Protein AF-0000000084365811 (afdb_homodimer)

Secondary structure (DSSP, 8-state):
-----------SHHHHHHHHHHHHHHHHHHHHHHSTT-EEEEEEHHHHHTTTTT-EEEE-SSEEEETTTEEEETTB-HHHHHHHS-B-TTSTT-TT--B-HHHHHHHHHHSS---HHHHHHHHHHHHHT-PPPHHHHHHHHHS-TTS-HHHHHHHHHHHGGGG-HHHHHHHTT--GGGHHHHHHHHHHHHHHHHHHHHHHHHHHHHSTT-------TTS-HHHHHHHHTT-STTS--TT---HHHHHHHHHHHHHHHHHHS---S-SHHHHHHHHHHTTT--HHHHHHHHHHHHTSTTTTTHHHHHHHHHHHHHHHTTT-TT-HHHHHHHHHHHHHTT---TTB--SS-SS--HHHHHHHHHHHT-HHHHTT-HHHHHHHHHHHHHHHHHHHH---S--SB-THHHHHHHHHHHT---GGGHHHHHHHHHTHHHHHHHHHHHHHTPPPP--EEE-HHHHH-/-----------SHHHHHHHHHHHHHHHHHHHHHHSTT-EEEEEEHHHHHTTTTT-EEEE-SSEEEETTTEEEETTB-HHHHHHHS-B-TTSTT-TT--B-HHHHHHHHHHSS---HHHHHHHHHHHHHT-PPPHHHHHHHHHS-TTS-HHHHHHHHHHHGGGG-HHHHHHHTT--GGGHHHHHHHHHHHHHHHHHHHHHHHHHHHHSTT-------TTS-HHHHHHHHTT-STTS--TT---HHHHHHHHHHHHHHHHHHS---S-SHHHHHHHHHHTTT--HHHHHHHHHHHHTSTTTTTHHHHHHHHHHHHHHHTTT-TT-HHHHHHHHHHHHHTT---TTB--SS-SS--HHHHHHHHHHHT-HHHHTT-HHHHHHHHHHHHHHHHHHHH---S--SB-THHHHHHHHHHHT---GGGHHHHHHHHHTHHHHHHHHHHHHHTPPPP--EEE-HHHHH-

Solvent-accessible surface area (backbone atoms only — not comparable to full-atom values): 46438 Å² total; per-residue (Å²): 134,80,80,73,76,73,76,76,73,68,69,44,68,70,54,53,37,61,69,48,44,63,64,53,47,52,52,48,50,48,39,57,72,74,36,24,81,43,73,76,49,71,32,23,47,36,31,20,61,44,19,26,54,71,38,63,48,35,70,24,68,35,31,46,70,39,38,82,80,33,59,25,49,72,81,35,41,66,69,55,45,56,68,66,39,37,48,48,90,88,39,70,85,43,88,82,52,38,29,32,38,68,38,46,39,50,27,49,58,52,68,44,86,62,49,62,67,43,44,54,52,48,27,34,50,30,38,71,46,17,72,76,56,70,62,57,53,51,36,61,69,44,52,62,59,78,38,53,65,47,54,52,50,24,40,55,39,33,58,52,45,60,70,38,52,33,58,55,43,53,75,72,62,61,58,66,91,51,46,23,59,30,35,42,51,39,36,52,46,49,62,21,23,35,34,49,51,53,16,49,50,49,20,43,52,75,48,80,56,48,84,26,39,60,85,45,54,90,37,43,68,38,48,31,25,31,14,26,64,9,49,22,67,88,20,52,36,79,69,66,53,49,66,66,52,15,54,50,46,29,33,49,44,16,41,51,28,37,63,48,13,53,73,34,34,23,43,45,30,31,33,32,17,47,42,19,29,28,22,58,20,44,53,35,35,8,44,22,24,8,37,33,10,31,60,1,59,77,52,35,42,43,25,39,49,18,44,54,50,49,54,51,46,47,69,72,41,60,94,38,62,86,34,64,68,56,51,51,50,51,52,50,54,40,46,74,69,73,40,82,67,68,28,46,40,48,98,64,38,64,47,65,33,61,58,22,52,55,50,50,47,56,44,65,75,34,47,93,69,36,71,78,31,63,68,58,47,35,45,56,45,42,65,68,48,45,32,59,52,33,54,68,70,60,82,54,87,16,40,34,44,25,43,37,46,42,52,39,52,58,46,37,73,73,56,56,70,61,46,76,52,58,39,45,56,46,49,56,19,35,48,43,32,42,44,38,46,47,25,47,38,36,68,66,61,50,47,51,43,33,34,28,43,42,31,68,69,65,69,65,102,133,83,80,73,74,74,76,77,72,69,70,45,69,70,54,54,38,59,68,48,44,61,64,53,48,51,51,48,49,48,39,58,72,75,36,23,81,44,72,76,50,72,33,23,48,34,33,20,61,44,20,26,54,72,37,62,47,37,70,24,69,35,30,45,70,38,38,82,78,32,59,24,49,72,81,36,41,65,69,55,45,55,68,66,38,36,48,50,88,90,38,71,85,43,89,81,54,39,29,32,38,66,38,44,37,49,28,46,60,51,68,46,86,63,50,62,66,43,45,53,53,50,27,33,51,31,37,70,47,17,73,75,56,71,63,56,54,50,35,61,69,44,51,60,61,78,39,54,64,46,54,51,50,24,41,55,38,32,59,51,46,61,70,36,53,33,57,56,42,53,76,72,62,62,60,68,91,51,46,22,59,30,36,42,50,37,36,51,46,50,62,20,23,36,34,48,51,54,17,50,50,50,19,43,53,74,48,81,56,49,86,27,38,61,86,44,54,89,37,44,67,38,47,31,26,32,16,26,64,10,49,22,65,88,25,68,21,77,71,67,52,48,66,66,52,13,52,49,47,28,33,48,45,16,41,52,29,38,62,48,14,52,74,32,36,22,42,44,29,32,32,31,17,46,43,18,30,29,20,58,21,44,54,35,35,8,44,22,23,8,36,33,11,32,60,1,59,77,52,35,42,42,24,40,49,18,43,53,50,50,54,51,47,47,67,73,40,59,95,36,61,84,36,66,66,56,51,50,50,51,52,48,54,40,46,75,68,71,40,80,68,67,27,47,40,48,96,64,38,64,48,66,32,61,58,24,52,54,50,49,47,57,44,66,76,35,46,93,70,35,70,79,31,65,66,57,47,34,44,57,46,42,65,69,48,46,32,59,54,34,56,69,70,59,82,54,89,15,41,34,46,24,43,38,46,42,53,38,52,57,45,38,71,71,56,56,71,61,46,74,52,58,39,44,56,48,50,54,20,34,46,43,33,41,46,37,46,48,27,47,38,36,68,67,61,50,48,51,43,35,33,28,43,43,30,67,70,65,71,66,103

Radius of gyration: 28.1 Å; Cα contacts (8 Å, |Δi|>4): 1803; chains: 2; bounding box: 109×81×65 Å

Sequence (922 aa):
MLRRSIRHYSTDLKSTLKKVIPAKQELFKQVKSNLADKKIGDLTVGGTIGGMRGYKSLLWEASVVDPNEGIRFHGYTIEQCQQFLPKSKYETEDPNSEFLPESMFWFLLTGEKPTQKQIDEFSEELASKARLPSYLERILDSLPATLHPMTQLSIGISALNNDSSFAKAYEKGIPKSEYWEYTFDDSINLIAKLPSLVGKIYSNTYHKGATLGQLDLDKDWSHNMSSLLGMTSESRNINNLSKQESKDFVNLVRLYCALHGDHEGGNVSAHATHLVGSALSDPYLSYSAGVQGLAGPLHGLAAQEVVRFILEMKDKIFGEINNSAKIEEYLWSLLNSKRVIPGYGHGVLRRPDPRFNAMIQFGLNRPEQFERDVLFQLVKNLSKVAPGVLKEHGKTKNPFPNVDSSSGILFYHYGVKELLFFTVIFGASRSLGPLAQLVWDRILGLPIERPKSVDLKTLAQMLRRSIRHYSTDLKSTLKKVIPAKQELFKQVKSNLADKKIGDLTVGGTIGGMRGYKSLLWEASVVDPNEGIRFHGYTIEQCQQFLPKSKYETEDPNSEFLPESMFWFLLTGEKPTQKQIDEFSEELASKARLPSYLERILDSLPATLHPMTQLSIGISALNNDSSFAKAYEKGIPKSEYWEYTFDDSINLIAKLPSLVGKIYSNTYHKGATLGQLDLDKDWSHNMSSLLGMTSESRNINNLSKQESKDFVNLVRLYCALHGDHEGGNVSAHATHLVGSALSDPYLSYSAGVQGLAGPLHGLAAQEVVRFILEMKDKIFGEINNSAKIEEYLWSLLNSKRVIPGYGHGVLRRPDPRFNAMIQFGLNRPEQFERDVLFQLVKNLSKVAPGVLKEHGKTKNPFPNVDSSSGILFYHYGVKELLFFTVIFGASRSLGPLAQLVWDRILGLPIERPKSVDLKTLAQ

Foldseek 3Di:
DPPPPPPPQPLELVSLQVVQLVVVLVVLVCCVPPPVPPDDDDDDPCCQVVQVQPPPPDDAQAWDQAQEPGIDGLRHDPVRCQVQADFQPVCRPPPLFGHFLLQLLSCSQNVDRGDNVNSQVLQLVLLVLQDDDPVLLVVLLPDDLPPQLLLSLLVSLLVCLVVQPLVVVVVVPDDLLCSLVSLVVSLSSSLSNLLVSLLQSLCVNPPVRDQFADRDSSDGSLLSSCRSNNCAPRTVVVLPDDNVLSSLVSSLLRLLLSLLQDDTQSQQLLVQLQQVCLVVDGNSNSNSRSSVSCLDCVHQLLLLVLLVVLVVLCVVCPPCLVPLVSLLVVQVVCVVVVHDNGQFADSRHQDAHVLLVVLLVSLVVPCVQRVPPSSNSSLVSCQVRQLVSVVVVPPGNHRGGHNSSRSNVVVVSSPPVVSSSSSSSSSSSRSSRSSSRSSVCSSNVPHNDDDDDDDPVVSVD/DPPPPPPPQPLELVSLQVVQLVVVLVVLVCCVPPPVPPDDDDDDPCCQVVQVQPPPDDDAQAWDQAQEPGIDGLRHDPVRCQVQADFQPVCRPPPLFGHFLLQLLSCSQNVDRGDNVNSQVLQLVLLVLQDDDPVLLVVLLPDDLPPQLLLSLLVSLLVCLVVQPLVVVVVVPDDLLCSLVSLVVSLSSSLSNLLVSLLQSLCVNPVVRDQFADRDSSDGSLLSSCRSVNCAPRTVNPLPADNVLSSLVSSLLRLLLSLLQDDTQSQQLLVQLQQVCLVVDGNSNSNSRSSVSCLDCVHQLLLLVLLVVLVVLCVVCPPCLVPLVSLLVVQVVCVVVVHDNGQFADSRYQDAHVLLVVLLVSLVVPCVQRVPPSSNSSLVSCQVRQLVSVVVVPPGNHRGGHNSSRSNVVVVSSPPVVSSSSSSSSSSSRSSRSSSRSSVCSSNVPHNDDDDDDDPVVSVD

Nearest PDB structures (foldseek):
  5uqr-assembly1_A  TM=9.677E-01  e=7.210E-41  Aspergillus fumigatus
  6bom-assembly1_A  TM=9.586E-01  e=3.555E-39  Aspergillus fumigatus A1163
  8gr9-assembly1_A  TM=9.653E-01  e=2.425E-36  Saccharomyces cerevisiae
  7wbr-assembly4_H  TM=9.634E-01  e=1.476E-31  Desulfurella acetivorans
  5csc-assembly1_B  TM=9.643E-01  e=1.081E-30  Gallus gallus

pLDDT: mean 94.75, std 9.14, range [29.77, 98.94]

InterPro domains:
  IPR002020 Citrate synthase [PF00285] (51-452)
  IPR002020 Citrate synthase [PR00143] (190-203)
  IPR002020 Citrate synthase [PR00143] (252-267)
  IPR002020 Citrate synthase [PR00143] (275-303)
  IPR002020 Citrate synthase [PR00143] (336-356)
  IPR002020 Citrate synthase [PR00143] (400-416)
  IPR002020 Citrate synthase [PR00143] (421-435)
  IPR002020 Citrate synthase [PTHR11739] (9-457)
  IPR016142 Citrate synthase-like, large alpha subdomain [G3DSA:1.10.580.10] (17-452)
  IPR016143 Citrate synthase-like, small alpha subdomain [G3DSA:1.10.230.10] (302-420)
  IPR019810 Citrate synthase active site [PS00480] (343-355)
  IPR036969 Citrate synthase superfamily [SSF48256] (10-458)

Structure (mmCIF, N/CA/C/O backbone):
data_AF-0000000084365811-model_v1
#
loop_
_entity.id
_entity.type
_entity.pdbx_description
1 polymer 'Citrate synthase'
#
loop_
_atom_site.group_PDB
_atom_site.id
_atom_site.type_symbol
_atom_site.label_atom_id
_atom_site.label_alt_id
_atom_site.label_comp_id
_atom_site.label_asym_id
_atom_site.label_entity_id
_atom_site.label_seq_id
_atom_site.pdbx_PDB_ins_code
_atom_site.Cartn_x
_atom_site.Cartn_y
_atom_site.Cartn_z
_atom_site.occupancy
_atom_site.B_iso_or_equiv
_atom_site.auth_seq_id
_atom_site.auth_comp_id
_atom_site.auth_asym_id
_atom_site.auth_atom_id
_atom_site.pdbx_PDB_model_num
ATOM 1 N N . MET A 1 1 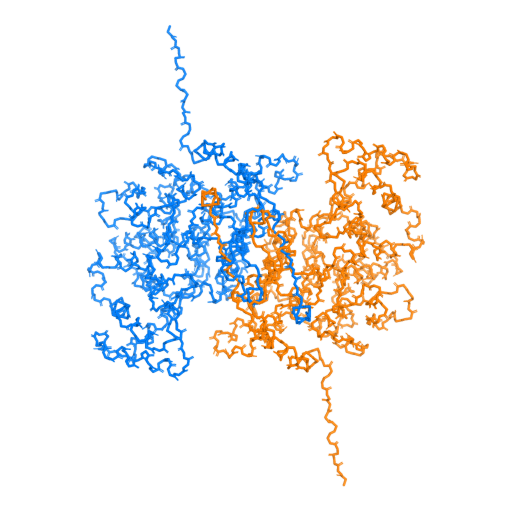? 56.812 -14.086 -19.453 1 30.14 1 MET A N 1
ATOM 2 C CA . MET A 1 1 ? 55.594 -14.852 -19.125 1 30.14 1 MET A CA 1
ATOM 3 C C . MET A 1 1 ? 54.469 -13.93 -18.703 1 30.14 1 MET A C 1
ATOM 5 O O . MET A 1 1 ? 54.531 -13.312 -17.641 1 30.14 1 MET A O 1
ATOM 9 N N . LEU A 1 2 ? 53.719 -13.336 -19.609 1 32.34 2 LEU A N 1
ATOM 10 C CA . LEU A 1 2 ? 52.625 -12.352 -19.484 1 32.34 2 LEU A CA 1
ATOM 11 C C . LEU A 1 2 ? 51.469 -12.914 -18.656 1 32.34 2 LEU A C 1
ATOM 13 O O . LEU A 1 2 ? 50.844 -13.898 -19.062 1 32.34 2 LEU A O 1
ATOM 17 N N . ARG A 1 3 ? 51.469 -12.672 -17.375 1 35.38 3 ARG A N 1
ATOM 18 C CA . ARG A 1 3 ? 50.312 -13.008 -16.578 1 35.38 3 ARG A CA 1
ATOM 19 C C . ARG A 1 3 ? 49.031 -12.406 -17.188 1 35.38 3 ARG A C 1
ATOM 21 O O . ARG A 1 3 ? 48.844 -11.188 -17.172 1 35.38 3 ARG A O 1
ATOM 28 N N . ARG A 1 4 ? 48.594 -13.102 -18.219 1 36.06 4 ARG A N 1
ATOM 29 C CA . ARG A 1 4 ? 47.25 -12.773 -18.688 1 36.06 4 ARG A CA 1
ATOM 30 C C . ARG A 1 4 ? 46.25 -12.773 -17.531 1 36.06 4 ARG A C 1
ATOM 32 O O . ARG A 1 4 ? 46.031 -13.805 -16.891 1 36.06 4 ARG A O 1
ATOM 39 N N . SER A 1 5 ? 46 -11.734 -16.828 1 35.28 5 SER A N 1
ATOM 40 C CA . SER A 1 5 ? 44.906 -11.562 -15.867 1 35.28 5 SER A CA 1
ATOM 41 C C . SER A 1 5 ? 43.562 -11.945 -16.469 1 35.28 5 SER A C 1
ATOM 43 O O . SER A 1 5 ? 43.125 -11.328 -17.438 1 35.28 5 SER A O 1
ATOM 45 N N . ILE A 1 6 ? 43.219 -13.133 -16.578 1 30.98 6 ILE A N 1
ATOM 46 C CA . ILE A 1 6 ? 41.844 -13.531 -16.891 1 30.98 6 ILE A CA 1
ATOM 47 C C . ILE A 1 6 ? 40.875 -12.742 -16.031 1 30.98 6 ILE A C 1
ATOM 49 O O . ILE A 1 6 ? 40.875 -12.867 -14.805 1 30.98 6 ILE A O 1
ATOM 53 N N . ARG A 1 7 ? 40.5 -11.656 -16.469 1 39.31 7 ARG A N 1
ATOM 54 C CA . ARG A 1 7 ? 39.375 -10.969 -15.891 1 39.31 7 ARG A CA 1
ATOM 55 C C . ARG A 1 7 ? 38.219 -11.938 -15.602 1 39.31 7 ARG A C 1
ATOM 57 O O . ARG A 1 7 ? 37.594 -12.461 -16.531 1 39.31 7 ARG A O 1
ATOM 64 N N . HIS A 1 8 ? 38.125 -12.68 -14.562 1 40.41 8 HIS A N 1
ATOM 65 C CA . HIS A 1 8 ? 36.969 -13.414 -14.062 1 40.41 8 HIS A CA 1
ATOM 66 C C . HIS A 1 8 ? 35.688 -12.555 -14.125 1 40.41 8 HIS A C 1
ATOM 68 O O . HIS A 1 8 ? 35.562 -11.578 -13.391 1 40.41 8 HIS A O 1
ATOM 74 N N . TYR A 1 9 ? 35 -12.562 -15.242 1 48.09 9 TYR A N 1
ATOM 75 C CA . TYR A 1 9 ? 33.75 -11.852 -15.375 1 48.09 9 TYR A CA 1
ATOM 76 C C . TYR A 1 9 ? 32.719 -12.375 -14.375 1 48.09 9 TYR A C 1
ATOM 78 O O . TYR A 1 9 ? 32.438 -13.578 -14.336 1 48.09 9 TYR A O 1
ATOM 86 N N . SER A 1 10 ? 32.562 -11.789 -13.242 1 62.94 10 SER A N 1
ATOM 87 C CA . SER A 1 10 ? 31.516 -12.141 -12.273 1 62.94 10 SER A CA 1
ATOM 88 C C . SER A 1 10 ? 30.188 -12.414 -12.961 1 62.94 10 SER A C 1
ATOM 90 O O . SER A 1 10 ? 29.734 -11.625 -13.805 1 62.94 10 SER A O 1
ATOM 92 N N . THR A 1 11 ? 29.688 -13.656 -13.016 1 82.56 11 THR A N 1
ATOM 93 C CA . THR A 1 11 ? 28.469 -14.133 -13.688 1 82.56 11 THR A CA 1
ATOM 94 C C . THR A 1 11 ? 27.266 -14.016 -12.766 1 82.56 11 THR A C 1
ATOM 96 O O . THR A 1 11 ? 26.219 -14.617 -13.031 1 82.56 11 THR A O 1
ATOM 99 N N . ASP A 1 12 ? 27.469 -13.141 -11.719 1 93.06 12 ASP A N 1
ATOM 100 C CA . ASP A 1 12 ? 26.344 -13.078 -10.789 1 93.06 12 ASP A CA 1
ATOM 101 C C . ASP A 1 12 ? 25.25 -12.141 -11.32 1 93.06 12 ASP A C 1
ATOM 103 O O . ASP A 1 12 ? 25.453 -11.438 -12.312 1 93.06 12 ASP A O 1
ATOM 107 N N . LEU A 1 13 ? 24.141 -12.219 -10.766 1 98.31 13 LEU A N 1
ATOM 108 C CA . LEU A 1 13 ? 22.938 -11.539 -11.242 1 98.31 13 LEU A CA 1
ATOM 109 C C . LEU A 1 13 ? 23.156 -10.031 -11.32 1 98.31 13 LEU A C 1
ATOM 111 O O . LEU A 1 13 ? 22.766 -9.391 -12.297 1 98.31 13 LEU A O 1
ATOM 115 N N . LYS A 1 14 ? 23.766 -9.391 -10.242 1 97.69 14 LYS A N 1
ATOM 116 C CA . LYS A 1 14 ? 23.953 -7.941 -10.203 1 97.69 14 LYS A CA 1
ATOM 117 C C . LYS A 1 14 ? 24.875 -7.484 -11.336 1 97.69 14 LYS A C 1
ATOM 119 O O . LYS A 1 14 ? 24.625 -6.445 -11.953 1 97.69 14 LYS A O 1
ATOM 124 N N . SER A 1 15 ? 25.953 -8.258 -11.594 1 97.06 15 SER A N 1
ATOM 125 C CA . SER A 1 15 ? 26.875 -7.949 -12.688 1 97.06 15 SER A CA 1
ATOM 126 C C . SER A 1 15 ? 26.172 -8.062 -14.039 1 97.06 15 SER A C 1
ATOM 128 O O . SER A 1 15 ? 26.422 -7.262 -14.945 1 97.06 15 SER A O 1
ATOM 130 N N . THR A 1 16 ? 25.344 -9.102 -14.219 1 97.62 16 THR A N 1
ATOM 131 C CA . THR A 1 16 ? 24.578 -9.258 -15.453 1 97.62 16 THR A CA 1
ATOM 132 C C . THR A 1 16 ? 23.656 -8.062 -15.664 1 97.62 16 THR A C 1
ATOM 134 O O . THR A 1 16 ? 23.547 -7.543 -16.781 1 97.62 16 THR A O 1
ATOM 137 N N . LEU A 1 17 ? 22.984 -7.605 -14.578 1 98.19 17 LEU A N 1
ATOM 138 C CA . LEU A 1 17 ? 22.094 -6.449 -14.648 1 98.19 17 LEU A CA 1
ATOM 139 C C . LEU A 1 17 ? 22.859 -5.195 -15.047 1 98.19 17 LEU A C 1
ATOM 141 O O . LEU A 1 17 ? 22.406 -4.43 -15.898 1 98.19 17 LEU A O 1
ATOM 145 N N . LYS A 1 18 ? 24.016 -5 -14.438 1 97.56 18 LYS A N 1
ATOM 146 C CA . LYS A 1 18 ? 24.844 -3.832 -14.719 1 97.56 18 LYS A CA 1
ATOM 147 C C . LYS A 1 18 ? 25.172 -3.738 -16.203 1 97.56 18 LYS A C 1
ATOM 149 O O . LYS A 1 18 ? 25.25 -2.643 -16.766 1 97.56 18 LYS A O 1
ATOM 154 N N . LYS A 1 19 ? 25.328 -4.863 -16.844 1 97.06 19 LYS A N 1
ATOM 155 C CA . LYS A 1 19 ? 25.703 -4.91 -18.25 1 97.06 19 LYS A CA 1
ATOM 156 C C . LYS A 1 19 ? 24.562 -4.461 -19.141 1 97.06 19 LYS A C 1
ATOM 158 O O . LYS A 1 19 ? 24.781 -3.916 -20.234 1 97.06 19 LYS A O 1
ATOM 163 N N . VAL A 1 20 ? 23.312 -4.641 -18.703 1 97 20 VAL A N 1
ATOM 164 C CA . VAL A 1 20 ? 22.188 -4.363 -19.594 1 97 20 VAL A CA 1
ATOM 165 C C . VAL A 1 20 ? 21.656 -2.963 -19.312 1 97 20 VAL A C 1
ATOM 167 O O . VAL A 1 20 ? 20.859 -2.428 -20.094 1 97 20 VAL A O 1
ATOM 170 N N . ILE A 1 21 ? 22.078 -2.273 -18.266 1 98.19 21 ILE A N 1
ATOM 171 C CA . ILE A 1 21 ? 21.547 -0.996 -17.797 1 98.19 21 ILE A CA 1
ATOM 172 C C . ILE A 1 21 ? 21.797 0.079 -18.859 1 98.19 21 ILE A C 1
ATOM 174 O O . ILE A 1 21 ? 20.875 0.797 -19.25 1 98.19 21 ILE A O 1
ATOM 178 N N . PRO A 1 22 ? 23.031 0.206 -19.453 1 98.12 22 PRO A N 1
ATOM 179 C CA . PRO A 1 22 ? 23.312 1.334 -20.344 1 98.12 22 PRO A CA 1
ATOM 180 C C . PRO A 1 22 ? 22.406 1.352 -21.562 1 98.12 22 PRO A C 1
ATOM 182 O O . PRO A 1 22 ? 21.891 2.408 -21.953 1 98.12 22 PRO A O 1
ATOM 185 N N . ALA A 1 23 ? 22.156 0.209 -22.188 1 97.56 23 ALA A N 1
ATOM 186 C CA . ALA A 1 23 ? 21.328 0.146 -23.391 1 97.56 23 ALA A CA 1
ATOM 187 C C . ALA A 1 23 ? 19.891 0.569 -23.078 1 97.56 23 ALA A C 1
ATOM 189 O O . ALA A 1 23 ? 19.266 1.274 -23.875 1 97.56 23 ALA A O 1
ATOM 190 N N . LYS A 1 24 ? 19.344 0.105 -22 1 97.44 24 LYS A N 1
ATOM 191 C CA . LYS A 1 24 ? 17.969 0.443 -21.625 1 97.44 24 LYS A CA 1
ATOM 192 C C . LYS A 1 24 ? 17.859 1.914 -21.234 1 97.44 24 LYS A C 1
ATOM 194 O O . LYS A 1 24 ? 16.844 2.562 -21.531 1 97.44 24 LYS A O 1
ATOM 199 N N . GLN A 1 25 ? 18.844 2.443 -20.516 1 98.12 25 GLN A N 1
ATOM 200 C CA . GLN A 1 25 ? 18.875 3.861 -20.188 1 98.12 25 GLN A CA 1
ATOM 201 C C . GLN A 1 25 ? 18.891 4.727 -21.438 1 98.12 25 GLN A C 1
ATOM 203 O O . GLN A 1 25 ? 18.234 5.77 -21.5 1 98.12 25 GLN A O 1
ATOM 208 N N . GLU A 1 26 ? 19.672 4.305 -22.422 1 97.94 26 GLU A N 1
ATOM 209 C CA . GLU A 1 26 ? 19.719 5.035 -23.688 1 97.94 26 GLU A CA 1
ATOM 210 C C . GLU A 1 26 ? 18.375 5.023 -24.375 1 97.94 26 GLU A C 1
ATOM 212 O O . GLU A 1 26 ? 17.922 6.051 -24.891 1 97.94 26 GLU A O 1
ATOM 217 N N . LEU A 1 27 ? 17.75 3.863 -24.422 1 97.94 27 LEU A N 1
ATOM 218 C CA . LEU A 1 27 ? 16.406 3.758 -25.016 1 97.94 27 LEU A CA 1
ATOM 219 C C . LEU A 1 27 ? 15.422 4.656 -24.281 1 97.94 27 LEU A C 1
ATOM 221 O O . LEU A 1 27 ? 14.594 5.316 -24.922 1 97.94 27 LEU A O 1
ATOM 225 N N . PHE A 1 28 ? 15.5 4.652 -23 1 98.12 28 PHE A N 1
ATOM 226 C CA . PHE A 1 28 ? 14.633 5.488 -22.188 1 98.12 28 PHE A CA 1
ATOM 227 C C . PHE A 1 28 ? 14.836 6.965 -22.516 1 98.12 28 PHE A C 1
ATOM 229 O O . PHE A 1 28 ? 13.859 7.711 -22.656 1 98.12 28 PHE A O 1
ATOM 236 N N . LYS A 1 29 ? 16.047 7.344 -22.594 1 97.62 29 LYS A N 1
ATOM 237 C CA . LYS A 1 29 ? 16.375 8.727 -22.938 1 97.62 29 LYS A CA 1
ATOM 238 C C . LYS A 1 29 ? 15.797 9.109 -24.281 1 97.62 29 LYS A C 1
ATOM 240 O O . LYS A 1 29 ? 15.281 10.219 -24.453 1 97.62 29 LYS A O 1
ATOM 245 N N . GLN A 1 30 ? 15.883 8.234 -25.219 1 97.31 30 GLN A N 1
ATOM 246 C CA . GLN A 1 30 ? 15.352 8.484 -26.547 1 97.31 30 GLN A CA 1
ATOM 247 C C . GLN A 1 30 ? 13.836 8.641 -26.516 1 97.31 30 GLN A C 1
ATOM 249 O O . GLN A 1 30 ? 13.289 9.539 -27.156 1 97.31 30 GLN A O 1
ATOM 254 N N . VAL A 1 31 ? 13.188 7.73 -25.797 1 97.69 31 VAL A N 1
ATOM 255 C CA . VAL A 1 31 ? 11.727 7.785 -25.688 1 97.69 31 VAL A CA 1
ATOM 256 C C . VAL A 1 31 ? 11.312 9.094 -25.016 1 97.69 31 VAL A C 1
ATOM 258 O O . VAL A 1 31 ? 10.406 9.781 -25.484 1 97.69 31 VAL A O 1
ATOM 261 N N . LYS A 1 32 ? 11.969 9.43 -23.953 1 97 32 LYS A N 1
ATOM 262 C CA . LYS A 1 32 ? 11.656 10.625 -23.172 1 97 32 LYS A CA 1
ATOM 263 C C . LYS A 1 32 ? 11.891 11.891 -23.984 1 97 32 LYS A C 1
ATOM 265 O O . LYS A 1 32 ? 11.094 12.828 -23.922 1 97 32 LYS A O 1
ATOM 270 N N . SER A 1 33 ? 12.93 11.953 -24.781 1 96.56 33 SER A N 1
ATOM 271 C CA . SER A 1 33 ? 13.312 13.156 -25.516 1 96.56 33 SER A CA 1
ATOM 272 C C . SER A 1 33 ? 12.523 13.297 -26.812 1 96.56 33 SER A C 1
ATOM 274 O O . SER A 1 33 ? 12.109 14.398 -27.172 1 96.56 33 SER A O 1
ATOM 276 N N . ASN A 1 34 ? 12.219 12.195 -27.484 1 96.62 34 ASN A N 1
ATOM 277 C CA . ASN A 1 34 ? 11.703 12.273 -28.844 1 96.62 34 ASN A CA 1
ATOM 278 C C . ASN A 1 34 ? 10.203 11.992 -28.891 1 96.62 34 ASN A C 1
ATOM 280 O O . ASN A 1 34 ? 9.539 12.367 -29.859 1 96.62 34 ASN A O 1
ATOM 284 N N . LEU A 1 35 ? 9.719 11.344 -27.859 1 97.12 35 LEU A N 1
ATOM 285 C CA . LEU A 1 35 ? 8.359 10.836 -28.031 1 97.12 35 LEU A CA 1
ATOM 286 C C . LEU A 1 35 ? 7.461 11.289 -26.891 1 97.12 35 LEU A C 1
ATOM 288 O O . LEU A 1 35 ? 6.312 10.859 -26.781 1 97.12 35 LEU A O 1
ATOM 292 N N . ALA A 1 36 ? 7.859 12.117 -26.016 1 96.19 36 ALA A N 1
ATOM 293 C CA . ALA A 1 36 ? 7.137 12.492 -24.797 1 96.19 36 ALA A CA 1
ATOM 294 C C . ALA A 1 36 ? 5.742 13.031 -25.141 1 96.19 36 ALA A C 1
ATOM 296 O O . ALA A 1 36 ? 4.781 12.758 -24.422 1 96.19 36 ALA A O 1
ATOM 297 N N . ASP A 1 37 ? 5.578 13.758 -26.219 1 96.44 37 ASP A N 1
ATOM 298 C CA . ASP A 1 37 ? 4.328 14.445 -26.531 1 96.44 37 ASP A CA 1
ATOM 299 C C . ASP A 1 37 ? 3.396 13.547 -27.344 1 96.44 37 ASP A C 1
ATOM 301 O O . ASP A 1 37 ? 2.242 13.898 -27.594 1 96.44 37 ASP A O 1
ATOM 305 N N . LYS A 1 38 ? 3.916 12.398 -27.719 1 97.31 38 LYS A N 1
ATOM 306 C CA . LYS A 1 38 ? 3.092 11.492 -28.516 1 97.31 38 LYS A CA 1
ATOM 307 C C . LYS A 1 38 ? 1.886 11.008 -27.719 1 97.31 38 LYS A C 1
ATOM 309 O O . LYS A 1 38 ? 2.033 10.523 -26.594 1 97.31 38 LYS A O 1
ATOM 314 N N . LYS A 1 39 ? 0.678 11.172 -28.281 1 96.81 39 LYS A N 1
ATOM 315 C CA . LYS A 1 39 ? -0.568 10.719 -27.672 1 96.81 39 LYS A CA 1
ATOM 316 C C . LYS A 1 39 ? -0.739 9.211 -27.844 1 96.81 39 LYS A C 1
ATOM 318 O O . LYS A 1 39 ? -0.564 8.68 -28.938 1 96.81 39 LYS A O 1
ATOM 323 N N . ILE A 1 40 ? -1.089 8.516 -26.75 1 96 40 ILE A N 1
ATOM 324 C CA . ILE A 1 40 ? -1.214 7.062 -26.859 1 96 40 ILE A CA 1
ATOM 325 C C . ILE A 1 40 ? -2.568 6.625 -26.312 1 96 40 ILE A C 1
ATOM 327 O O . ILE A 1 40 ? -2.801 5.43 -26.094 1 96 40 ILE A O 1
ATOM 331 N N . GLY A 1 41 ? -3.447 7.531 -25.953 1 95.62 41 GLY A N 1
ATOM 332 C CA . GLY A 1 41 ? -4.797 7.246 -25.5 1 95.62 41 GLY A CA 1
ATOM 333 C C . GLY A 1 41 ? -5.531 8.477 -25 1 95.62 41 GLY A C 1
ATOM 334 O O . GLY A 1 41 ? -5.008 9.586 -25.062 1 95.62 41 GLY A O 1
ATOM 335 N N . ASP A 1 42 ? -6.781 8.328 -24.578 1 97.06 42 ASP A N 1
ATOM 336 C CA . ASP A 1 42 ? -7.613 9.406 -24.062 1 97.06 42 ASP A CA 1
ATOM 337 C C . ASP A 1 42 ? -8.008 9.148 -22.609 1 97.06 42 ASP A C 1
ATOM 339 O O . ASP A 1 42 ? -8.273 8.008 -22.219 1 97.06 42 ASP A O 1
ATOM 343 N N . LEU A 1 43 ? -7.98 10.188 -21.844 1 97.44 43 LEU A N 1
ATOM 344 C CA . LEU A 1 43 ? -8.648 10.18 -20.531 1 97.44 43 LEU A CA 1
ATOM 345 C C . LEU A 1 43 ? -10.117 10.555 -20.672 1 97.44 43 LEU A C 1
ATOM 347 O O . LEU A 1 43 ? -10.453 11.555 -21.328 1 97.44 43 LEU A O 1
ATOM 351 N N . THR A 1 44 ? -10.992 9.812 -20.156 1 97.69 44 THR A N 1
ATOM 352 C CA . THR A 1 44 ? -12.43 10.078 -20.219 1 97.69 44 THR A CA 1
ATOM 353 C C . THR A 1 44 ? -13.039 10.062 -18.828 1 97.69 44 THR A C 1
ATOM 355 O O . THR A 1 44 ? -12.422 9.586 -17.875 1 97.69 44 THR A O 1
ATOM 358 N N . VAL A 1 45 ? -14.242 10.656 -18.734 1 97.75 45 VAL A N 1
ATOM 359 C CA . VAL A 1 45 ? -15 10.609 -17.484 1 97.75 45 VAL A CA 1
ATOM 360 C C . VAL A 1 45 ? -15.219 9.156 -17.062 1 97.75 45 VAL A C 1
ATOM 362 O O . VAL A 1 45 ? -14.992 8.789 -15.906 1 97.75 45 VAL A O 1
ATOM 365 N N . GLY A 1 46 ? -15.555 8.281 -18.047 1 97.31 46 GLY A N 1
ATOM 366 C CA . GLY A 1 46 ? -15.805 6.875 -17.781 1 97.31 46 GLY A CA 1
ATOM 367 C C . GLY A 1 46 ? -14.594 6.141 -17.25 1 97.31 46 GLY A C 1
ATOM 368 O O . GLY A 1 46 ? -14.711 5.312 -16.344 1 97.31 46 GLY A O 1
ATOM 369 N N . GLY A 1 47 ? -13.43 6.402 -17.828 1 96.56 47 GLY A N 1
ATOM 370 C CA . GLY A 1 47 ? -12.203 5.793 -17.344 1 96.56 47 GLY A CA 1
ATOM 371 C C . GLY A 1 47 ? -11.82 6.258 -15.945 1 96.56 47 GLY A C 1
ATOM 372 O O . GLY A 1 47 ? -11.328 5.469 -15.141 1 96.56 47 GLY A O 1
ATOM 373 N N . THR A 1 48 ? -12.094 7.512 -15.648 1 97.44 48 THR A N 1
ATOM 374 C CA . THR A 1 48 ? -11.75 8.109 -14.367 1 97.44 48 THR A CA 1
ATOM 375 C C . THR A 1 48 ? -12.594 7.52 -13.242 1 97.44 48 THR A C 1
ATOM 377 O O . THR A 1 48 ? -12.086 7.203 -12.172 1 97.44 48 THR A O 1
ATOM 380 N N . ILE A 1 49 ? -13.852 7.316 -13.484 1 97.62 49 ILE A N 1
ATOM 381 C CA . ILE A 1 49 ? -14.711 6.766 -12.445 1 97.62 49 ILE A CA 1
ATOM 382 C C . ILE A 1 49 ? -14.727 5.242 -12.547 1 97.62 49 ILE A C 1
ATOM 384 O O . ILE A 1 49 ? -15.297 4.562 -11.688 1 97.62 49 ILE A O 1
ATOM 388 N N . GLY A 1 50 ? -14.047 4.676 -13.617 1 96.62 50 GLY A N 1
ATOM 389 C CA . GLY A 1 50 ? -14.109 3.254 -13.906 1 96.62 50 GLY A CA 1
ATOM 390 C C . GLY A 1 50 ? -12.836 2.516 -13.555 1 96.62 50 GLY A C 1
ATOM 391 O O . GLY A 1 50 ? -12.594 1.41 -14.047 1 96.62 50 GLY A O 1
ATOM 392 N N . GLY A 1 51 ? -11.953 3.098 -12.734 1 97.38 51 GLY A N 1
ATOM 393 C CA . GLY A 1 51 ? -10.773 2.4 -12.242 1 97.38 51 GLY A CA 1
ATOM 394 C C . GLY A 1 51 ? -9.617 2.42 -13.219 1 97.38 51 GLY A C 1
ATOM 395 O O . GLY A 1 51 ? -8.789 1.503 -13.227 1 97.38 51 GLY A O 1
ATOM 396 N N . MET A 1 52 ? -9.594 3.363 -14.133 1 97.38 52 MET A N 1
ATOM 397 C CA . MET A 1 52 ? -8.5 3.588 -15.078 1 97.38 52 MET A CA 1
ATOM 398 C C . MET A 1 52 ? -8.344 2.402 -16.016 1 97.38 52 MET A C 1
ATOM 400 O O . MET A 1 52 ? -7.25 2.158 -16.547 1 97.38 52 MET A O 1
ATOM 404 N N . ARG A 1 53 ? -9.375 1.628 -16.203 1 92.12 53 ARG A N 1
ATOM 405 C CA . ARG A 1 53 ? -9.273 0.45 -17.047 1 92.12 53 ARG A CA 1
ATOM 406 C C . ARG A 1 53 ? -8.836 0.832 -18.469 1 92.12 53 ARG A C 1
ATOM 408 O O . ARG A 1 53 ? -9.43 1.716 -19.094 1 92.12 53 ARG A O 1
ATOM 415 N N . GLY A 1 54 ? -7.766 0.264 -18.906 1 89.44 54 GLY A N 1
ATOM 416 C CA . GLY A 1 54 ? -7.301 0.461 -20.266 1 89.44 54 GLY A CA 1
ATOM 417 C C . GLY A 1 54 ? -6.363 1.646 -20.422 1 89.44 54 GLY A C 1
ATOM 418 O O . GLY A 1 54 ? -5.777 1.849 -21.484 1 89.44 54 GLY A O 1
ATOM 419 N N . TYR A 1 55 ? -6.246 2.516 -19.375 1 96.06 55 TYR A N 1
ATOM 420 C CA . TYR A 1 55 ? -5.328 3.648 -19.438 1 96.06 55 TYR A CA 1
ATOM 421 C C . TYR A 1 55 ? -3.879 3.176 -19.469 1 96.06 55 TYR A C 1
ATOM 423 O O . TYR A 1 55 ? -3.357 2.668 -18.484 1 96.06 55 TYR A O 1
ATOM 431 N N . LYS A 1 56 ? -3.24 3.283 -20.609 1 95.69 56 LYS A N 1
ATOM 432 C CA . LYS A 1 56 ? -1.808 3.014 -20.688 1 95.69 56 LYS A CA 1
ATOM 433 C C . LYS A 1 56 ? -1.009 4.07 -19.938 1 95.69 56 LYS A C 1
ATOM 435 O O . LYS A 1 56 ? -0.438 4.977 -20.531 1 95.69 56 LYS A O 1
ATOM 440 N N . SER A 1 57 ? -0.913 3.859 -18.594 1 97.12 57 SER A N 1
ATOM 441 C CA . SER A 1 57 ? -0.398 4.949 -17.766 1 97.12 57 SER A CA 1
ATOM 442 C C . SER A 1 57 ? 0.797 4.496 -16.938 1 97.12 57 SER A C 1
ATOM 444 O O . SER A 1 57 ? 1.321 5.262 -16.125 1 97.12 57 SER A O 1
ATOM 446 N N . LEU A 1 58 ? 1.28 3.24 -17.125 1 97.88 58 LEU A N 1
ATOM 447 C CA . LEU A 1 58 ? 2.396 2.711 -16.359 1 97.88 58 LEU A CA 1
ATOM 448 C C . LEU A 1 58 ? 3.477 2.146 -17.266 1 97.88 58 LEU A C 1
ATOM 450 O O . LEU A 1 58 ? 3.168 1.502 -18.281 1 97.88 58 LEU A O 1
ATOM 454 N N . LEU A 1 59 ? 4.691 2.492 -16.953 1 98.06 59 LEU A N 1
ATOM 455 C CA . LEU A 1 59 ? 5.812 1.794 -17.562 1 98.06 59 LEU A CA 1
ATOM 456 C C . LEU A 1 59 ? 6.137 0.508 -16.812 1 98.06 59 LEU A C 1
ATOM 458 O O . LEU A 1 59 ? 6.301 0.526 -15.586 1 98.06 59 LEU A O 1
ATOM 462 N N . TRP A 1 60 ? 6.195 -0.591 -17.484 1 98.12 60 TRP A N 1
ATOM 463 C CA . TRP A 1 60 ? 6.5 -1.896 -16.906 1 98.12 60 TRP A CA 1
ATOM 464 C C . TRP A 1 60 ? 7.336 -2.734 -17.859 1 98.12 60 TRP A C 1
ATOM 466 O O . TRP A 1 60 ? 6.887 -3.057 -18.969 1 98.12 60 TRP A O 1
ATOM 476 N N . GLU A 1 61 ? 8.422 -3.115 -17.484 1 96 61 GLU A N 1
ATOM 477 C CA . GLU A 1 61 ? 9.414 -3.6 -18.453 1 96 61 GLU A CA 1
ATOM 478 C C . GLU A 1 61 ? 9.25 -5.098 -18.703 1 96 61 GLU A C 1
ATOM 480 O O . GLU A 1 61 ? 9.359 -5.559 -19.828 1 96 61 GLU A O 1
ATOM 485 N N . ALA A 1 62 ? 8.938 -5.852 -17.656 1 96.88 62 ALA A N 1
ATOM 486 C CA . ALA A 1 62 ? 9.242 -7.281 -17.703 1 96.88 62 ALA A CA 1
ATOM 487 C C . ALA A 1 62 ? 8.125 -8.062 -18.391 1 96.88 62 ALA A C 1
ATOM 489 O O . ALA A 1 62 ? 8.375 -9.086 -19.031 1 96.88 62 ALA A O 1
ATOM 490 N N . SER A 1 63 ? 6.883 -7.613 -18.188 1 96.81 63 SER A N 1
ATOM 491 C CA . SER A 1 63 ? 5.797 -8.391 -18.766 1 96.81 63 SER A CA 1
ATOM 492 C C . SER A 1 63 ? 4.695 -7.492 -19.312 1 96.81 63 SER A C 1
ATOM 494 O O . SER A 1 63 ? 4.488 -6.387 -18.797 1 96.81 63 SER A O 1
ATOM 496 N N . VAL A 1 64 ? 4.059 -7.969 -20.344 1 92.06 64 VAL A N 1
ATOM 497 C CA . VAL A 1 64 ? 2.908 -7.305 -20.938 1 92.06 64 VAL A CA 1
ATOM 498 C C . VAL A 1 64 ? 1.802 -8.32 -21.203 1 92.06 64 VAL A C 1
ATOM 500 O O . VAL A 1 64 ? 2.07 -9.438 -21.656 1 92.06 64 VAL A O 1
ATOM 503 N N . VAL A 1 65 ? 0.613 -8.023 -20.781 1 92.81 65 VAL A N 1
ATOM 504 C CA . VAL A 1 65 ? -0.545 -8.875 -21.031 1 92.81 65 VAL A CA 1
ATOM 505 C C . VAL A 1 65 ? -1.344 -8.344 -22.219 1 92.81 65 VAL A C 1
ATOM 507 O O . VAL A 1 65 ? -1.947 -7.27 -22.141 1 92.81 65 VAL A O 1
ATOM 510 N N . ASP A 1 66 ? -1.292 -9.039 -23.297 1 89.75 66 ASP A N 1
ATOM 511 C CA . ASP A 1 66 ? -2.127 -8.734 -24.453 1 89.75 66 ASP A CA 1
ATOM 512 C C . ASP A 1 66 ? -3.479 -9.43 -24.359 1 89.75 66 ASP A C 1
ATOM 514 O O . ASP A 1 66 ? -3.543 -10.641 -24.125 1 89.75 66 ASP A O 1
ATOM 518 N N . PRO A 1 67 ? -4.527 -8.711 -24.5 1 88 67 PRO A N 1
ATOM 519 C CA . PRO A 1 67 ? -5.855 -9.305 -24.328 1 88 67 PRO A CA 1
ATOM 520 C C . PRO A 1 67 ? -6.086 -10.508 -25.25 1 88 67 PRO A C 1
ATOM 522 O O . PRO A 1 67 ? -6.84 -11.414 -24.906 1 88 67 PRO A O 1
ATOM 525 N N . ASN A 1 68 ? -5.402 -10.555 -26.422 1 88.38 68 ASN A N 1
ATOM 526 C CA . ASN A 1 68 ? -5.68 -11.602 -27.406 1 88.38 68 ASN A CA 1
ATOM 527 C C . ASN A 1 68 ? -4.562 -12.641 -27.438 1 88.38 68 ASN A C 1
ATOM 529 O O . ASN A 1 68 ? -4.75 -13.734 -27.969 1 88.38 68 ASN A O 1
ATOM 533 N N . GLU A 1 69 ? -3.438 -12.32 -26.891 1 87.75 69 GLU A N 1
ATOM 534 C CA . GLU A 1 69 ? -2.326 -13.258 -27.031 1 87.75 69 GLU A CA 1
ATOM 535 C C . GLU A 1 69 ? -1.908 -13.82 -25.672 1 87.75 69 GLU A C 1
ATOM 537 O O . GLU A 1 69 ? -1.258 -14.867 -25.594 1 87.75 69 GLU A O 1
ATOM 542 N N . GLY A 1 70 ? -2.305 -13.117 -24.625 1 90.94 70 GLY A N 1
ATOM 543 C CA . GLY A 1 70 ? -1.901 -13.555 -23.297 1 90.94 70 GLY A CA 1
ATOM 544 C C . GLY A 1 70 ? -0.709 -12.797 -22.75 1 90.94 70 GLY A C 1
ATOM 545 O O . GLY A 1 70 ? -0.426 -11.68 -23.203 1 90.94 70 GLY A O 1
ATOM 546 N N . ILE A 1 71 ? -0.065 -13.367 -21.812 1 94.5 71 ILE A N 1
ATOM 547 C CA . ILE A 1 71 ? 1.047 -12.703 -21.141 1 94.5 71 ILE A CA 1
ATOM 548 C C . ILE A 1 71 ? 2.361 -13.086 -21.828 1 94.5 71 ILE A C 1
ATOM 550 O O . ILE A 1 71 ? 2.533 -14.234 -22.25 1 94.5 71 ILE A O 1
ATOM 554 N N . ARG A 1 72 ? 3.191 -12.195 -22.016 1 96.12 72 ARG A N 1
ATOM 555 C CA . ARG A 1 72 ? 4.555 -12.414 -22.469 1 96.12 72 ARG A CA 1
ATOM 556 C C . ARG A 1 72 ? 5.57 -11.781 -21.531 1 96.12 72 ARG A C 1
ATOM 558 O O . ARG A 1 72 ? 5.309 -10.727 -20.953 1 96.12 72 ARG A O 1
ATOM 565 N N . PHE A 1 73 ? 6.68 -12.414 -21.328 1 97.75 73 PHE A N 1
ATOM 566 C CA . PHE A 1 73 ? 7.816 -11.93 -20.562 1 97.75 73 PHE A CA 1
ATOM 567 C C . PHE A 1 73 ? 8.977 -11.57 -21.469 1 97.75 73 PHE A C 1
ATOM 569 O O . PHE A 1 73 ? 9.586 -12.445 -22.094 1 97.75 73 PHE A O 1
ATOM 576 N N . HIS A 1 74 ? 9.266 -10.297 -21.547 1 97.19 74 HIS A N 1
ATOM 577 C CA . HIS A 1 74 ? 10.234 -9.812 -22.516 1 97.19 74 HIS A CA 1
ATOM 578 C C . HIS A 1 74 ? 9.977 -10.406 -23.906 1 97.19 74 HIS A C 1
ATOM 580 O O . HIS A 1 74 ? 10.906 -10.852 -24.578 1 97.19 74 HIS A O 1
ATOM 586 N N . GLY A 1 75 ? 8.742 -10.547 -24.219 1 95.25 75 GLY A N 1
ATOM 587 C CA . GLY A 1 75 ? 8.344 -10.961 -25.547 1 95.25 75 GLY A CA 1
ATOM 588 C C . GLY A 1 75 ? 8.141 -12.461 -25.672 1 95.25 75 GLY A C 1
ATOM 589 O O . GLY A 1 75 ? 7.633 -12.938 -26.688 1 95.25 75 GLY A O 1
ATOM 590 N N . TYR A 1 76 ? 8.43 -13.25 -24.672 1 97.06 76 TYR A N 1
ATOM 591 C CA . TYR A 1 76 ? 8.336 -14.703 -24.75 1 97.06 76 TYR A CA 1
ATOM 592 C C . TYR A 1 76 ? 7.098 -15.211 -24.031 1 97.06 76 TYR A C 1
ATOM 594 O O . TYR A 1 76 ? 6.73 -14.695 -22.969 1 97.06 76 TYR A O 1
ATOM 602 N N . THR A 1 77 ? 6.48 -16.219 -24.578 1 96.12 77 THR A N 1
ATOM 603 C CA . THR A 1 77 ? 5.312 -16.859 -23.969 1 96.12 77 THR A CA 1
ATOM 604 C C . THR A 1 77 ? 5.723 -17.734 -22.797 1 96.12 77 THR A C 1
ATOM 606 O O . THR A 1 77 ? 6.906 -18 -22.594 1 96.12 77 THR A O 1
ATOM 609 N N . ILE A 1 78 ? 4.785 -18.203 -22.047 1 96.19 78 ILE A N 1
ATOM 610 C CA . ILE A 1 78 ? 5.023 -19.094 -20.922 1 96.19 78 ILE A CA 1
ATOM 611 C C . ILE A 1 78 ? 5.672 -20.391 -21.422 1 96.19 78 ILE A C 1
ATOM 613 O O . ILE A 1 78 ? 6.645 -20.875 -20.844 1 96.19 78 ILE A O 1
ATOM 617 N N . GLU A 1 79 ? 5.145 -20.938 -22.531 1 95.56 79 GLU A N 1
ATOM 618 C CA . GLU A 1 79 ? 5.668 -22.188 -23.078 1 95.56 79 GLU A CA 1
ATOM 619 C C . GLU A 1 79 ? 7.137 -22.031 -23.484 1 95.56 79 GLU A C 1
ATOM 621 O O . GLU A 1 79 ? 7.945 -22.922 -23.234 1 95.56 79 GLU A O 1
ATOM 626 N N . GLN A 1 80 ? 7.414 -20.922 -24.109 1 97.31 80 GLN A N 1
ATOM 627 C CA . GLN A 1 80 ? 8.797 -20.656 -24.484 1 97.31 80 GLN A CA 1
ATOM 628 C C . GLN A 1 80 ? 9.695 -20.531 -23.266 1 97.31 80 GLN A C 1
ATOM 630 O O . GLN A 1 80 ? 10.797 -21.078 -23.234 1 97.31 80 GLN A O 1
ATOM 635 N N . CYS A 1 81 ? 9.273 -19.859 -22.219 1 97.56 81 CYS A N 1
ATOM 636 C CA . CYS A 1 81 ? 10.031 -19.734 -20.984 1 97.56 81 CYS A CA 1
ATOM 637 C C . CYS A 1 81 ? 10.273 -21.094 -20.359 1 97.56 81 CYS A C 1
ATOM 639 O O . CYS A 1 81 ? 11.383 -21.391 -19.906 1 97.56 81 CYS A O 1
ATOM 641 N N . GLN A 1 82 ? 9.227 -21.953 -20.328 1 96.06 82 GLN A N 1
ATOM 642 C CA . GLN A 1 82 ? 9.352 -23.297 -19.766 1 96.06 82 GLN A CA 1
ATOM 643 C C . GLN A 1 82 ? 10.406 -24.109 -20.516 1 96.06 82 GLN A C 1
ATOM 645 O O . GLN A 1 82 ? 11.047 -24.984 -19.922 1 96.06 82 GLN A O 1
ATOM 650 N N . GLN A 1 83 ? 10.617 -23.781 -21.781 1 95.31 83 GLN A N 1
ATOM 651 C CA . GLN A 1 83 ? 11.555 -24.531 -22.609 1 95.31 83 GLN A CA 1
ATOM 652 C C . GLN A 1 83 ? 12.992 -24.094 -22.344 1 95.31 83 GLN A C 1
ATOM 654 O O . GLN A 1 83 ? 13.898 -24.922 -22.234 1 95.31 83 GLN A O 1
ATOM 659 N N . PHE A 1 84 ? 13.195 -22.75 -22.188 1 96.25 84 PHE A N 1
ATOM 660 C CA . PHE A 1 84 ? 14.594 -22.328 -22.25 1 96.25 84 PHE A CA 1
ATOM 661 C C . PHE A 1 84 ? 15.109 -21.953 -20.859 1 96.25 84 PHE A C 1
ATOM 663 O O . PHE A 1 84 ? 16.312 -21.844 -20.656 1 96.25 84 PHE A O 1
ATOM 670 N N . LEU A 1 85 ? 14.219 -21.688 -19.891 1 97.94 85 LEU A N 1
ATOM 671 C CA . LEU A 1 85 ? 14.711 -21.297 -18.578 1 97.94 85 LEU A CA 1
ATOM 672 C C . LEU A 1 85 ? 15.188 -22.5 -17.781 1 97.94 85 LEU A C 1
ATOM 674 O O . LEU A 1 85 ? 14.57 -23.562 -17.828 1 97.94 85 LEU A O 1
ATOM 678 N N . PRO A 1 86 ? 16.266 -22.359 -17.078 1 97.5 86 PRO A N 1
ATOM 679 C CA . PRO A 1 86 ? 16.875 -23.453 -16.328 1 97.5 86 PRO A CA 1
ATOM 680 C C . PRO A 1 86 ? 15.945 -24.047 -15.273 1 97.5 86 PRO A C 1
ATOM 682 O O . PRO A 1 86 ? 15.164 -23.312 -14.656 1 97.5 86 PRO A O 1
ATOM 685 N N . LYS A 1 87 ? 16.094 -25.328 -15.094 1 96.94 87 LYS A N 1
ATOM 686 C CA . LYS A 1 87 ? 15.453 -26.125 -14.055 1 96.94 87 LYS A CA 1
ATOM 687 C C . LYS A 1 87 ? 16.422 -26.438 -12.922 1 96.94 87 LYS A C 1
ATOM 689 O O . LYS A 1 87 ? 17.547 -25.922 -12.898 1 96.94 87 LYS A O 1
ATOM 694 N N . SER A 1 88 ? 15.906 -27.156 -11.922 1 95.62 88 SER A N 1
ATOM 695 C CA . SER A 1 88 ? 16.812 -27.578 -10.867 1 95.62 88 SER A CA 1
ATOM 696 C C . SER A 1 88 ? 17.938 -28.453 -11.414 1 95.62 88 SER A C 1
ATOM 698 O O . SER A 1 88 ? 17.688 -29.328 -12.242 1 95.62 88 SER A O 1
ATOM 700 N N . LYS A 1 89 ? 19.141 -28.234 -10.898 1 93.19 89 LYS A N 1
ATOM 701 C CA . LYS A 1 89 ? 20.281 -29.016 -11.344 1 93.19 89 LYS A CA 1
ATOM 702 C C . LYS A 1 89 ? 20.094 -30.5 -11.016 1 93.19 89 LYS A C 1
ATOM 704 O O . LYS A 1 89 ? 20.734 -31.359 -11.625 1 93.19 89 LYS A O 1
ATOM 709 N N . TYR A 1 90 ? 19.203 -30.812 -10.094 1 91.06 90 TYR A N 1
ATOM 710 C CA . TYR A 1 90 ? 18.969 -32.188 -9.664 1 91.06 90 TYR A CA 1
ATOM 711 C C . TYR A 1 90 ? 17.906 -32.844 -10.523 1 91.06 90 TYR A C 1
ATOM 713 O O . TYR A 1 90 ? 17.703 -34.062 -10.438 1 91.06 90 TYR A O 1
ATOM 721 N N . GLU A 1 91 ? 17.266 -32.062 -11.391 1 91.56 91 GLU A N 1
ATOM 722 C CA . GLU A 1 91 ? 16.125 -32.625 -12.109 1 91.56 91 GLU A CA 1
ATOM 723 C C . GLU A 1 91 ? 16.156 -32.219 -13.578 1 91.56 91 GLU A C 1
ATOM 725 O O . GLU A 1 91 ? 15.102 -32.094 -14.219 1 91.56 91 GLU A O 1
ATOM 730 N N . THR A 1 92 ? 17.312 -32.031 -14.109 1 87.25 92 THR A N 1
ATOM 731 C CA . THR A 1 92 ? 17.438 -31.516 -15.477 1 87.25 92 THR A CA 1
ATOM 732 C C . THR A 1 92 ? 17 -32.594 -16.484 1 87.25 92 THR A C 1
ATOM 734 O O . THR A 1 92 ? 16.594 -32.25 -17.594 1 87.25 92 THR A O 1
ATOM 737 N N . GLU A 1 93 ? 17.047 -33.875 -16.062 1 88.12 93 GLU A N 1
ATOM 738 C CA . GLU A 1 93 ? 16.734 -34.969 -17 1 88.12 93 GLU A CA 1
ATOM 739 C C . GLU A 1 93 ? 15.289 -35.406 -16.844 1 88.12 93 GLU A C 1
ATOM 741 O O . GLU A 1 93 ? 14.797 -36.219 -17.641 1 88.12 93 GLU A O 1
ATOM 746 N N . ASP A 1 94 ? 14.617 -34.875 -15.875 1 90.81 94 ASP A N 1
ATOM 747 C CA . ASP A 1 94 ? 13.219 -35.25 -15.648 1 90.81 94 ASP A CA 1
ATOM 748 C C . ASP A 1 94 ? 12.297 -34.438 -16.562 1 90.81 94 ASP A C 1
ATOM 750 O O . ASP A 1 94 ? 12.211 -33.188 -16.422 1 90.81 94 ASP A O 1
ATOM 754 N N . PRO A 1 95 ? 11.609 -35.094 -17.406 1 88.88 95 PRO A N 1
ATOM 755 C CA . PRO A 1 95 ? 10.75 -34.344 -18.328 1 88.88 95 PRO A CA 1
ATOM 756 C C . PRO A 1 95 ? 9.594 -33.625 -17.641 1 88.88 95 PRO A C 1
ATOM 758 O O . PRO A 1 95 ? 8.969 -32.75 -18.219 1 88.88 95 PRO A O 1
ATOM 761 N N . ASN A 1 96 ? 9.328 -34 -16.422 1 91.12 96 ASN A N 1
ATOM 762 C CA . ASN A 1 96 ? 8.211 -33.438 -15.695 1 91.12 96 ASN A CA 1
ATOM 763 C C . ASN A 1 96 ? 8.68 -32.312 -14.75 1 91.12 96 ASN A C 1
ATOM 765 O O . ASN A 1 96 ? 7.871 -31.75 -14.023 1 91.12 96 ASN A O 1
ATOM 769 N N . SER A 1 97 ? 9.984 -32.062 -14.828 1 94.94 97 SER A N 1
ATOM 770 C CA . SER A 1 97 ? 10.508 -30.984 -13.992 1 94.94 97 SER A CA 1
ATOM 771 C C . SER A 1 97 ? 10.109 -29.625 -14.539 1 94.94 97 SER A C 1
ATOM 773 O O . SER A 1 97 ? 9.828 -29.484 -15.734 1 94.94 97 SER A O 1
ATOM 775 N N . GLU A 1 98 ? 9.992 -28.609 -13.703 1 96.69 98 GLU A N 1
ATOM 776 C CA . GLU A 1 98 ? 9.578 -27.266 -14.086 1 96.69 98 GLU A CA 1
ATOM 777 C C . GLU A 1 98 ? 10.719 -26.266 -13.93 1 96.69 98 GLU A C 1
ATOM 779 O O . GLU A 1 98 ? 11.648 -26.484 -13.148 1 96.69 98 GLU A O 1
ATOM 784 N N . PHE A 1 99 ? 10.68 -25.172 -14.719 1 96.88 99 PHE A N 1
ATOM 785 C CA . PHE A 1 99 ? 11.664 -24.109 -14.578 1 96.88 99 PHE A CA 1
ATOM 786 C C . PHE A 1 99 ? 11.555 -23.453 -13.195 1 96.88 99 PHE A C 1
ATOM 788 O O . PHE A 1 99 ? 10.523 -23.547 -12.539 1 96.88 99 PHE A O 1
ATOM 795 N N . LEU A 1 100 ? 12.648 -22.828 -12.742 1 98.5 100 LEU A N 1
ATOM 796 C CA . LEU A 1 100 ? 12.734 -22.281 -11.398 1 98.5 100 LEU A CA 1
ATOM 797 C C . LEU A 1 100 ? 12.227 -20.844 -11.367 1 98.5 100 LEU A C 1
ATOM 799 O O . LEU A 1 100 ? 12.461 -20.062 -12.305 1 98.5 100 LEU A O 1
ATOM 803 N N . PRO A 1 101 ? 11.531 -20.453 -10.234 1 98.69 101 PRO A N 1
ATOM 804 C CA . PRO A 1 101 ? 11.219 -19.031 -10.039 1 98.69 101 PRO A CA 1
ATOM 805 C C . PRO A 1 101 ? 12.453 -18.141 -10.078 1 98.69 101 PRO A C 1
ATOM 807 O O . PRO A 1 101 ? 12.383 -17 -10.531 1 98.69 101 PRO A O 1
ATOM 810 N N . GLU A 1 102 ? 13.602 -18.656 -9.625 1 98.69 102 GLU A N 1
ATOM 811 C CA . GLU A 1 102 ? 14.867 -17.938 -9.703 1 98.69 102 GLU A CA 1
ATOM 812 C C . GLU A 1 102 ? 15.234 -17.625 -11.148 1 98.69 102 GLU A C 1
ATOM 814 O O . GLU A 1 102 ? 15.711 -16.516 -11.445 1 98.69 102 GLU A O 1
ATOM 819 N N . SER A 1 103 ? 15.039 -18.625 -12.031 1 98.56 103 SER A N 1
ATOM 820 C CA . SER A 1 103 ? 15.289 -18.422 -13.453 1 98.56 103 SER A CA 1
ATOM 821 C C . SER A 1 103 ? 14.359 -17.359 -14.031 1 98.56 103 SER A C 1
ATOM 823 O O . SER A 1 103 ? 14.789 -16.516 -14.836 1 98.56 103 SER A O 1
ATOM 825 N N . MET A 1 104 ? 13.117 -17.469 -13.633 1 98.75 104 MET A N 1
ATOM 826 C CA . MET A 1 104 ? 12.141 -16.484 -14.086 1 98.75 104 MET A CA 1
ATOM 827 C C . MET A 1 104 ? 12.516 -15.086 -13.586 1 98.75 104 MET A C 1
ATOM 829 O O . MET A 1 104 ? 12.453 -14.117 -14.352 1 98.75 104 MET A O 1
ATOM 833 N N . PHE A 1 105 ? 12.945 -14.961 -12.305 1 98.88 105 PHE A N 1
ATOM 834 C CA . PHE A 1 105 ? 13.312 -13.656 -11.766 1 98.88 105 PHE A CA 1
ATOM 835 C C . PHE A 1 105 ? 14.492 -13.062 -12.523 1 98.88 105 PHE A C 1
ATOM 837 O O . PHE A 1 105 ? 14.492 -11.883 -12.867 1 98.88 105 PHE A O 1
ATOM 844 N N . TRP A 1 106 ? 15.5 -13.883 -12.719 1 98.81 106 TRP A N 1
ATOM 845 C CA . TRP A 1 106 ? 16.672 -13.461 -13.484 1 98.81 106 TRP A CA 1
ATOM 846 C C . TRP A 1 106 ? 16.25 -12.898 -14.844 1 98.81 106 TRP A C 1
ATOM 848 O O . TRP A 1 106 ? 16.719 -11.828 -15.25 1 98.81 106 TRP A O 1
ATOM 858 N N . PHE A 1 107 ? 15.391 -13.633 -15.453 1 98.69 107 PHE A N 1
ATOM 859 C CA . PHE A 1 107 ? 14.922 -13.266 -16.781 1 98.69 107 PHE A CA 1
ATOM 860 C C . PHE A 1 107 ? 14.102 -11.977 -16.734 1 98.69 107 PHE A C 1
ATOM 862 O O . PHE A 1 107 ? 14.297 -11.078 -17.547 1 98.69 107 PHE A O 1
ATOM 869 N N . LEU A 1 108 ? 13.188 -11.844 -15.789 1 98.75 108 LEU A N 1
ATOM 870 C CA . LEU A 1 108 ? 12.383 -10.633 -15.633 1 98.75 108 LEU A CA 1
ATOM 871 C C . LEU A 1 108 ? 13.273 -9.414 -15.43 1 98.75 108 LEU A C 1
ATOM 873 O O . LEU A 1 108 ? 13.023 -8.359 -16.016 1 98.75 108 LEU A O 1
ATOM 877 N N . LEU A 1 109 ? 14.273 -9.547 -14.594 1 98.81 109 LEU A N 1
ATOM 878 C CA . LEU A 1 109 ? 15.102 -8.422 -14.172 1 98.81 109 LEU A CA 1
ATOM 879 C C . LEU A 1 109 ? 16.062 -8.008 -15.281 1 98.81 109 LEU A C 1
ATOM 881 O O . LEU A 1 109 ? 16.281 -6.816 -15.5 1 98.81 109 LEU A O 1
ATOM 885 N N . THR A 1 110 ? 16.625 -8.984 -16.078 1 98.38 110 THR A N 1
ATOM 886 C CA . THR A 1 110 ? 17.75 -8.648 -16.953 1 98.38 110 THR A CA 1
ATOM 887 C C . THR A 1 110 ? 17.312 -8.727 -18.422 1 98.38 110 THR A C 1
ATOM 889 O O . THR A 1 110 ? 17.969 -8.141 -19.297 1 98.38 110 THR A O 1
ATOM 892 N N . GLY A 1 111 ? 16.266 -9.547 -18.672 1 97.75 111 GLY A N 1
ATOM 893 C CA . GLY A 1 111 ? 15.898 -9.82 -20.062 1 97.75 111 GLY A CA 1
ATOM 894 C C . GLY A 1 111 ? 16.797 -10.844 -20.719 1 97.75 111 GLY A C 1
ATOM 895 O O . GLY A 1 111 ? 16.578 -11.203 -21.891 1 97.75 111 GLY A O 1
ATOM 896 N N . GLU A 1 112 ? 17.75 -11.375 -19.969 1 97.06 112 GLU A N 1
ATOM 897 C CA . GLU A 1 112 ? 18.688 -12.359 -20.5 1 97.06 112 GLU A CA 1
ATOM 898 C C . GLU A 1 112 ? 18.328 -13.766 -20.016 1 97.06 112 GLU A C 1
ATOM 900 O O . GLU A 1 112 ? 17.875 -13.945 -18.891 1 97.06 112 GLU A O 1
ATOM 905 N N . LYS A 1 113 ? 18.562 -14.719 -20.906 1 97.38 113 LYS A N 1
ATOM 906 C CA . LYS A 1 113 ? 18.406 -16.125 -20.531 1 97.38 113 LYS A CA 1
ATOM 907 C C . LYS A 1 113 ? 19.594 -16.594 -19.703 1 97.38 113 LYS A C 1
ATOM 909 O O . LYS A 1 113 ? 20.719 -16.672 -20.203 1 97.38 113 LYS A O 1
ATOM 914 N N . PRO A 1 114 ? 19.344 -16.906 -18.5 1 97.81 114 PRO A N 1
ATOM 915 C CA . PRO A 1 114 ? 20.469 -17.328 -17.656 1 97.81 114 PRO A CA 1
ATOM 916 C C . PRO A 1 114 ? 20.969 -18.719 -18.016 1 97.81 114 PRO A C 1
ATOM 918 O O . PRO A 1 114 ? 20.219 -19.547 -18.531 1 97.81 114 PRO A O 1
ATOM 921 N N . THR A 1 115 ? 22.219 -18.984 -17.672 1 97.19 115 THR A N 1
ATOM 922 C CA . THR A 1 115 ? 22.781 -20.328 -17.766 1 97.19 115 THR A CA 1
ATOM 923 C C . THR A 1 115 ? 22.453 -21.141 -16.516 1 97.19 115 THR A C 1
ATOM 925 O O . THR A 1 115 ? 22.031 -20.578 -15.5 1 97.19 115 THR A O 1
ATOM 928 N N . GLN A 1 116 ? 22.641 -22.469 -16.656 1 96.69 116 GLN A N 1
ATOM 929 C CA . GLN A 1 116 ? 22.438 -23.344 -15.516 1 96.69 116 GLN A CA 1
ATOM 930 C C . GLN A 1 116 ? 23.344 -22.953 -14.352 1 96.69 116 GLN A C 1
ATOM 932 O O . GLN A 1 116 ? 22.906 -22.922 -13.203 1 96.69 116 GLN A O 1
ATOM 937 N N . LYS A 1 117 ? 24.578 -22.641 -14.641 1 96.81 117 LYS A N 1
ATOM 938 C CA . LYS A 1 117 ? 25.547 -22.281 -13.609 1 96.81 117 LYS A CA 1
ATOM 939 C C . LYS A 1 117 ? 25.125 -21 -12.891 1 96.81 117 LYS A C 1
ATOM 941 O O . LYS A 1 117 ? 25.203 -20.922 -11.664 1 96.81 117 LYS A O 1
ATOM 946 N N . GLN A 1 118 ? 24.672 -19.984 -13.648 1 97.44 118 GLN A N 1
ATOM 947 C CA . GLN A 1 118 ? 24.188 -18.719 -13.086 1 97.44 118 GLN A CA 1
ATOM 948 C C . GLN A 1 118 ? 23.047 -18.953 -12.109 1 97.44 118 GLN A C 1
ATOM 950 O O . GLN A 1 118 ? 23.031 -18.391 -11.016 1 97.44 118 GLN A O 1
ATOM 955 N N . ILE A 1 119 ? 22.109 -19.828 -12.43 1 97.88 119 ILE A N 1
ATOM 956 C CA . ILE A 1 119 ? 20.922 -20.031 -11.625 1 97.88 119 ILE A CA 1
ATOM 957 C C . ILE A 1 119 ? 21.266 -20.891 -10.398 1 97.88 119 ILE A C 1
ATOM 959 O O . ILE A 1 119 ? 20.719 -20.672 -9.312 1 97.88 119 ILE A O 1
ATOM 963 N N . ASP A 1 120 ? 22.188 -21.859 -10.594 1 96.88 120 ASP A N 1
ATOM 964 C CA . ASP A 1 120 ? 22.641 -22.625 -9.438 1 96.88 120 ASP A CA 1
ATOM 965 C C . ASP A 1 120 ? 23.266 -21.719 -8.375 1 96.88 120 ASP A C 1
ATOM 967 O O . ASP A 1 120 ? 22.969 -21.844 -7.188 1 96.88 120 ASP A O 1
ATOM 971 N N . GLU A 1 121 ? 24.094 -20.812 -8.828 1 96.94 121 GLU A N 1
ATOM 972 C CA . GLU A 1 121 ? 24.75 -19.875 -7.922 1 96.94 121 GLU A CA 1
ATOM 973 C C . GLU A 1 121 ? 23.734 -18.922 -7.301 1 96.94 121 GLU A C 1
ATOM 975 O O . GLU A 1 121 ? 23.844 -18.578 -6.121 1 96.94 121 GLU A O 1
ATOM 980 N N . PHE A 1 122 ? 22.844 -18.453 -8.109 1 98.12 122 PHE A N 1
ATOM 981 C CA . PHE A 1 122 ? 21.828 -17.547 -7.609 1 98.12 122 PHE A CA 1
ATOM 982 C C . PHE A 1 122 ? 20.938 -18.234 -6.574 1 98.12 122 PHE A C 1
ATOM 984 O O . PHE A 1 122 ? 20.594 -17.641 -5.551 1 98.12 122 PHE A O 1
ATOM 991 N N . SER A 1 123 ? 20.547 -19.5 -6.781 1 97.88 123 SER A N 1
ATOM 992 C CA . SER A 1 123 ? 19.781 -20.266 -5.805 1 97.88 123 SER A CA 1
ATOM 993 C C . SER A 1 123 ? 20.531 -20.391 -4.488 1 97.88 123 SER A C 1
ATOM 995 O O . SER A 1 123 ? 19.938 -20.266 -3.412 1 97.88 123 SER A O 1
ATOM 997 N N . GLU A 1 124 ? 21.781 -20.656 -4.605 1 97.25 124 GLU A N 1
ATOM 998 C CA . GLU A 1 124 ? 22.609 -20.766 -3.41 1 97.25 124 GLU A CA 1
ATOM 999 C C . GLU A 1 124 ? 22.672 -19.438 -2.654 1 97.25 124 GLU A C 1
ATOM 1001 O O . GLU A 1 124 ? 22.672 -19.422 -1.422 1 97.25 124 GLU A O 1
ATOM 1006 N N . GLU A 1 125 ? 22.766 -18.375 -3.414 1 98 125 GLU A N 1
ATOM 1007 C CA . GLU A 1 125 ? 22.75 -17.047 -2.797 1 98 125 GLU A CA 1
ATOM 1008 C C . GLU A 1 125 ? 21.453 -16.812 -2.033 1 98 125 GLU A C 1
ATOM 1010 O O . GLU A 1 125 ? 21.484 -16.359 -0.886 1 98 125 GLU A O 1
ATOM 1015 N N . LEU A 1 126 ? 20.328 -17.094 -2.656 1 98.69 126 LEU A N 1
ATOM 1016 C CA . LEU A 1 126 ? 19.031 -16.891 -1.999 1 98.69 126 LEU A CA 1
ATOM 1017 C C . LEU A 1 126 ? 18.922 -17.75 -0.747 1 98.69 126 LEU A C 1
ATOM 1019 O O . LEU A 1 126 ? 18.453 -17.281 0.294 1 98.69 126 LEU A O 1
ATOM 1023 N N . ALA A 1 127 ? 19.344 -18.984 -0.866 1 98.56 127 ALA A N 1
ATOM 1024 C CA . ALA A 1 127 ? 19.281 -19.875 0.288 1 98.56 127 ALA A CA 1
ATOM 1025 C C . ALA A 1 127 ? 20.141 -19.359 1.437 1 98.56 127 ALA A C 1
ATOM 1027 O O . ALA A 1 127 ? 19.734 -19.438 2.602 1 98.56 127 ALA A O 1
ATOM 1028 N N . SER A 1 128 ? 21.297 -18.828 1.147 1 98.44 128 SER A N 1
ATOM 1029 C CA . SER A 1 128 ? 22.219 -18.344 2.162 1 98.44 128 SER A CA 1
ATOM 1030 C C . SER A 1 128 ? 21.656 -17.125 2.883 1 98.44 128 SER A C 1
ATOM 1032 O O . SER A 1 128 ? 22.047 -16.828 4.02 1 98.44 128 SER A O 1
ATOM 1034 N N . LYS A 1 129 ? 20.719 -16.391 2.279 1 98.56 129 LYS A N 1
ATOM 1035 C CA . LYS A 1 129 ? 20.141 -15.172 2.826 1 98.56 129 LYS A CA 1
ATOM 1036 C C . LYS A 1 129 ? 18.75 -15.438 3.4 1 98.56 129 LYS A C 1
ATOM 1038 O O . LYS A 1 129 ? 18.078 -14.516 3.857 1 98.56 129 LYS A O 1
ATOM 1043 N N . ALA A 1 130 ? 18.328 -16.688 3.492 1 98.75 130 ALA A N 1
ATOM 1044 C CA . ALA A 1 130 ? 16.922 -17.031 3.707 1 98.75 130 ALA A CA 1
ATOM 1045 C C . ALA A 1 130 ? 16.578 -16.984 5.191 1 98.75 130 ALA A C 1
ATOM 1047 O O . ALA A 1 130 ? 15.398 -16.922 5.559 1 98.75 130 ALA A O 1
ATOM 1048 N N . ARG A 1 131 ? 17.516 -17.031 6.094 1 98.38 131 ARG A N 1
ATOM 1049 C CA . ARG A 1 131 ? 17.25 -17.094 7.527 1 98.38 131 ARG A CA 1
ATOM 1050 C C . ARG A 1 131 ? 16.609 -15.797 8.008 1 98.38 131 ARG A C 1
ATOM 1052 O O . ARG A 1 131 ? 17 -14.703 7.594 1 98.38 131 ARG A O 1
ATOM 1059 N N . LEU A 1 132 ? 15.617 -15.875 8.812 1 98.56 132 LEU A N 1
ATOM 1060 C CA . LEU A 1 132 ? 14.961 -14.703 9.391 1 98.56 132 LEU A CA 1
ATOM 1061 C C . LEU A 1 132 ? 15.742 -14.172 10.578 1 98.56 132 LEU A C 1
ATOM 1063 O O . LEU A 1 132 ? 16.25 -14.945 11.391 1 98.56 132 LEU A O 1
ATOM 1067 N N . PRO A 1 133 ? 15.891 -12.867 10.664 1 98.44 133 PRO A N 1
ATOM 1068 C CA . PRO A 1 133 ? 16.484 -12.32 11.891 1 98.44 133 PRO A CA 1
ATOM 1069 C C . PRO A 1 133 ? 15.648 -12.602 13.133 1 98.44 133 PRO A C 1
ATOM 1071 O O . PRO A 1 133 ? 14.43 -12.734 13.039 1 98.44 133 PRO A O 1
ATOM 1074 N N . SER A 1 134 ? 16.266 -12.648 14.32 1 98.19 134 SER A N 1
ATOM 1075 C CA . SER A 1 134 ? 15.625 -13.031 15.57 1 98.19 134 SER A CA 1
ATOM 1076 C C . SER A 1 134 ? 14.477 -12.086 15.914 1 98.19 134 SER A C 1
ATOM 1078 O O . SER A 1 134 ? 13.445 -12.516 16.438 1 98.19 134 SER A O 1
ATOM 1080 N N . TYR A 1 135 ? 14.664 -10.789 15.641 1 98.31 135 TYR A N 1
ATOM 1081 C CA . TYR A 1 135 ? 13.609 -9.836 15.969 1 98.31 135 TYR A CA 1
ATOM 1082 C C . TYR A 1 135 ? 12.344 -10.125 15.156 1 98.31 135 TYR A C 1
ATOM 1084 O O . TYR A 1 135 ? 11.234 -9.961 15.656 1 98.31 135 TYR A O 1
ATOM 1092 N N . LEU A 1 136 ? 12.516 -10.5 13.914 1 98.69 136 LEU A N 1
ATOM 1093 C CA . LEU A 1 136 ? 11.367 -10.789 13.07 1 98.69 136 LEU A CA 1
ATOM 1094 C C . LEU A 1 136 ? 10.625 -12.031 13.57 1 98.69 136 LEU A C 1
ATOM 1096 O O . LEU A 1 136 ? 9.391 -12.07 13.555 1 98.69 136 LEU A O 1
ATOM 1100 N N . GLU A 1 137 ? 11.367 -13.062 13.969 1 98.19 137 GLU A N 1
ATOM 1101 C CA . GLU A 1 137 ? 10.734 -14.242 14.547 1 98.19 137 GLU A CA 1
ATOM 1102 C C . GLU A 1 137 ? 9.891 -13.875 15.766 1 98.19 137 GLU A C 1
ATOM 1104 O O . GLU A 1 137 ? 8.773 -14.375 15.93 1 98.19 137 GLU A O 1
ATOM 1109 N N . ARG A 1 138 ? 10.406 -13.016 16.594 1 97.88 138 ARG A N 1
ATOM 1110 C CA . ARG A 1 138 ? 9.688 -12.562 17.781 1 97.88 138 ARG A CA 1
ATOM 1111 C C . ARG A 1 138 ? 8.398 -11.844 17.406 1 97.88 138 ARG A C 1
ATOM 1113 O O . ARG A 1 138 ? 7.355 -12.039 18.031 1 97.88 138 ARG A O 1
ATOM 1120 N N . ILE A 1 139 ? 8.492 -10.992 16.438 1 98.69 139 ILE A N 1
ATOM 1121 C CA . ILE A 1 139 ? 7.316 -10.266 15.961 1 98.69 139 ILE A CA 1
ATOM 1122 C C . ILE A 1 139 ? 6.266 -11.258 15.461 1 98.69 139 ILE A C 1
ATOM 1124 O O . ILE A 1 139 ? 5.102 -11.188 15.859 1 98.69 139 ILE A O 1
ATOM 1128 N N . LEU A 1 140 ? 6.676 -12.18 14.609 1 98.69 140 LEU A N 1
ATOM 1129 C CA . LEU A 1 140 ? 5.75 -13.148 14.039 1 98.69 140 LEU A CA 1
ATOM 1130 C C . LEU A 1 140 ? 5.121 -14.008 15.133 1 98.69 140 LEU A C 1
ATOM 1132 O O . LEU A 1 140 ? 3.938 -14.352 15.055 1 98.69 140 LEU A O 1
ATOM 1136 N N . ASP A 1 141 ? 5.891 -14.367 16.125 1 98.25 141 ASP A N 1
ATOM 1137 C CA . ASP A 1 141 ? 5.398 -15.18 17.234 1 98.25 141 ASP A CA 1
ATOM 1138 C C . ASP A 1 141 ? 4.395 -14.398 18.078 1 98.25 141 ASP A C 1
ATOM 1140 O O . ASP A 1 141 ? 3.6 -15 18.812 1 98.25 141 ASP A O 1
ATOM 1144 N N . SER A 1 142 ? 4.414 -13.07 18.031 1 98 142 SER A N 1
ATOM 1145 C CA . SER A 1 142 ? 3.52 -12.242 18.844 1 98 142 SER A CA 1
ATOM 1146 C C . SER A 1 142 ? 2.172 -12.055 18.156 1 98 142 SER A C 1
ATOM 1148 O O . SER A 1 142 ? 1.207 -11.609 18.766 1 98 142 SER A O 1
ATOM 1150 N N . LEU A 1 143 ? 2.072 -12.359 16.891 1 98.62 143 LEU A N 1
ATOM 1151 C CA . LEU A 1 143 ? 0.832 -12.172 16.141 1 98.62 143 LEU A CA 1
ATOM 1152 C C . LEU A 1 143 ? -0.212 -13.211 16.547 1 98.62 143 LEU A C 1
ATOM 1154 O O . LEU A 1 143 ? 0.116 -14.383 16.75 1 98.62 143 LEU A O 1
ATOM 1158 N N . PRO A 1 144 ? -1.479 -12.789 16.703 1 97.44 144 PRO A N 1
ATOM 1159 C CA . PRO A 1 144 ? -2.508 -13.789 16.984 1 97.44 144 PRO A CA 1
ATOM 1160 C C . PRO A 1 144 ? -2.703 -14.766 15.82 1 97.44 144 PRO A C 1
ATOM 1162 O O . PRO A 1 144 ? -2.654 -14.359 14.656 1 97.44 144 PRO A O 1
ATOM 1165 N N . ALA A 1 145 ? -2.959 -16.031 16.125 1 95.25 145 ALA A N 1
ATOM 1166 C CA . ALA A 1 145 ? -3.184 -17.047 15.102 1 95.25 145 ALA A CA 1
ATOM 1167 C C . ALA A 1 145 ? -4.438 -16.734 14.289 1 95.25 145 ALA A C 1
ATOM 1169 O O . ALA A 1 145 ? -4.598 -17.234 13.172 1 95.25 145 ALA A O 1
ATOM 1170 N N . THR A 1 146 ? -5.32 -15.852 14.852 1 96.75 146 THR A N 1
ATOM 1171 C CA . THR A 1 146 ? -6.57 -15.5 14.188 1 96.75 146 THR A CA 1
ATOM 1172 C C . THR A 1 146 ? -6.344 -14.414 13.141 1 96.75 146 THR A C 1
ATOM 1174 O O . THR A 1 146 ? -7.215 -14.148 12.312 1 96.75 146 THR A O 1
ATOM 1177 N N . LEU A 1 147 ? -5.203 -13.719 13.227 1 98.31 147 LEU A N 1
ATOM 1178 C CA . LEU A 1 147 ? -4.887 -12.703 12.227 1 98.31 147 LEU A CA 1
ATOM 1179 C C . LEU A 1 147 ? -4.723 -13.336 10.852 1 98.31 147 LEU A C 1
ATOM 1181 O O . LEU A 1 147 ? -4.035 -14.352 10.703 1 98.31 147 LEU A O 1
ATOM 1185 N N . HIS A 1 148 ? -5.387 -12.773 9.828 1 97.62 148 HIS A N 1
ATOM 1186 C CA . HIS A 1 148 ? -5.32 -13.312 8.477 1 97.62 148 HIS A CA 1
ATOM 1187 C C . HIS A 1 148 ? -3.877 -13.523 8.031 1 97.62 148 HIS A C 1
ATOM 1189 O O . HIS A 1 148 ? -3.025 -12.656 8.258 1 97.62 148 HIS A O 1
ATOM 1195 N N . PRO A 1 149 ? -3.557 -14.641 7.406 1 97.81 149 PRO A N 1
ATOM 1196 C CA . PRO A 1 149 ? -2.168 -14.945 7.059 1 97.81 149 PRO A CA 1
ATOM 1197 C C . PRO A 1 149 ? -1.559 -13.922 6.105 1 97.81 149 PRO A C 1
ATOM 1199 O O . PRO A 1 149 ? -0.356 -13.648 6.172 1 97.81 149 PRO A O 1
ATOM 1202 N N . MET A 1 150 ? -2.35 -13.336 5.23 1 98.31 150 MET A N 1
ATOM 1203 C CA . MET A 1 150 ? -1.825 -12.305 4.336 1 98.31 150 MET A CA 1
ATOM 1204 C C . MET A 1 150 ? -1.413 -11.062 5.117 1 98.31 150 MET A C 1
ATOM 1206 O O . MET A 1 150 ? -0.452 -10.383 4.75 1 98.31 150 MET A O 1
ATOM 1210 N N . THR A 1 151 ? -2.189 -10.734 6.145 1 98.69 151 THR A N 1
ATOM 1211 C CA . THR A 1 151 ? -1.808 -9.625 7.016 1 98.69 151 THR A CA 1
ATOM 1212 C C . THR A 1 151 ? -0.499 -9.93 7.738 1 98.69 151 THR A C 1
ATOM 1214 O O . THR A 1 151 ? 0.369 -9.062 7.852 1 98.69 151 THR A O 1
ATOM 1217 N N . GLN A 1 152 ? -0.357 -11.156 8.188 1 98.88 152 GLN A N 1
ATOM 1218 C CA . GLN A 1 152 ? 0.886 -11.578 8.828 1 98.88 152 GLN A CA 1
ATOM 1219 C C . GLN A 1 152 ? 2.066 -11.453 7.871 1 98.88 152 GLN A C 1
ATOM 1221 O O . GLN A 1 152 ? 3.143 -10.992 8.258 1 98.88 152 GLN A O 1
ATOM 1226 N N . LEU A 1 153 ? 1.856 -11.852 6.621 1 98.88 153 LEU A N 1
ATOM 1227 C CA . LEU A 1 153 ? 2.9 -11.734 5.609 1 98.88 153 LEU A CA 1
ATOM 1228 C C . LEU A 1 153 ? 3.299 -10.273 5.406 1 98.88 153 LEU A C 1
ATOM 1230 O O . LEU A 1 153 ? 4.488 -9.953 5.367 1 98.88 153 LEU A O 1
ATOM 1234 N N . SER A 1 154 ? 2.309 -9.383 5.273 1 98.88 154 SER A N 1
ATOM 1235 C CA . SER A 1 154 ? 2.588 -7.965 5.066 1 98.88 154 SER A CA 1
ATOM 1236 C C . SER A 1 154 ? 3.354 -7.375 6.246 1 98.88 154 SER A C 1
ATOM 1238 O O . SER A 1 154 ? 4.262 -6.562 6.059 1 98.88 154 SER A O 1
ATOM 1240 N N . ILE A 1 155 ? 2.961 -7.746 7.48 1 98.88 155 ILE A N 1
ATOM 1241 C CA . ILE A 1 155 ? 3.627 -7.273 8.688 1 98.88 155 ILE A CA 1
ATOM 1242 C C . ILE A 1 155 ? 5.074 -7.762 8.703 1 98.88 155 ILE A C 1
ATOM 1244 O O . ILE A 1 155 ? 5.992 -6.988 8.977 1 98.88 155 ILE A O 1
ATOM 1248 N N . GLY A 1 156 ? 5.277 -9.055 8.414 1 98.94 156 GLY A N 1
ATOM 1249 C CA . GLY A 1 156 ? 6.625 -9.594 8.375 1 98.94 156 GLY A CA 1
ATOM 1250 C C . GLY A 1 156 ? 7.527 -8.891 7.379 1 98.94 156 GLY A C 1
ATOM 1251 O O . GLY A 1 156 ? 8.664 -8.547 7.695 1 98.94 156 GLY A O 1
ATOM 1252 N N . ILE A 1 157 ? 7.016 -8.656 6.18 1 98.94 157 ILE A N 1
ATOM 1253 C CA . ILE A 1 157 ? 7.77 -7.973 5.137 1 98.94 157 ILE A CA 1
ATOM 1254 C C . ILE A 1 157 ? 8.094 -6.547 5.578 1 98.94 157 ILE A C 1
ATOM 1256 O O . ILE A 1 157 ? 9.234 -6.094 5.453 1 98.94 157 ILE A O 1
ATOM 1260 N N . SER A 1 158 ? 7.121 -5.836 6.137 1 98.81 158 SER A N 1
ATOM 1261 C CA . SER A 1 158 ? 7.32 -4.465 6.594 1 98.81 158 SER A CA 1
ATOM 1262 C C . SER A 1 158 ? 8.398 -4.391 7.672 1 98.81 158 SER A C 1
ATOM 1264 O O . SER A 1 158 ? 9.195 -3.451 7.695 1 98.81 158 SER A O 1
ATOM 1266 N N . ALA A 1 159 ? 8.414 -5.359 8.562 1 98.88 159 ALA A N 1
ATOM 1267 C CA . ALA A 1 159 ? 9.344 -5.359 9.695 1 98.88 159 ALA A CA 1
ATOM 1268 C C . ALA A 1 159 ? 10.789 -5.465 9.211 1 98.88 159 ALA A C 1
ATOM 1270 O O . ALA A 1 159 ? 11.703 -4.957 9.859 1 98.88 159 ALA A O 1
ATOM 1271 N N . LEU A 1 160 ? 10.992 -6.047 8.047 1 98.88 160 LEU A N 1
ATOM 1272 C CA . LEU A 1 160 ? 12.336 -6.191 7.492 1 98.88 160 LEU A CA 1
ATOM 1273 C C . LEU A 1 160 ? 12.906 -4.84 7.09 1 98.88 160 LEU A C 1
ATOM 1275 O O . LEU A 1 160 ? 14.109 -4.715 6.84 1 98.88 160 LEU A O 1
ATOM 1279 N N . ASN A 1 161 ? 12.07 -3.814 7.074 1 98.69 161 ASN A N 1
ATOM 1280 C CA . ASN A 1 161 ? 12.516 -2.439 6.879 1 98.69 161 ASN A CA 1
ATOM 1281 C C . ASN A 1 161 ? 13.633 -2.068 7.855 1 98.69 161 ASN A C 1
ATOM 1283 O O . ASN A 1 161 ? 14.492 -1.245 7.539 1 98.69 161 ASN A O 1
ATOM 1287 N N . ASN A 1 162 ? 13.625 -2.666 9.023 1 98.44 162 ASN A N 1
ATOM 1288 C CA . ASN A 1 162 ? 14.641 -2.436 10.047 1 98.44 162 ASN A CA 1
ATOM 1289 C C . ASN A 1 162 ? 16.047 -2.637 9.5 1 98.44 162 ASN A C 1
ATOM 1291 O O . ASN A 1 162 ? 17 -2.018 9.977 1 98.44 162 ASN A O 1
ATOM 1295 N N . ASP A 1 163 ? 16.203 -3.465 8.438 1 98.25 163 ASP A N 1
ATOM 1296 C CA . ASP A 1 163 ? 17.516 -3.84 7.898 1 98.25 163 ASP A CA 1
ATOM 1297 C C . ASP A 1 163 ? 17.719 -3.271 6.496 1 98.25 163 ASP A C 1
ATOM 1299 O O . ASP A 1 163 ? 18.609 -3.699 5.766 1 98.25 163 ASP A O 1
ATOM 1303 N N . SER A 1 164 ? 16.922 -2.354 6.086 1 98.62 164 SER A N 1
ATOM 1304 C CA . SER A 1 164 ? 16.953 -1.854 4.715 1 98.62 164 SER A CA 1
ATOM 1305 C C . SER A 1 164 ? 18.266 -1.132 4.422 1 98.62 164 SER A C 1
ATOM 1307 O O . SER A 1 164 ? 18.562 -0.099 5.027 1 98.62 164 SER A O 1
ATOM 1309 N N . SER A 1 165 ? 19.031 -1.633 3.49 1 98.69 165 SER A N 1
ATOM 1310 C CA . SER A 1 165 ? 20.25 -0.972 3.051 1 98.69 165 SER A CA 1
ATOM 1311 C C . SER A 1 165 ? 19.953 0.304 2.275 1 98.69 165 SER A C 1
ATOM 1313 O O . SER A 1 165 ? 20.703 1.275 2.342 1 98.69 165 SER A O 1
ATOM 1315 N N . PHE A 1 166 ? 18.844 0.341 1.523 1 98.56 166 PHE A N 1
ATOM 1316 C CA . PHE A 1 166 ? 18.453 1.532 0.782 1 98.56 166 PHE A CA 1
ATOM 1317 C C . PHE A 1 166 ? 18.156 2.686 1.731 1 98.56 166 PHE A C 1
ATOM 1319 O O . PHE A 1 166 ? 18.641 3.799 1.537 1 98.56 166 PHE A O 1
ATOM 1326 N N . ALA A 1 167 ? 17.281 2.4 2.756 1 97.25 167 ALA A N 1
ATOM 1327 C CA . ALA A 1 167 ? 16.922 3.447 3.707 1 97.25 167 ALA A CA 1
ATOM 1328 C C . ALA A 1 167 ? 18.156 4.043 4.363 1 97.25 167 ALA A C 1
ATOM 1330 O O . ALA A 1 167 ? 18.281 5.266 4.484 1 97.25 167 ALA A O 1
ATOM 1331 N N . LYS A 1 168 ? 19.094 3.209 4.766 1 97.25 168 LYS A N 1
ATOM 1332 C CA . LYS A 1 168 ? 20.328 3.662 5.398 1 97.25 168 LYS A CA 1
ATOM 1333 C C . LYS A 1 168 ? 21.188 4.477 4.43 1 97.25 168 LYS A C 1
ATOM 1335 O O . LYS A 1 168 ? 21.75 5.508 4.801 1 97.25 168 LYS A O 1
ATOM 1340 N N . ALA A 1 169 ? 21.281 3.945 3.191 1 97.5 169 ALA A N 1
ATOM 1341 C CA . ALA A 1 169 ? 22.078 4.641 2.178 1 97.5 169 ALA A CA 1
ATOM 1342 C C . ALA A 1 169 ? 21.469 6 1.844 1 97.5 169 ALA A C 1
ATOM 1344 O O . ALA A 1 169 ? 22.188 6.984 1.68 1 97.5 169 ALA A O 1
ATOM 1345 N N . TYR A 1 170 ? 20.188 6.062 1.739 1 94.88 170 TYR A N 1
ATOM 1346 C CA . TYR A 1 170 ? 19.5 7.32 1.448 1 94.88 170 TYR A CA 1
ATOM 1347 C C . TYR A 1 170 ? 19.781 8.352 2.533 1 94.88 170 TYR A C 1
ATOM 1349 O O . TYR A 1 170 ? 20.031 9.523 2.232 1 94.88 170 TYR A O 1
ATOM 1357 N N . GLU A 1 171 ? 19.672 7.957 3.746 1 90.75 171 GLU A N 1
ATOM 1358 C CA . GLU A 1 171 ? 19.922 8.844 4.875 1 90.75 171 GLU A CA 1
ATOM 1359 C C . GLU A 1 171 ? 21.328 9.422 4.82 1 90.75 171 GLU A C 1
ATOM 1361 O O . GLU A 1 171 ? 21.562 10.555 5.258 1 90.75 171 GLU A O 1
ATOM 1366 N N . LYS A 1 172 ? 22.266 8.625 4.25 1 92.69 172 LYS A N 1
ATOM 1367 C CA . LYS A 1 172 ? 23.641 9.062 4.145 1 92.69 172 LYS A CA 1
ATOM 1368 C C . LYS A 1 172 ? 23.844 10.008 2.959 1 92.69 172 LYS A C 1
ATOM 1370 O O . LYS A 1 172 ? 24.906 10.594 2.789 1 92.69 172 LYS A O 1
ATOM 1375 N N . GLY A 1 173 ? 22.828 10.141 2.123 1 90.75 173 GLY A N 1
ATOM 1376 C CA . GLY A 1 173 ? 22.875 11.125 1.052 1 90.75 173 GLY A CA 1
ATOM 1377 C C . GLY A 1 173 ? 23.562 10.609 -0.198 1 90.75 173 GLY A C 1
ATOM 1378 O O . GLY A 1 173 ? 24.312 11.352 -0.849 1 90.75 173 GLY A O 1
ATOM 1379 N N . ILE A 1 174 ? 23.297 9.367 -0.611 1 93.5 174 ILE A N 1
ATOM 1380 C CA . ILE A 1 174 ? 23.922 8.805 -1.804 1 93.5 174 ILE A CA 1
ATOM 1381 C C . ILE A 1 174 ? 23.312 9.438 -3.053 1 93.5 174 ILE A C 1
ATOM 1383 O O . ILE A 1 174 ? 22.172 9.93 -3.018 1 93.5 174 ILE A O 1
ATOM 1387 N N . PRO A 1 175 ? 24.109 9.43 -4.152 1 93.81 175 PRO A N 1
ATOM 1388 C CA . PRO A 1 175 ? 23.562 9.977 -5.398 1 93.81 175 PRO A CA 1
ATOM 1389 C C . PRO A 1 175 ? 22.422 9.125 -5.973 1 93.81 175 PRO A C 1
ATOM 1391 O O . PRO A 1 175 ? 22.438 7.902 -5.812 1 93.81 175 PRO A O 1
ATOM 1394 N N . LYS A 1 176 ? 21.594 9.734 -6.664 1 94.38 176 LYS A N 1
ATOM 1395 C CA . LYS A 1 176 ? 20.438 9.078 -7.258 1 94.38 176 LYS A CA 1
ATOM 1396 C C . LYS A 1 176 ? 20.859 7.918 -8.148 1 94.38 176 LYS A C 1
ATOM 1398 O O . LYS A 1 176 ? 20.156 6.902 -8.227 1 94.38 176 LYS A O 1
ATOM 1403 N N . SER A 1 177 ? 21.969 8.047 -8.844 1 96.19 177 SER A N 1
ATOM 1404 C CA . SER A 1 177 ? 22.453 7.035 -9.781 1 96.19 177 SER A CA 1
ATOM 1405 C C . SER A 1 177 ? 22.781 5.73 -9.062 1 96.19 177 SER A C 1
ATOM 1407 O O . SER A 1 177 ? 22.922 4.684 -9.703 1 96.19 177 SER A O 1
ATOM 1409 N N . GLU A 1 178 ? 22.859 5.789 -7.715 1 97.56 178 GLU A N 1
ATOM 1410 C CA . GLU A 1 178 ? 23.234 4.609 -6.941 1 97.56 178 GLU A CA 1
ATOM 1411 C C . GLU A 1 178 ? 22.031 3.986 -6.25 1 97.56 178 GLU A C 1
ATOM 1413 O O . GLU A 1 178 ? 22.125 2.908 -5.664 1 97.56 178 GLU A O 1
ATOM 1418 N N . TYR A 1 179 ? 20.875 4.605 -6.328 1 98.5 179 TYR A N 1
ATOM 1419 C CA . TYR A 1 179 ? 19.672 4.113 -5.648 1 98.5 179 TYR A CA 1
ATOM 1420 C C . TYR A 1 179 ? 19.406 2.662 -6.02 1 98.5 179 TYR A C 1
ATOM 1422 O O . TYR A 1 179 ? 18.984 1.866 -5.168 1 98.5 179 TYR A O 1
ATOM 1430 N N . TRP A 1 180 ? 19.594 2.324 -7.297 1 98.75 180 TRP A N 1
ATOM 1431 C CA . TRP A 1 180 ? 19.188 1.018 -7.797 1 98.75 180 TRP A CA 1
ATOM 1432 C C . TRP A 1 180 ? 20 -0.098 -7.152 1 98.75 180 TRP A C 1
ATOM 1434 O O . TRP A 1 180 ? 19.5 -1.208 -6.957 1 98.75 180 TRP A O 1
ATOM 1444 N N . GLU A 1 181 ? 21.25 0.187 -6.746 1 98.69 181 GLU A N 1
ATOM 1445 C CA . GLU A 1 181 ? 22.109 -0.838 -6.164 1 98.69 181 GLU A CA 1
ATOM 1446 C C . GLU A 1 181 ? 21.562 -1.326 -4.828 1 98.69 181 GLU A C 1
ATOM 1448 O O . GLU A 1 181 ? 21.5 -2.533 -4.578 1 98.69 181 GLU A O 1
ATOM 1453 N N . TYR A 1 182 ? 21.172 -0.373 -4.02 1 98.81 182 TYR A N 1
ATOM 1454 C CA . TYR A 1 182 ? 20.656 -0.718 -2.705 1 98.81 182 TYR A CA 1
ATOM 1455 C C . TYR A 1 182 ? 19.234 -1.26 -2.811 1 98.81 182 TYR A C 1
ATOM 1457 O O . TYR A 1 182 ? 18.828 -2.115 -2.02 1 98.81 182 TYR A O 1
ATOM 1465 N N . THR A 1 183 ? 18.469 -0.735 -3.803 1 98.94 183 THR A N 1
ATOM 1466 C CA . THR A 1 183 ? 17.156 -1.309 -4.082 1 98.94 183 THR A CA 1
ATOM 1467 C C . THR A 1 183 ? 17.297 -2.768 -4.516 1 98.94 183 THR A C 1
ATOM 1469 O O . THR A 1 183 ? 16.516 -3.621 -4.078 1 98.94 183 THR A O 1
ATOM 1472 N N . PHE A 1 184 ? 18.281 -3.037 -5.367 1 98.88 184 PHE A N 1
ATOM 1473 C CA . PHE A 1 184 ? 18.562 -4.402 -5.793 1 98.88 184 PHE A CA 1
ATOM 1474 C C . PHE A 1 184 ? 18.891 -5.285 -4.594 1 98.88 184 PHE A C 1
ATOM 1476 O O . PHE A 1 184 ? 18.328 -6.363 -4.438 1 98.88 184 PHE A O 1
ATOM 1483 N N . ASP A 1 185 ? 19.766 -4.828 -3.719 1 98.88 185 ASP A N 1
ATOM 1484 C CA . ASP A 1 185 ? 20.203 -5.613 -2.57 1 98.88 185 ASP A CA 1
ATOM 1485 C C . ASP A 1 185 ? 19.031 -5.941 -1.648 1 98.88 185 ASP A C 1
ATOM 1487 O O . ASP A 1 185 ? 18.875 -7.086 -1.219 1 98.88 185 ASP A O 1
ATOM 1491 N N . ASP A 1 186 ? 18.234 -4.945 -1.36 1 98.94 186 ASP A N 1
ATOM 1492 C CA . ASP A 1 186 ? 17.078 -5.152 -0.496 1 98.94 186 ASP A CA 1
ATOM 1493 C C . ASP A 1 186 ? 16.062 -6.09 -1.152 1 98.94 186 ASP A C 1
ATOM 1495 O O . ASP A 1 186 ? 15.406 -6.883 -0.472 1 98.94 186 ASP A O 1
ATOM 1499 N N . SER A 1 187 ? 15.867 -5.988 -2.469 1 98.94 187 SER A N 1
ATOM 1500 C CA . SER A 1 187 ? 14.945 -6.863 -3.189 1 98.94 187 SER A CA 1
ATOM 1501 C C . SER A 1 187 ? 15.406 -8.32 -3.115 1 98.94 187 SER A C 1
ATOM 1503 O O . SER A 1 187 ? 14.594 -9.219 -2.865 1 98.94 187 SER A O 1
ATOM 1505 N N . ILE A 1 188 ? 16.688 -8.539 -3.287 1 98.94 188 ILE A N 1
ATOM 1506 C CA . ILE A 1 188 ? 17.25 -9.883 -3.225 1 98.94 188 ILE A CA 1
ATOM 1507 C C . ILE A 1 188 ? 17.094 -10.438 -1.811 1 98.94 188 ILE A C 1
ATOM 1509 O O . ILE A 1 188 ? 16.703 -11.594 -1.629 1 98.94 188 ILE A O 1
ATOM 1513 N N . ASN A 1 189 ? 17.391 -9.602 -0.844 1 98.94 189 ASN A N 1
ATOM 1514 C CA . ASN A 1 189 ? 17.25 -10.031 0.544 1 98.94 189 ASN A CA 1
ATOM 1515 C C . ASN A 1 189 ? 15.812 -10.398 0.874 1 98.94 189 ASN A C 1
ATOM 1517 O O . ASN A 1 189 ? 15.562 -11.383 1.568 1 98.94 189 ASN A O 1
ATOM 1521 N N . LEU A 1 190 ? 14.875 -9.617 0.395 1 98.94 190 LEU A N 1
ATOM 1522 C CA . LEU A 1 190 ? 13.469 -9.891 0.642 1 98.94 190 LEU A CA 1
ATOM 1523 C C . LEU A 1 190 ? 13.047 -11.203 -0.015 1 98.94 190 LEU A C 1
ATOM 1525 O O . LEU A 1 190 ? 12.461 -12.07 0.638 1 98.94 190 LEU A O 1
ATOM 1529 N N . ILE A 1 191 ? 13.344 -11.344 -1.299 1 98.94 191 ILE A N 1
ATOM 1530 C CA . ILE A 1 191 ? 12.969 -12.547 -2.033 1 98.94 191 ILE A CA 1
ATOM 1531 C C . ILE A 1 191 ? 13.555 -13.773 -1.345 1 98.94 191 ILE A C 1
ATOM 1533 O O . ILE A 1 191 ? 12.875 -14.797 -1.195 1 98.94 191 ILE A O 1
ATOM 1537 N N . ALA A 1 192 ? 14.758 -13.664 -0.879 1 98.94 192 ALA A N 1
ATOM 1538 C CA . ALA A 1 192 ? 15.461 -14.773 -0.238 1 98.94 192 ALA A CA 1
ATOM 1539 C C . ALA A 1 192 ? 14.742 -15.203 1.039 1 98.94 192 ALA A C 1
ATOM 1541 O O . ALA A 1 192 ? 14.75 -16.391 1.386 1 98.94 192 ALA A O 1
ATOM 1542 N N . LYS A 1 193 ? 14.164 -14.336 1.739 1 98.94 193 LYS A N 1
ATOM 1543 C CA . LYS A 1 193 ? 13.617 -14.609 3.066 1 98.94 193 LYS A CA 1
ATOM 1544 C C . LYS A 1 193 ? 12.164 -15.055 2.982 1 98.94 193 LYS A C 1
ATOM 1546 O O . LYS A 1 193 ? 11.602 -15.562 3.959 1 98.94 193 LYS A O 1
ATOM 1551 N N . LEU A 1 194 ? 11.523 -14.93 1.829 1 98.94 194 LEU A N 1
ATOM 1552 C CA . LEU A 1 194 ? 10.094 -15.188 1.68 1 98.94 194 LEU A CA 1
ATOM 1553 C C . LEU A 1 194 ? 9.773 -16.641 1.987 1 98.94 194 LEU A C 1
ATOM 1555 O O . LEU A 1 194 ? 8.781 -16.938 2.656 1 98.94 194 LEU A O 1
ATOM 1559 N N . PRO A 1 195 ? 10.609 -17.656 1.533 1 98.81 195 PRO A N 1
ATOM 1560 C CA . PRO A 1 195 ? 10.289 -19.031 1.916 1 98.81 195 PRO A CA 1
ATOM 1561 C C . PRO A 1 195 ? 10.219 -19.219 3.43 1 98.81 195 PRO A C 1
ATOM 1563 O O . PRO A 1 195 ? 9.281 -19.844 3.932 1 98.81 195 PRO A O 1
ATOM 1566 N N . SER A 1 196 ? 11.164 -18.656 4.117 1 98.81 196 SER A N 1
ATOM 1567 C CA . SER A 1 196 ? 11.188 -18.766 5.57 1 98.81 196 SER A CA 1
ATOM 1568 C C . SER A 1 196 ? 10.008 -18.047 6.207 1 98.81 196 SER A C 1
ATOM 1570 O O . SER A 1 196 ? 9.422 -18.531 7.18 1 98.81 196 SER A O 1
ATOM 1572 N N . LEU A 1 197 ? 9.703 -16.891 5.688 1 98.81 197 LEU A N 1
ATOM 1573 C CA . LEU A 1 197 ? 8.555 -16.125 6.18 1 98.81 197 LEU A CA 1
ATOM 1574 C C . LEU A 1 197 ? 7.262 -16.922 5.984 1 98.81 197 LEU A C 1
ATOM 1576 O O . LEU A 1 197 ? 6.453 -17.031 6.91 1 98.81 197 LEU A O 1
ATOM 1580 N N . VAL A 1 198 ? 7.051 -17.438 4.801 1 98.75 198 VAL A N 1
ATOM 1581 C CA . VAL A 1 198 ? 5.863 -18.219 4.461 1 98.75 198 VAL A CA 1
ATOM 1582 C C . VAL A 1 198 ? 5.773 -19.438 5.367 1 98.75 198 VAL A C 1
ATOM 1584 O O . VAL A 1 198 ? 4.715 -19.734 5.934 1 98.75 198 VAL A O 1
ATOM 1587 N N . GLY A 1 199 ? 6.883 -20.156 5.504 1 98.62 199 GLY A N 1
ATOM 1588 C CA . GLY A 1 199 ? 6.91 -21.312 6.367 1 98.62 199 GLY A CA 1
ATOM 1589 C C . GLY A 1 199 ? 6.59 -21 7.816 1 98.62 199 GLY A C 1
ATOM 1590 O O . GLY A 1 199 ? 5.836 -21.719 8.469 1 98.62 199 GLY A O 1
ATOM 1591 N N . LYS A 1 200 ? 7.145 -19.906 8.344 1 98.69 200 LYS A N 1
ATOM 1592 C CA . LYS A 1 200 ? 6.922 -19.516 9.734 1 98.69 200 LYS A CA 1
ATOM 1593 C C . LYS A 1 200 ? 5.457 -19.156 9.977 1 98.69 200 LYS A C 1
ATOM 1595 O O . LYS A 1 200 ? 4.879 -19.531 10.992 1 98.69 200 LYS A O 1
ATOM 1600 N N . ILE A 1 201 ? 4.879 -18.438 9.094 1 98.75 201 ILE A N 1
ATOM 1601 C CA . ILE A 1 201 ? 3.475 -18.047 9.219 1 98.75 201 ILE A CA 1
ATOM 1602 C C . ILE A 1 201 ? 2.598 -19.297 9.18 1 98.75 201 ILE A C 1
ATOM 1604 O O . ILE A 1 201 ? 1.656 -19.438 9.969 1 98.75 201 ILE A O 1
ATOM 1608 N N . TYR A 1 202 ? 2.885 -20.203 8.25 1 98.44 202 TYR A N 1
ATOM 1609 C CA . TYR A 1 202 ? 2.127 -21.453 8.141 1 98.44 202 TYR A CA 1
ATOM 1610 C C . TYR A 1 202 ? 2.195 -22.234 9.445 1 98.44 202 TYR A C 1
ATOM 1612 O O . TYR A 1 202 ? 1.175 -22.719 9.938 1 98.44 202 TYR A O 1
ATOM 1620 N N . SER A 1 203 ? 3.395 -22.391 9.969 1 98.19 203 SER A N 1
ATOM 1621 C CA . SER A 1 203 ? 3.631 -23.109 11.211 1 98.19 203 SER A CA 1
ATOM 1622 C C . SER A 1 203 ? 2.875 -22.469 12.375 1 98.19 203 SER A C 1
ATOM 1624 O O . SER A 1 203 ? 2.141 -23.141 13.094 1 98.19 203 SER A O 1
ATOM 1626 N N . ASN A 1 204 ? 3.029 -21.141 12.539 1 98.38 204 ASN A N 1
ATOM 1627 C CA . ASN A 1 204 ? 2.404 -20.438 13.648 1 98.38 204 ASN A CA 1
ATOM 1628 C C . ASN A 1 204 ? 0.882 -20.469 13.547 1 98.38 204 ASN A C 1
ATOM 1630 O O . ASN A 1 204 ? 0.195 -20.594 14.562 1 98.38 204 ASN A O 1
ATOM 1634 N N . THR A 1 205 ? 0.368 -20.344 12.383 1 98.12 205 THR A N 1
ATOM 1635 C CA . THR A 1 205 ? -1.07 -20.203 12.188 1 98.12 205 THR A CA 1
ATOM 1636 C C . THR A 1 205 ? -1.765 -21.562 12.305 1 98.12 205 THR A C 1
ATOM 1638 O O . THR A 1 205 ? -2.85 -21.656 12.875 1 98.12 205 THR A O 1
ATOM 1641 N N . TYR A 1 206 ? -1.119 -22.609 11.789 1 97.5 206 TYR A N 1
ATOM 1642 C CA . TYR A 1 206 ? -1.895 -23.828 11.609 1 97.5 206 TYR A CA 1
ATOM 1643 C C . TYR A 1 206 ? -1.265 -24.984 12.375 1 97.5 206 TYR A C 1
ATOM 1645 O O . TYR A 1 206 ? -1.892 -26.031 12.555 1 97.5 206 TYR A O 1
ATOM 1653 N N . HIS A 1 207 ? -0.004 -24.828 12.859 1 97.25 207 HIS A N 1
ATOM 1654 C CA . HIS A 1 207 ? 0.682 -25.953 13.469 1 97.25 207 HIS A CA 1
ATOM 1655 C C . HIS A 1 207 ? 1.328 -25.562 14.789 1 97.25 207 HIS A C 1
ATOM 1657 O O . HIS A 1 207 ? 2.348 -26.141 15.18 1 97.25 207 HIS A O 1
ATOM 1663 N N . LYS A 1 208 ? 0.842 -24.531 15.484 1 96.88 208 LYS A N 1
ATOM 1664 C CA . LYS A 1 208 ? 1.201 -24.109 16.844 1 96.88 208 LYS A CA 1
ATOM 1665 C C . LYS A 1 208 ? 2.701 -23.844 16.953 1 96.88 208 LYS A C 1
ATOM 1667 O O . LYS A 1 208 ? 3.314 -24.172 17.969 1 96.88 208 LYS A O 1
ATOM 1672 N N . GLY A 1 209 ? 3.307 -23.438 15.828 1 96.94 209 GLY A N 1
ATOM 1673 C CA . GLY A 1 209 ? 4.703 -23.031 15.859 1 96.94 209 GLY A CA 1
ATOM 1674 C C . GLY A 1 209 ? 5.664 -24.203 15.734 1 96.94 209 GLY A C 1
ATOM 1675 O O . GLY A 1 209 ? 6.867 -24.047 15.945 1 96.94 209 GLY A O 1
ATOM 1676 N N . ALA A 1 210 ? 5.191 -25.375 15.328 1 97.25 210 ALA A N 1
ATOM 1677 C CA . ALA A 1 210 ? 6.039 -26.547 15.203 1 97.25 210 ALA A CA 1
ATOM 1678 C C . ALA A 1 210 ? 7.047 -26.391 14.07 1 97.25 210 ALA A C 1
ATOM 1680 O O . ALA A 1 210 ? 6.754 -25.734 13.062 1 97.25 210 ALA A O 1
ATOM 1681 N N . THR A 1 211 ? 8.211 -26.953 14.258 1 96.62 211 THR A N 1
ATOM 1682 C CA . THR A 1 211 ? 9.172 -27.016 13.164 1 96.62 211 THR A CA 1
ATOM 1683 C C . THR A 1 211 ? 8.742 -28.031 12.117 1 96.62 211 THR A C 1
ATOM 1685 O O . THR A 1 211 ? 8.688 -29.234 12.398 1 96.62 211 THR A O 1
ATOM 1688 N N . LEU A 1 212 ? 8.5 -27.609 10.906 1 97.56 212 LEU A N 1
ATOM 1689 C CA . LEU A 1 212 ? 7.945 -28.484 9.875 1 97.56 212 LEU A CA 1
ATOM 1690 C C . LEU A 1 212 ? 9.023 -28.938 8.891 1 97.56 212 LEU A C 1
ATOM 1692 O O . LEU A 1 212 ? 8.883 -29.953 8.219 1 97.56 212 LEU A O 1
ATOM 1696 N N . GLY A 1 213 ? 10.047 -28.188 8.781 1 97.69 213 GLY A N 1
ATOM 1697 C CA . GLY A 1 213 ? 11.164 -28.438 7.887 1 97.69 213 GLY A CA 1
ATOM 1698 C C . GLY A 1 213 ? 12.359 -27.547 8.141 1 97.69 213 GLY A C 1
ATOM 1699 O O . GLY A 1 213 ? 12.383 -26.797 9.125 1 97.69 213 GLY A O 1
ATOM 1700 N N . GLN A 1 214 ? 13.391 -27.672 7.301 1 96.44 214 GLN A N 1
ATOM 1701 C CA . GLN A 1 214 ? 14.617 -26.891 7.461 1 96.44 214 GLN A CA 1
ATOM 1702 C C . GLN A 1 214 ? 15.078 -26.312 6.125 1 96.44 214 GLN A C 1
ATOM 1704 O O . GLN A 1 214 ? 14.75 -26.844 5.066 1 96.44 214 GLN A O 1
ATOM 1709 N N . LEU A 1 215 ? 15.75 -25.203 6.258 1 96.81 215 LEU A N 1
ATOM 1710 C CA . LEU A 1 215 ? 16.406 -24.641 5.09 1 96.81 215 LEU A CA 1
ATOM 1711 C C . LEU A 1 215 ? 17.562 -25.531 4.633 1 96.81 215 LEU A C 1
ATOM 1713 O O . LEU A 1 215 ? 18.297 -26.078 5.457 1 96.81 215 LEU A O 1
ATOM 1717 N N . ASP A 1 216 ? 17.609 -25.734 3.379 1 96.88 216 ASP A N 1
ATOM 1718 C CA . ASP A 1 216 ? 18.719 -26.422 2.734 1 96.88 216 ASP A CA 1
ATOM 1719 C C . ASP A 1 216 ? 19.453 -25.484 1.768 1 96.88 216 ASP A C 1
ATOM 1721 O O . ASP A 1 216 ? 18.891 -25.078 0.751 1 96.88 216 ASP A O 1
ATOM 1725 N N . LEU A 1 217 ? 20.703 -25.234 2.002 1 96.19 217 LEU A N 1
ATOM 1726 C CA . LEU A 1 217 ? 21.469 -24.25 1.255 1 96.19 217 LEU A CA 1
ATOM 1727 C C . LEU A 1 217 ? 21.734 -24.734 -0.171 1 96.19 217 LEU A C 1
ATOM 1729 O O . LEU A 1 217 ? 22.062 -23.938 -1.048 1 96.19 217 LEU A O 1
ATOM 1733 N N . ASP A 1 218 ? 21.578 -26.016 -0.401 1 95.31 218 ASP A N 1
ATOM 1734 C CA . ASP A 1 218 ? 21.859 -26.594 -1.713 1 95.31 218 ASP A CA 1
ATOM 1735 C C . ASP A 1 218 ? 20.594 -26.703 -2.555 1 95.31 218 ASP A C 1
ATOM 1737 O O . ASP A 1 218 ? 20.641 -27.172 -3.693 1 95.31 218 ASP A O 1
ATOM 1741 N N . LYS A 1 219 ? 19.484 -26.328 -2 1 97.31 219 LYS A N 1
ATOM 1742 C CA . LYS A 1 219 ? 18.219 -26.469 -2.709 1 97.31 219 LYS A CA 1
ATOM 1743 C C . LYS A 1 219 ? 17.688 -25.109 -3.16 1 97.31 219 LYS A C 1
ATOM 1745 O O . LYS A 1 219 ? 18.156 -24.062 -2.686 1 97.31 219 LYS A O 1
ATOM 1750 N N . ASP A 1 220 ? 16.828 -25.156 -4.164 1 98.25 220 ASP A N 1
ATOM 1751 C CA . ASP A 1 220 ? 16.297 -23.938 -4.75 1 98.25 220 ASP A CA 1
ATOM 1752 C C . ASP A 1 220 ? 15.188 -23.359 -3.879 1 98.25 220 ASP A C 1
ATOM 1754 O O . ASP A 1 220 ? 14.781 -23.969 -2.887 1 98.25 220 ASP A O 1
ATOM 1758 N N . TRP A 1 221 ? 14.766 -22.172 -4.254 1 98.69 221 TRP A N 1
ATOM 1759 C CA . TRP A 1 221 ? 13.82 -21.297 -3.562 1 98.69 221 TRP A CA 1
ATOM 1760 C C . TRP A 1 221 ? 12.523 -22.047 -3.256 1 98.69 221 TRP A C 1
ATOM 1762 O O . TRP A 1 221 ? 12.039 -22.016 -2.123 1 98.69 221 TRP A O 1
ATOM 1772 N N . SER A 1 222 ? 11.945 -22.781 -4.207 1 98.75 222 SER A N 1
ATOM 1773 C CA . SER A 1 222 ? 10.672 -23.484 -4.082 1 98.75 222 SER A CA 1
ATOM 1774 C C . SER A 1 222 ? 10.812 -24.734 -3.221 1 98.75 222 SER A C 1
ATOM 1776 O O . SER A 1 222 ? 9.898 -25.094 -2.473 1 98.75 222 SER A O 1
ATOM 1778 N N . HIS A 1 223 ? 11.938 -25.453 -3.387 1 98.38 223 HIS A N 1
ATOM 1779 C CA . HIS A 1 223 ? 12.188 -26.609 -2.525 1 98.38 223 HIS A CA 1
ATOM 1780 C C . HIS A 1 223 ? 12.211 -26.203 -1.055 1 98.38 223 HIS A C 1
ATOM 1782 O O . HIS A 1 223 ? 11.602 -26.859 -0.213 1 98.38 223 HIS A O 1
ATOM 1788 N N . ASN A 1 224 ? 12.93 -25.156 -0.771 1 98.75 224 ASN A N 1
ATOM 1789 C CA . ASN A 1 224 ? 13.016 -24.688 0.608 1 98.75 224 ASN A CA 1
ATOM 1790 C C . ASN A 1 224 ? 11.648 -24.266 1.141 1 98.75 224 ASN A C 1
ATOM 1792 O O . ASN A 1 224 ? 11.297 -24.578 2.281 1 98.75 224 ASN A O 1
ATOM 1796 N N . MET A 1 225 ? 10.867 -23.578 0.329 1 98.75 225 MET A N 1
ATOM 1797 C CA . MET A 1 225 ? 9.523 -23.203 0.75 1 98.75 225 MET A CA 1
ATOM 1798 C C . MET A 1 225 ? 8.688 -24.453 1.044 1 98.75 225 MET A C 1
ATOM 1800 O O . MET A 1 225 ? 8.031 -24.531 2.084 1 98.75 225 MET A O 1
ATOM 1804 N N . SER A 1 226 ? 8.758 -25.391 0.154 1 98.62 226 SER A N 1
ATOM 1805 C CA . SER A 1 226 ? 8.008 -26.641 0.317 1 98.62 226 SER A CA 1
ATOM 1806 C C . SER A 1 226 ? 8.43 -27.375 1.582 1 98.62 226 SER A C 1
ATOM 1808 O O . SER A 1 226 ? 7.586 -27.891 2.314 1 98.62 226 SER A O 1
ATOM 1810 N N . SER A 1 227 ? 9.711 -27.422 1.8 1 98.44 227 SER A N 1
ATOM 1811 C CA . SER A 1 227 ? 10.25 -28.062 2.994 1 98.44 227 SER A CA 1
ATOM 1812 C C . SER A 1 227 ? 9.719 -27.406 4.262 1 98.44 227 SER A C 1
ATOM 1814 O O . SER A 1 227 ? 9.273 -28.094 5.188 1 98.44 227 SER A O 1
ATOM 1816 N N . LEU A 1 228 ? 9.719 -26.125 4.281 1 98.44 228 LEU A N 1
ATOM 1817 C CA . LEU A 1 228 ? 9.32 -25.359 5.461 1 98.44 228 LEU A CA 1
ATOM 1818 C C . LEU A 1 228 ? 7.809 -25.438 5.668 1 98.44 228 LEU A C 1
ATOM 1820 O O . LEU A 1 228 ? 7.316 -25.172 6.766 1 98.44 228 LEU A O 1
ATOM 1824 N N . LEU A 1 229 ? 7.098 -25.828 4.652 1 98.25 229 LEU A N 1
ATOM 1825 C CA . LEU A 1 229 ? 5.664 -26.094 4.758 1 98.25 229 LEU A CA 1
ATOM 1826 C C . LEU A 1 229 ? 5.402 -27.531 5.207 1 98.25 229 LEU A C 1
ATOM 1828 O O . LEU A 1 229 ? 4.25 -27.922 5.402 1 98.25 229 LEU A O 1
ATOM 1832 N N . GLY A 1 230 ? 6.43 -28.344 5.359 1 98 230 GLY A N 1
ATOM 1833 C CA . GLY A 1 230 ? 6.285 -29.734 5.754 1 98 230 GLY A CA 1
ATOM 1834 C C . GLY A 1 230 ? 5.797 -30.625 4.629 1 98 230 GLY A C 1
ATOM 1835 O O . GLY A 1 230 ? 5.059 -31.578 4.863 1 98 230 GLY A O 1
ATOM 1836 N N . MET A 1 231 ? 6.25 -30.328 3.359 1 97.88 231 MET A N 1
ATOM 1837 C CA . MET A 1 231 ? 5.645 -31 2.209 1 97.88 231 MET A CA 1
ATOM 1838 C C . MET A 1 231 ? 6.684 -31.797 1.43 1 97.88 231 MET A C 1
ATOM 1840 O O . MET A 1 231 ? 6.434 -32.219 0.298 1 97.88 231 MET A O 1
ATOM 1844 N N . THR A 1 232 ? 7.906 -31.969 1.948 1 97.25 232 THR A N 1
ATOM 1845 C CA . THR A 1 232 ? 8.93 -32.781 1.319 1 97.25 232 THR A CA 1
ATOM 1846 C C . THR A 1 232 ? 9.172 -34.062 2.135 1 97.25 232 THR A C 1
ATOM 1848 O O . THR A 1 232 ? 8.898 -34.094 3.336 1 97.25 232 THR A O 1
ATOM 1851 N N . SER A 1 233 ? 9.742 -35.031 1.471 1 93.62 233 SER A N 1
ATOM 1852 C CA . SER A 1 233 ? 10.016 -36.312 2.145 1 93.62 233 SER A CA 1
ATOM 1853 C C . SER A 1 233 ? 11.078 -36.125 3.229 1 93.62 233 SER A C 1
ATOM 1855 O O . SER A 1 233 ? 11.156 -36.938 4.156 1 93.62 233 SER A O 1
ATOM 1857 N N . GLU A 1 234 ? 11.828 -35.031 3.18 1 90 234 GLU A N 1
ATOM 1858 C CA . GLU A 1 234 ? 12.898 -34.75 4.145 1 90 234 GLU A CA 1
ATOM 1859 C C . GLU A 1 234 ? 12.383 -33.906 5.305 1 90 234 GLU A C 1
ATOM 1861 O O . GLU A 1 234 ? 13.062 -33.781 6.324 1 90 234 GLU A O 1
ATOM 1866 N N . SER A 1 235 ? 11.211 -33.344 5.152 1 93.75 235 SER A N 1
ATOM 1867 C CA . SER A 1 235 ? 10.586 -32.531 6.199 1 93.75 235 SER A CA 1
ATOM 1868 C C . SER A 1 235 ? 9.516 -33.312 6.941 1 93.75 235 SER A C 1
ATOM 1870 O O . SER A 1 235 ? 9.32 -34.5 6.684 1 93.75 235 SER A O 1
ATOM 1872 N N . ARG A 1 236 ? 8.914 -32.688 8.086 1 91.62 236 ARG A N 1
ATOM 1873 C CA . ARG A 1 236 ? 7.754 -33.281 8.727 1 91.62 236 ARG A CA 1
ATOM 1874 C C . ARG A 1 236 ? 6.582 -33.375 7.75 1 91.62 236 ARG A C 1
ATOM 1876 O O . ARG A 1 236 ? 5.699 -32.531 7.754 1 91.62 236 ARG A O 1
ATOM 1883 N N . ASN A 1 237 ? 6.66 -34.438 6.938 1 91.06 237 ASN A N 1
ATOM 1884 C CA . ASN A 1 237 ? 5.641 -34.594 5.906 1 91.06 237 ASN A CA 1
ATOM 1885 C C . ASN A 1 237 ? 4.262 -34.844 6.516 1 91.06 237 ASN A C 1
ATOM 1887 O O . ASN A 1 237 ? 3.809 -35.969 6.617 1 91.06 237 ASN A O 1
ATOM 1891 N N . ILE A 1 238 ? 3.688 -33.812 6.738 1 91.75 238 ILE A N 1
ATOM 1892 C CA . ILE A 1 238 ? 2.467 -33.781 7.539 1 91.75 238 ILE A CA 1
ATOM 1893 C C . ILE A 1 238 ? 1.353 -34.5 6.801 1 91.75 238 ILE A C 1
ATOM 1895 O O . ILE A 1 238 ? 0.398 -35 7.422 1 91.75 238 ILE A O 1
ATOM 1899 N N . ASN A 1 239 ? 1.483 -34.688 5.477 1 93.44 239 ASN A N 1
ATOM 1900 C CA . ASN A 1 239 ? 0.444 -35.312 4.68 1 93.44 239 ASN A CA 1
ATOM 1901 C C . ASN A 1 239 ? 0.894 -36.688 4.168 1 93.44 239 ASN A C 1
ATOM 1903 O O . ASN A 1 239 ? 0.212 -37.312 3.346 1 93.44 239 ASN A O 1
ATOM 1907 N N . ASN A 1 240 ? 2.043 -37.125 4.602 1 95.19 240 ASN A N 1
ATOM 1908 C CA . ASN A 1 240 ? 2.611 -38.438 4.281 1 95.19 240 ASN A CA 1
ATOM 1909 C C . ASN A 1 240 ? 2.766 -38.625 2.775 1 95.19 240 ASN A C 1
ATOM 1911 O O . ASN A 1 240 ? 2.344 -39.625 2.229 1 95.19 240 ASN A O 1
ATOM 1915 N N . LEU A 1 241 ? 3.283 -37.625 2.172 1 96.75 241 LEU A N 1
ATOM 1916 C CA . LEU A 1 241 ? 3.566 -37.719 0.744 1 96.75 241 LEU A CA 1
ATOM 1917 C C . LEU A 1 241 ? 4.684 -38.719 0.47 1 96.75 241 LEU A C 1
ATOM 1919 O O . LEU A 1 241 ? 5.656 -38.781 1.226 1 96.75 241 LEU A O 1
ATOM 1923 N N . SER A 1 242 ? 4.516 -39.531 -0.602 1 95.81 242 SER A N 1
ATOM 1924 C CA . SER A 1 242 ? 5.617 -40.375 -1.074 1 95.81 242 SER A CA 1
ATOM 1925 C C . SER A 1 242 ? 6.766 -39.531 -1.607 1 95.81 242 SER A C 1
ATOM 1927 O O . SER A 1 242 ? 6.613 -38.312 -1.784 1 95.81 242 SER A O 1
ATOM 1929 N N . LYS A 1 243 ? 7.895 -40.156 -1.832 1 95.44 243 LYS A N 1
ATOM 1930 C CA . LYS A 1 243 ? 9.039 -39.438 -2.408 1 95.44 243 LYS A CA 1
ATOM 1931 C C . LYS A 1 243 ? 8.672 -38.781 -3.736 1 95.44 243 LYS A C 1
ATOM 1933 O O . LYS A 1 243 ? 9.039 -37.625 -3.992 1 95.44 243 LYS A O 1
ATOM 1938 N N . GLN A 1 244 ? 7.941 -39.5 -4.527 1 95.19 244 GLN A N 1
ATOM 1939 C CA . GLN A 1 244 ? 7.535 -39 -5.828 1 95.19 244 GLN A CA 1
ATOM 1940 C C . GLN A 1 244 ? 6.543 -37.844 -5.676 1 95.19 244 GLN A C 1
ATOM 1942 O O . GLN A 1 244 ? 6.652 -36.812 -6.371 1 95.19 244 GLN A O 1
ATOM 1947 N N . GLU A 1 245 ? 5.605 -37.969 -4.777 1 96.69 245 GLU A N 1
ATOM 1948 C CA . GLU A 1 245 ? 4.629 -36.938 -4.531 1 96.69 245 GLU A CA 1
ATOM 1949 C C . GLU A 1 245 ? 5.309 -35.656 -4.004 1 96.69 245 GLU A C 1
ATOM 1951 O O . GLU A 1 245 ? 4.91 -34.562 -4.352 1 96.69 245 GLU A O 1
ATOM 1956 N N . SER A 1 246 ? 6.281 -35.906 -3.127 1 96.88 246 SER A N 1
ATOM 1957 C CA . SER A 1 246 ? 7.062 -34.781 -2.621 1 96.88 246 SER A CA 1
ATOM 1958 C C . SER A 1 246 ? 7.766 -34.031 -3.756 1 96.88 246 SER A C 1
ATOM 1960 O O . SER A 1 246 ? 7.742 -32.812 -3.809 1 96.88 246 SER A O 1
ATOM 1962 N N . LYS A 1 247 ? 8.375 -34.781 -4.621 1 96.69 247 LYS A N 1
ATOM 1963 C CA . LYS A 1 247 ? 9.039 -34.188 -5.781 1 96.69 247 LYS A CA 1
ATOM 1964 C C . LYS A 1 247 ? 8.047 -33.438 -6.652 1 96.69 247 LYS A C 1
ATOM 1966 O O . LYS A 1 247 ? 8.344 -32.344 -7.129 1 96.69 247 LYS A O 1
ATOM 1971 N N . ASP A 1 248 ? 6.883 -33.969 -6.855 1 97.44 248 ASP A N 1
ATOM 1972 C CA . ASP A 1 248 ? 5.848 -33.344 -7.676 1 97.44 248 ASP A CA 1
ATOM 1973 C C . ASP A 1 248 ? 5.328 -32.062 -7.02 1 97.44 248 ASP A C 1
ATOM 1975 O O . ASP A 1 248 ? 5.051 -31.094 -7.707 1 97.44 248 ASP A O 1
ATOM 1979 N N . PHE A 1 249 ? 5.168 -32.125 -5.688 1 97.88 249 PHE A N 1
ATOM 1980 C CA . PHE A 1 249 ? 4.715 -30.922 -4.98 1 97.88 249 PHE A CA 1
ATOM 1981 C C . PHE A 1 249 ? 5.715 -29.781 -5.141 1 97.88 249 PHE A C 1
ATOM 1983 O O . PHE A 1 249 ? 5.328 -28.641 -5.395 1 97.88 249 PHE A O 1
ATOM 1990 N N . VAL A 1 250 ? 6.992 -30.062 -4.977 1 98.25 250 VAL A N 1
ATOM 1991 C CA . VAL A 1 250 ? 8.031 -29.062 -5.16 1 98.25 250 VAL A CA 1
ATOM 1992 C C . VAL A 1 250 ? 7.941 -28.469 -6.57 1 98.25 250 VAL A C 1
ATOM 1994 O O . VAL A 1 250 ? 8.047 -27.266 -6.754 1 98.25 250 VAL A O 1
ATOM 1997 N N . ASN A 1 251 ? 7.754 -29.344 -7.551 1 98.38 251 ASN A N 1
ATOM 1998 C CA . ASN A 1 251 ? 7.629 -28.875 -8.93 1 98.38 251 ASN A CA 1
ATOM 1999 C C . ASN A 1 251 ? 6.363 -28.047 -9.133 1 98.38 251 ASN A C 1
ATOM 2001 O O . ASN A 1 251 ? 6.352 -27.109 -9.93 1 98.38 251 ASN A O 1
ATOM 2005 N N . LEU A 1 252 ? 5.273 -28.422 -8.438 1 98.44 252 LEU A N 1
ATOM 2006 C CA . LEU A 1 252 ? 4.074 -27.594 -8.461 1 98.44 252 LEU A CA 1
ATOM 2007 C C . LEU A 1 252 ? 4.375 -26.172 -7.969 1 98.44 252 LEU A C 1
ATOM 2009 O O . LEU A 1 252 ? 3.973 -25.203 -8.594 1 98.44 252 LEU A O 1
ATOM 2013 N N . VAL A 1 253 ? 5.094 -26.094 -6.848 1 98.69 253 VAL A N 1
ATOM 2014 C CA . VAL A 1 253 ? 5.449 -24.797 -6.277 1 98.69 253 VAL A CA 1
ATOM 2015 C C . VAL A 1 253 ? 6.352 -24.031 -7.246 1 98.69 253 VAL A C 1
ATOM 2017 O O . VAL A 1 253 ? 6.203 -22.828 -7.422 1 98.69 253 VAL A O 1
ATOM 2020 N N . ARG A 1 254 ? 7.316 -24.75 -7.895 1 98.69 254 ARG A N 1
ATOM 2021 C CA . ARG A 1 254 ? 8.188 -24.125 -8.883 1 98.69 254 ARG A CA 1
ATOM 2022 C C . ARG A 1 254 ? 7.379 -23.516 -10.023 1 98.69 254 ARG A C 1
ATOM 2024 O O . ARG A 1 254 ? 7.527 -22.328 -10.328 1 98.69 254 ARG A O 1
ATOM 2031 N N . LEU A 1 255 ? 6.5 -24.297 -10.57 1 98.44 255 LEU A N 1
ATOM 2032 C CA . LEU A 1 255 ? 5.68 -23.828 -11.688 1 98.44 255 LEU A CA 1
ATOM 2033 C C . LEU A 1 255 ? 4.781 -22.672 -11.266 1 98.44 255 LEU A C 1
ATOM 2035 O O . LEU A 1 255 ? 4.723 -21.641 -11.938 1 98.44 255 LEU A O 1
ATOM 2039 N N . TYR A 1 256 ? 4.09 -22.906 -10.133 1 98.31 256 TYR A N 1
ATOM 2040 C CA . TYR A 1 256 ? 3.152 -21.922 -9.625 1 98.31 256 TYR A CA 1
ATOM 2041 C C . TYR A 1 256 ? 3.846 -20.578 -9.414 1 98.31 256 TYR A C 1
ATOM 2043 O O . TYR A 1 256 ? 3.35 -19.531 -9.852 1 98.31 256 TYR A O 1
ATOM 2051 N N . CYS A 1 257 ? 4.988 -20.578 -8.758 1 98.69 257 CYS A N 1
ATOM 2052 C CA . CYS A 1 257 ? 5.676 -19.344 -8.398 1 98.69 257 CYS A CA 1
ATOM 2053 C C . CYS A 1 257 ? 6.285 -18.672 -9.625 1 98.69 257 CYS A C 1
ATOM 2055 O O . CYS A 1 257 ? 6.332 -17.453 -9.719 1 98.69 257 CYS A O 1
ATOM 2057 N N . ALA A 1 258 ? 6.77 -19.453 -10.547 1 98.31 258 ALA A N 1
ATOM 2058 C CA . ALA A 1 258 ? 7.301 -18.875 -11.781 1 98.31 258 ALA A CA 1
ATOM 2059 C C . ALA A 1 258 ? 6.191 -18.203 -12.594 1 98.31 258 ALA A C 1
ATOM 2061 O O . ALA A 1 258 ? 6.387 -17.125 -13.156 1 98.31 258 ALA A O 1
ATOM 2062 N N . LEU A 1 259 ? 5.02 -18.828 -12.641 1 97.25 259 LEU A N 1
ATOM 2063 C CA . LEU A 1 259 ? 3.904 -18.359 -13.453 1 97.25 259 LEU A CA 1
ATOM 2064 C C . LEU A 1 259 ? 3.289 -17.109 -12.852 1 97.25 259 LEU A C 1
ATOM 2066 O O . LEU A 1 259 ? 2.83 -16.219 -13.578 1 97.25 259 LEU A O 1
ATOM 2070 N N . HIS A 1 260 ? 3.268 -17.016 -11.523 1 97 260 HIS A N 1
ATOM 2071 C CA . HIS A 1 260 ? 2.561 -15.93 -10.844 1 97 260 HIS A CA 1
ATOM 2072 C C . HIS A 1 260 ? 3.514 -14.797 -10.469 1 97 260 HIS A C 1
ATOM 2074 O O . HIS A 1 260 ? 3.1 -13.812 -9.859 1 97 260 HIS A O 1
ATOM 2080 N N . GLY A 1 261 ? 4.766 -14.922 -10.875 1 97.88 261 GLY A N 1
ATOM 2081 C CA . GLY A 1 261 ? 5.793 -13.977 -10.461 1 97.88 261 GLY A CA 1
ATOM 2082 C C . GLY A 1 261 ? 5.551 -12.57 -10.969 1 97.88 261 GLY A C 1
ATOM 2083 O O . GLY A 1 261 ? 5.961 -11.594 -10.336 1 97.88 261 GLY A O 1
ATOM 2084 N N . ASP A 1 262 ? 4.898 -12.477 -12.117 1 98 262 ASP A N 1
ATOM 2085 C CA . ASP A 1 262 ? 4.633 -11.172 -12.719 1 98 262 ASP A CA 1
ATOM 2086 C C . ASP A 1 262 ? 3.389 -11.211 -13.602 1 98 262 ASP A C 1
ATOM 2088 O O . ASP A 1 262 ? 3.047 -12.266 -14.148 1 98 262 ASP A O 1
ATOM 2092 N N . HIS A 1 263 ? 2.666 -10.18 -13.633 1 96.44 263 HIS A N 1
ATOM 2093 C CA . HIS A 1 263 ? 1.469 -10.086 -14.461 1 96.44 263 HIS A CA 1
ATOM 2094 C C . HIS A 1 263 ? 1.179 -8.641 -14.844 1 96.44 263 HIS A C 1
ATOM 2096 O O . HIS A 1 263 ? 0.069 -8.148 -14.625 1 96.44 263 HIS A O 1
ATOM 2102 N N . GLU A 1 264 ? 2.197 -7.977 -15.359 1 96.62 264 GLU A N 1
ATOM 2103 C CA . GLU A 1 264 ? 2.195 -6.582 -15.789 1 96.62 264 GLU A CA 1
ATOM 2104 C C . GLU A 1 264 ? 1.982 -5.637 -14.609 1 96.62 264 GLU A C 1
ATOM 2106 O O . GLU A 1 264 ? 1.929 -6.078 -13.461 1 96.62 264 GLU A O 1
ATOM 2111 N N . GLY A 1 265 ? 1.879 -4.34 -14.914 1 97.69 265 GLY A N 1
ATOM 2112 C CA . GLY A 1 265 ? 2.016 -3.359 -13.852 1 97.69 265 GLY A CA 1
ATOM 2113 C C . GLY A 1 265 ? 0.683 -2.873 -13.312 1 97.69 265 GLY A C 1
ATOM 2114 O O . GLY A 1 265 ? 0.622 -2.277 -12.234 1 97.69 265 GLY A O 1
ATOM 2115 N N . GLY A 1 266 ? -0.384 -3.211 -13.984 1 97.06 266 GLY A N 1
ATOM 2116 C CA . GLY A 1 266 ? -1.647 -2.561 -13.68 1 97.06 266 GLY A CA 1
ATOM 2117 C C . GLY A 1 266 ? -2.445 -3.283 -12.609 1 97.06 266 GLY A C 1
ATOM 2118 O O . GLY A 1 266 ? -3.408 -2.736 -12.07 1 97.06 266 GLY A O 1
ATOM 2119 N N . ASN A 1 267 ? -2.109 -4.598 -12.32 1 96.69 267 ASN A N 1
ATOM 2120 C CA . ASN A 1 267 ? -2.793 -5.262 -11.211 1 96.69 267 ASN A CA 1
ATOM 2121 C C . ASN A 1 267 ? -2.471 -4.594 -9.875 1 96.69 267 ASN A C 1
ATOM 2123 O O . ASN A 1 267 ? -1.411 -3.986 -9.719 1 96.69 267 ASN A O 1
ATOM 2127 N N . VAL A 1 268 ? -3.297 -4.742 -8.922 1 98.19 268 VAL A N 1
ATOM 2128 C CA . VAL A 1 268 ? -3.291 -3.939 -7.703 1 98.19 268 VAL A CA 1
ATOM 2129 C C . VAL A 1 268 ? -1.978 -4.145 -6.953 1 98.19 268 VAL A C 1
ATOM 2131 O O . VAL A 1 268 ? -1.368 -3.184 -6.48 1 98.19 268 VAL A O 1
ATOM 2134 N N . SER A 1 269 ? -1.498 -5.375 -6.785 1 98.5 269 SER A N 1
ATOM 2135 C CA . SER A 1 269 ? -0.287 -5.621 -6.008 1 98.5 269 SER A CA 1
ATOM 2136 C C . SER A 1 269 ? 0.934 -4.996 -6.676 1 98.5 269 SER A C 1
ATOM 2138 O O . SER A 1 269 ? 1.756 -4.363 -6.012 1 98.5 269 SER A O 1
ATOM 2140 N N . ALA A 1 270 ? 1.039 -5.156 -8.016 1 98.56 270 ALA A N 1
ATOM 2141 C CA . ALA A 1 270 ? 2.156 -4.578 -8.758 1 98.56 270 ALA A CA 1
ATOM 2142 C C . ALA A 1 270 ? 2.105 -3.053 -8.719 1 98.56 270 ALA A C 1
ATOM 2144 O O . ALA A 1 270 ? 3.107 -2.398 -8.422 1 98.56 270 ALA A O 1
ATOM 2145 N N . HIS A 1 271 ? 0.959 -2.516 -9.016 1 98.75 271 HIS A N 1
ATOM 2146 C CA . HIS A 1 271 ? 0.799 -1.065 -9.062 1 98.75 271 HIS A CA 1
ATOM 2147 C C . HIS A 1 271 ? 1.037 -0.44 -7.695 1 98.75 271 HIS A C 1
ATOM 2149 O O . HIS A 1 271 ? 1.672 0.612 -7.59 1 98.75 271 HIS A O 1
ATOM 2155 N N . ALA A 1 272 ? 0.488 -1.021 -6.641 1 98.88 272 ALA A N 1
ATOM 2156 C CA . ALA A 1 272 ? 0.704 -0.496 -5.297 1 98.88 272 ALA A CA 1
ATOM 2157 C C . ALA A 1 272 ? 2.188 -0.498 -4.938 1 98.88 272 ALA A C 1
ATOM 2159 O O . ALA A 1 272 ? 2.684 0.444 -4.316 1 98.88 272 ALA A O 1
ATOM 2160 N N . THR A 1 273 ? 2.91 -1.579 -5.293 1 98.94 273 THR A N 1
ATOM 2161 C CA . THR A 1 273 ? 4.348 -1.637 -5.047 1 98.94 273 THR A CA 1
ATOM 2162 C C . THR A 1 273 ? 5.066 -0.5 -5.77 1 98.94 273 THR A C 1
ATOM 2164 O O . THR A 1 273 ? 5.895 0.192 -5.176 1 98.94 273 THR A O 1
ATOM 2167 N N . HIS A 1 274 ? 4.715 -0.309 -7.031 1 98.88 274 HIS A N 1
ATOM 2168 C CA . HIS A 1 274 ? 5.309 0.759 -7.824 1 98.88 274 HIS A CA 1
ATOM 2169 C C . HIS A 1 274 ? 4.973 2.129 -7.246 1 98.88 274 HIS A C 1
ATOM 2171 O O . HIS A 1 274 ? 5.855 2.979 -7.102 1 98.88 274 HIS A O 1
ATOM 2177 N N . LEU A 1 275 ? 3.711 2.33 -6.949 1 98.88 275 LEU A N 1
ATOM 2178 C CA . LEU A 1 275 ? 3.205 3.605 -6.449 1 98.88 275 LEU A CA 1
ATOM 2179 C C . LEU A 1 275 ? 3.889 3.984 -5.141 1 98.88 275 LEU A C 1
ATOM 2181 O O . LEU A 1 275 ? 4.422 5.09 -5.008 1 98.88 275 LEU A O 1
ATOM 2185 N N . VAL A 1 276 ? 3.906 3.109 -4.172 1 98.88 276 VAL A N 1
ATOM 2186 C CA . VAL A 1 276 ? 4.551 3.355 -2.887 1 98.88 276 VAL A CA 1
ATOM 2187 C C . VAL A 1 276 ? 6.055 3.525 -3.088 1 98.88 276 VAL A C 1
ATOM 2189 O O . VAL A 1 276 ? 6.664 4.438 -2.523 1 98.88 276 VAL A O 1
ATOM 2192 N N . GLY A 1 277 ? 6.621 2.713 -3.941 1 98.81 277 GLY A N 1
ATOM 2193 C CA . GLY A 1 277 ? 8.031 2.828 -4.266 1 98.81 277 GLY A CA 1
ATOM 2194 C C . GLY A 1 277 ? 8.383 4.141 -4.941 1 98.81 277 GLY A C 1
ATOM 2195 O O . GLY A 1 277 ? 9.516 4.617 -4.832 1 98.81 277 GLY A O 1
ATOM 2196 N N . SER A 1 278 ? 7.453 4.738 -5.652 1 98.56 278 SER A N 1
ATOM 2197 C CA . SER A 1 278 ? 7.727 5.969 -6.391 1 98.56 278 SER A CA 1
ATOM 2198 C C . SER A 1 278 ? 8.055 7.117 -5.449 1 98.56 278 SER A C 1
ATOM 2200 O O . SER A 1 278 ? 8.672 8.109 -5.859 1 98.56 278 SER A O 1
ATOM 2202 N N . ALA A 1 279 ? 7.656 6.988 -4.184 1 97.5 279 ALA A N 1
ATOM 2203 C CA . ALA A 1 279 ? 8 7.98 -3.168 1 97.5 279 ALA A CA 1
ATOM 2204 C C . ALA A 1 279 ? 9.328 7.641 -2.5 1 97.5 279 ALA A C 1
ATOM 2206 O O . ALA A 1 279 ? 9.695 8.242 -1.483 1 97.5 279 ALA A O 1
ATOM 2207 N N . LEU A 1 280 ? 9.992 6.641 -2.996 1 97.94 280 LEU A N 1
ATOM 2208 C CA . LEU A 1 280 ? 11.289 6.164 -2.545 1 97.94 280 LEU A CA 1
ATOM 2209 C C . LEU A 1 280 ? 11.164 5.418 -1.221 1 97.94 280 LEU A C 1
ATOM 2211 O O . LEU A 1 280 ? 12.109 5.395 -0.425 1 97.94 280 LEU A O 1
ATOM 2215 N N . SER A 1 281 ? 9.992 4.926 -0.933 1 98.56 281 SER A N 1
ATOM 2216 C CA . SER A 1 281 ? 9.953 3.865 0.07 1 98.56 281 SER A CA 1
ATOM 2217 C C . SER A 1 281 ? 10.836 2.688 -0.333 1 98.56 281 SER A C 1
ATOM 2219 O O . SER A 1 281 ? 10.938 2.357 -1.516 1 98.56 281 SER A O 1
ATOM 2221 N N . ASP A 1 282 ? 11.5 2.066 0.628 1 98.75 282 ASP A N 1
ATOM 2222 C CA . ASP A 1 282 ? 12.391 0.953 0.317 1 98.75 282 ASP A CA 1
ATOM 2223 C C . ASP A 1 282 ? 11.602 -0.253 -0.192 1 98.75 282 ASP A C 1
ATOM 2225 O O . ASP A 1 282 ? 10.367 -0.244 -0.19 1 98.75 282 ASP A O 1
ATOM 2229 N N . PRO A 1 283 ? 12.289 -1.301 -0.659 1 98.94 283 PRO A N 1
ATOM 2230 C CA . PRO A 1 283 ? 11.609 -2.455 -1.253 1 98.94 283 PRO A CA 1
ATOM 2231 C C . PRO A 1 283 ? 10.688 -3.166 -0.267 1 98.94 283 PRO A C 1
ATOM 2233 O O . PRO A 1 283 ? 9.641 -3.689 -0.664 1 98.94 283 PRO A O 1
ATOM 2236 N N . TYR A 1 284 ? 10.992 -3.203 1.023 1 98.94 284 TYR A N 1
ATOM 2237 C CA . TYR A 1 284 ? 10.172 -3.885 2.02 1 98.94 284 TYR A CA 1
ATOM 2238 C C . TYR A 1 284 ? 8.828 -3.191 2.18 1 98.94 284 TYR A C 1
ATOM 2240 O O . TYR A 1 284 ? 7.777 -3.828 2.062 1 98.94 284 TYR A O 1
ATOM 2248 N N . LEU A 1 285 ? 8.844 -1.876 2.348 1 98.94 285 LEU A N 1
ATOM 2249 C CA . LEU A 1 285 ? 7.605 -1.121 2.498 1 98.94 285 LEU A CA 1
ATOM 2250 C C . LEU A 1 285 ? 6.816 -1.103 1.193 1 98.94 285 LEU A C 1
ATOM 2252 O O . LEU A 1 285 ? 5.59 -1.221 1.203 1 98.94 285 LEU A O 1
ATOM 2256 N N . SER A 1 286 ? 7.531 -0.954 0.096 1 98.94 286 SER A N 1
ATOM 2257 C CA . SER A 1 286 ? 6.875 -0.931 -1.208 1 98.94 286 SER A CA 1
ATOM 2258 C C . SER A 1 286 ? 6.113 -2.225 -1.466 1 98.94 286 SER A C 1
ATOM 2260 O O . SER A 1 286 ? 4.926 -2.195 -1.796 1 98.94 286 SER A O 1
ATOM 2262 N N . TYR A 1 287 ? 6.777 -3.328 -1.27 1 98.94 287 TYR A N 1
ATOM 2263 C CA . TYR A 1 287 ? 6.121 -4.59 -1.591 1 98.94 287 TYR A CA 1
ATOM 2264 C C . TYR A 1 287 ? 5.102 -4.965 -0.521 1 98.94 287 TYR A C 1
ATOM 2266 O O . TYR A 1 287 ? 4.078 -5.582 -0.82 1 98.94 287 TYR A O 1
ATOM 2274 N N . SER A 1 288 ? 5.336 -4.621 0.771 1 98.94 288 SER A N 1
ATOM 2275 C CA . SER A 1 288 ? 4.316 -4.824 1.794 1 98.94 288 SER A CA 1
ATOM 2276 C C . SER A 1 288 ? 2.99 -4.191 1.387 1 98.94 288 SER A C 1
ATOM 2278 O O . SER A 1 288 ? 1.928 -4.789 1.576 1 98.94 288 SER A O 1
ATOM 2280 N N . ALA A 1 289 ? 3.059 -3 0.791 1 98.94 289 ALA A N 1
ATOM 2281 C CA . ALA A 1 289 ? 1.847 -2.355 0.288 1 98.94 289 ALA A CA 1
ATOM 2282 C C . ALA A 1 289 ? 1.191 -3.197 -0.804 1 98.94 289 ALA A C 1
ATOM 2284 O O . ALA A 1 289 ? -0.034 -3.324 -0.846 1 98.94 289 ALA A O 1
ATOM 2285 N N . GLY A 1 290 ? 2.012 -3.717 -1.707 1 98.88 290 GLY A N 1
ATOM 2286 C CA . GLY A 1 290 ? 1.491 -4.613 -2.725 1 98.88 290 GLY A CA 1
ATOM 2287 C C . GLY A 1 290 ? 0.768 -5.816 -2.146 1 98.88 290 GLY A C 1
ATOM 2288 O O . GLY A 1 290 ? -0.29 -6.207 -2.643 1 98.88 290 GLY A O 1
ATOM 2289 N N . VAL A 1 291 ? 1.316 -6.391 -1.101 1 98.81 291 VAL A N 1
ATOM 2290 C CA . VAL A 1 291 ? 0.752 -7.566 -0.441 1 98.81 291 VAL A CA 1
ATOM 2291 C C . VAL A 1 291 ? -0.588 -7.207 0.196 1 98.81 291 VAL A C 1
ATOM 2293 O O . VAL A 1 291 ? -1.522 -8.008 0.188 1 98.81 291 VAL A O 1
ATOM 2296 N N . GLN A 1 292 ? -0.716 -6.012 0.711 1 98.75 292 GLN A N 1
ATOM 2297 C CA . GLN A 1 292 ? -1.98 -5.562 1.287 1 98.75 292 GLN A CA 1
ATOM 2298 C C . GLN A 1 292 ? -3.068 -5.473 0.221 1 98.75 292 GLN A C 1
ATOM 2300 O O . GLN A 1 292 ? -4.238 -5.742 0.497 1 98.75 292 GLN A O 1
ATOM 2305 N N . GLY A 1 293 ? -2.688 -5.066 -0.938 1 98.38 293 GLY A N 1
ATOM 2306 C CA . GLY A 1 293 ? -3.611 -5.078 -2.062 1 98.38 293 GLY A CA 1
ATOM 2307 C C . GLY A 1 293 ? -4 -6.48 -2.498 1 98.38 293 GLY A C 1
ATOM 2308 O O . GLY A 1 293 ? -5.164 -6.742 -2.801 1 98.38 293 GLY A O 1
ATOM 2309 N N . LEU A 1 294 ? -2.99 -7.359 -2.488 1 97.62 294 LEU A N 1
ATOM 2310 C CA . LEU A 1 294 ? -3.201 -8.75 -2.873 1 97.62 294 LEU A CA 1
ATOM 2311 C C . LEU A 1 294 ? -4.16 -9.438 -1.908 1 97.62 294 LEU A C 1
ATOM 2313 O O . LEU A 1 294 ? -4.883 -10.359 -2.297 1 97.62 294 LEU A O 1
ATOM 2317 N N . ALA A 1 295 ? -4.258 -8.984 -0.712 1 97.06 295 ALA A N 1
ATOM 2318 C CA . ALA A 1 295 ? -5.102 -9.555 0.333 1 97.06 295 ALA A CA 1
ATOM 2319 C C . ALA A 1 295 ? -6.574 -9.25 0.079 1 97.06 295 ALA A C 1
ATOM 2321 O O . ALA A 1 295 ? -7.457 -9.867 0.682 1 97.06 295 ALA A O 1
ATOM 2322 N N . GLY A 1 296 ? -6.879 -8.297 -0.811 1 96.06 296 GLY A N 1
ATOM 2323 C CA . GLY A 1 296 ? -8.258 -7.969 -1.122 1 96.06 296 GLY A CA 1
ATOM 2324 C C . GLY A 1 296 ? -8.977 -9.055 -1.897 1 96.06 296 GLY A C 1
ATOM 2325 O O . GLY A 1 296 ? -8.383 -9.688 -2.775 1 96.06 296 GLY A O 1
ATOM 2326 N N . PRO A 1 297 ? -10.203 -9.227 -1.628 1 93.19 297 PRO A N 1
ATOM 2327 C CA . PRO A 1 297 ? -10.945 -10.336 -2.223 1 93.19 297 PRO A CA 1
ATOM 2328 C C . PRO A 1 297 ? -11.039 -10.242 -3.742 1 93.19 297 PRO A C 1
ATOM 2330 O O . PRO A 1 297 ? -11.148 -11.266 -4.426 1 93.19 297 PRO A O 1
ATOM 2333 N N . LEU A 1 298 ? -10.938 -9.094 -4.344 1 92.38 298 LEU A N 1
ATOM 2334 C CA . LEU A 1 298 ? -11.039 -8.953 -5.793 1 92.38 298 LEU A CA 1
ATOM 2335 C C . LEU A 1 298 ? -9.688 -9.227 -6.461 1 92.38 298 LEU A C 1
ATOM 2337 O O . LEU A 1 298 ? -9.586 -9.195 -7.688 1 92.38 298 LEU A O 1
ATOM 2341 N N . HIS A 1 299 ? -8.719 -9.531 -5.645 1 91.5 299 HIS A N 1
ATOM 2342 C CA . HIS A 1 299 ? -7.371 -9.758 -6.164 1 91.5 299 HIS A CA 1
ATOM 2343 C C . HIS A 1 299 ? -6.859 -11.141 -5.77 1 91.5 299 HIS A C 1
ATOM 2345 O O . HIS A 1 299 ? -7.09 -12.117 -6.484 1 91.5 299 HIS A O 1
ATOM 2351 N N . GLY A 1 300 ? -6.656 -11.391 -4.527 1 83.38 300 GLY A N 1
ATOM 2352 C CA . GLY A 1 300 ? -5.875 -12.562 -4.164 1 83.38 300 GLY A CA 1
ATOM 2353 C C . GLY A 1 300 ? -6.727 -13.719 -3.678 1 83.38 300 GLY A C 1
ATOM 2354 O O . GLY A 1 300 ? -6.238 -14.844 -3.545 1 83.38 300 GLY A O 1
ATOM 2355 N N . LEU A 1 301 ? -7.988 -13.539 -3.434 1 81.38 301 LEU A N 1
ATOM 2356 C CA . LEU A 1 301 ? -8.742 -14.609 -2.783 1 81.38 301 LEU A CA 1
ATOM 2357 C C . LEU A 1 301 ? -9.445 -15.484 -3.816 1 81.38 301 LEU A C 1
ATOM 2359 O O . LEU A 1 301 ? -10.195 -16.391 -3.455 1 81.38 301 LEU A O 1
ATOM 2363 N N . ALA A 1 302 ? -9.109 -15.312 -5.02 1 84 302 ALA A N 1
ATOM 2364 C CA . ALA A 1 302 ? -9.828 -15.992 -6.098 1 84 302 ALA A CA 1
ATOM 2365 C C . ALA A 1 302 ? -9.609 -17.5 -6.031 1 84 302 ALA A C 1
ATOM 2367 O O . ALA A 1 302 ? -10.555 -18.281 -6.203 1 84 302 ALA A O 1
ATOM 2368 N N . ALA A 1 303 ? -8.391 -17.922 -5.73 1 87.88 303 ALA A N 1
ATOM 2369 C CA . ALA A 1 303 ? -8.078 -19.344 -5.734 1 87.88 303 ALA A CA 1
ATOM 2370 C C . ALA A 1 303 ? -8.859 -20.078 -4.652 1 87.88 303 ALA A C 1
ATOM 2372 O O . ALA A 1 303 ? -9.375 -21.188 -4.887 1 87.88 303 ALA A O 1
ATOM 2373 N N . GLN A 1 304 ? -8.961 -19.516 -3.496 1 90.75 304 GLN A N 1
ATOM 2374 C CA . GLN A 1 304 ? -9.695 -20.172 -2.408 1 90.75 304 GLN A CA 1
ATOM 2375 C C . GLN A 1 304 ? -11.18 -20.266 -2.727 1 90.75 304 GLN A C 1
ATOM 2377 O O . GLN A 1 304 ? -11.828 -21.266 -2.418 1 90.75 304 GLN A O 1
ATOM 2382 N N . GLU A 1 305 ? -11.688 -19.266 -3.361 1 89.69 305 GLU A N 1
ATOM 2383 C CA . GLU A 1 305 ? -13.094 -19.266 -3.74 1 89.69 305 GLU A CA 1
ATOM 2384 C C . GLU A 1 305 ? -13.383 -20.359 -4.773 1 89.69 305 GLU A C 1
ATOM 2386 O O . GLU A 1 305 ? -14.445 -20.984 -4.746 1 89.69 305 GLU A O 1
ATOM 2391 N N . VAL A 1 306 ? -12.461 -20.562 -5.629 1 94 306 VAL A N 1
ATOM 2392 C CA . VAL A 1 306 ? -12.617 -21.594 -6.645 1 94 306 VAL A CA 1
ATOM 2393 C C . VAL A 1 306 ? -12.664 -22.969 -5.984 1 94 306 VAL A C 1
ATOM 2395 O O . VAL A 1 306 ? -13.523 -23.797 -6.316 1 94 306 VAL A O 1
ATOM 2398 N N . VAL A 1 307 ? -11.75 -23.219 -5.051 1 95.94 307 VAL A N 1
ATOM 2399 C CA . VAL A 1 307 ? -11.711 -24.516 -4.391 1 95.94 307 VAL A CA 1
ATOM 2400 C C . VAL A 1 307 ? -13.016 -24.75 -3.619 1 95.94 307 VAL A C 1
ATOM 2402 O O . VAL A 1 307 ? -13.594 -25.828 -3.676 1 95.94 307 VAL A O 1
ATOM 2405 N N . ARG A 1 308 ? -13.508 -23.734 -2.943 1 93.94 308 ARG A N 1
ATOM 2406 C CA . ARG A 1 308 ? -14.781 -23.844 -2.232 1 93.94 308 ARG A CA 1
ATOM 2407 C C . ARG A 1 308 ? -15.914 -24.172 -3.191 1 93.94 308 ARG A C 1
ATOM 2409 O O . ARG A 1 308 ? -16.75 -25.031 -2.896 1 93.94 308 ARG A O 1
ATOM 2416 N N . PHE A 1 309 ? -15.938 -23.5 -4.281 1 95 309 PHE A N 1
ATOM 2417 C CA . PHE A 1 309 ? -16.938 -23.688 -5.32 1 95 309 PHE A CA 1
ATOM 2418 C C . PHE A 1 309 ? -16.906 -25.125 -5.848 1 95 309 PHE A C 1
ATOM 2420 O O . PHE A 1 309 ? -17.938 -25.781 -5.969 1 95 309 PHE A O 1
ATOM 2427 N N . ILE A 1 310 ? -15.695 -25.609 -6.094 1 96.56 310 ILE A N 1
ATOM 2428 C CA . ILE A 1 310 ? -15.516 -26.938 -6.66 1 96.56 310 ILE A CA 1
ATOM 2429 C C . ILE A 1 310 ? -15.93 -28 -5.645 1 96.56 310 ILE A C 1
ATOM 2431 O O . ILE A 1 310 ? -16.562 -29 -6.004 1 96.56 310 ILE A O 1
ATOM 2435 N N . LEU A 1 311 ? -15.57 -27.828 -4.402 1 96.31 311 LEU A N 1
ATOM 2436 C CA . LEU A 1 311 ? -15.961 -28.766 -3.35 1 96.31 311 LEU A CA 1
ATOM 2437 C C . LEU A 1 311 ? -17.484 -28.812 -3.201 1 96.31 311 LEU A C 1
ATOM 2439 O O . LEU A 1 311 ? -18.062 -29.891 -3.068 1 96.31 311 LEU A O 1
ATOM 2443 N N . GLU A 1 312 ? -18.047 -27.641 -3.26 1 95.5 312 GLU A N 1
ATOM 2444 C CA . GLU A 1 312 ? -19.5 -27.562 -3.184 1 95.5 312 GLU A CA 1
ATOM 2445 C C . GLU A 1 312 ? -20.156 -28.266 -4.375 1 95.5 312 GLU A C 1
ATOM 2447 O O . GLU A 1 312 ? -21.141 -28.984 -4.215 1 95.5 312 GLU A O 1
ATOM 2452 N N . MET A 1 313 ? -19.656 -27.969 -5.484 1 95.69 313 MET A N 1
ATOM 2453 C CA . MET A 1 313 ? -20.188 -28.578 -6.703 1 95.69 313 MET A CA 1
ATOM 2454 C C . MET A 1 313 ? -20.062 -30.094 -6.664 1 95.69 313 MET A C 1
ATOM 2456 O O . MET A 1 313 ? -21 -30.797 -7.004 1 95.69 313 MET A O 1
ATOM 2460 N N . LYS A 1 314 ? -18.875 -30.547 -6.297 1 95.44 314 LYS A N 1
ATOM 2461 C CA . LYS A 1 314 ? -18.641 -31.969 -6.172 1 95.44 314 LYS A CA 1
ATOM 2462 C C . LYS A 1 314 ? -19.703 -32.625 -5.289 1 95.44 314 LYS A C 1
ATOM 2464 O O . LYS A 1 314 ? -20.219 -33.688 -5.621 1 95.44 314 LYS A O 1
ATOM 2469 N N . ASP A 1 315 ? -20.016 -32 -4.207 1 95.19 315 ASP A N 1
ATOM 2470 C CA . ASP A 1 315 ? -20.984 -32.562 -3.264 1 95.19 315 ASP A CA 1
ATOM 2471 C C . ASP A 1 315 ? -22.391 -32.562 -3.869 1 95.19 315 ASP A C 1
ATOM 2473 O O . ASP A 1 315 ? -23.172 -33.5 -3.602 1 95.19 315 ASP A O 1
ATOM 2477 N N . LYS A 1 316 ? -22.672 -31.641 -4.699 1 93.38 316 LYS A N 1
ATOM 2478 C CA . LYS A 1 316 ? -24.016 -31.484 -5.25 1 93.38 316 LYS A CA 1
ATOM 2479 C C . LYS A 1 316 ? -24.234 -32.406 -6.449 1 93.38 316 LYS A C 1
ATOM 2481 O O . LYS A 1 316 ? -25.328 -32.906 -6.664 1 93.38 316 LYS A O 1
ATOM 2486 N N . ILE A 1 317 ? -23.219 -32.594 -7.172 1 91.5 317 ILE A N 1
ATOM 2487 C CA . ILE A 1 317 ? -23.391 -33.406 -8.359 1 91.5 317 ILE A CA 1
ATOM 2488 C C . ILE A 1 317 ? -22.531 -34.656 -8.25 1 91.5 317 ILE A C 1
ATOM 2490 O O . ILE A 1 317 ? -21.922 -35.094 -9.234 1 91.5 317 ILE A O 1
ATOM 2494 N N . PHE A 1 318 ? -22.484 -35.156 -7.09 1 83.88 318 PHE A N 1
ATOM 2495 C CA . PHE A 1 318 ? -21.672 -36.312 -6.785 1 83.88 318 PHE A CA 1
ATOM 2496 C C . PHE A 1 318 ? -21.984 -37.469 -7.742 1 83.88 318 PHE A C 1
ATOM 2498 O O . PHE A 1 318 ? -23.156 -37.781 -8 1 83.88 318 PHE A O 1
ATOM 2505 N N . GLY A 1 319 ? -21.031 -38.031 -8.305 1 84.56 319 GLY A N 1
ATOM 2506 C CA . GLY A 1 319 ? -21.172 -39.188 -9.18 1 84.56 319 GLY A CA 1
ATOM 2507 C C . GLY A 1 319 ? -21.469 -38.812 -10.617 1 84.56 319 GLY A C 1
ATOM 2508 O O . GLY A 1 319 ? -21.5 -39.656 -11.5 1 84.56 319 GLY A O 1
ATOM 2509 N N . GLU A 1 320 ? -21.656 -37.5 -10.781 1 89.31 320 GLU A N 1
ATOM 2510 C CA . GLU A 1 320 ? -22 -37.062 -12.125 1 89.31 320 GLU A CA 1
ATOM 2511 C C . GLU A 1 320 ? -21.031 -35.969 -12.609 1 89.31 320 GLU A C 1
ATOM 2513 O O . GLU A 1 320 ? -21.422 -35.062 -13.344 1 89.31 320 GLU A O 1
ATOM 2518 N N . ILE A 1 321 ? -19.859 -36.094 -12.195 1 87.25 321 ILE A N 1
ATOM 2519 C CA . ILE A 1 321 ? -18.906 -35.031 -12.461 1 87.25 321 ILE A CA 1
ATOM 2520 C C . ILE A 1 321 ? -18.484 -35.062 -13.93 1 87.25 321 ILE A C 1
ATOM 2522 O O . ILE A 1 321 ? -17.938 -34.094 -14.453 1 87.25 321 ILE A O 1
ATOM 2526 N N . ASN A 1 322 ? -18.797 -36.219 -14.633 1 90.88 322 ASN A N 1
ATOM 2527 C CA . ASN A 1 322 ? -18.453 -36.344 -16.031 1 90.88 322 ASN A CA 1
ATOM 2528 C C . ASN A 1 322 ? -19.656 -36.125 -16.938 1 90.88 322 ASN A C 1
ATOM 2530 O O . ASN A 1 322 ? -19.547 -36.25 -18.172 1 90.88 322 ASN A O 1
ATOM 2534 N N . ASN A 1 323 ? -20.719 -35.781 -16.297 1 93.5 323 ASN A N 1
ATOM 2535 C CA . ASN A 1 323 ? -21.938 -35.469 -17.031 1 93.5 323 ASN A CA 1
ATOM 2536 C C . ASN A 1 323 ? -22.047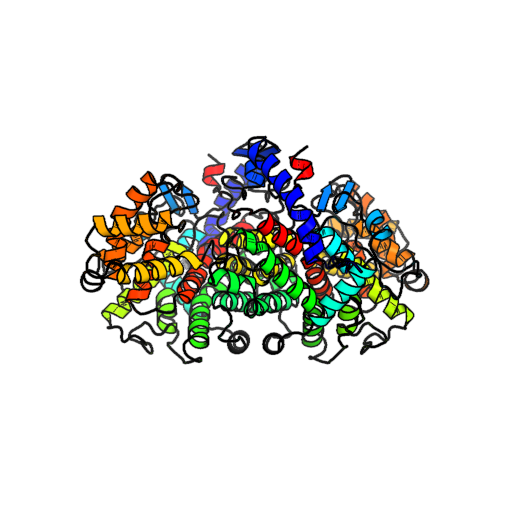 -34 -17.359 1 93.5 323 ASN A C 1
ATOM 2538 O O . ASN A 1 323 ? -22.484 -33.188 -16.516 1 93.5 323 ASN A O 1
ATOM 2542 N N . SER A 1 324 ? -21.781 -33.656 -18.594 1 95.19 324 SER A N 1
ATOM 2543 C CA . SER A 1 324 ? -21.75 -32.25 -19.031 1 95.19 324 SER A CA 1
ATOM 2544 C C . SER A 1 324 ? -23.094 -31.578 -18.797 1 95.19 324 SER A C 1
ATOM 2546 O O . SER A 1 324 ? -23.156 -30.391 -18.469 1 95.19 324 SER A O 1
ATOM 2548 N N . ALA A 1 325 ? -24.141 -32.312 -18.984 1 96 325 ALA A N 1
ATOM 2549 C CA . ALA A 1 325 ? -25.469 -31.734 -18.828 1 96 325 ALA A CA 1
ATOM 2550 C C . ALA A 1 325 ? -25.719 -31.344 -17.375 1 96 325 ALA A C 1
ATOM 2552 O O . ALA A 1 325 ? -26.359 -30.328 -17.094 1 96 325 ALA A O 1
ATOM 2553 N N . LYS A 1 326 ? -25.281 -32.188 -16.516 1 96.06 326 LYS A N 1
ATOM 2554 C CA . LYS A 1 326 ? -25.453 -31.922 -15.094 1 96.06 326 LYS A CA 1
ATOM 2555 C C . LYS A 1 326 ? -24.594 -30.734 -14.656 1 96.06 326 LYS A C 1
ATOM 2557 O O . LYS A 1 326 ? -25.016 -29.922 -13.82 1 96.06 326 LYS A O 1
ATOM 2562 N N . ILE A 1 327 ? -23.375 -30.688 -15.148 1 97 327 ILE A N 1
ATOM 2563 C CA . ILE A 1 327 ? -22.5 -29.547 -14.883 1 97 327 ILE A CA 1
ATOM 2564 C C . ILE A 1 327 ? -23.156 -28.266 -15.375 1 97 327 ILE A C 1
ATOM 2566 O O . ILE A 1 327 ? -23.203 -27.266 -14.656 1 97 327 ILE A O 1
ATOM 2570 N N . GLU A 1 328 ? -23.688 -28.297 -16.562 1 97.12 328 GLU A N 1
ATOM 2571 C CA . GLU A 1 328 ? -24.344 -27.125 -17.141 1 97.12 328 GLU A CA 1
ATOM 2572 C C . GLU A 1 328 ? -25.531 -26.688 -16.281 1 97.12 328 GLU A C 1
ATOM 2574 O O . GLU A 1 328 ? -25.719 -25.5 -16.016 1 97.12 328 GLU A O 1
ATOM 2579 N N . GLU A 1 329 ? -26.281 -27.672 -15.891 1 96.81 329 GLU A N 1
ATOM 2580 C CA . GLU A 1 329 ? -27.438 -27.391 -15.047 1 96.81 329 GLU A CA 1
ATOM 2581 C C . GLU A 1 329 ? -27.016 -26.703 -13.75 1 96.81 329 GLU A C 1
ATOM 2583 O O . GLU A 1 329 ? -27.656 -25.734 -13.32 1 96.81 329 GLU A O 1
ATOM 2588 N N . TYR A 1 330 ? -26.047 -27.25 -13.18 1 96.62 330 TYR A N 1
ATOM 2589 C CA . TYR A 1 330 ? -25.531 -26.656 -11.938 1 96.62 330 TYR A CA 1
ATOM 2590 C C . TYR A 1 330 ? -25.078 -25.219 -12.156 1 96.62 330 TYR A C 1
ATOM 2592 O O . TYR A 1 330 ? -25.406 -24.344 -11.359 1 96.62 330 TYR A O 1
ATOM 2600 N N . LEU A 1 331 ? -24.328 -24.953 -13.211 1 97.19 331 LEU A N 1
ATOM 2601 C CA . LEU A 1 331 ? -23.828 -23.609 -13.516 1 97.19 331 LEU A CA 1
ATOM 2602 C C . LEU A 1 331 ? -24.969 -22.625 -13.727 1 97.19 331 LEU A C 1
ATOM 2604 O O . LEU A 1 331 ? -24.922 -21.5 -13.242 1 97.19 331 LEU A O 1
ATOM 2608 N N . TRP A 1 332 ? -25.984 -23.047 -14.422 1 96.75 332 TRP A N 1
ATOM 2609 C CA . TRP A 1 332 ? -27.125 -22.172 -14.664 1 96.75 332 TRP A CA 1
ATOM 2610 C C . TRP A 1 332 ? -27.875 -21.891 -13.359 1 96.75 332 TRP A C 1
ATOM 2612 O O . TRP A 1 332 ? -28.391 -20.781 -13.164 1 96.75 332 TRP A O 1
ATOM 2622 N N . SER A 1 333 ? -27.969 -22.953 -12.539 1 96.06 333 SER A N 1
ATOM 2623 C CA . SER A 1 333 ? -28.609 -22.734 -11.25 1 96.06 333 SER A CA 1
ATOM 2624 C C . SER A 1 333 ? -27.891 -21.656 -10.445 1 96.06 333 SER A C 1
ATOM 2626 O O . SER A 1 333 ? -28.531 -20.828 -9.781 1 96.06 333 SER A O 1
ATOM 2628 N N . LEU A 1 334 ? -26.562 -21.75 -10.477 1 94.06 334 LEU A N 1
ATOM 2629 C CA . LEU A 1 334 ? -25.75 -20.734 -9.797 1 94.06 334 LEU A CA 1
ATOM 2630 C C . LEU A 1 334 ? -25.984 -19.359 -10.383 1 94.06 334 LEU A C 1
ATOM 2632 O O . LEU A 1 334 ? -26.234 -18.391 -9.648 1 94.06 334 LEU A O 1
ATOM 2636 N N . LEU A 1 335 ? -25.922 -19.188 -11.695 1 94.69 335 LEU A N 1
ATOM 2637 C CA . LEU A 1 335 ? -26.078 -17.906 -12.383 1 94.69 335 LEU A CA 1
ATOM 2638 C C . LEU A 1 335 ? -27.484 -17.344 -12.164 1 94.69 335 LEU A C 1
ATOM 2640 O O . LEU A 1 335 ? -27.641 -16.125 -11.992 1 94.69 335 LEU A O 1
ATOM 2644 N N . ASN A 1 336 ? -28.469 -18.141 -12.148 1 94.38 336 ASN A N 1
ATOM 2645 C CA . ASN A 1 336 ? -29.859 -17.719 -11.945 1 94.38 336 ASN A CA 1
ATOM 2646 C C . ASN A 1 336 ? -30.078 -17.219 -10.516 1 94.38 336 ASN A C 1
ATOM 2648 O O . ASN A 1 336 ? -31.016 -16.469 -10.258 1 94.38 336 ASN A O 1
ATOM 2652 N N . SER A 1 337 ? -29.312 -17.766 -9.641 1 92 337 SER A N 1
ATOM 2653 C CA . SER A 1 337 ? -29.391 -17.297 -8.266 1 92 337 SER A CA 1
ATOM 2654 C C . SER A 1 337 ? -28.531 -16.047 -8.07 1 92 337 SER A C 1
ATOM 2656 O O . SER A 1 337 ? -28.219 -15.672 -6.938 1 92 337 SER A O 1
ATOM 2658 N N . LYS A 1 338 ? -27.953 -15.523 -9.148 1 87.19 338 LYS A N 1
ATOM 2659 C CA . LYS A 1 338 ? -27.203 -14.273 -9.195 1 87.19 338 LYS A CA 1
ATOM 2660 C C . LYS A 1 338 ? -25.812 -14.438 -8.586 1 87.19 338 LYS A C 1
ATOM 2662 O O . LYS A 1 338 ? -25.25 -13.484 -8.047 1 87.19 338 LYS A O 1
ATOM 2667 N N . ARG A 1 339 ? -25.406 -15.664 -8.578 1 87.75 339 ARG A N 1
ATOM 2668 C CA . ARG A 1 339 ? -24.031 -15.938 -8.188 1 87.75 339 ARG A CA 1
ATOM 2669 C C . ARG A 1 339 ? -23.109 -16.031 -9.406 1 87.75 339 ARG A C 1
ATOM 2671 O O . ARG A 1 339 ? -23.594 -16.25 -10.523 1 87.75 339 ARG A O 1
ATOM 2678 N N . VAL A 1 340 ? -21.875 -15.844 -9.133 1 87.12 340 VAL A N 1
ATOM 2679 C CA . VAL A 1 340 ? -20.906 -15.906 -10.219 1 87.12 340 VAL A CA 1
ATOM 2680 C C . VAL A 1 340 ? -20.203 -17.266 -10.219 1 87.12 340 VAL A C 1
ATOM 2682 O O . VAL A 1 340 ? -20.25 -18 -9.227 1 87.12 340 VAL A O 1
ATOM 2685 N N . ILE A 1 341 ? -19.656 -17.641 -11.352 1 92.88 341 ILE A N 1
ATOM 2686 C CA . ILE A 1 341 ? -18.828 -18.828 -11.453 1 92.88 341 ILE A CA 1
ATOM 2687 C C . ILE A 1 341 ? -17.375 -18.469 -11.156 1 92.88 341 ILE A C 1
ATOM 2689 O O . ILE A 1 341 ? -16.719 -17.797 -11.969 1 92.88 341 ILE A O 1
ATOM 2693 N N . PRO A 1 342 ? -16.844 -18.891 -9.984 1 91.94 342 PRO A N 1
ATOM 2694 C CA . PRO A 1 342 ? -15.477 -18.531 -9.625 1 91.94 342 PRO A CA 1
ATOM 2695 C C . PRO A 1 342 ? -14.445 -19.094 -10.594 1 91.94 342 PRO A C 1
ATOM 2697 O O . PRO A 1 342 ? -14.594 -20.234 -11.07 1 91.94 342 PRO A O 1
ATOM 2700 N N . GLY A 1 343 ? -13.406 -18.375 -10.805 1 92.38 343 GLY A N 1
ATOM 2701 C CA . GLY A 1 343 ? -12.297 -18.859 -11.609 1 92.38 343 GLY A CA 1
ATOM 2702 C C . GLY A 1 343 ? -12.461 -18.578 -13.086 1 92.38 343 GLY A C 1
ATOM 2703 O O . GLY A 1 343 ? -11.633 -18.984 -13.906 1 92.38 343 GLY A O 1
ATOM 2704 N N . TYR A 1 344 ? -13.531 -17.906 -13.406 1 92.31 344 TYR A N 1
ATOM 2705 C CA . TYR A 1 344 ? -13.789 -17.562 -14.797 1 92.31 344 TYR A CA 1
ATOM 2706 C C . TYR A 1 344 ? -13.969 -16.047 -14.961 1 92.31 344 TYR A C 1
ATOM 2708 O O . TYR A 1 344 ? -14.578 -15.398 -14.117 1 92.31 344 TYR A O 1
ATOM 2716 N N . GLY A 1 345 ? -13.391 -15.562 -16 1 83.75 345 GLY A N 1
ATOM 2717 C CA . GLY A 1 345 ? -13.312 -14.125 -16.219 1 83.75 345 GLY A CA 1
ATOM 2718 C C . GLY A 1 345 ? -11.922 -13.562 -16.016 1 83.75 345 GLY A C 1
ATOM 2719 O O . GLY A 1 345 ? -11.117 -14.141 -15.281 1 83.75 345 GLY A O 1
ATOM 2720 N N . HIS A 1 346 ? -11.555 -12.586 -16.719 1 79 346 HIS A N 1
ATOM 2721 C CA . HIS A 1 346 ? -10.281 -11.891 -16.578 1 79 346 HIS A CA 1
ATOM 2722 C C . HIS A 1 346 ? -10.422 -10.406 -16.906 1 79 346 HIS A C 1
ATOM 2724 O O . HIS A 1 346 ? -11.102 -10.039 -17.875 1 79 346 HIS A O 1
ATOM 2730 N N . GLY A 1 347 ? -9.773 -9.602 -16.156 1 75.69 347 GLY A N 1
ATOM 2731 C CA . GLY A 1 347 ? -9.883 -8.164 -16.359 1 75.69 347 GLY A CA 1
ATOM 2732 C C . GLY A 1 347 ? -9.289 -7.699 -17.688 1 75.69 347 GLY A C 1
ATOM 2733 O O . GLY A 1 347 ? -9.672 -6.652 -18.203 1 75.69 347 GLY A O 1
ATOM 2734 N N . VAL A 1 348 ? -8.336 -8.492 -18.188 1 80.06 348 VAL A N 1
ATOM 2735 C CA . VAL A 1 348 ? -7.617 -8.039 -19.391 1 80.06 348 VAL A CA 1
ATOM 2736 C C . VAL A 1 348 ? -7.805 -9.055 -20.516 1 80.06 348 VAL A C 1
ATOM 2738 O O . VAL A 1 348 ? -8.133 -8.68 -21.641 1 80.06 348 VAL A O 1
ATOM 2741 N N . LEU A 1 349 ? -7.719 -10.344 -20.25 1 84.31 349 LEU A N 1
ATOM 2742 C CA . LEU A 1 349 ? -7.652 -11.391 -21.25 1 84.31 349 LEU A CA 1
ATOM 2743 C C . LEU A 1 349 ? -9.023 -11.617 -21.891 1 84.31 349 LEU A C 1
ATOM 2745 O O . LEU A 1 349 ? -10.047 -11.477 -21.234 1 84.31 349 LEU A O 1
ATOM 2749 N N . ARG A 1 350 ? -8.922 -11.992 -23.156 1 85.19 350 ARG A N 1
ATOM 2750 C CA . ARG A 1 350 ? -10.109 -12.344 -23.938 1 85.19 350 ARG A CA 1
ATOM 2751 C C . ARG A 1 350 ? -9.977 -13.742 -24.531 1 85.19 350 ARG A C 1
ATOM 2753 O O . ARG A 1 350 ? -10.734 -14.117 -25.438 1 85.19 350 ARG A O 1
ATOM 2760 N N . ARG A 1 351 ? -8.969 -14.445 -24.141 1 86 351 ARG A N 1
ATOM 2761 C CA . ARG A 1 351 ? -8.68 -15.836 -24.484 1 86 351 ARG A CA 1
ATOM 2762 C C . ARG A 1 351 ? -8.312 -16.641 -23.25 1 86 351 ARG A C 1
ATOM 2764 O O . ARG A 1 351 ? -8.133 -16.078 -22.156 1 86 351 ARG A O 1
ATOM 2771 N N . PRO A 1 352 ? -8.266 -17.906 -23.453 1 86.88 352 PRO A N 1
ATOM 2772 C CA . PRO A 1 352 ? -7.867 -18.719 -22.297 1 86.88 352 PRO A CA 1
ATOM 2773 C C . PRO A 1 352 ? -6.543 -18.266 -21.688 1 86.88 352 PRO A C 1
ATOM 2775 O O . PRO A 1 352 ? -5.605 -17.922 -22.422 1 86.88 352 PRO A O 1
ATOM 2778 N N . ASP A 1 353 ? -6.52 -18.203 -20.406 1 92.25 353 ASP A N 1
ATOM 2779 C CA . ASP A 1 353 ? -5.324 -17.828 -19.656 1 92.25 353 ASP A CA 1
ATOM 2780 C C . ASP A 1 353 ? -4.227 -18.875 -19.828 1 92.25 353 ASP A C 1
ATOM 2782 O O . ASP A 1 353 ? -4.387 -20.031 -19.422 1 92.25 353 ASP A O 1
ATOM 2786 N N . PRO A 1 354 ? -3.127 -18.484 -20.484 1 94.06 354 PRO A N 1
ATOM 2787 C CA . PRO A 1 354 ? -2.061 -19.469 -20.672 1 94.06 354 PRO A CA 1
ATOM 2788 C C . PRO A 1 354 ? -1.548 -20.062 -19.359 1 94.06 354 PRO A C 1
ATOM 2790 O O . PRO A 1 354 ? -1.001 -21.172 -19.344 1 94.06 354 PRO A O 1
ATOM 2793 N N . ARG A 1 355 ? -1.665 -19.422 -18.391 1 96.06 355 ARG A N 1
ATOM 2794 C CA . ARG A 1 355 ? -1.248 -19.953 -17.094 1 96.06 355 ARG A CA 1
ATOM 2795 C C . ARG A 1 355 ? -2.145 -21.094 -16.641 1 96.06 355 ARG A C 1
ATOM 2797 O O . ARG A 1 355 ? -1.674 -22.047 -16.016 1 96.06 355 ARG A O 1
ATOM 2804 N N . PHE A 1 356 ? -3.449 -20.922 -16.875 1 95.62 356 PHE A N 1
ATOM 2805 C CA . PHE A 1 356 ? -4.355 -22.031 -16.625 1 95.62 356 PHE A CA 1
ATOM 2806 C C . PHE A 1 356 ? -3.914 -23.281 -17.375 1 95.62 356 PHE A C 1
ATOM 2808 O O . PHE A 1 356 ? -3.881 -24.375 -16.812 1 95.62 356 PHE A O 1
ATOM 2815 N N . ASN A 1 357 ? -3.574 -23.047 -18.578 1 95.12 357 ASN A N 1
ATOM 2816 C CA . ASN A 1 357 ? -3.145 -24.172 -19.406 1 95.12 357 ASN A CA 1
ATOM 2817 C C . ASN A 1 357 ? -1.908 -24.859 -18.828 1 95.12 357 ASN A C 1
ATOM 2819 O O . ASN A 1 357 ? -1.824 -26.094 -18.828 1 95.12 357 ASN A O 1
ATOM 2823 N N . ALA A 1 358 ? -1.002 -24.047 -18.391 1 96.25 358 ALA A N 1
ATOM 2824 C CA . ALA A 1 358 ? 0.214 -24.609 -17.812 1 96.25 358 ALA A CA 1
ATOM 2825 C C . ALA A 1 358 ? -0.105 -25.422 -16.562 1 96.25 358 ALA A C 1
ATOM 2827 O O . ALA A 1 358 ? 0.458 -26.5 -16.344 1 96.25 358 ALA A O 1
ATOM 2828 N N . MET A 1 359 ? -1.011 -24.969 -15.766 1 96.94 359 MET A N 1
ATOM 2829 C CA . MET A 1 359 ? -1.356 -25.641 -14.508 1 96.94 359 MET A CA 1
ATOM 2830 C C . MET A 1 359 ? -2.125 -26.922 -14.773 1 96.94 359 MET A C 1
ATOM 2832 O O . MET A 1 359 ? -1.888 -27.938 -14.109 1 96.94 359 MET A O 1
ATOM 2836 N N . ILE A 1 360 ? -3.055 -26.875 -15.695 1 96.38 360 ILE A N 1
ATOM 2837 C CA . ILE A 1 360 ? -3.824 -28.062 -16.031 1 96.38 360 ILE A CA 1
ATOM 2838 C C . ILE A 1 360 ? -2.904 -29.125 -16.625 1 96.38 360 ILE A C 1
ATOM 2840 O O . ILE A 1 360 ? -3.049 -30.312 -16.344 1 96.38 360 ILE A O 1
ATOM 2844 N N . GLN A 1 361 ? -1.999 -28.688 -17.484 1 96.75 361 GLN A N 1
ATOM 2845 C CA . GLN A 1 361 ? -1.047 -29.609 -18.078 1 96.75 361 GLN A CA 1
ATOM 2846 C C . GLN A 1 361 ? -0.182 -30.281 -17.016 1 96.75 361 GLN A C 1
ATOM 2848 O O . GLN A 1 361 ? 0.187 -31.453 -17.156 1 96.75 361 GLN A O 1
ATOM 2853 N N . PHE A 1 362 ? 0.137 -29.594 -15.977 1 97.56 362 PHE A N 1
ATOM 2854 C CA . PHE A 1 362 ? 0.866 -30.172 -14.852 1 97.56 362 PHE A CA 1
ATOM 2855 C C . PHE A 1 362 ? 0.175 -31.422 -14.344 1 97.56 362 PHE A C 1
ATOM 2857 O O . PHE A 1 362 ? 0.819 -32.469 -14.156 1 97.56 362 PHE A O 1
ATOM 2864 N N . GLY A 1 363 ? -1.128 -31.359 -14.102 1 97.44 363 GLY A N 1
ATOM 2865 C CA . GLY A 1 363 ? -1.896 -32.5 -13.641 1 97.44 363 GLY A CA 1
ATOM 2866 C C . GLY A 1 363 ? -2.025 -33.594 -14.688 1 97.44 363 GLY A C 1
ATOM 2867 O O . GLY A 1 363 ? -1.892 -34.781 -14.367 1 97.44 363 GLY A O 1
ATOM 2868 N N . LEU A 1 364 ? -2.242 -33.188 -15.945 1 96.88 364 LEU A N 1
ATOM 2869 C CA . LEU A 1 364 ? -2.432 -34.156 -17.031 1 96.88 364 LEU A CA 1
ATOM 2870 C C . LEU A 1 364 ? -1.163 -34.969 -17.266 1 96.88 364 LEU A C 1
ATOM 2872 O O . LEU A 1 364 ? -1.232 -36.125 -17.641 1 96.88 364 LEU A O 1
ATOM 2876 N N . ASN A 1 365 ? -0.049 -34.375 -17.016 1 96.81 365 ASN A N 1
ATOM 2877 C CA . ASN A 1 365 ? 1.232 -35.062 -17.203 1 96.81 365 ASN A CA 1
ATOM 2878 C C . ASN A 1 365 ? 1.547 -36 -16.062 1 96.81 365 ASN A C 1
ATOM 2880 O O . ASN A 1 365 ? 2.578 -36.688 -16.062 1 96.81 365 ASN A O 1
ATOM 2884 N N . ARG A 1 366 ? 0.667 -36.062 -15.148 1 96.81 366 ARG A N 1
ATOM 2885 C CA . ARG A 1 366 ? 0.833 -36.938 -13.984 1 96.81 366 ARG A CA 1
ATOM 2886 C C . ARG A 1 366 ? -0.423 -37.75 -13.734 1 96.81 366 ARG A C 1
ATOM 2888 O O . ARG A 1 366 ? -1.028 -37.656 -12.664 1 96.81 366 ARG A O 1
ATOM 2895 N N . PRO A 1 367 ? -0.746 -38.625 -14.609 1 95.94 367 PRO A N 1
ATOM 2896 C CA . PRO A 1 367 ? -2.01 -39.344 -14.555 1 95.94 367 PRO A CA 1
ATOM 2897 C C . PRO A 1 367 ? -2.125 -40.25 -13.312 1 95.94 367 PRO A C 1
ATOM 2899 O O . PRO A 1 367 ? -3.225 -40.438 -12.789 1 95.94 367 PRO A O 1
ATOM 2902 N N . GLU A 1 368 ? -1.061 -40.781 -12.859 1 94.81 368 GLU A N 1
ATOM 2903 C CA . GLU A 1 368 ? -1.091 -41.656 -11.68 1 94.81 368 GLU A CA 1
ATOM 2904 C C . GLU A 1 368 ? -1.671 -40.906 -10.477 1 94.81 368 GLU A C 1
ATOM 2906 O O . GLU A 1 368 ? -2.295 -41.5 -9.609 1 94.81 368 GLU A O 1
ATOM 2911 N N . GLN A 1 369 ? -1.514 -39.625 -10.469 1 94.75 369 GLN A N 1
ATOM 2912 C CA . GLN A 1 369 ? -1.955 -38.812 -9.328 1 94.75 369 GLN A CA 1
ATOM 2913 C C . GLN A 1 369 ? -3.318 -38.188 -9.594 1 94.75 369 GLN A C 1
ATOM 2915 O O . GLN A 1 369 ? -4.133 -38.062 -8.68 1 94.75 369 GLN A O 1
ATOM 2920 N N . PHE A 1 370 ? -3.555 -37.812 -10.898 1 96.81 370 PHE A N 1
ATOM 2921 C CA . PHE A 1 370 ? -4.656 -36.875 -11.094 1 96.81 370 PHE A CA 1
ATOM 2922 C C . PHE A 1 370 ? -5.773 -37.531 -11.906 1 96.81 370 PHE A C 1
ATOM 2924 O O . PHE A 1 370 ? -6.891 -37 -11.953 1 96.81 370 PHE A O 1
ATOM 2931 N N . GLU A 1 371 ? -5.559 -38.719 -12.484 1 95.06 371 GLU A N 1
ATOM 2932 C CA . GLU A 1 371 ? -6.582 -39.344 -13.305 1 95.06 371 GLU A CA 1
ATOM 2933 C C . GLU A 1 371 ? -7.816 -39.719 -12.477 1 95.06 371 GLU A C 1
ATOM 2935 O O . GLU A 1 371 ? -8.938 -39.656 -12.984 1 95.06 371 GLU A O 1
ATOM 2940 N N . ARG A 1 372 ? -7.609 -40 -11.203 1 94.12 372 ARG A N 1
ATOM 2941 C CA . ARG A 1 372 ? -8.727 -40.438 -10.367 1 94.12 372 ARG A CA 1
ATOM 2942 C C . ARG A 1 372 ? -9.102 -39.344 -9.367 1 94.12 372 ARG A C 1
ATOM 2944 O O . ARG A 1 372 ? -9.977 -39.531 -8.523 1 94.12 372 ARG A O 1
ATOM 2951 N N . ASP A 1 373 ? -8.406 -38.25 -9.438 1 95.62 373 ASP A N 1
ATOM 2952 C CA . ASP A 1 373 ? -8.734 -37.125 -8.562 1 95.62 373 ASP A CA 1
ATOM 2953 C C . ASP A 1 373 ? -10.023 -36.438 -9.008 1 95.62 373 ASP A C 1
ATOM 2955 O O . ASP A 1 373 ? -10.039 -35.719 -10.016 1 95.62 373 ASP A O 1
ATOM 2959 N N . VAL A 1 374 ? -11.047 -36.594 -8.258 1 95.69 374 VAL A N 1
ATOM 2960 C CA . VAL A 1 374 ? -12.391 -36.156 -8.625 1 95.69 374 VAL A CA 1
ATOM 2961 C C . VAL A 1 374 ? -12.422 -34.656 -8.789 1 95.69 374 VAL A C 1
ATOM 2963 O O . VAL A 1 374 ? -13.078 -34.125 -9.688 1 95.69 374 VAL A O 1
ATOM 2966 N N . LEU A 1 375 ? -11.742 -34 -7.926 1 96.38 375 LEU A N 1
ATOM 2967 C CA . LEU A 1 375 ? -11.742 -32.531 -7.992 1 96.38 375 LEU A CA 1
ATOM 2968 C C . LEU A 1 375 ? -11.031 -32.062 -9.25 1 96.38 375 LEU A C 1
ATOM 2970 O O . LEU A 1 375 ? -11.5 -31.125 -9.922 1 96.38 375 LEU A O 1
ATOM 2974 N N . PHE A 1 376 ? -9.875 -32.656 -9.547 1 96.88 376 PHE A N 1
ATOM 2975 C CA . PHE A 1 376 ? -9.141 -32.281 -10.75 1 96.88 376 PHE A CA 1
ATOM 2976 C C . PHE A 1 376 ? -9.969 -32.562 -12 1 96.88 376 PHE A C 1
ATOM 2978 O O . PHE A 1 376 ? -10.008 -31.75 -12.922 1 96.88 376 PHE A O 1
ATOM 2985 N N . GLN A 1 377 ? -10.641 -33.688 -12 1 96.12 377 GLN A N 1
ATOM 2986 C CA . GLN A 1 377 ? -11.484 -34.031 -13.141 1 96.12 377 GLN A CA 1
ATOM 2987 C C . GLN A 1 377 ? -12.633 -33.031 -13.297 1 96.12 377 GLN A C 1
ATOM 2989 O O . GLN A 1 377 ? -13.016 -32.688 -14.422 1 96.12 377 GLN A O 1
ATOM 2994 N N . LEU A 1 378 ? -13.156 -32.656 -12.211 1 96.25 378 LEU A N 1
ATOM 2995 C CA . LEU A 1 378 ? -14.234 -31.672 -12.242 1 96.25 378 LEU A CA 1
ATOM 2996 C C . LEU A 1 378 ? -13.742 -30.359 -12.844 1 96.25 378 LEU A C 1
ATOM 2998 O O . LEU A 1 378 ? -14.453 -29.734 -13.625 1 96.25 378 LEU A O 1
ATOM 3002 N N . VAL A 1 379 ? -12.547 -29.922 -12.445 1 96.25 379 VAL A N 1
ATOM 3003 C CA . VAL A 1 379 ? -11.945 -28.703 -12.992 1 96.25 379 VAL A CA 1
ATOM 3004 C C . VAL A 1 379 ? -11.781 -28.844 -14.5 1 96.25 379 VAL A C 1
ATOM 3006 O O . VAL A 1 379 ? -12.102 -27.922 -15.258 1 96.25 379 VAL A O 1
ATOM 3009 N N . LYS A 1 380 ? -11.305 -29.969 -14.922 1 95.81 380 LYS A N 1
ATOM 3010 C CA . LYS A 1 380 ? -11.125 -30.25 -16.344 1 95.81 380 LYS A CA 1
ATOM 3011 C C . LYS A 1 380 ? -12.453 -30.188 -17.094 1 95.81 380 LYS A C 1
ATOM 3013 O O . LYS A 1 380 ? -12.562 -29.531 -18.125 1 95.81 380 LYS A O 1
ATOM 3018 N N . ASN A 1 381 ? -13.438 -30.797 -16.562 1 96.19 381 ASN A N 1
ATOM 3019 C CA . ASN A 1 381 ? -14.75 -30.828 -17.203 1 96.19 381 ASN A CA 1
ATOM 3020 C C . ASN A 1 381 ? -15.398 -29.438 -17.203 1 96.19 381 ASN A C 1
ATOM 3022 O O . ASN A 1 381 ? -16.047 -29.047 -18.172 1 96.19 381 ASN A O 1
ATOM 3026 N N . LEU A 1 382 ? -15.242 -28.75 -16.109 1 96.19 382 LEU A N 1
ATOM 3027 C CA . LEU A 1 382 ? -15.75 -27.391 -16 1 96.19 382 LEU A CA 1
ATOM 3028 C C . LEU A 1 382 ? -15.148 -26.5 -17.094 1 96.19 382 LEU A C 1
ATOM 3030 O O . LEU A 1 382 ? -15.844 -25.656 -17.656 1 96.19 382 LEU A O 1
ATOM 3034 N N . SER A 1 383 ? -13.836 -26.656 -17.328 1 95.69 383 SER A N 1
ATOM 3035 C CA . SER A 1 383 ? -13.148 -25.812 -18.297 1 95.69 383 SER A CA 1
ATOM 3036 C C . SER A 1 383 ? -13.688 -26.031 -19.703 1 95.69 383 SER A C 1
ATOM 3038 O O . SER A 1 383 ? -13.57 -25.172 -20.578 1 95.69 383 SER A O 1
ATOM 3040 N N . LYS A 1 384 ? -14.359 -27.125 -19.922 1 95.69 384 LYS A N 1
ATOM 3041 C CA . LYS A 1 384 ? -14.953 -27.453 -21.219 1 95.69 384 LYS A CA 1
ATOM 3042 C C . LYS A 1 384 ? -16.375 -26.922 -21.328 1 95.69 384 LYS A C 1
ATOM 3044 O O . LYS A 1 384 ? -16.828 -26.547 -22.406 1 95.69 384 LYS A O 1
ATOM 3049 N N . VAL A 1 385 ? -17.062 -26.859 -20.234 1 96.88 385 VAL A N 1
ATOM 3050 C CA . VAL A 1 385 ? -18.5 -26.609 -20.234 1 96.88 385 VAL A CA 1
ATOM 3051 C C . VAL A 1 385 ? -18.781 -25.141 -19.922 1 96.88 385 VAL A C 1
ATOM 3053 O O . VAL A 1 385 ? -19.625 -24.516 -20.547 1 96.88 385 VAL A O 1
ATOM 3056 N N . ALA A 1 386 ? -18.078 -24.594 -18.984 1 96.56 386 ALA A N 1
ATOM 3057 C CA . ALA A 1 386 ? -18.375 -23.297 -18.391 1 96.56 386 ALA A CA 1
ATOM 3058 C C . ALA A 1 386 ? -18.312 -22.188 -19.453 1 96.56 386 ALA A C 1
ATOM 3060 O O . ALA A 1 386 ? -19.156 -21.281 -19.453 1 96.56 386 ALA A O 1
ATOM 3061 N N . PRO A 1 387 ? -17.328 -22.219 -20.391 1 95.81 387 PRO A N 1
ATOM 3062 C CA . PRO A 1 387 ? -17.25 -21.141 -21.375 1 95.81 387 PRO A CA 1
ATOM 3063 C C . PRO A 1 387 ? -18.531 -21.031 -22.203 1 95.81 387 PRO A C 1
ATOM 3065 O O . PRO A 1 387 ? -19 -19.922 -22.484 1 95.81 387 PRO A O 1
ATOM 3068 N N . GLY A 1 388 ? -19.094 -22.094 -22.594 1 95.69 388 GLY A N 1
ATOM 3069 C CA . GLY A 1 388 ? -20.344 -22.078 -23.328 1 95.69 388 GLY A CA 1
ATOM 3070 C C . GLY A 1 388 ? -21.484 -21.469 -22.547 1 95.69 388 GLY A C 1
ATOM 3071 O O . GLY A 1 388 ? -22.266 -20.688 -23.078 1 95.69 388 GLY A O 1
ATOM 3072 N N . VAL A 1 389 ? -21.578 -21.891 -21.328 1 96.94 389 VAL A N 1
ATOM 3073 C CA . VAL A 1 389 ? -22.641 -21.406 -20.453 1 96.94 389 VAL A CA 1
ATOM 3074 C C . VAL A 1 389 ? -22.5 -19.906 -20.25 1 96.94 389 VAL A C 1
ATOM 3076 O O . VAL A 1 389 ? -23.484 -19.172 -20.328 1 96.94 389 VAL A O 1
ATOM 3079 N N . LEU A 1 390 ? -21.297 -19.469 -20.047 1 95.94 390 LEU A N 1
ATOM 3080 C CA . LEU A 1 390 ? -21.016 -18.062 -19.781 1 95.94 390 LEU A CA 1
ATOM 3081 C C . LEU A 1 390 ? -21.266 -17.219 -21.016 1 95.94 390 LEU A C 1
ATOM 3083 O O . LEU A 1 390 ? -21.75 -16.078 -20.922 1 95.94 390 LEU A O 1
ATOM 3087 N N . LYS A 1 391 ? -20.922 -17.719 -22.172 1 94.56 391 LYS A N 1
ATOM 3088 C CA . LYS A 1 391 ? -21.219 -17.031 -23.422 1 94.56 391 LYS A CA 1
ATOM 3089 C C . LYS A 1 391 ? -22.719 -16.844 -23.609 1 94.56 391 LYS A C 1
ATOM 3091 O O . LYS A 1 391 ? -23.156 -15.773 -24.031 1 94.56 391 LYS A O 1
ATOM 3096 N N . GLU A 1 392 ? -23.375 -17.828 -23.312 1 95.62 392 GLU A N 1
ATOM 3097 C CA . GLU A 1 392 ? -24.844 -17.766 -23.422 1 95.62 392 GLU A CA 1
ATOM 3098 C C . GLU A 1 392 ? -25.422 -16.781 -22.422 1 95.62 392 GLU A C 1
ATOM 3100 O O . GLU A 1 392 ?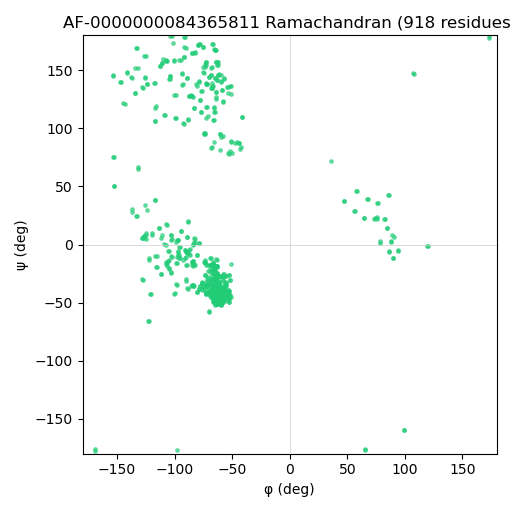 -26.375 -16.062 -22.719 1 95.62 392 GLU A O 1
ATOM 3105 N N . HIS A 1 393 ? -24.938 -16.922 -21.234 1 94.19 393 HIS A N 1
ATOM 3106 C CA . HIS A 1 393 ? -25.391 -16 -20.188 1 94.19 393 HIS A CA 1
ATOM 3107 C C . HIS A 1 393 ? -25.172 -14.555 -20.609 1 94.19 393 HIS A C 1
ATOM 3109 O O . HIS A 1 393 ? -25.984 -13.688 -20.297 1 94.19 393 HIS A O 1
ATOM 3115 N N . GLY A 1 394 ? -24 -14.234 -21.188 1 90.81 394 GLY A N 1
ATOM 3116 C CA . GLY A 1 394 ? -23.797 -12.992 -21.922 1 90.81 394 GLY A CA 1
ATOM 3117 C C . GLY A 1 394 ? -23.297 -11.859 -21.031 1 90.81 394 GLY A C 1
ATOM 3118 O O . GLY A 1 394 ? -23.031 -10.758 -21.531 1 90.81 394 GLY A O 1
ATOM 3119 N N . LYS A 1 395 ? -22.984 -12.039 -19.828 1 84.31 395 LYS A N 1
ATOM 3120 C CA . LYS A 1 395 ? -22.594 -10.953 -18.938 1 84.31 395 LYS A CA 1
ATOM 3121 C C . LYS A 1 395 ? -21.078 -10.953 -18.703 1 84.31 395 LYS A C 1
ATOM 3123 O O . LYS A 1 395 ? -20.531 -9.992 -18.172 1 84.31 395 LYS A O 1
ATOM 3128 N N . THR A 1 396 ? -20.391 -11.992 -19.062 1 83.88 396 THR A N 1
ATOM 3129 C CA . THR A 1 396 ? -18.953 -12.117 -18.828 1 83.88 396 THR A CA 1
ATOM 3130 C C . THR A 1 396 ? -18.172 -11.789 -20.109 1 83.88 396 THR A C 1
ATOM 3132 O O . THR A 1 396 ? -18.453 -12.336 -21.172 1 83.88 396 THR A O 1
ATOM 3135 N N . LYS A 1 397 ? -17.25 -10.938 -19.969 1 79.81 397 LYS A N 1
ATOM 3136 C CA . LYS A 1 397 ? -16.484 -10.508 -21.125 1 79.81 397 LYS A CA 1
ATOM 3137 C C . LYS A 1 397 ? -15.523 -11.609 -21.578 1 79.81 397 LYS A C 1
ATOM 3139 O O . LYS A 1 397 ? -15.312 -11.797 -22.781 1 79.81 397 LYS A O 1
ATOM 3144 N N . ASN A 1 398 ? -14.867 -12.289 -20.672 1 86.88 398 ASN A N 1
ATOM 3145 C CA . ASN A 1 398 ? -14.008 -13.445 -20.938 1 86.88 398 ASN A CA 1
ATOM 3146 C C . ASN A 1 398 ? -14.547 -14.703 -20.266 1 86.88 398 ASN A C 1
ATOM 3148 O O . ASN A 1 398 ? -14.391 -14.883 -19.062 1 86.88 398 ASN A O 1
ATOM 3152 N N . PRO A 1 399 ? -15.102 -15.594 -21.062 1 92.06 399 PRO A N 1
ATOM 3153 C CA . PRO A 1 399 ? -15.773 -16.75 -20.469 1 92.06 399 PRO A CA 1
ATOM 3154 C C . PRO A 1 399 ? -14.805 -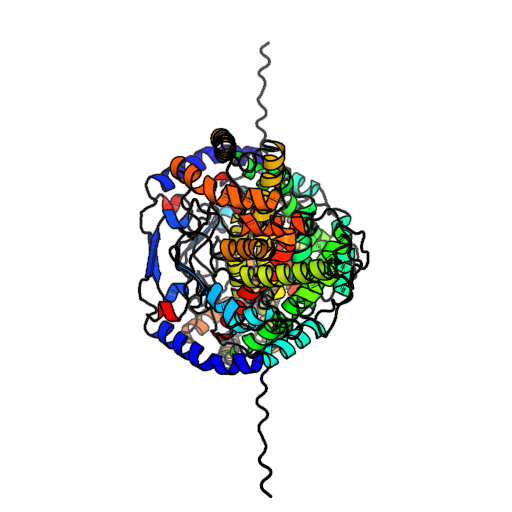17.875 -20.109 1 92.06 399 PRO A C 1
ATOM 3156 O O . PRO A 1 399 ? -15.219 -18.922 -19.594 1 92.06 399 PRO A O 1
ATOM 3159 N N . PHE A 1 400 ? -13.539 -17.688 -20.312 1 93.12 400 PHE A N 1
ATOM 3160 C CA . PHE A 1 400 ? -12.57 -18.766 -20.172 1 93.12 400 PHE A CA 1
ATOM 3161 C C . PHE A 1 400 ? -12 -18.797 -18.75 1 93.12 400 PHE A C 1
ATOM 3163 O O . PHE A 1 400 ? -12.117 -17.812 -18.016 1 93.12 400 PHE A O 1
ATOM 3170 N N . PRO A 1 401 ? -11.414 -19.953 -18.391 1 94.25 401 PRO A N 1
ATOM 3171 C CA . PRO A 1 401 ? -10.836 -20.047 -17.047 1 94.25 401 PRO A CA 1
ATOM 3172 C C . PRO A 1 401 ? -9.555 -19.234 -16.891 1 94.25 401 PRO A C 1
ATOM 3174 O O . PRO A 1 401 ? -8.75 -19.156 -17.828 1 94.25 401 PRO A O 1
ATOM 3177 N N . ASN A 1 402 ? -9.438 -18.594 -15.805 1 92.56 402 ASN A N 1
ATOM 3178 C CA . ASN A 1 402 ? -8.172 -17.969 -15.43 1 92.56 402 ASN A CA 1
ATOM 3179 C C . ASN A 1 402 ? -7.309 -18.922 -14.594 1 92.56 402 ASN A C 1
ATOM 3181 O O . ASN A 1 402 ? -7.688 -20.078 -14.367 1 92.56 402 ASN A O 1
ATOM 3185 N N . VAL A 1 403 ? -6.152 -18.5 -14.219 1 92.69 403 VAL A N 1
ATOM 3186 C CA . VAL A 1 403 ? -5.168 -19.344 -13.57 1 92.69 403 VAL A CA 1
ATOM 3187 C C . VAL A 1 403 ? -5.719 -19.859 -12.234 1 92.69 403 VAL A C 1
ATOM 3189 O O . VAL A 1 403 ? -5.43 -20.984 -11.82 1 92.69 403 VAL A O 1
ATOM 3192 N N . ASP A 1 404 ? -6.543 -19.109 -11.555 1 92.31 404 ASP A N 1
ATOM 3193 C CA . ASP A 1 404 ? -7.062 -19.469 -10.234 1 92.31 404 ASP A CA 1
ATOM 3194 C C . ASP A 1 404 ? -8.016 -20.656 -10.32 1 92.31 404 ASP A C 1
ATOM 3196 O O . ASP A 1 404 ? -8.281 -21.312 -9.32 1 92.31 404 ASP A O 1
ATOM 3200 N N . SER A 1 405 ? -8.531 -20.969 -11.508 1 94.06 405 SER A N 1
ATOM 3201 C CA . SER A 1 405 ? -9.461 -22.078 -11.719 1 94.06 405 SER A CA 1
ATOM 3202 C C . SER A 1 405 ? -8.789 -23.422 -11.484 1 94.06 405 SER A C 1
ATOM 3204 O O . SER A 1 405 ? -9.461 -24.438 -11.258 1 94.06 405 SER A O 1
ATOM 3206 N N . SER A 1 406 ? -7.48 -23.422 -11.484 1 93.69 406 SER A N 1
ATOM 3207 C CA . SER A 1 406 ? -6.82 -24.719 -11.406 1 93.69 406 SER A CA 1
ATOM 3208 C C . SER A 1 406 ? -5.793 -24.75 -10.281 1 93.69 406 SER A C 1
ATOM 3210 O O . SER A 1 406 ? -5.523 -25.797 -9.711 1 93.69 406 SER A O 1
ATOM 3212 N N . SER A 1 407 ? -5.191 -23.641 -9.961 1 94.5 407 SER A N 1
ATOM 3213 C CA . SER A 1 407 ? -4.02 -23.625 -9.094 1 94.5 407 SER A CA 1
ATOM 3214 C C . SER A 1 407 ? -4.355 -24.156 -7.703 1 94.5 407 SER A C 1
ATOM 3216 O O . SER A 1 407 ? -3.643 -25.016 -7.172 1 94.5 407 SER A O 1
ATOM 3218 N N . GLY A 1 408 ? -5.473 -23.734 -7.16 1 95.81 408 GLY A N 1
ATOM 3219 C CA . GLY A 1 408 ? -5.844 -24.141 -5.812 1 95.81 408 GLY A CA 1
ATOM 3220 C C . GLY A 1 408 ? -6.098 -25.625 -5.68 1 95.81 408 GLY A C 1
ATOM 3221 O O . GLY A 1 408 ? -5.758 -26.234 -4.66 1 95.81 408 GLY A O 1
ATOM 3222 N N . ILE A 1 409 ? -6.648 -26.234 -6.723 1 96.62 409 ILE A N 1
ATOM 3223 C CA . ILE A 1 409 ? -7.035 -27.641 -6.68 1 96.62 409 ILE A CA 1
ATOM 3224 C C . ILE A 1 409 ? -5.785 -28.531 -6.684 1 96.62 409 ILE A C 1
ATOM 3226 O O . ILE A 1 409 ? -5.758 -29.578 -6.043 1 96.62 409 ILE A O 1
ATOM 3230 N N . LEU A 1 410 ? -4.77 -28.031 -7.34 1 97.75 410 LEU A N 1
ATOM 3231 C CA . LEU A 1 410 ? -3.521 -28.797 -7.359 1 97.75 410 LEU A CA 1
ATOM 3232 C C . LEU A 1 410 ? -2.871 -28.797 -5.98 1 97.75 410 LEU A C 1
ATOM 3234 O O . LEU A 1 410 ? -2.418 -29.844 -5.508 1 97.75 410 LEU A O 1
ATOM 3238 N N . PHE A 1 411 ? -2.828 -27.656 -5.293 1 97.44 411 PHE A N 1
ATOM 3239 C CA . PHE A 1 411 ? -2.32 -27.594 -3.926 1 97.44 411 PHE A CA 1
ATOM 3240 C C . PHE A 1 411 ? -3.176 -28.438 -2.992 1 97.44 411 PHE A C 1
ATOM 3242 O O . PHE A 1 411 ? -2.646 -29.172 -2.143 1 97.44 411 PHE A O 1
ATOM 3249 N N . TYR A 1 412 ? -4.465 -28.344 -3.197 1 97.31 412 TYR A N 1
ATOM 3250 C CA . TYR A 1 412 ? -5.422 -29.094 -2.389 1 97.31 412 TYR A CA 1
ATOM 3251 C C . TYR A 1 412 ? -5.207 -30.594 -2.541 1 97.31 412 TYR A C 1
ATOM 3253 O O . TYR A 1 412 ? -5.305 -31.344 -1.567 1 97.31 412 TYR A O 1
ATOM 3261 N N . HIS A 1 413 ? -4.926 -31.062 -3.729 1 97.38 413 HIS A N 1
ATOM 3262 C CA . HIS A 1 413 ? -4.66 -32.469 -4.02 1 97.38 413 HIS A CA 1
ATOM 3263 C C . HIS A 1 413 ? -3.52 -33 -3.16 1 97.38 413 HIS A C 1
ATOM 3265 O O . HIS A 1 413 ? -3.598 -34.125 -2.643 1 97.38 413 HIS A O 1
ATOM 3271 N N . TYR A 1 414 ? -2.496 -32.188 -2.967 1 97.25 414 TYR A N 1
ATOM 3272 C CA . TYR A 1 414 ? -1.304 -32.656 -2.268 1 97.25 414 TYR A CA 1
ATOM 3273 C C . TYR A 1 414 ? -1.433 -32.438 -0.765 1 97.25 414 TYR A C 1
ATOM 3275 O O . TYR A 1 414 ? -0.545 -32.812 0.002 1 97.25 414 TYR A O 1
ATOM 3283 N N . GLY A 1 415 ? -2.516 -31.75 -0.346 1 96.06 415 GLY A N 1
ATOM 3284 C CA . GLY A 1 415 ? -2.799 -31.781 1.08 1 96.06 415 GLY A CA 1
ATOM 3285 C C . GLY A 1 415 ? -2.783 -30.391 1.712 1 96.06 415 GLY A C 1
ATOM 3286 O O . GLY A 1 415 ? -3.012 -30.25 2.916 1 96.06 415 GLY A O 1
ATOM 3287 N N . VAL A 1 416 ? -2.5 -29.312 0.984 1 95.81 416 VAL A N 1
ATOM 3288 C CA . VAL A 1 416 ? -2.684 -27.969 1.516 1 95.81 416 VAL A CA 1
ATOM 3289 C C . VAL A 1 416 ? -4.172 -27.641 1.568 1 95.81 416 VAL A C 1
ATOM 3291 O O . VAL A 1 416 ? -4.727 -27.094 0.608 1 95.81 416 VAL A O 1
ATOM 3294 N N . LYS A 1 417 ? -4.715 -27.859 2.709 1 95.75 417 LYS A N 1
ATOM 3295 C CA . LYS A 1 417 ? -6.168 -27.766 2.838 1 95.75 417 LYS A CA 1
ATOM 3296 C C . LYS A 1 417 ? -6.59 -26.422 3.393 1 95.75 417 LYS A C 1
ATOM 3298 O O . LYS A 1 417 ? -7.77 -26.047 3.324 1 95.75 417 LYS A O 1
ATOM 3303 N N . GLU A 1 418 ? -5.602 -25.703 3.973 1 95.75 418 GLU A N 1
ATOM 3304 C CA . GLU A 1 418 ? -5.879 -24.359 4.453 1 95.75 418 GLU A CA 1
ATOM 3305 C C . GLU A 1 418 ? -5.996 -23.375 3.291 1 95.75 418 GLU A C 1
ATOM 3307 O O . GLU A 1 418 ? -5.008 -22.75 2.891 1 95.75 418 GLU A O 1
ATOM 3312 N N . LEU A 1 419 ? -7.164 -23.109 2.832 1 94.69 419 LEU A N 1
ATOM 3313 C CA . LEU A 1 419 ? -7.43 -22.438 1.567 1 94.69 419 LEU A CA 1
ATOM 3314 C C . LEU A 1 419 ? -6.906 -21 1.598 1 94.69 419 LEU A C 1
ATOM 3316 O O . LEU A 1 419 ? -6.449 -20.484 0.576 1 94.69 419 LEU A O 1
ATOM 3320 N N . LEU A 1 420 ? -6.91 -20.391 2.77 1 92.69 420 LEU A N 1
ATOM 3321 C CA . LEU A 1 420 ? -6.434 -19.016 2.891 1 92.69 420 LEU A CA 1
ATOM 3322 C C . LEU A 1 420 ? -4.938 -18.938 2.607 1 92.69 420 LEU A C 1
ATOM 3324 O O . LEU A 1 420 ? -4.426 -17.859 2.268 1 92.69 420 LEU A O 1
ATOM 3328 N N . PHE A 1 421 ? -4.301 -20.047 2.74 1 95.81 421 PHE A N 1
ATOM 3329 C CA . PHE A 1 421 ? -2.844 -20 2.672 1 95.81 421 PHE A CA 1
ATOM 3330 C C . PHE A 1 421 ? -2.367 -20.031 1.226 1 95.81 421 PHE A C 1
ATOM 3332 O O . PHE A 1 421 ? -1.207 -19.719 0.942 1 95.81 421 PHE A O 1
ATOM 3339 N N . PHE A 1 422 ? -3.25 -20.391 0.185 1 95.75 422 PHE A N 1
ATOM 3340 C CA . PHE A 1 422 ? -2.918 -20.281 -1.231 1 95.75 422 PHE A CA 1
ATOM 3341 C C . PHE A 1 422 ? -2.43 -18.875 -1.574 1 95.75 422 PHE A C 1
ATOM 3343 O O . PHE A 1 422 ? -1.443 -18.719 -2.295 1 95.75 422 PHE A O 1
ATOM 3350 N N . THR A 1 423 ? -3.078 -17.906 -0.977 1 95.88 423 THR A N 1
ATOM 3351 C CA . THR A 1 423 ? -2.766 -16.531 -1.315 1 95.88 423 THR A CA 1
ATOM 3352 C C . THR A 1 423 ? -1.419 -16.109 -0.725 1 95.88 423 THR A C 1
ATOM 3354 O O . THR A 1 423 ? -0.739 -15.242 -1.265 1 95.88 423 THR A O 1
ATOM 3357 N N . VAL A 1 424 ? -0.993 -16.75 0.396 1 98.19 424 VAL A N 1
ATOM 3358 C CA . VAL A 1 424 ? 0.312 -16.438 0.975 1 98.19 424 VAL A CA 1
ATOM 3359 C C . VAL A 1 424 ? 1.417 -16.922 0.033 1 98.19 424 VAL A C 1
ATOM 3361 O O . VAL A 1 424 ? 2.391 -16.188 -0.202 1 98.19 424 VAL A O 1
ATOM 3364 N N . ILE A 1 425 ? 1.229 -18.078 -0.548 1 98.06 425 ILE A N 1
ATOM 3365 C CA . ILE A 1 425 ? 2.182 -18.578 -1.537 1 98.06 425 ILE A CA 1
ATOM 3366 C C . ILE A 1 425 ? 2.176 -17.672 -2.762 1 98.06 425 ILE A C 1
ATOM 3368 O O . ILE A 1 425 ? 3.234 -17.344 -3.303 1 98.06 425 ILE A O 1
ATOM 3372 N N . PHE A 1 426 ? 0.975 -17.234 -3.168 1 97.56 426 PHE A N 1
ATOM 3373 C CA . PHE A 1 426 ? 0.828 -16.266 -4.242 1 97.56 426 PHE A CA 1
ATOM 3374 C C . PHE A 1 426 ? 1.603 -14.992 -3.928 1 97.56 426 PHE A C 1
ATOM 3376 O O . PHE A 1 426 ? 2.291 -14.445 -4.793 1 97.56 426 PHE A O 1
ATOM 3383 N N . GLY A 1 427 ? 1.491 -14.516 -2.684 1 98.38 427 GLY A N 1
ATOM 3384 C CA . GLY A 1 427 ? 2.191 -13.312 -2.264 1 98.38 427 GLY A CA 1
ATOM 3385 C C . GLY A 1 427 ? 3.701 -13.438 -2.355 1 98.38 427 GLY A C 1
ATOM 3386 O O . GLY A 1 427 ? 4.387 -12.492 -2.742 1 98.38 427 GLY A O 1
ATOM 3387 N N . ALA A 1 428 ? 4.215 -14.578 -1.972 1 98.69 428 ALA A N 1
ATOM 3388 C CA . ALA A 1 428 ? 5.648 -14.805 -2.129 1 98.69 428 ALA A CA 1
ATOM 3389 C C . ALA A 1 428 ? 6.051 -14.773 -3.6 1 98.69 428 ALA A C 1
ATOM 3391 O O . ALA A 1 428 ? 7.039 -14.133 -3.967 1 98.69 428 ALA A O 1
ATOM 3392 N N . SER A 1 429 ? 5.27 -15.438 -4.402 1 98.25 429 SER A N 1
ATOM 3393 C CA . SER A 1 429 ? 5.527 -15.523 -5.836 1 98.25 429 SER A CA 1
ATOM 3394 C C . SER A 1 429 ? 5.488 -14.148 -6.496 1 98.25 429 SER A C 1
ATOM 3396 O O . SER A 1 429 ? 6.383 -13.805 -7.266 1 98.25 429 SER A O 1
ATOM 3398 N N . ARG A 1 430 ? 4.508 -13.359 -6.188 1 98.44 430 ARG A N 1
ATOM 3399 C CA . ARG A 1 430 ? 4.234 -12.094 -6.848 1 98.44 430 ARG A CA 1
ATOM 3400 C C . ARG A 1 430 ? 5.344 -11.078 -6.57 1 98.44 430 ARG A C 1
ATOM 3402 O O . ARG A 1 430 ? 5.473 -10.086 -7.281 1 98.44 430 ARG A O 1
ATOM 3409 N N . SER A 1 431 ? 6.18 -11.32 -5.574 1 98.88 431 SER A N 1
ATOM 3410 C CA . SER A 1 431 ? 7.266 -10.406 -5.238 1 98.88 431 SER A CA 1
ATOM 3411 C C . SER A 1 431 ? 8.242 -10.258 -6.402 1 98.88 431 SER A C 1
ATOM 3413 O O . SER A 1 431 ? 8.883 -9.219 -6.555 1 98.88 431 SER A O 1
ATOM 3415 N N . LEU A 1 432 ? 8.359 -11.266 -7.262 1 98.88 432 LEU A N 1
ATOM 3416 C CA . LEU A 1 432 ? 9.406 -11.344 -8.281 1 98.88 432 LEU A CA 1
ATOM 3417 C C . LEU A 1 432 ? 9.273 -10.203 -9.281 1 98.88 432 LEU A C 1
ATOM 3419 O O . LEU A 1 432 ? 10.227 -9.453 -9.508 1 98.88 432 LEU A O 1
ATOM 3423 N N . GLY A 1 433 ? 8.125 -10.023 -9.805 1 98.75 433 GLY A N 1
ATOM 3424 C CA . GLY A 1 433 ? 7.895 -9.016 -10.828 1 98.75 433 GLY A CA 1
ATOM 3425 C C . GLY A 1 433 ? 7.973 -7.598 -10.305 1 98.75 433 GLY A C 1
ATOM 3426 O O . GLY A 1 433 ? 8.781 -6.801 -10.781 1 98.75 433 GLY A O 1
ATOM 3427 N N . PRO A 1 434 ? 7.156 -7.266 -9.32 1 98.88 434 PRO A N 1
ATOM 3428 C CA . PRO A 1 434 ? 7.129 -5.898 -8.789 1 98.88 434 PRO A CA 1
ATOM 3429 C C . PRO A 1 434 ? 8.492 -5.441 -8.266 1 98.88 434 PRO A C 1
ATOM 3431 O O . PRO A 1 434 ? 8.867 -4.277 -8.438 1 98.88 434 PRO A O 1
ATOM 3434 N N . LEU A 1 435 ? 9.258 -6.352 -7.613 1 98.94 435 LEU A N 1
ATOM 3435 C CA . LEU A 1 435 ? 10.57 -5.949 -7.117 1 98.94 435 LEU A CA 1
ATOM 3436 C C . LEU A 1 435 ? 11.555 -5.777 -8.266 1 98.94 435 LEU A C 1
ATOM 3438 O O . LEU A 1 435 ? 12.43 -4.906 -8.219 1 98.94 435 LEU A O 1
ATOM 3442 N N . ALA A 1 436 ? 11.445 -6.637 -9.328 1 98.94 436 ALA A N 1
ATOM 3443 C CA . ALA A 1 436 ? 12.242 -6.406 -10.523 1 98.94 436 ALA A CA 1
ATOM 3444 C C . ALA A 1 436 ? 11.961 -5.027 -11.117 1 98.94 436 ALA A C 1
ATOM 3446 O O . ALA A 1 436 ? 12.891 -4.293 -11.453 1 98.94 436 ALA A O 1
ATOM 3447 N N . GLN A 1 437 ? 10.711 -4.664 -11.211 1 98.81 437 GLN A N 1
ATOM 3448 C CA . GLN A 1 437 ? 10.336 -3.367 -11.758 1 98.81 437 GLN A CA 1
ATOM 3449 C C . GLN A 1 437 ? 10.82 -2.227 -10.875 1 98.81 437 GLN A C 1
ATOM 3451 O O . GLN A 1 437 ? 11.219 -1.172 -11.367 1 98.81 437 GLN A O 1
ATOM 3456 N N . LEU A 1 438 ? 10.742 -2.428 -9.578 1 98.88 438 LEU A N 1
ATOM 3457 C CA . LEU A 1 438 ? 11.18 -1.386 -8.656 1 98.88 438 LEU A CA 1
ATOM 3458 C C . LEU A 1 438 ? 12.656 -1.061 -8.852 1 98.88 438 LEU A C 1
ATOM 3460 O O . LEU A 1 438 ? 13.055 0.104 -8.781 1 98.88 438 LEU A O 1
ATOM 3464 N N . VAL A 1 439 ? 13.477 -2.09 -9.031 1 98.94 439 VAL A N 1
ATOM 3465 C CA . VAL A 1 439 ? 14.891 -1.879 -9.336 1 98.94 439 VAL A CA 1
ATOM 3466 C C . VAL A 1 439 ? 15.023 -1.042 -10.609 1 98.94 439 VAL A C 1
ATOM 3468 O O . VAL A 1 439 ? 15.781 -0.073 -10.641 1 98.94 439 VAL A O 1
ATOM 3471 N N . TRP A 1 440 ? 14.281 -1.347 -11.609 1 98.88 440 TRP A N 1
ATOM 3472 C CA . TRP A 1 440 ? 14.344 -0.616 -12.875 1 98.88 440 TRP A CA 1
ATOM 3473 C C . TRP A 1 440 ? 13.805 0.801 -12.711 1 98.88 440 TRP A C 1
ATOM 3475 O O . TRP A 1 440 ? 14.281 1.733 -13.359 1 98.88 440 TRP A O 1
ATOM 3485 N N . ASP A 1 441 ? 12.773 0.967 -11.852 1 98.75 441 ASP A N 1
ATOM 3486 C CA . ASP A 1 441 ? 12.305 2.318 -11.555 1 98.75 441 ASP A CA 1
ATOM 3487 C C . ASP A 1 441 ? 13.453 3.213 -11.102 1 98.75 441 ASP A C 1
ATOM 3489 O O . ASP A 1 441 ? 13.539 4.375 -11.508 1 98.75 441 ASP A O 1
ATOM 3493 N N . ARG A 1 442 ? 14.32 2.629 -10.219 1 98.75 442 ARG A N 1
ATOM 3494 C CA . ARG A 1 442 ? 15.461 3.389 -9.711 1 98.75 442 ARG A CA 1
ATOM 3495 C C . ARG A 1 442 ? 16.516 3.59 -10.797 1 98.75 442 ARG A C 1
ATOM 3497 O O . ARG A 1 442 ? 17.094 4.668 -10.906 1 98.75 442 ARG A O 1
ATOM 3504 N N . ILE A 1 443 ? 16.734 2.561 -11.57 1 98.75 443 ILE A N 1
ATOM 3505 C CA . ILE A 1 443 ? 17.75 2.623 -12.633 1 98.75 443 ILE A CA 1
ATOM 3506 C C . ILE A 1 443 ? 17.375 3.723 -13.625 1 98.75 443 ILE A C 1
ATOM 3508 O O . ILE A 1 443 ? 18.25 4.492 -14.055 1 98.75 443 ILE A O 1
ATOM 3512 N N . LEU A 1 444 ? 16.094 3.803 -13.977 1 98.56 444 LEU A N 1
ATOM 3513 C CA . LEU A 1 444 ? 15.641 4.742 -14.992 1 98.56 444 LEU A CA 1
ATOM 3514 C C . LEU A 1 444 ? 15.312 6.098 -14.375 1 98.56 444 LEU A C 1
ATOM 3516 O O . LEU A 1 444 ? 15.031 7.059 -15.094 1 98.56 444 LEU A O 1
ATOM 3520 N N . GLY A 1 445 ? 15.32 6.195 -13.07 1 97.62 445 GLY A N 1
ATOM 3521 C CA . GLY A 1 445 ? 15.031 7.449 -12.391 1 97.62 445 GLY A CA 1
ATOM 3522 C C . GLY A 1 445 ? 13.586 7.898 -12.562 1 97.62 445 GLY A C 1
ATOM 3523 O O . GLY A 1 445 ? 13.32 9.078 -12.773 1 97.62 445 GLY A O 1
ATOM 3524 N N . LEU A 1 446 ? 12.664 6.922 -12.516 1 98 446 LEU A N 1
ATOM 3525 C CA . LEU A 1 446 ? 11.258 7.281 -12.672 1 98 446 LEU A CA 1
ATOM 3526 C C . LEU A 1 446 ? 10.805 8.188 -11.539 1 98 446 LEU A C 1
ATOM 3528 O O . LEU A 1 446 ? 11.195 8 -10.383 1 98 446 LEU A O 1
ATOM 3532 N N . PRO A 1 447 ? 9.984 9.156 -11.852 1 96.88 447 PRO A N 1
ATOM 3533 C CA . PRO A 1 447 ? 9.547 10.117 -10.828 1 96.88 447 PRO A CA 1
ATOM 3534 C C . PRO A 1 447 ? 8.438 9.57 -9.938 1 96.88 447 PRO A C 1
ATOM 3536 O O . PRO A 1 447 ? 7.922 8.477 -10.195 1 96.88 447 PRO A O 1
ATOM 3539 N N . ILE A 1 448 ? 8.133 10.305 -8.906 1 97 448 ILE A N 1
ATOM 3540 C CA . ILE A 1 448 ? 7.004 10.008 -8.031 1 97 448 ILE A CA 1
ATOM 3541 C C . ILE A 1 448 ? 5.707 10 -8.836 1 97 448 ILE A C 1
ATOM 3543 O O . ILE A 1 448 ? 5.52 10.836 -9.727 1 97 448 ILE A O 1
ATOM 3547 N N . GLU A 1 449 ? 4.875 8.953 -8.625 1 97.94 449 GLU A N 1
ATOM 3548 C CA . GLU A 1 449 ? 3.562 8.875 -9.266 1 97.94 449 GLU A CA 1
ATOM 3549 C C . GLU A 1 449 ? 2.555 9.781 -8.555 1 97.94 449 GLU A C 1
ATOM 3551 O O . GLU A 1 449 ? 2.357 9.672 -7.348 1 97.94 449 GLU A O 1
ATOM 3556 N N . ARG A 1 450 ? 1.951 10.664 -9.273 1 96.25 450 ARG A N 1
ATOM 3557 C CA . ARG A 1 450 ? 1.014 11.602 -8.68 1 96.25 450 ARG A CA 1
ATOM 3558 C C . ARG A 1 450 ? -0.025 12.062 -9.695 1 96.25 450 ARG A C 1
ATOM 3560 O O . ARG A 1 450 ? -0.009 13.219 -10.125 1 96.25 450 ARG A O 1
ATOM 3567 N N . PRO A 1 451 ? -0.982 11.25 -10.023 1 97.06 451 PRO A N 1
ATOM 3568 C CA . PRO A 1 451 ? -2.072 11.695 -10.891 1 97.06 451 PRO A CA 1
ATOM 3569 C C . PRO A 1 451 ? -2.938 12.781 -10.25 1 97.06 451 PRO A C 1
ATOM 3571 O O . PRO A 1 451 ? -2.717 13.148 -9.094 1 97.06 451 PRO A O 1
ATOM 3574 N N . LYS A 1 452 ? -3.742 13.375 -11.07 1 96.12 452 LYS A N 1
ATOM 3575 C CA . LYS A 1 452 ? -4.703 14.367 -10.586 1 96.12 452 LYS A CA 1
ATOM 3576 C C . LYS A 1 452 ? -6.051 13.719 -10.281 1 96.12 452 LYS A C 1
ATOM 3578 O O . LYS A 1 452 ? -6.395 12.688 -10.859 1 96.12 452 LYS A O 1
ATOM 3583 N N . SER A 1 453 ? -6.754 14.234 -9.258 1 96.62 453 SER A N 1
ATOM 3584 C CA . SER A 1 453 ? -8.109 13.797 -8.953 1 96.62 453 SER A CA 1
ATOM 3585 C C . SER A 1 453 ? -9.133 14.891 -9.258 1 96.62 453 SER A C 1
ATOM 3587 O O . SER A 1 453 ? -8.773 16.062 -9.367 1 96.62 453 SER A O 1
ATOM 3589 N N . VAL A 1 454 ? -10.352 14.461 -9.477 1 95.94 454 VAL A N 1
ATOM 3590 C CA . VAL A 1 454 ? -11.477 15.352 -9.766 1 95.94 454 VAL A CA 1
ATOM 3591 C C . VAL A 1 454 ? -12.711 14.891 -8.992 1 95.94 454 VAL A C 1
ATOM 3593 O O . VAL A 1 454 ? -12.883 13.695 -8.742 1 95.94 454 VAL A O 1
ATOM 3596 N N . ASP A 1 455 ? -13.539 15.805 -8.516 1 96.06 455 ASP A N 1
ATOM 3597 C CA . ASP A 1 455 ? -14.766 15.414 -7.812 1 96.06 455 ASP A CA 1
ATOM 3598 C C . ASP A 1 455 ? -15.938 15.305 -8.781 1 96.06 455 ASP A C 1
ATOM 3600 O O . ASP A 1 455 ? -15.828 15.695 -9.945 1 96.06 455 ASP A O 1
ATOM 3604 N N . LEU A 1 456 ? -17.016 14.789 -8.359 1 95.81 456 LEU A N 1
ATOM 3605 C CA . LEU A 1 456 ? -18.188 14.5 -9.195 1 95.81 456 LEU A CA 1
ATOM 3606 C C . LEU A 1 456 ? -18.797 15.781 -9.734 1 95.81 456 LEU A C 1
ATOM 3608 O O . LEU A 1 456 ? -19.266 15.82 -10.875 1 95.81 456 LEU A O 1
ATOM 3612 N N . LYS A 1 457 ? -18.859 16.781 -8.852 1 94.25 457 LYS A N 1
ATOM 3613 C CA . LYS A 1 457 ? -19.453 18.047 -9.273 1 94.25 457 LYS A CA 1
ATOM 3614 C C . LYS A 1 457 ? -18.703 18.641 -10.469 1 94.25 457 LYS A C 1
ATOM 3616 O O . LYS A 1 457 ? -19.328 19.125 -11.414 1 94.25 457 LYS A O 1
ATOM 3621 N N . THR A 1 458 ? -17.406 18.641 -10.391 1 93.25 458 THR A N 1
ATOM 3622 C CA . THR A 1 458 ? -16.594 19.141 -11.484 1 93.25 458 THR A CA 1
ATOM 3623 C C . THR A 1 458 ? -16.797 18.312 -12.742 1 93.25 458 THR A C 1
ATOM 3625 O O . THR A 1 458 ? -16.891 18.844 -13.852 1 93.25 458 THR A O 1
ATOM 3628 N N . LEU A 1 459 ? -16.828 16.938 -12.617 1 94.94 459 LEU A N 1
ATOM 3629 C CA . LEU A 1 459 ? -17.062 16.062 -13.766 1 94.94 459 LEU A CA 1
ATOM 3630 C C . LEU A 1 459 ? -18.406 16.375 -14.414 1 94.94 459 LEU A C 1
ATOM 3632 O O . LEU A 1 459 ? -18.516 16.375 -15.641 1 94.94 459 LEU A O 1
ATOM 3636 N N . ALA A 1 460 ? -19.406 16.656 -13.586 1 94.06 460 ALA A N 1
ATOM 3637 C CA . ALA A 1 460 ? -20.734 16.969 -14.086 1 94.06 460 ALA A CA 1
ATOM 3638 C C . ALA A 1 460 ? -20.75 18.281 -14.852 1 94.06 460 ALA A C 1
ATOM 3640 O O . ALA A 1 460 ? -21.469 18.422 -15.844 1 94.06 460 ALA A O 1
ATOM 3641 N N . GLN A 1 461 ? -19.969 19.25 -14.438 1 89.38 461 GLN A N 1
ATOM 3642 C CA . GLN A 1 461 ? -19.859 20.547 -15.094 1 89.38 461 GLN A CA 1
ATOM 3643 C C . GLN A 1 461 ? -19.094 20.438 -16.406 1 89.38 461 GLN A C 1
ATOM 3645 O O . GLN A 1 461 ? -19.406 21.156 -17.375 1 89.38 461 GLN A O 1
ATOM 3650 N N . MET B 1 1 ? -54.938 12.133 24.062 1 29.77 1 MET B N 1
ATOM 3651 C CA . MET B 1 1 ? -53.562 12.648 24.141 1 29.77 1 MET B CA 1
ATOM 3652 C C . MET B 1 1 ? -52.656 11.953 23.125 1 29.77 1 MET B C 1
ATOM 3654 O O . MET B 1 1 ? -52.469 10.742 23.188 1 29.77 1 MET B O 1
ATOM 3658 N N . LEU B 1 2 ? -52.562 12.461 21.906 1 33.19 2 LEU B N 1
ATOM 3659 C CA . LEU B 1 2 ? -51.781 12 20.766 1 33.19 2 LEU B CA 1
ATOM 3660 C C . LEU B 1 2 ? -50.281 11.938 21.125 1 33.19 2 LEU B C 1
ATOM 3662 O O . LEU B 1 2 ? -49.688 12.961 21.422 1 33.19 2 LEU B O 1
ATOM 3666 N N . ARG B 1 3 ? -49.812 10.789 21.562 1 35.88 3 ARG B N 1
ATOM 3667 C CA . ARG B 1 3 ? -48.375 10.609 21.734 1 35.88 3 ARG B CA 1
ATOM 3668 C C . ARG B 1 3 ? -47.625 10.945 20.453 1 35.88 3 ARG B C 1
ATOM 3670 O O . ARG B 1 3 ? -47.688 10.203 19.469 1 35.88 3 ARG B O 1
ATOM 3677 N N . ARG B 1 4 ? -47.469 12.266 20.25 1 36.31 4 ARG B N 1
ATOM 3678 C CA . ARG B 1 4 ? -46.531 12.672 19.219 1 36.31 4 ARG B CA 1
ATOM 3679 C C . ARG B 1 4 ? -45.188 11.984 19.406 1 36.31 4 ARG B C 1
ATOM 3681 O O . ARG B 1 4 ? -44.531 12.18 20.422 1 36.31 4 ARG B O 1
ATOM 3688 N N . SER B 1 5 ? -44.938 10.859 18.891 1 35.06 5 SER B N 1
ATOM 3689 C CA . SER B 1 5 ? -43.625 10.219 18.812 1 35.06 5 SER B CA 1
ATOM 3690 C C . SER B 1 5 ? -42.594 11.164 18.203 1 35.06 5 SER B C 1
ATOM 3692 O O . SER B 1 5 ? -42.719 11.578 17.062 1 35.06 5 SER B O 1
ATOM 3694 N N . ILE B 1 6 ? -42.031 12.07 18.891 1 30.98 6 ILE B N 1
ATOM 3695 C CA . ILE B 1 6 ? -40.844 12.805 18.438 1 30.98 6 ILE B CA 1
ATOM 3696 C C . ILE B 1 6 ? -39.812 11.836 17.906 1 30.98 6 ILE B C 1
ATOM 3698 O O . ILE B 1 6 ? -39.281 11 18.641 1 30.98 6 ILE B O 1
ATOM 3702 N N . ARG B 1 7 ? -39.906 11.523 16.719 1 39.38 7 ARG B N 1
ATOM 3703 C CA . ARG B 1 7 ? -38.812 10.852 16.047 1 39.38 7 ARG B CA 1
ATOM 3704 C C . ARG B 1 7 ? -37.469 11.477 16.422 1 39.38 7 ARG B C 1
ATOM 3706 O O . ARG B 1 7 ? -37.188 12.617 16.047 1 39.38 7 ARG B O 1
ATOM 3713 N N . HIS B 1 8 ? -36.781 11.203 17.469 1 40.22 8 HIS B N 1
ATOM 3714 C CA . HIS B 1 8 ? -35.406 11.523 17.766 1 40.22 8 HIS B CA 1
ATOM 3715 C C . HIS B 1 8 ? -34.5 11.25 16.562 1 40.22 8 HIS B C 1
ATOM 3717 O O . HIS B 1 8 ? -34.281 10.094 16.188 1 40.22 8 HIS B O 1
ATOM 3723 N N . TYR B 1 9 ? -34.344 12.219 15.672 1 47.94 9 TYR B N 1
ATOM 3724 C CA . TYR B 1 9 ? -33.438 12.094 14.539 1 47.94 9 TYR B CA 1
ATOM 3725 C C . TYR B 1 9 ? -32 11.883 15.016 1 47.94 9 TYR B C 1
ATOM 3727 O O . TYR B 1 9 ? -31.484 12.688 15.797 1 47.94 9 TYR B O 1
ATOM 3735 N N . SER B 1 10 ? -31.531 10.719 15.117 1 62.44 10 SER B N 1
ATOM 3736 C CA . SER B 1 10 ? -30.141 10.43 15.438 1 62.44 10 SER B CA 1
ATOM 3737 C C . SER B 1 10 ? -29.188 11.375 14.703 1 62.44 10 SER B C 1
ATOM 3739 O O . SER B 1 10 ? -29.312 11.562 13.492 1 62.44 10 SER B O 1
ATOM 3741 N N . THR B 1 11 ? -28.5 12.328 15.352 1 82.75 11 THR B N 1
ATOM 3742 C CA . THR B 1 11 ? -27.609 13.359 14.828 1 82.75 11 THR B CA 1
ATOM 3743 C C . THR B 1 11 ? -26.172 12.844 14.734 1 82.75 11 THR B C 1
ATOM 3745 O O . THR B 1 11 ? -25.234 13.633 14.602 1 82.75 11 THR B O 1
ATOM 3748 N N . ASP B 1 12 ? -26.094 11.469 14.727 1 93.06 12 ASP B N 1
ATOM 3749 C CA . ASP B 1 12 ? -24.734 10.969 14.703 1 93.06 12 ASP B CA 1
ATOM 3750 C C . ASP B 1 12 ? -24.172 10.961 13.273 1 93.06 12 ASP B C 1
ATOM 3752 O O . ASP B 1 12 ? -24.922 11.188 12.312 1 93.06 12 ASP B O 1
ATOM 3756 N N . LEU B 1 13 ? -22.938 10.828 13.156 1 98.25 13 LEU B N 1
ATOM 3757 C CA . LEU B 1 13 ? -22.203 10.977 11.906 1 98.25 13 LEU B CA 1
ATOM 3758 C C . LEU B 1 13 ? -22.734 10.008 10.852 1 98.25 13 LEU B C 1
ATOM 3760 O O . LEU B 1 13 ? -22.922 10.391 9.695 1 98.25 13 LEU B O 1
ATOM 3764 N N . LYS B 1 14 ? -22.953 8.688 11.211 1 97.69 14 LYS B N 1
ATOM 3765 C CA . LYS B 1 14 ? -23.406 7.68 10.258 1 97.69 14 LYS B CA 1
ATOM 3766 C C . LYS B 1 14 ? -24.781 8.031 9.695 1 97.69 14 LYS B C 1
ATOM 3768 O O . LYS B 1 14 ? -25.047 7.859 8.508 1 97.69 14 LYS B O 1
ATOM 3773 N N . SER B 1 15 ? -25.688 8.516 10.57 1 97.06 15 SER B N 1
ATOM 3774 C CA . SER B 1 15 ? -27.016 8.93 10.148 1 97.06 15 SER B CA 1
ATOM 3775 C C . SER B 1 15 ? -26.953 10.141 9.219 1 97.06 15 SER B C 1
ATOM 3777 O O . SER B 1 15 ? -27.719 10.234 8.258 1 97.06 15 SER B O 1
ATOM 3779 N N . THR B 1 16 ? -26.078 11.102 9.547 1 97.62 16 THR B N 1
ATOM 3780 C CA . THR B 1 16 ? -25.875 12.258 8.672 1 97.62 16 THR B CA 1
ATOM 3781 C C . THR B 1 16 ? -25.391 11.828 7.297 1 97.62 16 THR B C 1
ATOM 3783 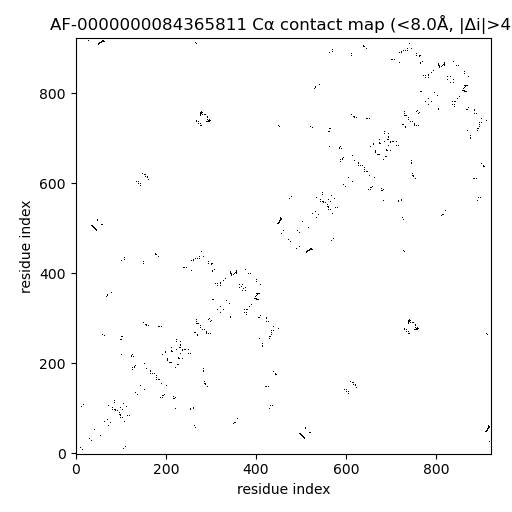O O . THR B 1 16 ? -25.875 12.328 6.277 1 97.62 16 THR B O 1
ATOM 3786 N N . LEU B 1 17 ? -24.438 10.867 7.258 1 98.19 17 LEU B N 1
ATOM 3787 C CA . LEU B 1 17 ? -23.922 10.344 6 1 98.19 17 LEU B CA 1
ATOM 3788 C C . LEU B 1 17 ? -25.016 9.672 5.191 1 98.19 17 LEU B C 1
ATOM 3790 O O . LEU B 1 17 ? -25.125 9.891 3.984 1 98.19 17 LEU B O 1
ATOM 3794 N N . LYS B 1 18 ? -25.828 8.867 5.855 1 97.56 18 LYS B N 1
ATOM 3795 C CA . LYS B 1 18 ? -26.922 8.156 5.199 1 97.56 18 LYS B CA 1
ATOM 3796 C C . LYS B 1 18 ? -27.844 9.125 4.473 1 97.56 18 LYS B C 1
ATOM 3798 O O . LYS B 1 18 ? -28.375 8.805 3.406 1 97.56 18 LYS B O 1
ATOM 3803 N N . LYS B 1 19 ? -28.016 10.281 5.027 1 97.06 19 LYS B N 1
ATOM 3804 C CA . LYS B 1 19 ? -28.938 11.273 4.473 1 97.06 19 LYS B CA 1
ATOM 3805 C C . LYS B 1 19 ? -28.391 11.867 3.182 1 97.06 19 LYS B C 1
ATOM 3807 O O . LYS B 1 19 ? -29.141 12.266 2.299 1 97.06 19 LYS B O 1
ATOM 3812 N N . VAL B 1 20 ? -27.062 11.914 3.035 1 97.06 20 VAL B N 1
ATOM 3813 C CA . VAL B 1 20 ? -26.5 12.609 1.886 1 97.06 20 VAL B CA 1
ATOM 3814 C C . VAL B 1 20 ? -26.188 11.609 0.778 1 97.06 20 VAL B C 1
ATOM 3816 O O . VAL B 1 20 ? -25.922 11.992 -0.363 1 97.06 20 VAL B O 1
ATOM 3819 N N . ILE B 1 21 ? -26.266 10.305 1.01 1 98.19 21 ILE B N 1
ATOM 3820 C CA . ILE B 1 21 ? -25.859 9.242 0.096 1 98.19 21 ILE B CA 1
ATOM 3821 C C . ILE B 1 21 ? -26.734 9.273 -1.152 1 98.19 21 ILE B C 1
ATOM 3823 O O . ILE B 1 21 ? -26.234 9.281 -2.275 1 98.19 21 ILE B O 1
ATOM 3827 N N . PRO B 1 22 ? -28.109 9.383 -1.044 1 98.12 22 PRO B N 1
ATOM 3828 C CA . PRO B 1 22 ? -28.953 9.258 -2.23 1 98.12 22 PRO B CA 1
ATOM 3829 C C . PRO B 1 22 ? -28.672 10.328 -3.279 1 98.12 22 PRO B C 1
ATOM 3831 O O . PRO B 1 22 ? -28.594 10.023 -4.473 1 98.12 22 PRO B O 1
ATOM 3834 N N . ALA B 1 23 ? -28.484 11.578 -2.869 1 97.56 23 ALA B N 1
ATOM 3835 C CA . ALA B 1 23 ? -28.234 12.664 -3.811 1 97.56 23 ALA B CA 1
ATOM 3836 C C . ALA B 1 23 ? -26.922 12.445 -4.562 1 97.56 23 ALA B C 1
ATOM 3838 O O . ALA B 1 23 ? -26.844 12.695 -5.77 1 97.56 23 ALA B O 1
ATOM 3839 N N . LYS B 1 24 ? -25.891 12.07 -3.885 1 97.44 24 LYS B N 1
ATOM 3840 C CA . LYS B 1 24 ? -24.594 11.844 -4.516 1 97.44 24 LYS B CA 1
ATOM 3841 C C . LYS B 1 24 ? -24.625 10.625 -5.43 1 97.44 24 LYS B C 1
ATOM 3843 O O . LYS B 1 24 ? -23.984 10.617 -6.488 1 97.44 24 LYS B O 1
ATOM 3848 N N . GLN B 1 25 ? -25.312 9.562 -5.02 1 98.12 25 GLN B N 1
ATOM 3849 C CA . GLN B 1 25 ? -25.469 8.391 -5.871 1 98.12 25 GLN B CA 1
ATOM 3850 C C . GLN B 1 25 ? -26.188 8.75 -7.168 1 98.12 25 GLN B C 1
ATOM 3852 O O . GLN B 1 25 ? -25.844 8.242 -8.234 1 98.12 25 GLN B O 1
ATOM 3857 N N . GLU B 1 26 ? -27.219 9.586 -7.047 1 97.94 26 GLU B N 1
ATOM 3858 C CA . GLU B 1 26 ? -27.938 10.031 -8.234 1 97.94 26 GLU B CA 1
ATOM 3859 C C . GLU B 1 26 ? -27.031 10.82 -9.172 1 97.94 26 GLU B C 1
ATOM 3861 O O . GLU B 1 26 ? -27.062 10.625 -10.391 1 97.94 26 GLU B O 1
ATOM 3866 N N . LEU B 1 27 ? -26.25 11.734 -8.609 1 97.94 27 LEU B N 1
ATOM 3867 C CA . LEU B 1 27 ? -25.297 12.5 -9.406 1 97.94 27 LEU B CA 1
ATOM 3868 C C . LEU B 1 27 ? -24.297 11.578 -10.094 1 97.94 27 LEU B C 1
ATOM 3870 O O . LEU B 1 27 ? -23.969 11.781 -11.266 1 97.94 27 LEU B O 1
ATOM 3874 N N . PHE B 1 28 ? -23.828 10.617 -9.375 1 98.12 28 PHE B N 1
ATOM 3875 C CA . PHE B 1 28 ? -22.891 9.648 -9.922 1 98.12 28 PHE B CA 1
ATOM 3876 C C . PHE B 1 28 ? -23.5 8.898 -11.094 1 98.12 28 PHE B C 1
ATOM 3878 O O . PHE B 1 28 ? -22.859 8.711 -12.125 1 98.12 28 PHE B O 1
ATOM 3885 N N . LYS B 1 29 ? -24.688 8.469 -10.898 1 97.62 29 LYS B N 1
ATOM 3886 C CA . LYS B 1 29 ? -25.406 7.754 -11.953 1 97.62 29 LYS B CA 1
ATOM 3887 C C . LYS B 1 29 ? -25.531 8.617 -13.203 1 97.62 29 LYS B C 1
ATOM 3889 O O . LYS B 1 29 ? -25.375 8.125 -14.32 1 97.62 29 LYS B O 1
ATOM 3894 N N . GLN B 1 30 ? -25.812 9.836 -13.031 1 97.25 30 GLN B N 1
ATOM 3895 C CA . GLN B 1 30 ? -25.953 10.766 -14.148 1 97.25 30 GLN B CA 1
ATOM 3896 C C . GLN B 1 30 ? -24.625 10.945 -14.883 1 97.25 30 GLN B C 1
ATOM 3898 O O . GLN B 1 30 ? -24.594 10.938 -16.125 1 97.25 30 GLN B O 1
ATOM 3903 N N . VAL B 1 31 ? -23.578 11.133 -14.102 1 97.62 31 VAL B N 1
ATOM 3904 C CA . VAL B 1 31 ? -22.25 11.305 -14.695 1 97.62 31 VAL B CA 1
ATOM 3905 C C . VAL B 1 31 ? -21.859 10.047 -15.469 1 97.62 31 VAL B C 1
ATOM 3907 O O . VAL B 1 31 ? -21.391 10.133 -16.609 1 97.62 31 VAL B O 1
ATOM 3910 N N . LYS B 1 32 ? -22.062 8.922 -14.875 1 96.94 32 LYS B N 1
ATOM 3911 C CA . LYS B 1 32 ? -21.703 7.637 -15.461 1 96.94 32 LYS B CA 1
ATOM 3912 C C . LYS B 1 32 ? -22.516 7.359 -16.719 1 96.94 32 LYS B C 1
ATOM 3914 O O . LYS B 1 32 ? -21.969 6.871 -17.719 1 96.94 32 LYS B O 1
ATOM 3919 N N . SER B 1 33 ? -23.766 7.695 -16.766 1 96.56 33 SER B N 1
ATOM 3920 C CA . SER B 1 33 ? -24.656 7.367 -17.875 1 96.56 33 SER B CA 1
ATOM 3921 C C . SER B 1 33 ? -24.531 8.391 -19 1 96.56 33 SER B C 1
ATOM 3923 O O . SER B 1 33 ? -24.547 8.023 -20.172 1 96.56 33 SER B O 1
ATOM 3925 N N . ASN B 1 34 ? -24.328 9.648 -18.688 1 96.56 34 ASN B N 1
ATOM 3926 C CA . ASN B 1 34 ? -24.453 10.703 -19.688 1 96.56 34 ASN B CA 1
ATOM 3927 C C . ASN B 1 34 ? -23.094 11.219 -20.141 1 96.56 34 ASN B C 1
ATOM 3929 O O . ASN B 1 34 ? -22.984 11.812 -21.219 1 96.56 34 ASN B O 1
ATOM 3933 N N . LEU B 1 35 ? -22.109 10.984 -19.312 1 97.06 35 LEU B N 1
ATOM 3934 C CA . LEU B 1 35 ? -20.875 11.711 -19.609 1 97.06 35 LEU B CA 1
ATOM 3935 C C . LEU B 1 35 ? -19.688 10.75 -19.703 1 97.06 35 LEU B C 1
ATOM 3937 O O . LEU B 1 35 ? -18.547 11.188 -19.812 1 97.06 35 LEU B O 1
ATOM 3941 N N . ALA B 1 36 ? -19.844 9.492 -19.672 1 96.12 36 ALA B N 1
ATOM 3942 C CA . ALA B 1 36 ? -18.766 8.5 -19.609 1 96.12 36 ALA B CA 1
ATOM 3943 C C . ALA B 1 36 ? -17.781 8.68 -20.766 1 96.12 36 ALA B C 1
ATOM 3945 O O . ALA B 1 36 ? -16.578 8.523 -20.594 1 96.12 36 ALA B O 1
ATOM 3946 N N . ASP B 1 37 ? -18.234 9.047 -21.938 1 96.38 37 ASP B N 1
ATOM 3947 C CA . ASP B 1 37 ? -17.391 9.086 -23.141 1 96.38 37 ASP B CA 1
ATOM 3948 C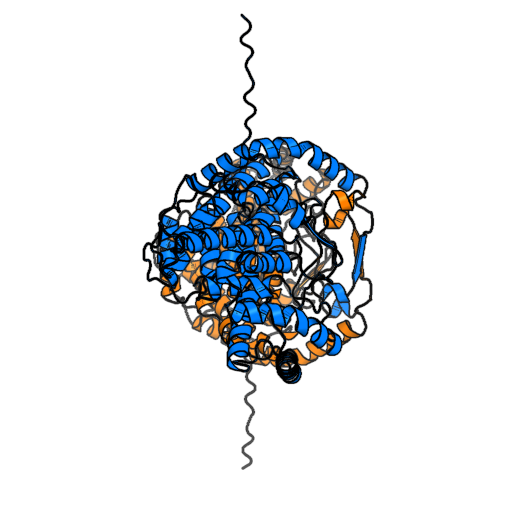 C . ASP B 1 37 ? -16.734 10.453 -23.297 1 96.38 37 ASP B C 1
ATOM 3950 O O . ASP B 1 37 ? -15.875 10.633 -24.172 1 96.38 37 ASP B O 1
ATOM 3954 N N . LYS B 1 38 ? -17.109 11.359 -22.453 1 97.25 38 LYS B N 1
ATOM 3955 C CA . LYS B 1 38 ? -16.531 12.695 -22.547 1 97.25 38 LYS B CA 1
ATOM 3956 C C . LYS B 1 38 ? -15.039 12.664 -22.281 1 97.25 38 LYS B C 1
ATOM 3958 O O . LYS B 1 38 ? -14.602 12.117 -21.266 1 97.25 38 LYS B O 1
ATOM 3963 N N . LYS B 1 39 ? -14.234 13.203 -23.219 1 96.81 39 LYS B N 1
ATOM 3964 C CA . LYS B 1 39 ? -12.789 13.305 -23.078 1 96.81 39 LYS B CA 1
ATOM 3965 C C . LYS B 1 39 ? -12.398 14.438 -22.125 1 96.81 39 LYS B C 1
ATOM 3967 O O . LYS B 1 39 ? -12.898 15.555 -22.25 1 96.81 39 LYS B O 1
ATOM 3972 N N . ILE B 1 40 ? -11.508 14.164 -21.188 1 96 40 ILE B N 1
ATOM 3973 C CA . ILE B 1 40 ? -11.141 15.203 -20.219 1 96 40 ILE B CA 1
ATOM 3974 C C . ILE B 1 40 ? -9.625 15.352 -20.172 1 96 40 ILE B C 1
ATOM 3976 O O . ILE B 1 40 ? -9.086 16 -19.266 1 96 40 ILE B O 1
ATOM 3980 N N . GLY B 1 41 ? -8.875 14.688 -21.016 1 95.62 41 GLY B N 1
ATOM 3981 C CA . GLY B 1 41 ? -7.434 14.805 -21.125 1 95.62 41 GLY B CA 1
ATOM 3982 C C . GLY B 1 41 ? -6.82 13.789 -22.078 1 95.62 41 GLY B C 1
ATOM 3983 O O . GLY B 1 41 ? -7.539 13.016 -22.719 1 95.62 41 GLY B O 1
ATOM 3984 N N . ASP B 1 42 ? -5.512 13.836 -22.281 1 97.12 42 ASP B N 1
ATOM 3985 C CA . ASP B 1 42 ? -4.773 12.93 -23.156 1 97.12 42 ASP B CA 1
ATOM 3986 C C . ASP B 1 42 ? -3.764 12.102 -22.359 1 97.12 42 ASP B C 1
ATOM 3988 O O . ASP B 1 42 ? -3.137 12.609 -21.422 1 97.12 42 ASP B O 1
ATOM 3992 N N . LEU B 1 43 ? -3.68 10.859 -22.703 1 97.44 43 LEU B N 1
ATOM 3993 C CA . LEU B 1 43 ? -2.547 10.039 -22.281 1 97.44 43 LEU B CA 1
ATOM 3994 C C . LEU B 1 43 ? -1.38 10.188 -23.25 1 97.44 43 LEU B C 1
ATOM 3996 O O . LEU B 1 43 ? -1.558 10.078 -24.469 1 97.44 43 LEU B O 1
ATOM 4000 N N . THR B 1 44 ? -0.237 10.484 -22.797 1 97.75 44 THR B N 1
ATOM 4001 C CA . THR B 1 44 ? 0.952 10.648 -23.625 1 97.75 44 THR B CA 1
ATOM 4002 C C . THR B 1 44 ? 2.084 9.75 -23.141 1 97.75 44 THR B C 1
ATOM 4004 O O . THR B 1 44 ? 2.031 9.234 -22.016 1 97.75 44 THR B O 1
ATOM 4007 N N . VAL B 1 45 ? 3.074 9.539 -24.016 1 97.75 45 VAL B N 1
ATOM 4008 C CA . VAL B 1 45 ? 4.277 8.805 -23.641 1 97.75 45 VAL B CA 1
ATOM 4009 C C . VAL B 1 45 ? 4.938 9.484 -22.438 1 97.75 45 VAL B C 1
ATOM 4011 O O . VAL B 1 45 ? 5.301 8.828 -21.469 1 97.75 45 VAL B O 1
ATOM 4014 N N . GLY B 1 46 ? 5 10.836 -22.469 1 97.38 46 GLY B N 1
ATOM 4015 C CA . GLY B 1 46 ? 5.613 11.609 -21.391 1 97.38 46 GLY B CA 1
ATOM 4016 C C . GLY B 1 46 ? 4.91 11.445 -20.062 1 97.38 46 GLY B C 1
ATOM 4017 O O . GLY B 1 46 ? 5.562 11.344 -19.016 1 97.38 46 GLY B O 1
ATOM 4018 N N . GLY B 1 47 ? 3.592 11.461 -20.078 1 96.62 47 GLY B N 1
ATOM 4019 C CA . GLY B 1 47 ? 2.834 11.25 -18.859 1 96.62 47 GLY B CA 1
ATOM 4020 C C . GLY B 1 47 ? 2.984 9.844 -18.297 1 96.62 47 GLY B C 1
ATOM 4021 O O . GLY B 1 47 ? 3.043 9.664 -17.078 1 96.62 47 GLY B O 1
ATOM 4022 N N . THR B 1 48 ? 3.105 8.875 -19.172 1 97.44 48 THR B N 1
ATOM 4023 C CA . THR B 1 48 ? 3.221 7.477 -18.781 1 97.44 48 THR B CA 1
ATOM 4024 C C . THR B 1 48 ? 4.562 7.211 -18.094 1 97.44 48 THR B C 1
ATOM 4026 O O . THR B 1 48 ? 4.621 6.52 -17.078 1 97.44 48 THR B O 1
ATOM 4029 N N . ILE B 1 49 ? 5.613 7.773 -18.594 1 97.69 49 ILE B N 1
ATOM 4030 C CA . ILE B 1 49 ? 6.922 7.547 -18 1 97.69 49 ILE B CA 1
ATOM 4031 C C . ILE B 1 49 ? 7.195 8.617 -16.938 1 97.69 49 ILE B C 1
ATOM 4033 O O . ILE B 1 49 ? 8.195 8.547 -16.219 1 97.69 49 ILE B O 1
ATOM 4037 N N . GLY B 1 50 ? 6.242 9.625 -16.812 1 96.69 50 GLY B N 1
ATOM 4038 C CA . GLY B 1 50 ? 6.457 10.773 -15.953 1 96.69 50 GLY B CA 1
ATOM 4039 C C . GLY B 1 50 ? 5.621 10.742 -14.688 1 96.69 50 GLY B C 1
ATOM 4040 O O . GLY B 1 50 ? 5.418 11.773 -14.039 1 96.69 50 GLY B O 1
ATOM 4041 N N . GLY B 1 51 ? 5.086 9.578 -14.297 1 97.38 51 GLY B N 1
ATOM 4042 C CA . GLY B 1 51 ? 4.391 9.438 -13.031 1 97.38 51 GLY B CA 1
ATOM 4043 C C . GLY B 1 51 ? 2.951 9.914 -13.078 1 97.38 51 GLY B C 1
ATOM 4044 O O . GLY B 1 51 ? 2.404 10.352 -12.062 1 97.38 51 GLY B O 1
ATOM 4045 N N . MET B 1 52 ? 2.355 9.969 -14.242 1 97.38 52 MET B N 1
ATOM 4046 C CA . MET B 1 52 ? 0.947 10.297 -14.453 1 97.38 52 MET B CA 1
ATOM 4047 C C . MET B 1 52 ? 0.652 11.727 -14.023 1 97.38 52 MET B C 1
ATOM 4049 O O . MET B 1 52 ? -0.48 12.055 -13.656 1 97.38 52 MET B O 1
ATOM 4053 N N . ARG B 1 53 ? 1.648 12.578 -13.984 1 92.31 53 ARG B N 1
ATOM 4054 C CA . ARG B 1 53 ? 1.438 13.945 -13.531 1 92.31 53 ARG B CA 1
ATOM 4055 C C . ARG B 1 53 ? 0.379 14.648 -14.383 1 92.31 53 ARG B C 1
ATOM 4057 O O . ARG B 1 53 ? 0.464 14.648 -15.609 1 92.31 53 ARG B O 1
ATOM 4064 N N . GLY B 1 54 ? -0.633 15.125 -13.742 1 89.69 54 GLY B N 1
ATOM 4065 C CA . GLY B 1 54 ? -1.656 15.906 -14.422 1 89.69 54 GLY B CA 1
ATOM 4066 C C . GLY B 1 54 ? -2.783 15.055 -14.977 1 89.69 54 GLY B C 1
ATOM 4067 O O . GLY B 1 54 ? -3.793 15.586 -15.453 1 89.69 54 GLY B O 1
ATOM 4068 N N . TYR B 1 55 ? -2.635 13.695 -15.008 1 96.12 55 TYR B N 1
ATOM 4069 C CA . TYR B 1 55 ? -3.695 12.82 -15.484 1 96.12 55 TYR B CA 1
ATOM 4070 C C . TYR B 1 55 ? -4.902 12.867 -14.562 1 96.12 55 TYR B C 1
ATOM 4072 O O . TYR B 1 55 ? -4.848 12.359 -13.438 1 96.12 55 TYR B O 1
ATOM 4080 N N . LYS B 1 56 ? -5.961 13.5 -14.992 1 95.75 56 LYS B N 1
ATOM 4081 C CA . LYS B 1 56 ? -7.207 13.438 -14.242 1 95.75 56 LYS B CA 1
ATOM 4082 C C . LYS B 1 56 ? -7.801 12.031 -14.281 1 95.75 56 LYS B C 1
ATOM 4084 O O . LYS B 1 56 ? -8.727 11.766 -15.047 1 95.75 56 LYS B O 1
ATOM 4089 N N . SER B 1 57 ? -7.301 11.172 -13.352 1 97.12 57 SER B N 1
ATOM 4090 C CA . SER B 1 57 ? -7.625 9.758 -13.492 1 97.12 57 SER B CA 1
ATOM 4091 C C . SER B 1 57 ? -8.234 9.203 -12.219 1 97.12 57 SER B C 1
ATOM 4093 O O . SER B 1 57 ? -8.508 8 -12.125 1 97.12 57 SER B O 1
ATOM 4095 N N . LEU B 1 58 ? -8.5 10.055 -11.203 1 97.94 58 LEU B N 1
ATOM 4096 C CA . LEU B 1 58 ? -9.055 9.609 -9.93 1 97.94 58 LEU B CA 1
ATOM 4097 C C . LEU B 1 58 ? -10.281 10.43 -9.547 1 97.94 58 LEU B C 1
ATOM 4099 O O . LEU B 1 58 ? -10.297 11.648 -9.75 1 97.94 58 LEU B O 1
ATOM 4103 N N . LEU B 1 59 ? -11.281 9.734 -9.109 1 98.12 59 LEU B N 1
ATOM 4104 C CA . LEU B 1 59 ? -12.391 10.414 -8.453 1 98.12 59 LEU B CA 1
ATOM 4105 C C . LEU B 1 59 ? -12.094 10.633 -6.969 1 98.12 59 LEU B C 1
ATOM 4107 O O . LEU B 1 59 ? -11.727 9.688 -6.262 1 98.12 59 LEU B O 1
ATOM 4111 N N . TRP B 1 60 ? -12.219 11.82 -6.492 1 98.19 60 TRP B N 1
ATOM 4112 C CA . TRP B 1 60 ? -11.984 12.18 -5.098 1 98.19 60 TRP B CA 1
ATOM 4113 C C . TRP B 1 60 ? -12.961 13.266 -4.648 1 98.19 60 TRP B C 1
ATOM 4115 O O . TRP B 1 60 ? -12.961 14.367 -5.191 1 98.19 60 TRP B O 1
ATOM 4125 N N . GLU B 1 61 ? -13.672 13.023 -3.703 1 96.06 61 GLU B N 1
ATOM 4126 C CA . GLU B 1 61 ? -14.852 13.844 -3.441 1 96.06 61 GLU B CA 1
ATOM 4127 C C . GLU B 1 61 ? -14.516 15.023 -2.539 1 96.06 61 GLU B C 1
ATOM 4129 O O . GLU B 1 61 ? -15.008 16.141 -2.756 1 96.06 61 GLU B O 1
ATOM 4134 N N . ALA B 1 62 ? -13.648 14.812 -1.577 1 97 62 ALA B N 1
ATOM 4135 C CA . ALA B 1 62 ? -13.641 15.703 -0.418 1 97 62 ALA B CA 1
ATOM 4136 C C . ALA B 1 62 ? -12.789 16.938 -0.681 1 97 62 ALA B C 1
ATOM 4138 O O . ALA B 1 62 ? -13.07 18.016 -0.155 1 97 62 ALA B O 1
ATOM 4139 N N . SER B 1 63 ? -11.695 16.75 -1.43 1 97 63 SER B N 1
ATOM 4140 C CA . SER B 1 63 ? -10.812 17.891 -1.62 1 97 63 SER B CA 1
ATOM 4141 C C . SER B 1 63 ? -10.25 17.938 -3.035 1 97 63 SER B C 1
ATOM 4143 O O . SER B 1 63 ? -10.062 16.891 -3.662 1 97 63 SER B O 1
ATOM 4145 N N . VAL B 1 64 ? -10.031 19.109 -3.5 1 92.5 64 VAL B N 1
ATOM 4146 C CA . VAL B 1 64 ? -9.398 19.359 -4.793 1 92.5 64 VAL B CA 1
ATOM 4147 C C . VAL B 1 64 ? -8.328 20.438 -4.652 1 92.5 64 VAL B C 1
ATOM 4149 O O . VAL B 1 64 ? -8.539 21.453 -3.971 1 92.5 64 VAL B O 1
ATOM 4152 N N . VAL B 1 65 ? -7.168 20.188 -5.156 1 93.19 65 VAL B N 1
ATOM 4153 C CA . VAL B 1 65 ? -6.078 21.156 -5.145 1 93.19 65 VAL B CA 1
ATOM 4154 C C . VAL B 1 65 ? -5.98 21.844 -6.508 1 93.19 65 VAL B C 1
ATOM 4156 O O . VAL B 1 65 ? -5.621 21.203 -7.504 1 93.19 65 VAL B O 1
ATOM 4159 N N . ASP B 1 66 ? -6.34 23.078 -6.555 1 90.06 66 ASP B N 1
ATOM 4160 C CA . ASP B 1 66 ? -6.148 23.891 -7.754 1 90.06 66 ASP B CA 1
ATOM 4161 C C . ASP B 1 66 ? -4.77 24.547 -7.758 1 90.06 66 ASP B C 1
ATOM 4163 O O . ASP B 1 66 ? -4.367 25.156 -6.773 1 90.06 66 ASP B O 1
ATOM 4167 N N . PRO B 1 67 ? -4.055 24.375 -8.805 1 88.38 67 PRO B N 1
ATOM 4168 C CA . PRO B 1 67 ? -2.689 24.906 -8.844 1 88.38 67 PRO B CA 1
ATOM 4169 C C . PRO B 1 67 ? -2.627 26.406 -8.547 1 88.38 67 PRO B C 1
ATOM 4171 O O . PRO B 1 67 ? -1.63 26.891 -8.008 1 88.38 67 PRO B O 1
ATOM 4174 N N . ASN B 1 68 ? -3.699 27.156 -8.836 1 88.88 68 ASN B N 1
ATOM 4175 C CA . ASN B 1 68 ? -3.656 28.609 -8.719 1 88.88 68 ASN B CA 1
ATOM 4176 C C . ASN B 1 68 ? -4.457 29.094 -7.512 1 88.88 68 ASN B C 1
ATOM 4178 O O . ASN B 1 68 ? -4.297 30.234 -7.074 1 88.88 68 ASN B O 1
ATOM 4182 N N . GLU B 1 69 ? -5.289 28.25 -6.965 1 88.25 69 GLU B N 1
ATOM 4183 C CA . GLU B 1 69 ? -6.145 28.734 -5.887 1 88.25 69 GLU B CA 1
ATOM 4184 C C . GLU B 1 69 ? -5.836 28.031 -4.574 1 88.25 69 GLU B C 1
ATOM 4186 O O . GLU B 1 69 ? -6.172 28.531 -3.498 1 88.25 69 GLU B O 1
ATOM 4191 N N . GLY B 1 70 ? -5.188 26.891 -4.699 1 91.38 70 GLY B N 1
ATOM 4192 C CA . GLY B 1 70 ? -4.895 26.125 -3.496 1 91.38 70 GLY B CA 1
ATOM 4193 C C . GLY B 1 70 ? -5.871 24.984 -3.258 1 91.38 70 GLY B C 1
ATOM 4194 O O . GLY B 1 70 ? -6.531 24.531 -4.191 1 91.38 70 GLY B O 1
ATOM 4195 N N . ILE B 1 71 ? -5.93 24.547 -2.059 1 94.69 71 ILE B N 1
ATOM 4196 C CA . ILE B 1 71 ? -6.766 23.391 -1.724 1 94.69 71 ILE B CA 1
ATOM 4197 C C . ILE B 1 71 ? -8.133 23.875 -1.246 1 94.69 71 ILE B C 1
ATOM 4199 O O . ILE B 1 71 ? -8.234 24.891 -0.558 1 94.69 71 ILE B O 1
ATOM 4203 N N . ARG B 1 72 ? -9.117 23.266 -1.656 1 96.25 72 ARG B N 1
ATOM 4204 C CA . ARG B 1 72 ? -10.477 23.469 -1.166 1 96.25 72 ARG B CA 1
ATOM 4205 C C . ARG B 1 72 ? -11.102 22.156 -0.697 1 96.25 72 ARG B C 1
ATOM 4207 O O . ARG B 1 72 ? -10.836 21.094 -1.27 1 96.25 72 ARG B O 1
ATOM 4214 N N . PHE B 1 73 ? -11.883 22.203 0.335 1 97.81 73 PHE B N 1
ATOM 4215 C CA . PHE B 1 73 ? -12.656 21.094 0.865 1 97.81 73 PHE B CA 1
ATOM 4216 C C . PHE B 1 73 ? -14.141 21.297 0.603 1 97.81 73 PHE B C 1
ATOM 4218 O O . PHE B 1 73 ? -14.766 22.203 1.171 1 97.81 73 PHE B O 1
ATOM 4225 N N . HIS B 1 74 ? -14.68 20.469 -0.254 1 97.19 74 HIS B N 1
ATOM 4226 C CA . HIS B 1 74 ? -16.047 20.672 -0.72 1 97.19 74 HIS B CA 1
ATOM 4227 C C . HIS B 1 74 ? -16.281 22.125 -1.129 1 97.19 74 HIS B C 1
ATOM 4229 O O . HIS B 1 74 ? -17.297 22.719 -0.774 1 97.19 74 HIS B O 1
ATOM 4235 N N . GLY B 1 75 ? -15.297 22.703 -1.709 1 95.38 75 GLY B N 1
ATOM 4236 C CA . GLY B 1 75 ? -15.422 24.031 -2.285 1 95.38 75 GLY B CA 1
ATOM 4237 C C . GLY B 1 75 ? -14.992 25.125 -1.337 1 95.38 75 GLY B C 1
ATOM 4238 O O . GLY B 1 75 ? -14.867 26.281 -1.74 1 95.38 75 GLY B O 1
ATOM 4239 N N . TYR B 1 76 ? -14.656 24.844 -0.104 1 97.12 76 TYR B N 1
ATOM 4240 C CA . TYR B 1 76 ? -14.32 25.859 0.878 1 97.12 76 TYR B CA 1
ATOM 4241 C C . TYR B 1 76 ? -12.812 25.906 1.117 1 97.12 76 TYR B C 1
ATOM 4243 O O . TYR B 1 76 ? -12.148 24.875 1.151 1 97.12 76 TYR B O 1
ATOM 4251 N N . THR B 1 77 ? -12.297 27.094 1.309 1 96.31 77 THR B N 1
ATOM 4252 C CA . THR B 1 77 ? -10.883 27.297 1.604 1 96.31 77 THR B CA 1
ATOM 4253 C C . THR B 1 77 ? -10.57 26.922 3.051 1 96.31 77 THR B C 1
ATOM 4255 O O . THR B 1 77 ? -11.484 26.703 3.852 1 96.31 77 THR B O 1
ATOM 4258 N N . ILE B 1 78 ? -9.336 26.859 3.4 1 96.31 78 ILE B N 1
ATOM 4259 C CA . ILE B 1 78 ? -8.898 26.562 4.762 1 96.31 78 ILE B CA 1
ATOM 4260 C C . ILE B 1 78 ? -9.422 27.641 5.711 1 96.31 78 ILE B C 1
ATOM 4262 O O . ILE B 1 78 ? -9.938 27.328 6.785 1 96.31 78 ILE B O 1
ATOM 4266 N N . GLU B 1 79 ? -9.305 28.906 5.301 1 95.69 79 GLU B N 1
ATOM 4267 C CA . GLU B 1 79 ? -9.75 30.031 6.137 1 95.69 79 GLU B CA 1
ATOM 4268 C C . GLU B 1 79 ? -11.25 29.922 6.43 1 95.69 79 GLU B C 1
ATOM 4270 O O . GLU B 1 79 ? -11.68 30.172 7.559 1 95.69 79 GLU B O 1
ATOM 4275 N N . GLN B 1 80 ? -11.977 29.609 5.402 1 97.38 80 GLN B N 1
ATOM 4276 C CA . GLN B 1 80 ? -13.414 29.438 5.582 1 97.38 80 GLN B CA 1
ATOM 4277 C C . GLN B 1 80 ? -13.719 28.281 6.523 1 97.38 80 GLN B C 1
ATOM 4279 O O . GLN B 1 80 ? -14.57 28.391 7.41 1 97.38 80 GLN B O 1
ATOM 4284 N N . CYS B 1 81 ? -13.039 27.172 6.406 1 97.62 81 CYS B N 1
ATOM 4285 C CA . CYS B 1 81 ? -13.219 26.016 7.293 1 97.62 81 CYS B CA 1
ATOM 4286 C C . CYS B 1 81 ? -12.891 26.391 8.734 1 97.62 81 CYS B C 1
ATOM 4288 O O . CYS B 1 81 ? -13.617 26.031 9.656 1 97.62 81 CYS B O 1
ATOM 4290 N N . GLN B 1 82 ? -11.781 27.156 8.93 1 96.12 82 GLN B N 1
ATOM 4291 C CA . GLN B 1 82 ? -11.383 27.594 10.266 1 96.12 82 GLN B CA 1
ATOM 4292 C C . GLN B 1 82 ? -12.469 28.453 10.914 1 96.12 82 GLN B C 1
ATOM 4294 O O . GLN B 1 82 ? -12.609 28.469 12.133 1 96.12 82 GLN B O 1
ATOM 4299 N N . GLN B 1 83 ? -13.25 29.125 10.094 1 95.31 83 GLN B N 1
ATOM 4300 C CA . GLN B 1 83 ? -14.281 30.031 10.594 1 95.31 83 GLN B CA 1
ATOM 4301 C C . GLN B 1 83 ? -15.531 29.266 11.008 1 95.31 83 GLN B C 1
ATOM 4303 O O . GLN B 1 83 ? -16.109 29.547 12.062 1 95.31 83 GLN B O 1
ATOM 4308 N N . PHE B 1 84 ? -15.914 28.234 10.195 1 96.25 84 PHE B N 1
ATOM 4309 C CA . PHE B 1 84 ? -17.266 27.734 10.453 1 96.25 84 PHE B CA 1
ATOM 4310 C C . PHE B 1 84 ? -17.203 26.375 11.117 1 96.25 84 PHE B C 1
ATOM 4312 O O . PHE B 1 84 ? -18.219 25.906 11.656 1 96.25 84 PHE B O 1
ATOM 4319 N N . LEU B 1 85 ? -16.078 25.672 11.086 1 97.88 85 LEU B N 1
ATOM 4320 C CA . LEU B 1 85 ? -16.031 24.344 11.695 1 97.88 85 LEU B CA 1
ATOM 4321 C C . LEU B 1 85 ? -15.883 24.438 13.203 1 97.88 85 LEU B C 1
ATOM 4323 O O . LEU B 1 85 ? -15.141 25.297 13.703 1 97.88 85 LEU B O 1
ATOM 4327 N N . PRO B 1 86 ? -16.547 23.609 13.93 1 97.5 86 PRO B N 1
ATOM 4328 C CA . PRO B 1 86 ? -16.562 23.656 15.391 1 97.5 86 PRO B CA 1
ATOM 4329 C C . PRO B 1 86 ? -15.172 23.453 16 1 97.5 86 PRO B C 1
ATOM 4331 O O . PRO B 1 86 ? -14.375 22.688 15.469 1 97.5 86 PRO B O 1
ATOM 4334 N N . LYS B 1 87 ? -14.977 24.109 17.094 1 96.94 87 LYS B N 1
ATOM 4335 C CA . LYS B 1 87 ? -13.812 23.984 17.969 1 96.94 87 LYS B CA 1
ATOM 4336 C C . LYS B 1 87 ? -14.141 23.172 19.219 1 96.94 87 LYS B C 1
ATOM 4338 O O . LYS B 1 87 ? -15.219 22.594 19.312 1 96.94 87 LYS B O 1
ATOM 4343 N N . SER B 1 88 ? -13.125 23.016 20.047 1 95.56 88 SER B N 1
ATOM 4344 C CA . SER B 1 88 ? -13.391 22.328 21.312 1 95.56 88 SER B CA 1
ATOM 4345 C C . SER B 1 88 ? -14.438 23.078 22.125 1 95.56 88 SER B C 1
ATOM 4347 O O . SER B 1 88 ? -14.383 24.312 22.234 1 95.56 88 SER B O 1
ATOM 4349 N N . LYS B 1 89 ? -15.328 22.328 22.766 1 93.12 89 LYS B N 1
ATOM 4350 C CA . LYS B 1 89 ? -16.359 22.938 23.578 1 93.12 89 LYS B CA 1
ATOM 4351 C C . LYS B 1 89 ? -15.758 23.688 24.766 1 93.12 89 LYS B C 1
ATOM 4353 O O . LYS B 1 89 ? -16.391 24.562 25.344 1 93.12 89 LYS B O 1
ATOM 4358 N N . TYR B 1 90 ? -14.523 23.375 25.109 1 91.19 90 TYR B N 1
ATOM 4359 C CA . TYR B 1 90 ? -13.867 24 26.25 1 91.19 90 TYR B CA 1
ATOM 4360 C C . TYR B 1 90 ? -13.141 25.266 25.828 1 91.19 90 TYR B C 1
ATOM 4362 O O . TYR B 1 90 ? -12.672 26.031 26.688 1 91.19 90 TYR B O 1
ATOM 4370 N N . GLU B 1 91 ? -13.094 25.531 24.531 1 91.44 91 GLU B N 1
ATOM 4371 C CA . GLU B 1 91 ? -12.273 26.641 24.062 1 91.44 91 GLU B CA 1
ATOM 4372 C C . GLU B 1 91 ? -12.992 27.469 23 1 91.44 91 GLU B C 1
ATOM 4374 O O . GLU B 1 91 ? -12.359 28.062 22.125 1 91.44 91 GLU B O 1
ATOM 4379 N N . THR B 1 92 ? -14.289 27.5 23.047 1 87.06 92 THR B N 1
ATOM 4380 C CA . THR B 1 92 ? -15.078 28.156 22.016 1 87.06 92 THR B CA 1
ATOM 4381 C C . THR B 1 92 ? -14.898 29.672 22.078 1 87.06 92 THR B C 1
ATOM 4383 O O . THR B 1 92 ? -15.062 30.359 21.078 1 87.06 92 THR B O 1
ATOM 4386 N N . GLU B 1 93 ? -14.5 30.188 23.266 1 88.06 93 GLU B N 1
ATOM 4387 C CA . GLU B 1 93 ? -14.391 31.625 23.438 1 88.06 93 GLU B CA 1
ATOM 4388 C C . GLU B 1 93 ? -12.953 32.094 23.25 1 88.06 93 GLU B C 1
ATOM 4390 O O . GLU B 1 93 ? -12.688 33.312 23.203 1 88.06 93 GLU B O 1
ATOM 4395 N N . ASP B 1 94 ? -12.055 31.172 23.094 1 90.81 94 ASP B N 1
ATOM 4396 C CA . ASP B 1 94 ? -10.648 31.516 22.891 1 90.81 94 ASP B CA 1
ATOM 4397 C C . ASP B 1 94 ? -10.383 31.844 21.422 1 90.81 94 ASP B C 1
ATOM 4399 O O . ASP B 1 94 ? -10.492 30.969 20.547 1 90.81 94 ASP B O 1
ATOM 4403 N N . PRO B 1 95 ? -9.992 33.031 21.172 1 88.88 95 PRO B N 1
ATOM 4404 C CA . PRO B 1 95 ? -9.773 33.438 19.766 1 88.88 95 PRO B CA 1
ATOM 4405 C C . PRO B 1 95 ? -8.602 32.688 19.125 1 88.88 95 PRO B C 1
ATOM 4407 O O . PRO B 1 95 ? -8.477 32.656 17.906 1 88.88 95 PRO B O 1
ATOM 4410 N N . ASN B 1 96 ? -7.785 32.094 19.938 1 91.12 96 ASN B N 1
ATOM 4411 C CA . ASN B 1 96 ? -6.613 31.375 19.422 1 91.12 96 ASN B CA 1
ATOM 4412 C C . ASN B 1 96 ? -6.855 29.875 19.312 1 91.12 96 ASN B C 1
ATOM 4414 O O . ASN B 1 96 ? -5.953 29.125 18.953 1 91.12 96 ASN B O 1
ATOM 4418 N N . SER B 1 97 ? -8.102 29.516 19.625 1 94.94 97 SER B N 1
ATOM 4419 C CA . SER B 1 97 ? -8.43 28.094 19.5 1 94.94 97 SER B CA 1
ATOM 4420 C C . SER B 1 97 ? -8.594 27.703 18.031 1 94.94 97 SER B C 1
ATOM 4422 O O . SER B 1 97 ? -8.875 28.547 17.188 1 94.94 97 SER B O 1
ATOM 4424 N N . GLU B 1 98 ? -8.336 26.438 17.688 1 96.69 98 GLU B N 1
ATOM 4425 C CA . GLU B 1 98 ? -8.398 25.938 16.328 1 96.69 98 GLU B CA 1
ATOM 4426 C C . GLU B 1 98 ? -9.547 24.938 16.156 1 96.69 98 GLU B C 1
ATOM 4428 O O . GLU B 1 98 ? -9.992 24.328 17.125 1 96.69 98 GLU B O 1
ATOM 4433 N N . PHE B 1 99 ? -10.062 24.828 14.906 1 96.88 99 PHE B N 1
ATOM 4434 C CA . PHE B 1 99 ? -11.086 23.828 14.617 1 96.88 99 PHE B CA 1
ATOM 4435 C C . PHE B 1 99 ? -10.547 22.422 14.836 1 96.88 99 PHE B C 1
ATOM 4437 O O . PHE B 1 99 ? -9.336 22.203 14.82 1 96.88 99 PHE B O 1
ATOM 4444 N N . LEU B 1 100 ? -11.453 21.453 15.07 1 98.5 100 LEU B N 1
ATOM 4445 C CA . LEU B 1 100 ? -11.078 20.094 15.422 1 98.5 100 LEU B CA 1
ATOM 4446 C C . LEU B 1 100 ? -10.906 19.234 14.164 1 98.5 100 LEU B C 1
ATOM 4448 O O . LEU B 1 100 ? -11.664 19.375 13.203 1 98.5 100 LEU B O 1
ATOM 4452 N N . PRO B 1 101 ? -9.891 18.297 14.188 1 98.69 101 PRO B N 1
ATOM 4453 C CA . PRO B 1 101 ? -9.812 17.297 13.117 1 98.69 101 PRO B CA 1
ATOM 4454 C C . PRO B 1 101 ? -11.109 16.5 12.969 1 98.69 101 PRO B C 1
ATOM 4456 O O . PRO B 1 101 ? -11.469 16.094 11.859 1 98.69 101 PRO B O 1
ATOM 4459 N N . GLU B 1 102 ? -11.82 16.266 14.07 1 98.69 102 GLU B N 1
ATOM 4460 C CA . GLU B 1 102 ? -13.117 15.602 14.031 1 98.69 102 GLU B CA 1
ATOM 4461 C C . GLU B 1 102 ? -14.109 16.391 13.18 1 98.69 102 GLU B C 1
ATOM 4463 O O . GLU B 1 102 ? -14.883 15.797 12.414 1 98.69 102 GLU B O 1
ATOM 4468 N N . SER B 1 103 ? -14.109 17.734 13.367 1 98.56 103 SER B N 1
ATOM 4469 C CA . SER B 1 103 ? -14.977 18.594 12.562 1 98.56 103 SER B CA 1
ATOM 4470 C C . SER B 1 103 ? -14.609 18.516 11.086 1 98.56 103 SER B C 1
ATOM 4472 O O . SER B 1 103 ? -15.492 18.484 10.219 1 98.56 103 SER B O 1
ATOM 4474 N N . MET B 1 104 ? -13.32 18.547 10.859 1 98.75 104 MET B N 1
ATOM 4475 C CA . MET B 1 104 ? -12.844 18.422 9.484 1 98.75 104 MET B CA 1
ATOM 4476 C C . MET B 1 104 ? -13.25 17.094 8.875 1 98.75 104 MET B C 1
ATOM 4478 O O . MET B 1 104 ? -13.711 17.031 7.738 1 98.75 104 MET B O 1
ATOM 4482 N N . PHE B 1 105 ? -13.125 15.977 9.656 1 98.88 105 PHE B N 1
ATOM 4483 C CA . PHE B 1 105 ? -13.484 14.656 9.148 1 98.88 105 PHE B CA 1
ATOM 4484 C C . PHE B 1 105 ? -14.969 14.594 8.797 1 98.88 105 PHE B C 1
ATOM 4486 O O . PHE B 1 105 ? -15.352 14.086 7.742 1 98.88 105 PHE B O 1
ATOM 4493 N N . TRP B 1 106 ? -15.773 15.07 9.719 1 98.81 106 TRP B N 1
ATOM 4494 C CA . TRP B 1 106 ? -17.219 15.125 9.484 1 98.81 106 TRP B CA 1
ATOM 4495 C C . TRP B 1 106 ? -17.531 15.844 8.172 1 98.81 106 TRP B C 1
ATOM 4497 O O . TRP B 1 106 ? -18.328 15.352 7.367 1 98.81 106 TRP B O 1
ATOM 4507 N N . PHE B 1 107 ? -16.875 16.938 8.023 1 98.69 107 PHE B N 1
ATOM 4508 C CA . PHE B 1 107 ? -17.094 17.781 6.844 1 98.69 107 PHE B CA 1
ATOM 4509 C C . PHE B 1 107 ? -16.594 17.062 5.586 1 98.69 107 PHE B C 1
ATOM 4511 O O . PHE B 1 107 ? -17.297 17.047 4.57 1 98.69 107 PHE B O 1
ATOM 4518 N N . LEU B 1 108 ? -15.422 16.469 5.605 1 98.75 108 LEU B N 1
ATOM 4519 C CA . LEU B 1 108 ? -14.891 15.727 4.465 1 98.75 108 LEU B CA 1
ATOM 4520 C C . LEU B 1 108 ? -15.828 14.602 4.047 1 98.75 108 LEU B C 1
ATOM 4522 O O . LEU B 1 108 ? -16.078 14.398 2.857 1 98.75 108 LEU B O 1
ATOM 4526 N N . LEU B 1 109 ? -16.344 13.875 5.016 1 98.81 109 LEU B N 1
ATOM 4527 C CA . LEU B 1 109 ? -17.125 12.672 4.766 1 98.81 109 LEU B CA 1
ATOM 4528 C C . LEU B 1 109 ? -18.531 13.031 4.27 1 98.81 109 LEU B C 1
ATOM 4530 O O . LEU B 1 109 ? -19.062 12.367 3.369 1 98.81 109 LEU B O 1
ATOM 4534 N N . THR B 1 110 ? -19.172 14.133 4.793 1 98.38 110 THR B N 1
ATOM 4535 C CA . THR B 1 110 ? -20.594 14.336 4.547 1 98.38 110 THR B CA 1
ATOM 4536 C C . THR B 1 110 ? -20.812 15.555 3.645 1 98.38 110 THR B C 1
ATOM 4538 O O . THR B 1 110 ? -21.859 15.68 3.021 1 98.38 110 THR B O 1
ATOM 4541 N N . GLY B 1 111 ? -19.828 16.484 3.678 1 97.81 111 GLY B N 1
ATOM 4542 C CA . GLY B 1 111 ? -20.016 17.75 2.988 1 97.81 111 GLY B CA 1
ATOM 4543 C C . GLY B 1 111 ? -20.891 18.719 3.762 1 97.81 111 GLY B C 1
ATOM 4544 O O . GLY B 1 111 ? -21.125 19.844 3.314 1 97.81 111 GLY B O 1
ATOM 4545 N N . GLU B 1 112 ? -21.297 18.312 4.957 1 97.06 112 GLU B N 1
ATOM 4546 C CA . GLU B 1 112 ? -22.156 19.156 5.797 1 97.06 112 GLU B CA 1
ATOM 4547 C C . GLU B 1 112 ? -21.344 19.797 6.93 1 97.06 112 GLU B C 1
ATOM 4549 O O . GLU B 1 112 ? -20.438 19.172 7.473 1 97.06 112 GLU B O 1
ATOM 4554 N N . LYS B 1 113 ? -21.734 21.016 7.254 1 97.31 113 LYS B N 1
ATOM 4555 C CA . LYS B 1 113 ? -21.172 21.672 8.422 1 97.31 113 LYS B CA 1
ATOM 4556 C C . LYS B 1 113 ? -21.781 21.141 9.719 1 97.31 113 LYS B C 1
ATOM 4558 O O . LYS B 1 113 ? -22.969 21.328 9.977 1 97.31 113 LYS B O 1
ATOM 4563 N N . PRO B 1 114 ? -20.984 20.5 10.484 1 97.81 114 PRO B N 1
ATOM 4564 C CA . PRO B 1 114 ? -21.547 19.938 11.711 1 97.81 114 PRO B CA 1
ATOM 4565 C C . PRO B 1 114 ? -21.859 21 12.758 1 97.81 114 PRO B C 1
ATOM 4567 O O . PRO B 1 114 ? -21.234 22.062 12.766 1 97.81 114 PRO B O 1
ATOM 4570 N N . THR B 1 115 ? -22.766 20.672 13.664 1 97.19 115 THR B N 1
ATOM 4571 C CA . THR B 1 115 ? -23.031 21.5 14.836 1 97.19 115 THR B CA 1
ATOM 4572 C C . THR B 1 115 ? -22.047 21.172 15.953 1 97.19 115 THR B C 1
ATOM 4574 O O . THR B 1 115 ? -21.359 20.156 15.906 1 97.19 115 THR B O 1
ATOM 4577 N N . GLN B 1 116 ? -22.016 22.109 16.922 1 96.62 116 GLN B N 1
ATOM 4578 C CA . GLN B 1 116 ? -21.156 21.875 18.094 1 96.62 116 GLN B CA 1
ATOM 4579 C C . GLN B 1 116 ? -21.547 20.578 18.812 1 96.62 116 GLN B C 1
ATOM 4581 O O . GLN B 1 116 ? -20.688 19.797 19.203 1 96.62 116 GLN B O 1
ATOM 4586 N N . LYS B 1 117 ? -22.844 20.344 18.938 1 96.81 117 LYS B N 1
ATOM 4587 C CA . LYS B 1 117 ? -23.328 19.156 19.641 1 96.81 117 LYS B CA 1
ATOM 4588 C C . LYS B 1 117 ? -22.922 17.891 18.906 1 96.81 117 LYS B C 1
ATOM 4590 O O . LYS B 1 117 ? -22.484 16.922 19.547 1 96.81 117 LYS B O 1
ATOM 4595 N N . GLN B 1 118 ? -23.047 17.875 17.562 1 97.44 118 GLN B N 1
ATOM 4596 C CA . GLN B 1 118 ? -22.641 16.734 16.734 1 97.44 118 GLN B CA 1
ATOM 4597 C C . GLN B 1 118 ? -21.172 16.406 16.938 1 97.44 118 GLN B C 1
ATOM 4599 O O . GLN B 1 118 ? -20.812 15.234 17.109 1 97.44 118 GLN B O 1
ATOM 4604 N N . ILE B 1 119 ? -20.297 17.391 17.016 1 97.81 119 ILE B N 1
ATOM 4605 C CA . ILE B 1 119 ? -18.859 17.172 17.094 1 97.81 119 ILE B CA 1
ATOM 4606 C C . ILE B 1 119 ? -18.469 16.75 18.516 1 97.81 119 ILE B C 1
ATOM 4608 O O . ILE B 1 119 ? -17.578 15.93 18.703 1 97.81 119 ILE B O 1
ATOM 4612 N N . ASP B 1 120 ? -19.188 17.344 19.516 1 96.81 120 ASP B N 1
ATOM 4613 C CA . ASP B 1 120 ? -18.938 16.906 20.891 1 96.81 120 ASP B CA 1
ATOM 4614 C C . ASP B 1 120 ? -19.234 15.406 21.047 1 96.81 120 ASP B C 1
ATOM 4616 O O . ASP B 1 120 ? -18.438 14.68 21.656 1 96.81 120 ASP B O 1
ATOM 4620 N N . GLU B 1 121 ? -20.344 14.984 20.5 1 96.94 121 GLU B N 1
ATOM 4621 C CA . GLU B 1 121 ? -20.719 13.586 20.578 1 96.94 121 GLU B CA 1
ATOM 4622 C C . GLU B 1 121 ? -19.766 12.703 19.766 1 96.94 121 GLU B C 1
ATOM 4624 O O . GLU B 1 121 ? -19.422 11.602 20.203 1 96.94 121 GLU B O 1
ATOM 4629 N N . PHE B 1 122 ? -19.406 13.172 18.625 1 98.12 122 PHE B N 1
ATOM 4630 C CA . PHE B 1 122 ? -18.484 12.414 17.781 1 98.12 122 PHE B CA 1
ATOM 4631 C C . PHE B 1 122 ? -17.125 12.273 18.469 1 98.12 122 PHE B C 1
ATOM 4633 O O . PHE B 1 122 ? -16.516 11.203 18.438 1 98.12 122 PHE B O 1
ATOM 4640 N N . SER B 1 123 ? -16.609 13.328 19.109 1 97.88 123 SER B N 1
ATOM 4641 C CA . SER B 1 123 ? -15.359 13.266 19.875 1 97.88 123 SER B CA 1
ATOM 4642 C C . SER B 1 123 ? -15.453 12.227 21 1 97.88 123 SER B C 1
ATOM 4644 O O . SER B 1 123 ? -14.508 11.477 21.234 1 97.88 123 SER B O 1
ATOM 4646 N N . GLU B 1 124 ? -16.547 12.242 21.656 1 97.25 124 GLU B N 1
ATOM 4647 C CA . GLU B 1 124 ? -16.766 11.266 22.719 1 97.25 124 GLU B CA 1
ATOM 4648 C C . GLU B 1 124 ? -16.766 9.844 22.172 1 97.25 124 GLU B C 1
ATOM 4650 O O . GLU B 1 124 ? -16.25 8.922 22.828 1 97.25 124 GLU B O 1
ATOM 4655 N N . GLU B 1 125 ? -17.375 9.695 21.031 1 98 125 GLU B N 1
ATOM 4656 C CA . GLU B 1 125 ? -17.391 8.383 20.391 1 98 125 GLU B CA 1
ATOM 4657 C C . GLU B 1 125 ? -15.969 7.922 20.062 1 98 125 GLU B C 1
ATOM 4659 O O . GLU B 1 125 ? -15.594 6.781 20.359 1 98 125 GLU B O 1
ATOM 4664 N N . LEU B 1 126 ? -15.172 8.789 19.469 1 98.69 126 LEU B N 1
ATOM 4665 C CA . LEU B 1 126 ? -13.797 8.43 19.125 1 98.69 126 LEU B CA 1
ATOM 4666 C C . LEU B 1 126 ? -13 8.094 20.375 1 98.69 126 LEU B C 1
ATOM 4668 O O . LEU B 1 126 ? -12.242 7.117 20.391 1 98.69 126 LEU B O 1
ATOM 4672 N N . ALA B 1 127 ? -13.172 8.898 21.406 1 98.56 127 ALA B N 1
ATOM 4673 C CA . ALA B 1 127 ? -12.453 8.641 22.641 1 98.56 127 ALA B CA 1
ATOM 4674 C C . ALA B 1 127 ? -12.836 7.285 23.234 1 98.56 127 ALA B C 1
ATOM 4676 O O . ALA B 1 127 ? -11.977 6.562 23.75 1 98.56 127 ALA B O 1
ATOM 4677 N N . SER B 1 128 ? -14.078 6.93 23.188 1 98.44 128 SER B N 1
ATOM 4678 C CA . SER B 1 128 ? -14.57 5.676 23.75 1 98.44 128 SER B CA 1
ATOM 4679 C C . SER B 1 128 ? -14.016 4.473 23 1 98.44 128 SER B C 1
ATOM 4681 O O . SER B 1 128 ? -13.938 3.373 23.547 1 98.44 128 SER B O 1
ATOM 4683 N N . LYS B 1 129 ? -13.586 4.629 21.75 1 98.56 129 LYS B N 1
ATOM 4684 C CA . LYS B 1 129 ? -13.086 3.555 20.906 1 98.56 129 LYS B CA 1
ATOM 4685 C C . LYS B 1 129 ? -11.562 3.588 20.828 1 98.56 129 LYS B C 1
ATOM 4687 O O . LYS B 1 129 ? -10.961 2.787 20.109 1 98.56 129 LYS B O 1
ATOM 4692 N N . ALA B 1 130 ? -10.898 4.41 21.609 1 98.75 130 ALA B N 1
ATOM 4693 C CA . ALA B 1 130 ? -9.5 4.758 21.375 1 98.75 130 ALA B CA 1
ATOM 4694 C C . ALA B 1 130 ? -8.57 3.717 22 1 98.75 130 ALA B C 1
ATOM 4696 O O . ALA B 1 130 ? -7.391 3.643 21.641 1 98.75 130 ALA B O 1
ATOM 4697 N N . ARG B 1 131 ? -9.016 2.891 22.906 1 98.38 131 ARG B N 1
ATOM 4698 C CA . ARG B 1 131 ? -8.164 1.927 23.594 1 98.38 131 ARG B CA 1
ATOM 4699 C C . ARG B 1 131 ? -7.66 0.858 22.625 1 98.38 131 ARG B C 1
ATOM 4701 O O . ARG B 1 131 ? -8.414 0.377 21.781 1 98.38 131 ARG B O 1
ATOM 4708 N N . LEU B 1 132 ? -6.43 0.516 22.703 1 98.62 132 LEU B N 1
ATOM 4709 C CA . LEU B 1 132 ? -5.848 -0.531 21.859 1 98.62 132 LEU B CA 1
ATOM 4710 C C . LEU B 1 132 ? -6.152 -1.912 22.438 1 98.62 132 LEU B C 1
ATOM 4712 O O . LEU B 1 132 ? -6.109 -2.105 23.656 1 98.62 132 LEU B O 1
ATOM 4716 N N . PRO B 1 133 ? -6.5 -2.846 21.594 1 98.44 133 PRO B N 1
ATOM 4717 C CA . PRO B 1 133 ? -6.625 -4.215 22.094 1 98.44 133 PRO B CA 1
ATOM 4718 C C . PRO B 1 133 ? -5.305 -4.777 22.609 1 98.44 133 PRO B C 1
ATOM 4720 O O . PRO B 1 133 ? -4.234 -4.383 22.141 1 98.44 133 PRO B O 1
ATOM 4723 N N . SER B 1 134 ? -5.348 -5.75 23.531 1 98.19 134 SER B N 1
ATOM 4724 C CA . SER B 1 134 ? -4.176 -6.289 24.203 1 98.19 134 SER B CA 1
ATOM 4725 C C . SER B 1 134 ? -3.209 -6.93 23.219 1 98.19 134 SER B C 1
ATOM 4727 O O . SER B 1 134 ? -1.991 -6.832 23.375 1 98.19 134 SER B O 1
ATOM 4729 N N . TYR B 1 135 ? -3.748 -7.598 22.203 1 98.31 135 TYR B N 1
ATOM 4730 C CA . TYR B 1 135 ? -2.867 -8.242 21.234 1 98.31 135 TYR B CA 1
ATOM 4731 C C . TYR B 1 135 ? -2.031 -7.215 20.484 1 98.31 135 TYR B C 1
ATOM 4733 O O . TYR B 1 135 ? -0.867 -7.465 20.156 1 98.31 135 TYR B O 1
ATOM 4741 N N . LEU B 1 136 ? -2.633 -6.09 20.156 1 98.69 136 LEU B N 1
ATOM 4742 C CA . LEU B 1 136 ? -1.908 -5.047 19.438 1 98.69 136 LEU B CA 1
ATOM 4743 C C . LEU B 1 136 ? -0.797 -4.465 20.312 1 98.69 136 LEU B C 1
ATOM 4745 O O . LEU B 1 136 ? 0.298 -4.184 19.812 1 98.69 136 LEU B O 1
ATOM 4749 N N . GLU B 1 137 ? -1.079 -4.238 21.594 1 98.19 137 GLU B N 1
ATOM 4750 C CA . GLU B 1 137 ? -0.039 -3.771 22.516 1 98.19 137 GLU B CA 1
ATOM 4751 C C . GLU B 1 137 ? 1.144 -4.734 22.531 1 98.19 137 GLU B C 1
ATOM 4753 O O . GLU B 1 137 ? 2.301 -4.309 22.516 1 98.19 137 GLU B O 1
ATOM 4758 N N . ARG B 1 138 ? 0.861 -6.004 22.562 1 97.88 138 ARG B N 1
ATOM 4759 C CA . ARG B 1 138 ? 1.907 -7.023 22.562 1 97.88 138 ARG B CA 1
ATOM 4760 C C . ARG B 1 138 ? 2.742 -6.953 21.281 1 97.88 138 ARG B C 1
ATOM 4762 O O . ARG B 1 138 ? 3.969 -7.082 21.328 1 97.88 138 ARG B O 1
ATOM 4769 N N . ILE B 1 139 ? 2.078 -6.812 20.188 1 98.69 139 ILE B N 1
ATOM 4770 C CA . ILE B 1 139 ? 2.777 -6.699 18.906 1 98.69 139 ILE B CA 1
ATOM 4771 C C . ILE B 1 139 ? 3.697 -5.48 18.938 1 98.69 139 ILE B C 1
ATOM 4773 O O . ILE B 1 139 ? 4.883 -5.586 18.609 1 98.69 139 ILE B O 1
ATOM 4777 N N . LEU B 1 140 ? 3.162 -4.34 19.328 1 98.69 140 LEU B N 1
ATOM 4778 C CA . LEU B 1 140 ? 3.938 -3.104 19.344 1 98.69 140 LEU B CA 1
ATOM 4779 C C . LEU B 1 140 ? 5.125 -3.221 20.297 1 98.69 140 LEU B C 1
ATOM 4781 O O . LEU B 1 140 ? 6.207 -2.707 20.016 1 98.69 140 LEU B O 1
ATOM 4785 N N . ASP B 1 141 ? 4.934 -3.887 21.406 1 98.31 141 ASP B N 1
ATOM 4786 C CA . ASP B 1 141 ? 5.996 -4.07 22.391 1 98.31 141 ASP B CA 1
ATOM 4787 C C . ASP B 1 141 ? 7.086 -4.996 21.859 1 98.31 141 ASP B C 1
ATOM 4789 O O . ASP B 1 141 ? 8.219 -4.988 22.344 1 98.31 141 ASP B O 1
ATOM 4793 N N . SER B 1 142 ? 6.785 -5.82 20.859 1 98.06 142 SER B N 1
ATOM 4794 C CA . SER B 1 142 ? 7.746 -6.77 20.297 1 98.06 142 SER B CA 1
ATOM 4795 C C . SER B 1 142 ? 8.609 -6.117 19.234 1 98.06 142 SER B C 1
ATOM 4797 O O . SER B 1 142 ? 9.633 -6.672 18.828 1 98.06 142 SER B O 1
ATOM 4799 N N . LEU B 1 143 ? 8.234 -4.973 18.734 1 98.62 143 LEU B N 1
ATOM 4800 C CA . LEU B 1 143 ? 8.977 -4.301 17.688 1 98.62 143 LEU B CA 1
ATOM 4801 C C . LEU B 1 143 ? 10.281 -3.721 18.219 1 98.62 143 LEU B C 1
ATOM 4803 O O . LEU B 1 143 ? 10.312 -3.176 19.328 1 98.62 143 LEU B O 1
ATOM 4807 N N . PRO B 1 144 ? 11.383 -3.857 17.453 1 97.5 144 PRO B N 1
ATOM 4808 C CA . PRO B 1 144 ? 12.609 -3.201 17.906 1 97.5 144 PRO B CA 1
ATOM 4809 C C . PRO B 1 144 ? 12.5 -1.679 17.922 1 97.5 144 PRO B C 1
ATOM 4811 O O . PRO B 1 144 ? 11.891 -1.094 17.016 1 97.5 144 PRO B O 1
ATOM 4814 N N . ALA B 1 145 ? 13.102 -1.036 18.906 1 95.25 145 ALA B N 1
ATOM 4815 C CA . ALA B 1 145 ? 13.086 0.42 19.016 1 95.25 145 ALA B CA 1
ATOM 4816 C C . ALA B 1 145 ? 13.797 1.069 17.828 1 95.25 145 ALA B C 1
ATOM 4818 O O . ALA B 1 145 ? 13.57 2.244 17.531 1 95.25 145 ALA B O 1
ATOM 4819 N N . THR B 1 146 ? 14.633 0.262 17.109 1 96.75 146 THR B N 1
ATOM 4820 C CA . THR B 1 146 ? 15.391 0.774 15.969 1 96.75 146 THR B CA 1
ATOM 4821 C C . THR B 1 146 ? 14.531 0.789 14.703 1 96.75 146 THR B C 1
ATOM 4823 O O . THR B 1 146 ? 14.898 1.403 13.703 1 96.75 146 THR B O 1
ATOM 4826 N N . LEU B 1 147 ? 13.414 0.051 14.727 1 98.31 147 LEU B N 1
ATOM 4827 C CA . LEU B 1 147 ? 12.508 0.068 13.578 1 98.31 147 LEU B CA 1
ATOM 4828 C C . LEU B 1 147 ? 11.914 1.458 13.383 1 98.31 147 LEU B C 1
ATOM 4830 O O . LEU B 1 147 ? 11.445 2.084 14.336 1 98.31 147 LEU B O 1
ATOM 4834 N N . HIS B 1 148 ? 11.953 1.979 12.141 1 97.69 148 HIS B N 1
ATOM 4835 C CA . HIS B 1 148 ? 11.438 3.309 11.844 1 97.69 148 HIS B CA 1
ATOM 4836 C C . HIS B 1 148 ? 10.016 3.479 12.367 1 97.69 148 HIS B C 1
ATOM 4838 O O . HIS B 1 148 ? 9.18 2.586 12.203 1 97.69 148 HIS B O 1
ATOM 4844 N N . PRO B 1 149 ? 9.695 4.598 12.992 1 97.81 149 PRO B N 1
ATOM 4845 C CA . PRO B 1 149 ? 8.383 4.773 13.609 1 97.81 149 PRO B CA 1
ATOM 4846 C C . PRO B 1 149 ? 7.238 4.688 12.602 1 97.81 149 PRO B C 1
ATOM 4848 O O . PRO B 1 149 ? 6.148 4.219 12.945 1 97.81 149 PRO B O 1
ATOM 4851 N N . MET B 1 150 ? 7.449 5.113 11.383 1 98.31 150 MET B N 1
ATOM 4852 C CA . MET B 1 150 ? 6.402 4.996 10.367 1 98.31 150 MET B CA 1
ATOM 4853 C C . MET B 1 150 ? 6.117 3.535 10.039 1 98.31 150 MET B C 1
ATOM 4855 O O . MET B 1 150 ? 4.98 3.172 9.75 1 98.31 150 MET B O 1
ATOM 4859 N N . THR B 1 151 ? 7.172 2.719 10.023 1 98.69 151 THR B N 1
ATOM 4860 C CA . THR B 1 151 ? 6.973 1.285 9.836 1 98.69 151 THR B CA 1
ATOM 4861 C C . THR B 1 151 ? 6.18 0.691 10.992 1 98.69 151 THR B C 1
ATOM 4863 O O . THR B 1 151 ? 5.285 -0.13 10.781 1 98.69 151 THR B O 1
ATOM 4866 N N . GLN B 1 152 ? 6.492 1.128 12.195 1 98.88 152 GLN B N 1
ATOM 4867 C CA . GLN B 1 152 ? 5.742 0.685 13.367 1 98.88 152 GLN B CA 1
ATOM 4868 C C . GLN B 1 152 ? 4.27 1.066 13.258 1 98.88 152 GLN B C 1
ATOM 4870 O O . GLN B 1 152 ? 3.387 0.267 13.578 1 98.88 152 GLN B O 1
ATOM 4875 N N . LEU B 1 153 ? 4.008 2.287 12.797 1 98.88 153 LEU B N 1
ATOM 4876 C CA . LEU B 1 153 ? 2.635 2.744 12.602 1 98.88 153 LEU B CA 1
ATOM 4877 C C . LEU B 1 153 ? 1.905 1.869 11.594 1 98.88 153 LEU B C 1
ATOM 4879 O O . LEU B 1 153 ? 0.77 1.452 11.828 1 98.88 153 LEU B O 1
ATOM 4883 N N . SER B 1 154 ? 2.545 1.587 10.453 1 98.88 154 SER B N 1
ATOM 4884 C CA . SER B 1 154 ? 1.925 0.764 9.422 1 98.88 154 SER B CA 1
ATOM 4885 C C . SER B 1 154 ? 1.623 -0.639 9.938 1 98.88 154 SER B C 1
ATOM 4887 O O . SER B 1 154 ? 0.575 -1.208 9.625 1 98.88 154 SER B O 1
ATOM 4889 N N . ILE B 1 155 ? 2.564 -1.228 10.703 1 98.88 155 ILE B N 1
ATOM 4890 C CA . ILE B 1 155 ? 2.387 -2.555 11.281 1 98.88 155 ILE B CA 1
ATOM 4891 C C . ILE B 1 155 ? 1.213 -2.541 12.258 1 98.88 155 ILE B C 1
ATOM 4893 O O . ILE B 1 155 ? 0.355 -3.426 12.219 1 98.88 155 ILE B O 1
ATOM 4897 N N . GLY B 1 156 ? 1.168 -1.529 13.133 1 98.94 156 GLY B N 1
ATOM 4898 C CA . GLY B 1 156 ? 0.067 -1.416 14.078 1 98.94 156 GLY B CA 1
ATOM 4899 C C . GLY B 1 156 ? -1.289 -1.326 13.406 1 98.94 156 GLY B C 1
ATOM 4900 O O . GLY B 1 156 ? -2.232 -2.012 13.805 1 98.94 156 GLY B O 1
ATOM 4901 N N . ILE B 1 157 ? -1.389 -0.496 12.383 1 98.94 157 ILE B N 1
ATOM 4902 C CA . ILE B 1 157 ? -2.633 -0.323 11.641 1 98.94 157 ILE B CA 1
ATOM 4903 C C . ILE B 1 157 ? -3.018 -1.637 10.961 1 98.94 157 ILE B C 1
ATOM 4905 O O . ILE B 1 157 ? -4.168 -2.07 11.039 1 98.94 157 ILE B O 1
ATOM 4909 N N . SER B 1 158 ? -2.07 -2.311 10.328 1 98.81 158 SER B N 1
ATOM 4910 C CA . SER B 1 158 ? -2.33 -3.574 9.641 1 98.81 158 SER B CA 1
ATOM 4911 C C . SER B 1 158 ? -2.842 -4.633 10.617 1 98.81 158 SER B C 1
ATOM 4913 O O . SER B 1 158 ? -3.729 -5.418 10.273 1 98.81 158 SER B O 1
ATOM 4915 N N . ALA B 1 159 ? -2.285 -4.672 11.812 1 98.88 159 ALA B N 1
ATOM 4916 C CA . ALA B 1 159 ? -2.633 -5.688 12.805 1 98.88 159 ALA B CA 1
ATOM 4917 C C . ALA B 1 159 ? -4.094 -5.555 13.234 1 98.88 159 ALA B C 1
ATOM 4919 O O . ALA B 1 159 ? -4.73 -6.547 13.594 1 98.88 159 ALA B O 1
ATOM 4920 N N . LEU B 1 160 ? -4.648 -4.367 13.133 1 98.88 160 LEU B N 1
ATOM 4921 C CA . LEU B 1 160 ? -6.039 -4.133 13.508 1 98.88 160 LEU B CA 1
ATOM 4922 C C . LEU B 1 160 ? -6.984 -4.832 12.531 1 98.88 160 LEU B C 1
ATOM 4924 O O . LEU B 1 160 ? -8.18 -4.969 12.82 1 98.88 160 LEU B O 1
ATOM 4928 N N . ASN B 1 161 ? -6.461 -5.309 11.43 1 98.69 161 ASN B N 1
ATOM 4929 C CA . ASN B 1 161 ? -7.215 -6.145 10.5 1 98.69 161 ASN B CA 1
ATOM 4930 C C . ASN B 1 161 ? -7.867 -7.324 11.219 1 98.69 161 ASN B C 1
ATOM 4932 O O . ASN B 1 161 ? -8.93 -7.793 10.805 1 98.69 161 ASN B O 1
ATOM 4936 N N . ASN B 1 162 ? -7.254 -7.809 12.281 1 98.44 162 ASN B N 1
ATOM 4937 C CA . ASN B 1 162 ? -7.77 -8.914 13.086 1 98.44 162 ASN B CA 1
ATOM 4938 C C . ASN B 1 162 ? -9.203 -8.656 13.531 1 98.44 162 ASN B C 1
ATOM 4940 O O . ASN B 1 162 ? -9.969 -9.602 13.734 1 98.44 162 ASN B O 1
ATOM 4944 N N . ASP B 1 163 ? -9.625 -7.371 13.641 1 98.25 163 ASP B N 1
ATOM 4945 C CA . ASP B 1 163 ? -10.93 -6.992 14.172 1 98.25 163 ASP B CA 1
ATOM 4946 C C . ASP B 1 163 ? -11.812 -6.367 13.094 1 98.25 163 ASP B C 1
ATOM 4948 O O . ASP B 1 163 ? -12.82 -5.734 13.398 1 98.25 163 ASP B O 1
ATOM 4952 N N . SER B 1 164 ? -11.469 -6.5 11.875 1 98.62 164 SER B N 1
ATOM 4953 C CA . SER B 1 164 ? -12.172 -5.824 10.789 1 98.62 164 SER B CA 1
ATOM 4954 C C . SER B 1 164 ? -13.602 -6.34 10.656 1 98.62 164 SER B C 1
ATOM 4956 O O . SER B 1 164 ? -13.812 -7.512 10.344 1 98.62 164 SER B O 1
ATOM 4958 N N . SER B 1 165 ? -14.57 -5.477 10.844 1 98.69 165 SER B N 1
ATOM 4959 C CA . SER B 1 165 ? -15.977 -5.828 10.641 1 98.69 165 SER B CA 1
ATOM 4960 C C . SER B 1 165 ? -16.281 -6.027 9.156 1 98.69 165 SER B C 1
ATOM 4962 O O . SER B 1 165 ? -17.125 -6.859 8.797 1 98.69 165 SER B O 1
ATOM 4964 N N . PHE B 1 166 ? -15.633 -5.277 8.266 1 98.56 166 PHE B N 1
ATOM 4965 C CA . PHE B 1 166 ? -15.828 -5.426 6.832 1 98.56 166 PHE B CA 1
ATOM 4966 C C . PHE B 1 166 ? -15.398 -6.809 6.363 1 98.56 166 PHE B C 1
ATOM 4968 O O . PHE B 1 166 ? -16.141 -7.488 5.648 1 98.56 166 PHE B O 1
ATOM 4975 N N . ALA B 1 167 ? -14.141 -7.199 6.75 1 97.25 167 ALA B N 1
ATOM 4976 C CA . ALA B 1 167 ? -13.633 -8.5 6.332 1 97.25 167 ALA B CA 1
ATOM 4977 C C . ALA B 1 167 ? -14.57 -9.625 6.766 1 97.25 167 ALA B C 1
ATOM 4979 O O . ALA B 1 167 ? -14.875 -10.531 5.984 1 97.25 167 ALA B O 1
ATOM 4980 N N . LYS B 1 168 ? -15.07 -9.57 7.992 1 97.19 168 LYS B N 1
ATOM 4981 C CA . LYS B 1 168 ? -15.984 -10.578 8.516 1 97.19 168 LYS B CA 1
ATOM 4982 C C . LYS B 1 168 ? -17.312 -10.57 7.754 1 97.19 168 LYS B C 1
ATOM 4984 O O . LYS B 1 168 ? -17.859 -11.625 7.43 1 97.19 168 LYS B O 1
ATOM 4989 N N . ALA B 1 169 ? -17.812 -9.336 7.527 1 97.5 169 ALA B N 1
ATOM 4990 C CA . ALA B 1 169 ? -19.078 -9.195 6.809 1 97.5 169 ALA B CA 1
ATOM 4991 C C . ALA B 1 169 ? -18.953 -9.711 5.375 1 97.5 169 ALA B C 1
ATOM 4993 O O . ALA B 1 169 ? -19.859 -10.375 4.867 1 97.5 169 ALA B O 1
ATOM 4994 N N . TYR B 1 170 ? -17.875 -9.414 4.734 1 94.94 170 TYR B N 1
ATOM 4995 C CA . TYR B 1 170 ? -17.656 -9.875 3.369 1 94.94 170 TYR B CA 1
ATOM 4996 C C . TYR B 1 170 ? -17.641 -11.398 3.301 1 94.94 170 TYR B C 1
ATOM 4998 O O . TYR B 1 170 ? -18.234 -11.984 2.393 1 94.94 170 TYR B O 1
ATOM 5006 N N . GLU B 1 171 ? -16.953 -12.016 4.195 1 90.75 171 GLU B N 1
ATOM 5007 C CA . GLU B 1 171 ? -16.891 -13.469 4.246 1 90.75 171 GLU B CA 1
ATOM 5008 C C . GLU B 1 171 ? -18.281 -14.086 4.387 1 90.75 171 GLU B C 1
ATOM 5010 O O . GLU B 1 171 ? -18.531 -15.188 3.887 1 90.75 171 GLU B O 1
ATOM 5015 N N . LYS B 1 172 ? -19.172 -13.336 5.055 1 92.69 172 LYS B N 1
ATOM 5016 C CA . LYS B 1 172 ? -20.531 -13.828 5.262 1 92.69 172 LYS B CA 1
ATOM 5017 C C . LYS B 1 172 ? -21.391 -13.602 4.02 1 92.69 172 LYS B C 1
ATOM 5019 O O . LYS B 1 172 ? -22.531 -14.07 3.953 1 92.69 172 LYS B O 1
ATOM 5024 N N . GLY B 1 173 ? -20.891 -12.867 3.059 1 90.81 173 GLY B N 1
ATOM 5025 C CA . GLY B 1 173 ? -21.578 -12.727 1.785 1 90.81 173 GLY B CA 1
ATOM 5026 C C . GLY B 1 173 ? -22.609 -11.617 1.792 1 90.81 173 GLY B C 1
ATOM 5027 O O . GLY B 1 173 ? -23.703 -11.773 1.222 1 90.81 173 GLY B O 1
ATOM 5028 N N . ILE B 1 174 ? -22.297 -10.453 2.373 1 93.5 174 ILE B N 1
ATOM 5029 C CA . ILE B 1 174 ? -23.234 -9.336 2.412 1 93.5 174 ILE B CA 1
ATOM 5030 C C . ILE B 1 174 ? -23.344 -8.711 1.024 1 93.5 174 ILE B C 1
ATOM 5032 O O . ILE B 1 174 ? -22.422 -8.82 0.208 1 93.5 174 ILE B O 1
ATOM 5036 N N . PRO B 1 175 ? -24.516 -8.055 0.778 1 93.81 175 PRO B N 1
ATOM 5037 C CA . PRO B 1 175 ? -24.656 -7.383 -0.515 1 93.81 175 PRO B CA 1
ATOM 5038 C C . PRO B 1 175 ? -23.734 -6.184 -0.671 1 93.81 175 PRO B C 1
ATOM 5040 O O . PRO B 1 175 ? -23.422 -5.504 0.312 1 93.81 175 PRO B O 1
ATOM 5043 N N . LYS B 1 176 ? -23.391 -5.914 -1.84 1 94.44 176 LYS B N 1
ATOM 5044 C CA . LYS B 1 176 ? -22.484 -4.82 -2.166 1 94.44 176 LYS B CA 1
ATOM 5045 C C . LYS B 1 176 ? -23 -3.494 -1.608 1 94.44 176 LYS B C 1
ATOM 5047 O O . LYS B 1 176 ? -22.203 -2.643 -1.198 1 94.44 176 LYS B O 1
ATOM 5052 N N . SER B 1 177 ? -24.297 -3.281 -1.598 1 96.12 177 SER B N 1
ATOM 5053 C CA . SER B 1 177 ? -24.906 -2.033 -1.156 1 96.12 177 SER B CA 1
ATOM 5054 C C . SER B 1 177 ? -24.641 -1.778 0.324 1 96.12 177 SER B C 1
ATOM 5056 O O . SER B 1 177 ? -24.812 -0.658 0.807 1 96.12 177 SER B O 1
ATOM 5058 N N . GLU B 1 178 ? -24.141 -2.818 1.028 1 97.56 178 GLU B N 1
ATOM 5059 C CA . GLU B 1 178 ? -23.922 -2.693 2.465 1 97.56 178 GLU B CA 1
ATOM 5060 C C . GLU B 1 178 ? -22.438 -2.562 2.783 1 97.56 178 GLU B C 1
ATOM 5062 O O . GLU B 1 178 ? -22.062 -2.314 3.932 1 97.56 178 GLU B O 1
ATOM 5067 N N . TYR B 1 179 ? -21.578 -2.68 1.798 1 98.44 179 TYR B N 1
ATOM 5068 C CA . TYR B 1 179 ? -20.141 -2.625 2.02 1 98.44 179 TYR B CA 1
ATOM 5069 C C . TYR B 1 179 ? -19.75 -1.359 2.773 1 98.44 179 TYR B C 1
ATOM 5071 O O . TYR B 1 179 ? -18.875 -1.39 3.637 1 98.44 179 TYR B O 1
ATOM 5079 N N . TRP B 1 180 ? -20.406 -0.232 2.434 1 98.75 180 TRP B N 1
ATOM 5080 C CA . TRP B 1 180 ? -19.969 1.063 2.953 1 98.75 180 TRP B CA 1
ATOM 5081 C C . TRP B 1 180 ? -20.203 1.146 4.461 1 98.75 180 TRP B C 1
ATOM 5083 O O . TRP B 1 180 ? -19.453 1.82 5.172 1 98.75 180 TRP B O 1
ATOM 5093 N N . GLU B 1 181 ? -21.188 0.403 4.992 1 98.69 181 GLU B N 1
ATOM 5094 C CA . GLU B 1 181 ? -21.5 0.47 6.414 1 98.69 181 GLU B CA 1
ATOM 5095 C C . GLU B 1 181 ? -20.359 -0.089 7.262 1 98.69 181 GLU B C 1
ATOM 5097 O O . GLU B 1 181 ? -19.953 0.522 8.25 1 98.69 181 GLU B O 1
ATOM 5102 N N . TYR B 1 182 ? -19.875 -1.22 6.824 1 98.81 182 TYR B N 1
ATOM 5103 C CA . TYR B 1 182 ? -18.781 -1.859 7.559 1 98.81 182 TYR B CA 1
ATOM 5104 C C . TYR B 1 182 ? -17.469 -1.146 7.305 1 98.81 182 TYR B C 1
ATOM 5106 O O . TYR B 1 182 ? -16.609 -1.092 8.188 1 98.81 182 TYR B O 1
ATOM 5114 N N . THR B 1 183 ? -17.312 -0.606 6.066 1 98.94 183 THR B N 1
ATOM 5115 C CA . THR B 1 183 ? -16.156 0.234 5.789 1 98.94 183 THR B CA 1
ATOM 5116 C C . THR B 1 183 ? -16.156 1.47 6.684 1 98.94 183 THR B C 1
ATOM 5118 O O . THR B 1 183 ? -15.117 1.856 7.219 1 98.94 183 THR B O 1
ATOM 5121 N N . PHE B 1 184 ? -17.328 2.076 6.852 1 98.88 184 PHE B N 1
ATOM 5122 C CA . PHE B 1 184 ? -17.484 3.213 7.746 1 98.88 184 PHE B CA 1
ATOM 5123 C C . PHE B 1 184 ? -17.109 2.838 9.172 1 98.88 184 PHE B C 1
ATOM 5125 O O . PHE B 1 184 ? -16.312 3.539 9.812 1 98.88 184 PHE B O 1
ATOM 5132 N N . ASP B 1 185 ? -17.578 1.726 9.656 1 98.88 185 ASP B N 1
ATOM 5133 C CA . ASP B 1 185 ? -17.328 1.303 11.031 1 98.88 185 ASP B CA 1
ATOM 5134 C C . ASP B 1 185 ? -15.844 1.072 11.273 1 98.88 185 ASP B C 1
ATOM 5136 O O . ASP B 1 185 ? -15.297 1.529 12.273 1 98.88 185 ASP B O 1
ATOM 5140 N N . ASP B 1 186 ? -15.219 0.375 10.359 1 98.94 186 ASP B N 1
ATOM 5141 C CA . ASP B 1 186 ? -13.789 0.109 10.492 1 98.94 186 ASP B CA 1
ATOM 5142 C C . ASP B 1 186 ? -12.977 1.4 10.398 1 98.94 186 ASP B C 1
ATOM 5144 O O . ASP B 1 186 ? -11.953 1.545 11.07 1 98.94 186 ASP B O 1
ATOM 5148 N N . SER B 1 187 ? -13.383 2.342 9.539 1 98.94 187 SER B N 1
ATOM 5149 C CA . SER B 1 187 ? -12.703 3.623 9.414 1 98.94 187 SER B CA 1
ATOM 5150 C C . SER B 1 187 ? -12.781 4.422 10.711 1 98.94 187 SER B C 1
ATOM 5152 O O . SER B 1 187 ? -11.781 4.98 11.164 1 98.94 187 SER B O 1
ATOM 5154 N N . ILE B 1 188 ? -13.945 4.43 11.32 1 98.94 188 ILE B N 1
ATOM 5155 C CA . ILE B 1 188 ? -14.141 5.148 12.578 1 98.94 188 ILE B CA 1
ATOM 5156 C C . ILE B 1 188 ? -13.305 4.5 13.672 1 98.94 188 ILE B C 1
ATOM 5158 O O . ILE B 1 188 ? -12.641 5.191 14.453 1 98.94 188 ILE B O 1
ATOM 5162 N N . ASN B 1 189 ? -13.336 3.189 13.703 1 98.94 189 ASN B N 1
ATOM 5163 C CA . ASN B 1 189 ? -12.539 2.473 14.695 1 98.94 189 ASN B CA 1
ATOM 5164 C C . ASN B 1 189 ? -11.047 2.758 14.539 1 98.94 189 ASN B C 1
ATOM 5166 O O . ASN B 1 189 ? -10.336 2.936 15.531 1 98.94 189 ASN B O 1
ATOM 5170 N N . LEU B 1 190 ? -10.578 2.797 13.32 1 98.94 190 LEU B N 1
ATOM 5171 C CA . LEU B 1 190 ? -9.172 3.074 13.062 1 98.94 190 LEU B CA 1
ATOM 5172 C C . LEU B 1 190 ? -8.812 4.492 13.492 1 98.94 190 LEU B C 1
ATOM 5174 O O . LEU B 1 190 ? -7.844 4.688 14.234 1 98.94 190 LEU B O 1
ATOM 5178 N N . ILE B 1 191 ? -9.578 5.465 13.031 1 98.94 191 ILE B N 1
ATOM 5179 C CA . ILE B 1 191 ? -9.312 6.859 13.367 1 98.94 191 ILE B CA 1
ATOM 5180 C C . ILE B 1 191 ? -9.305 7.035 14.883 1 98.94 191 ILE B C 1
ATOM 5182 O O . ILE B 1 191 ? -8.438 7.723 15.43 1 98.94 191 ILE B O 1
ATOM 5186 N N . ALA B 1 192 ? -10.188 6.375 15.562 1 98.94 192 ALA B N 1
ATOM 5187 C CA . ALA B 1 192 ? -10.312 6.48 17.016 1 98.94 192 ALA B CA 1
ATOM 5188 C C . ALA B 1 192 ? -9.062 5.969 17.719 1 98.94 192 ALA B C 1
ATOM 5190 O O . ALA B 1 192 ? -8.68 6.48 18.766 1 98.94 192 ALA B O 1
ATOM 5191 N N . LYS B 1 193 ? -8.43 5.008 17.203 1 98.94 193 LYS B N 1
ATOM 5192 C CA . LYS B 1 193 ? -7.332 4.32 17.875 1 98.94 193 LYS B CA 1
ATOM 5193 C C . LYS B 1 193 ? -5.988 4.961 17.547 1 98.94 193 LYS B C 1
ATOM 5195 O O . LYS B 1 193 ? -4.984 4.676 18.203 1 98.94 193 LYS B O 1
ATOM 5200 N N . LEU B 1 194 ? -5.941 5.855 16.562 1 98.94 194 LEU B N 1
ATOM 5201 C CA . LEU B 1 194 ? -4.688 6.418 16.078 1 98.94 194 LEU B CA 1
ATOM 5202 C C . LEU B 1 194 ? -3.979 7.203 17.172 1 98.94 194 LEU B C 1
ATOM 5204 O O . LEU B 1 194 ? -2.76 7.105 17.328 1 98.94 194 LEU B O 1
ATOM 5208 N N . PRO B 1 195 ? -4.699 8.023 18.031 1 98.81 195 PRO B N 1
ATOM 5209 C CA . PRO B 1 195 ? -3.98 8.703 19.109 1 98.81 195 PRO B CA 1
ATOM 5210 C C . PRO B 1 195 ? -3.24 7.73 20.016 1 98.81 195 PRO B C 1
ATOM 5212 O O . PRO B 1 195 ? -2.074 7.957 20.359 1 98.81 195 PRO B O 1
ATOM 5215 N N . SER B 1 196 ? -3.9 6.656 20.359 1 98.88 196 SER B N 1
ATOM 5216 C CA . SER B 1 196 ? -3.287 5.66 21.234 1 98.88 196 SER B CA 1
ATOM 5217 C C . SER B 1 196 ? -2.123 4.961 20.547 1 98.88 196 SER B C 1
ATOM 5219 O O . SER B 1 196 ? -1.101 4.676 21.172 1 98.88 196 SER B O 1
ATOM 5221 N N . LEU B 1 197 ? -2.303 4.66 19.297 1 98.88 197 LEU B N 1
ATOM 5222 C CA . LEU B 1 197 ? -1.234 4.039 18.516 1 98.88 197 LEU B CA 1
ATOM 5223 C C . LEU B 1 197 ? -0.014 4.949 18.453 1 98.88 197 LEU B C 1
ATOM 5225 O O . LEU B 1 197 ? 1.112 4.504 18.688 1 98.88 197 LEU B O 1
ATOM 5229 N N . VAL B 1 198 ? -0.219 6.203 18.109 1 98.75 198 VAL B N 1
ATOM 5230 C CA . VAL B 1 198 ? 0.843 7.199 18.016 1 98.75 198 VAL B CA 1
ATOM 5231 C C . VAL B 1 198 ? 1.552 7.344 19.359 1 98.75 198 VAL B C 1
ATOM 5233 O O . VAL B 1 198 ? 2.783 7.324 19.422 1 98.75 198 VAL B O 1
ATOM 5236 N N . GLY B 1 199 ? 0.766 7.473 20.406 1 98.62 199 GLY B N 1
ATOM 5237 C CA . GLY B 1 199 ? 1.342 7.59 21.75 1 98.62 199 GLY B CA 1
ATOM 5238 C C . GLY B 1 199 ? 2.17 6.383 22.141 1 98.62 199 GLY B C 1
ATOM 5239 O O . GLY B 1 199 ? 3.256 6.527 22.703 1 98.62 199 GLY B O 1
ATOM 5240 N N . LYS B 1 200 ? 1.686 5.176 21.844 1 98.69 200 LYS B N 1
ATOM 5241 C CA . LYS B 1 200 ? 2.383 3.941 22.203 1 98.69 200 LYS B CA 1
ATOM 5242 C C . LYS B 1 200 ? 3.707 3.828 21.453 1 98.69 200 LYS B C 1
ATOM 5244 O O . LYS B 1 200 ? 4.727 3.447 22.031 1 98.69 200 LYS B O 1
ATOM 5249 N N . ILE B 1 201 ? 3.705 4.129 20.219 1 98.75 201 ILE B N 1
ATOM 5250 C CA . ILE B 1 201 ? 4.922 4.07 19.406 1 98.75 201 ILE B CA 1
ATOM 5251 C C . ILE B 1 201 ? 5.938 5.086 19.938 1 98.75 201 ILE B C 1
ATOM 5253 O O . ILE B 1 201 ? 7.125 4.781 20.047 1 98.75 201 ILE B O 1
ATOM 5257 N N . TYR B 1 202 ? 5.469 6.305 20.234 1 98.5 202 TYR B N 1
ATOM 5258 C CA . TYR B 1 202 ? 6.348 7.336 20.766 1 98.5 202 TYR B CA 1
ATOM 5259 C C . TYR B 1 202 ? 6.988 6.879 22.078 1 98.5 202 TYR B C 1
ATOM 5261 O O . TYR B 1 202 ? 8.195 7.035 22.266 1 98.5 202 TYR B O 1
ATOM 5269 N N . SER B 1 203 ? 6.18 6.344 22.953 1 98.31 203 SER B N 1
ATOM 5270 C CA . SER B 1 203 ? 6.637 5.848 24.25 1 98.31 203 SER B CA 1
ATOM 5271 C C . SER B 1 203 ? 7.664 4.73 24.078 1 98.31 203 SER B C 1
ATOM 5273 O O . SER B 1 203 ? 8.75 4.793 24.656 1 98.31 203 SER B O 1
ATOM 5275 N N . ASN B 1 204 ? 7.328 3.723 23.266 1 98.38 204 ASN B N 1
ATOM 5276 C CA . ASN B 1 204 ? 8.203 2.572 23.062 1 98.38 204 ASN B CA 1
ATOM 5277 C C . ASN B 1 204 ? 9.523 2.973 22.406 1 98.38 204 ASN B C 1
ATOM 5279 O O . ASN B 1 204 ? 10.578 2.449 22.766 1 98.38 204 ASN B O 1
ATOM 5283 N N . THR B 1 205 ? 9.469 3.848 21.484 1 98.12 205 THR B N 1
ATOM 5284 C CA . THR B 1 205 ? 10.625 4.195 20.672 1 98.12 205 THR B CA 1
ATOM 5285 C C . THR B 1 205 ? 11.562 5.129 21.438 1 98.12 205 THR B C 1
ATOM 5287 O O . THR B 1 205 ? 12.781 4.984 21.359 1 98.12 205 THR B O 1
ATOM 5290 N N . TYR B 1 206 ? 10.977 6.059 22.203 1 97.56 206 TYR B N 1
ATOM 5291 C CA . TYR B 1 206 ? 11.836 7.137 22.688 1 97.56 206 TYR B CA 1
ATOM 5292 C C . TYR B 1 206 ? 11.82 7.207 24.203 1 97.56 206 TYR B C 1
ATOM 5294 O O . TYR B 1 206 ? 12.656 7.883 24.812 1 97.56 206 TYR B O 1
ATOM 5302 N N . HIS B 1 207 ? 10.875 6.484 24.875 1 97.44 207 HIS B N 1
ATOM 5303 C CA . HIS B 1 207 ? 10.742 6.637 26.312 1 97.44 207 HIS B CA 1
ATOM 5304 C C . HIS B 1 207 ? 10.648 5.281 27 1 97.44 207 HIS B C 1
ATOM 5306 O O . HIS B 1 207 ? 10.031 5.156 28.062 1 97.44 207 HIS B O 1
ATOM 5312 N N . LYS B 1 208 ? 11.172 4.203 26.406 1 97 208 LYS B N 1
ATOM 5313 C CA . LYS B 1 208 ? 11.336 2.867 26.969 1 97 208 LYS B CA 1
ATOM 5314 C C . LYS B 1 208 ? 10.008 2.309 27.469 1 97 208 LYS B C 1
ATOM 5316 O O . LYS B 1 208 ? 9.961 1.641 28.5 1 97 208 LYS B O 1
ATOM 5321 N N . GLY B 1 209 ? 8.914 2.744 26.828 1 97.12 209 GLY B N 1
ATOM 5322 C CA . GLY B 1 209 ? 7.609 2.174 27.141 1 97.12 209 GLY B CA 1
ATOM 5323 C C . GLY B 1 209 ? 6.934 2.826 28.328 1 97.12 209 GLY B C 1
ATOM 5324 O O . GLY B 1 209 ? 5.93 2.322 28.828 1 97.12 209 GLY B O 1
ATOM 5325 N N . ALA B 1 210 ? 7.41 3.971 28.766 1 97.44 210 ALA B N 1
ATOM 5326 C CA . ALA B 1 210 ? 6.844 4.656 29.922 1 97.44 210 ALA B CA 1
ATOM 5327 C C . ALA B 1 210 ? 5.445 5.184 29.625 1 97.44 210 ALA B C 1
ATOM 5329 O O . ALA B 1 210 ? 5.156 5.574 28.484 1 97.44 210 ALA B O 1
ATOM 5330 N N . THR B 1 211 ? 4.602 5.176 30.625 1 97 211 THR B N 1
ATOM 5331 C CA . THR B 1 211 ? 3.303 5.828 30.484 1 97 211 THR B CA 1
ATOM 5332 C C . THR B 1 211 ? 3.459 7.348 30.484 1 97 211 THR B C 1
ATOM 5334 O O . THR B 1 211 ? 3.871 7.934 31.484 1 97 211 THR B O 1
ATOM 5337 N N . LEU B 1 212 ? 3.092 8.008 29.422 1 97.81 212 LEU B N 1
ATOM 5338 C CA . LEU B 1 212 ? 3.332 9.438 29.281 1 97.81 212 LEU B CA 1
ATOM 5339 C C . LEU B 1 212 ? 2.057 10.234 29.531 1 97.81 212 LEU B C 1
ATOM 5341 O O . LEU B 1 212 ? 2.115 11.422 29.875 1 97.81 212 LEU B O 1
ATOM 5345 N N . GLY B 1 213 ? 0.946 9.641 29.359 1 97.94 213 GLY B N 1
ATOM 5346 C CA . GLY B 1 213 ? -0.363 10.25 29.547 1 97.94 213 GLY B CA 1
ATOM 5347 C C . GLY B 1 213 ? -1.496 9.242 29.516 1 97.94 213 GLY B C 1
ATOM 5348 O O . GLY B 1 213 ? -1.258 8.031 29.484 1 97.94 213 GLY B O 1
ATOM 5349 N N . GLN B 1 214 ? -2.734 9.727 29.641 1 96.69 214 GLN B N 1
ATOM 5350 C CA . GLN B 1 214 ? -3.914 8.867 29.672 1 96.69 214 GLN B CA 1
ATOM 5351 C C . GLN B 1 214 ? -4.996 9.375 28.719 1 96.69 214 GLN B C 1
ATOM 5353 O O . GLN B 1 214 ? -5.039 10.57 28.406 1 96.69 214 GLN B O 1
ATOM 5358 N N . LEU B 1 215 ? -5.754 8.43 28.266 1 97 215 LEU B N 1
ATOM 5359 C CA . LEU B 1 215 ? -6.941 8.781 27.5 1 97 215 LEU B CA 1
ATOM 5360 C C . LEU B 1 215 ? -7.973 9.469 28.391 1 97 215 LEU B C 1
ATOM 5362 O O . LEU B 1 215 ? -8.172 9.07 29.531 1 97 215 LEU B O 1
ATOM 5366 N N . ASP B 1 216 ? -8.508 10.508 27.891 1 97 216 ASP B N 1
ATOM 5367 C CA . ASP B 1 216 ? -9.625 11.211 28.516 1 97 216 ASP B CA 1
ATOM 5368 C C . ASP B 1 216 ? -10.867 11.172 27.625 1 97 216 ASP B C 1
ATOM 5370 O O . ASP B 1 216 ? -10.875 11.766 26.547 1 97 216 ASP B O 1
ATOM 5374 N N . LEU B 1 217 ? -11.914 10.578 28.078 1 96.25 217 LEU B N 1
ATOM 5375 C CA . LEU B 1 217 ? -13.109 10.336 27.281 1 96.25 217 LEU B CA 1
ATOM 5376 C C . LEU B 1 217 ? -13.836 11.648 26.984 1 96.25 217 LEU B C 1
ATOM 5378 O O . LEU B 1 217 ? -14.656 11.703 26.062 1 96.25 217 LEU B O 1
ATOM 5382 N N . ASP B 1 218 ? -13.539 12.68 27.734 1 95.44 218 ASP B N 1
ATOM 5383 C CA . ASP B 1 218 ? -14.234 13.953 27.578 1 95.44 218 ASP B CA 1
ATOM 5384 C C . ASP B 1 218 ? -13.438 14.898 26.672 1 95.44 218 ASP B C 1
ATOM 5386 O O . ASP B 1 218 ? -13.852 16.031 26.422 1 95.44 218 ASP B O 1
ATOM 5390 N N . LYS B 1 219 ? -12.297 14.477 26.234 1 97.38 219 LYS B N 1
ATOM 5391 C CA . LYS B 1 219 ? -11.438 15.336 25.422 1 97.38 219 LYS B CA 1
ATOM 5392 C C . LYS B 1 219 ? -11.438 14.891 23.969 1 97.38 219 LYS B C 1
ATOM 5394 O O . LYS B 1 219 ? -11.859 13.781 23.656 1 97.38 219 LYS B O 1
ATOM 5399 N N . ASP B 1 220 ? -11.086 15.836 23.109 1 98.25 220 ASP B N 1
ATOM 5400 C CA . ASP B 1 220 ? -11.094 15.578 21.672 1 98.25 220 ASP B CA 1
ATOM 5401 C C . ASP B 1 220 ? -9.867 14.781 21.25 1 98.25 220 ASP B C 1
ATOM 5403 O O . ASP B 1 220 ? -8.969 14.531 22.062 1 98.25 220 ASP B O 1
ATOM 5407 N N . TRP B 1 221 ? -9.891 14.375 20 1 98.69 221 TRP B N 1
ATOM 5408 C CA . TRP B 1 221 ? -8.938 13.492 19.344 1 98.69 221 TRP B CA 1
ATOM 5409 C C . TRP B 1 221 ? -7.516 14.008 19.5 1 98.69 221 TRP B C 1
ATOM 5411 O O . TRP B 1 221 ? -6.617 13.25 19.891 1 98.69 221 TRP B O 1
ATOM 5421 N N . SER B 1 222 ? -7.254 15.305 19.312 1 98.75 222 SER B N 1
ATOM 5422 C CA . SER B 1 222 ? -5.934 15.922 19.344 1 98.75 222 SER B CA 1
ATOM 5423 C C . SER B 1 222 ? -5.441 16.078 20.781 1 98.75 222 SER B C 1
ATOM 5425 O O . SER B 1 222 ? -4.25 15.938 21.062 1 98.75 222 SER B O 1
ATOM 5427 N N . HIS B 1 223 ? -6.363 16.438 21.703 1 98.38 223 HIS B N 1
ATOM 5428 C CA . HIS B 1 223 ? -5.992 16.5 23.109 1 98.38 223 HIS B CA 1
ATOM 5429 C C . HIS B 1 223 ? -5.48 15.148 23.594 1 98.38 223 HIS B C 1
ATOM 5431 O O . HIS B 1 223 ? -4.457 15.078 24.281 1 98.38 223 HIS B O 1
ATOM 5437 N N . ASN B 1 224 ? -6.203 14.125 23.281 1 98.75 224 ASN B N 1
ATOM 5438 C CA . ASN B 1 224 ? -5.793 12.789 23.719 1 98.75 224 ASN B CA 1
ATOM 5439 C C . ASN B 1 224 ? -4.445 12.398 23.109 1 98.75 224 ASN B C 1
ATOM 5441 O O . ASN B 1 224 ? -3.598 11.836 23.797 1 98.75 224 ASN B O 1
ATOM 5445 N N . MET B 1 225 ? -4.238 12.703 21.844 1 98.75 225 MET B N 1
ATOM 5446 C CA . MET B 1 225 ? -2.941 12.422 21.234 1 98.75 225 MET B CA 1
ATOM 5447 C C . MET B 1 225 ? -1.829 13.18 21.953 1 98.75 225 MET B C 1
ATOM 5449 O O . MET B 1 225 ? -0.796 12.594 22.297 1 98.75 225 MET B O 1
ATOM 5453 N N . SER B 1 226 ? -2.074 14.438 22.203 1 98.69 226 SER B N 1
ATOM 5454 C CA . SER B 1 226 ? -1.093 15.273 22.891 1 98.69 226 SER B CA 1
ATOM 5455 C C . SER B 1 226 ? -0.789 14.734 24.281 1 98.69 226 SER B C 1
ATOM 5457 O O . SER B 1 226 ? 0.37 14.703 24.703 1 98.69 226 SER B O 1
ATOM 5459 N N . SER B 1 227 ? -1.82 14.336 24.969 1 98.56 227 SER B N 1
ATOM 5460 C CA . SER B 1 227 ? -1.667 13.766 26.312 1 98.56 227 SER B CA 1
ATOM 5461 C C . SER B 1 227 ? -0.802 12.508 26.266 1 98.56 227 SER B C 1
ATOM 5463 O O . SER B 1 227 ? 0.117 12.359 27.078 1 98.56 227 SER B O 1
ATOM 5465 N N . LEU B 1 228 ? -1.049 11.672 25.328 1 98.5 228 LEU B N 1
ATOM 5466 C CA . LEU B 1 228 ? -0.354 10.391 25.234 1 98.5 228 LEU B CA 1
ATOM 5467 C C . LEU B 1 228 ? 1.082 10.586 24.766 1 98.5 228 LEU B C 1
ATOM 5469 O O . LEU B 1 228 ? 1.922 9.703 24.922 1 98.5 228 LEU B O 1
ATOM 5473 N N . LEU B 1 229 ? 1.366 11.734 24.234 1 98.38 229 LEU B N 1
ATOM 5474 C CA . LEU B 1 229 ? 2.73 12.109 23.875 1 98.38 229 LEU B CA 1
ATOM 5475 C C . LEU B 1 229 ? 3.441 12.758 25.062 1 98.38 229 LEU B C 1
ATOM 5477 O O . LEU B 1 229 ? 4.625 13.086 24.969 1 98.38 229 LEU B O 1
ATOM 5481 N N . GLY B 1 230 ? 2.75 12.969 26.156 1 98.19 230 GLY B N 1
ATOM 5482 C CA . GLY B 1 230 ? 3.33 13.594 27.344 1 98.19 230 GLY B CA 1
ATOM 5483 C C . GLY B 1 230 ? 3.479 15.102 27.203 1 98.19 230 GLY B C 1
ATOM 5484 O O . GLY B 1 230 ? 4.422 15.688 27.719 1 98.19 230 GLY B O 1
ATOM 5485 N N . MET B 1 231 ? 2.506 15.758 26.5 1 98.06 231 MET B N 1
ATOM 5486 C CA . MET B 1 231 ? 2.703 17.156 26.125 1 98.06 231 MET B CA 1
ATOM 5487 C C . MET B 1 231 ? 1.624 18.047 26.734 1 98.06 231 MET B C 1
ATOM 5489 O O . MET B 1 231 ? 1.478 19.203 26.344 1 98.06 231 MET B O 1
ATOM 5493 N N . THR B 1 232 ? 0.773 17.531 27.625 1 97.69 232 THR B N 1
ATOM 5494 C CA . THR B 1 232 ? -0.226 18.328 28.312 1 97.69 232 THR B CA 1
ATOM 5495 C C . THR B 1 232 ? 0.155 18.531 29.781 1 97.69 232 THR B C 1
ATOM 5497 O O . THR B 1 232 ? 0.892 17.719 30.344 1 97.69 232 THR B O 1
ATOM 5500 N N . SER B 1 233 ? -0.417 19.562 30.391 1 94.75 233 SER B N 1
ATOM 5501 C CA . SER B 1 233 ? -0.114 19.859 31.781 1 94.75 233 SER B CA 1
ATOM 5502 C C . SER B 1 233 ? -0.628 18.75 32.688 1 94.75 233 SER B C 1
ATOM 5504 O O . SER B 1 233 ? -0.139 18.594 33.812 1 94.75 233 SER B O 1
ATOM 5506 N N . GLU B 1 234 ? -1.54 17.891 32.188 1 91.31 234 GLU B N 1
ATOM 5507 C CA . GLU B 1 234 ? -2.133 16.812 33 1 91.31 234 GLU B CA 1
ATOM 5508 C C . GLU B 1 234 ? -1.383 15.508 32.781 1 91.31 234 GLU B C 1
ATOM 5510 O O . GLU B 1 234 ? -1.595 14.539 33.5 1 91.31 234 GLU B O 1
ATOM 5515 N N . SER B 1 235 ? -0.548 15.484 31.797 1 94.75 235 SER B N 1
ATOM 5516 C CA . SER B 1 235 ? 0.265 14.305 31.516 1 94.75 235 SER B CA 1
ATOM 5517 C C . SER B 1 235 ? 1.668 14.445 32.094 1 94.75 235 SER B C 1
ATOM 5519 O O . SER B 1 235 ? 1.926 15.352 32.875 1 94.75 235 SER B O 1
ATOM 5521 N N . ARG B 1 236 ? 2.695 13.445 31.906 1 91.25 236 ARG B N 1
ATOM 5522 C CA . ARG B 1 236 ? 4.059 13.484 32.406 1 91.25 236 ARG B CA 1
ATOM 5523 C C . ARG B 1 236 ? 4.746 14.797 32.062 1 91.25 236 ARG B C 1
ATOM 5525 O O . ARG B 1 236 ? 5.676 15.234 32.75 1 91.25 236 ARG B O 1
ATOM 5532 N N . ASN B 1 237 ? 4.211 15.547 31.125 1 92.38 237 ASN B N 1
ATOM 5533 C CA . ASN B 1 237 ? 4.719 16.797 30.562 1 92.38 237 ASN B CA 1
ATOM 5534 C C . ASN B 1 237 ? 6.242 16.797 30.469 1 92.38 237 ASN B C 1
ATOM 5536 O O . ASN B 1 237 ? 6.914 17.547 31.172 1 92.38 237 ASN B O 1
ATOM 5540 N N . ILE B 1 238 ? 6.727 16.109 29.641 1 93.25 238 ILE B N 1
ATOM 5541 C CA . ILE B 1 238 ? 8.125 15.719 29.531 1 93.25 238 ILE B CA 1
ATOM 5542 C C . ILE B 1 238 ? 8.992 16.953 29.25 1 93.25 238 ILE B C 1
ATOM 5544 O O . ILE B 1 238 ? 10.18 16.969 29.562 1 93.25 238 ILE B O 1
ATOM 5548 N N . ASN B 1 239 ? 8.398 18 28.734 1 94.75 239 ASN B N 1
ATOM 5549 C CA . ASN B 1 239 ? 9.148 19.203 28.359 1 94.75 239 ASN B CA 1
ATOM 5550 C C . ASN B 1 239 ? 8.82 20.375 29.281 1 94.75 239 ASN B C 1
ATOM 5552 O O . ASN B 1 239 ? 9.195 21.516 28.984 1 94.75 239 ASN B O 1
ATOM 5556 N N . ASN B 1 240 ? 8.078 20.109 30.344 1 96.12 240 ASN B N 1
ATOM 5557 C CA . ASN B 1 240 ? 7.703 21.094 31.359 1 96.12 240 ASN B CA 1
ATOM 5558 C C . ASN B 1 240 ? 6.961 22.281 30.75 1 96.12 240 ASN B C 1
ATOM 5560 O O . ASN B 1 240 ? 7.305 23.438 31.016 1 96.12 240 ASN B O 1
ATOM 5564 N N . LEU B 1 241 ? 6.047 21.922 29.922 1 97.38 241 LEU B N 1
ATOM 5565 C CA . LEU B 1 241 ? 5.195 22.953 29.344 1 97.38 241 LEU B CA 1
ATOM 5566 C C . LEU B 1 241 ? 4.293 23.578 30.406 1 97.38 241 LEU B C 1
ATOM 5568 O O . LEU B 1 241 ? 3.756 22.875 31.266 1 97.38 241 LEU B O 1
ATOM 5572 N N . SER B 1 242 ? 4.188 24.953 30.406 1 96.5 242 SER B N 1
ATOM 5573 C CA . SER B 1 242 ? 3.184 25.609 31.234 1 96.5 242 SER B CA 1
ATOM 5574 C C . SER B 1 242 ? 1.771 25.234 30.797 1 96.5 242 SER B C 1
ATOM 5576 O O . SER B 1 242 ? 1.583 24.609 29.75 1 96.5 242 SER B O 1
ATOM 5578 N N . LYS B 1 243 ? 0.802 25.562 31.625 1 96.06 243 LYS B N 1
ATOM 5579 C CA . LYS B 1 243 ? -0.594 25.312 31.266 1 96.06 243 LYS B CA 1
ATOM 5580 C C . LYS B 1 243 ? -0.949 25.953 29.922 1 96.06 243 LYS B C 1
ATOM 5582 O O . LYS B 1 243 ? -1.611 25.328 29.094 1 96.06 243 LYS B O 1
ATOM 5587 N N . GLN B 1 244 ? -0.485 27.156 29.75 1 95.56 244 GLN B N 1
ATOM 5588 C CA . GLN B 1 244 ? -0.767 27.859 28.5 1 95.56 244 GLN B CA 1
ATOM 5589 C C . GLN B 1 244 ? -0.056 27.203 27.328 1 95.56 244 GLN B C 1
ATOM 5591 O O . GLN B 1 244 ? -0.642 27.047 26.25 1 95.56 244 GLN B O 1
ATOM 5596 N N . GLU B 1 245 ? 1.183 26.828 27.516 1 97.06 245 GLU B N 1
ATOM 5597 C CA . GLU B 1 245 ? 1.937 26.156 26.453 1 97.06 245 GLU B CA 1
ATOM 5598 C C . GLU B 1 245 ? 1.306 24.812 26.078 1 97.06 245 GLU B C 1
ATOM 5600 O O . GLU B 1 245 ? 1.29 24.438 24.906 1 97.06 245 GLU B O 1
ATOM 5605 N N . SER B 1 246 ? 0.852 24.125 27.125 1 97.12 246 SER B N 1
ATOM 5606 C CA . SER B 1 246 ? 0.141 22.875 26.891 1 97.12 246 SER B CA 1
ATOM 5607 C C . SER B 1 246 ? -1.101 23.094 26.031 1 97.12 246 SER B C 1
ATOM 5609 O O . SER B 1 246 ? -1.351 22.344 25.078 1 97.12 246 SER B O 1
ATOM 5611 N N . LYS B 1 247 ? -1.853 24.094 26.375 1 96.88 247 LYS B N 1
ATOM 5612 C CA . LYS B 1 247 ? -3.041 24.438 25.609 1 96.88 247 LYS B CA 1
ATOM 5613 C C . LYS B 1 247 ? -2.678 24.797 24.172 1 96.88 247 LYS B C 1
ATOM 5615 O O . LYS B 1 247 ? -3.361 24.375 23.234 1 96.88 247 LYS B O 1
ATOM 5620 N N . ASP B 1 248 ? -1.615 25.531 23.984 1 97.56 248 ASP B N 1
ATOM 5621 C CA . ASP B 1 248 ? -1.158 25.938 22.656 1 97.56 248 ASP B CA 1
ATOM 5622 C C . ASP B 1 248 ? -0.691 24.719 21.844 1 97.56 248 ASP B C 1
ATOM 5624 O O . ASP B 1 248 ? -0.942 24.641 20.641 1 97.56 248 ASP B O 1
ATOM 5628 N N . PHE B 1 249 ? 0.012 23.797 22.516 1 98 249 PHE B N 1
ATOM 5629 C CA . PHE B 1 249 ? 0.467 22.594 21.828 1 98 249 PHE B CA 1
ATOM 5630 C C . PHE B 1 249 ? -0.718 21.766 21.312 1 98 249 PHE B C 1
ATOM 5632 O O . PHE B 1 249 ? -0.711 21.297 20.188 1 98 249 PHE B O 1
ATOM 5639 N N . VAL B 1 250 ? -1.72 21.578 22.141 1 98.38 250 VAL B N 1
ATOM 5640 C CA . VAL B 1 250 ? -2.92 20.859 21.75 1 98.38 250 VAL B CA 1
ATOM 5641 C C . VAL B 1 250 ? -3.549 21.531 20.531 1 98.38 250 VAL B C 1
ATOM 5643 O O . VAL B 1 250 ? -3.967 20.859 19.578 1 98.38 250 VAL B O 1
ATOM 5646 N N . ASN B 1 251 ? -3.627 22.859 20.562 1 98.44 251 ASN B N 1
ATOM 5647 C CA . ASN B 1 251 ? -4.188 23.594 19.438 1 98.44 251 ASN B CA 1
ATOM 5648 C C . ASN B 1 251 ? -3.32 23.453 18.188 1 98.44 251 ASN B C 1
ATOM 5650 O O . ASN B 1 251 ? -3.836 23.438 17.062 1 98.44 251 ASN B O 1
ATOM 5654 N N . LEU B 1 252 ? -1.988 23.406 18.375 1 98.5 252 LEU B N 1
ATOM 5655 C CA . LEU B 1 252 ? -1.105 23.125 17.25 1 98.5 252 LEU B CA 1
ATOM 5656 C C . LEU B 1 252 ? -1.448 21.797 16.594 1 98.5 252 LEU B C 1
ATOM 5658 O O . LEU B 1 252 ? -1.556 21.703 15.375 1 98.5 252 LEU B O 1
ATOM 5662 N N . VAL B 1 253 ? -1.63 20.766 17.438 1 98.69 253 VAL B N 1
ATOM 5663 C CA . VAL B 1 253 ? -1.965 19.422 16.938 1 98.69 253 VAL B CA 1
ATOM 5664 C C . VAL B 1 253 ? -3.324 19.469 16.234 1 98.69 253 VAL B C 1
ATOM 5666 O O . VAL B 1 253 ? -3.508 18.844 15.188 1 98.69 253 VAL B O 1
ATOM 5669 N N . ARG B 1 254 ? -4.305 20.219 16.828 1 98.69 254 ARG B N 1
ATOM 5670 C CA . ARG B 1 254 ? -5.621 20.359 16.203 1 98.69 254 ARG B CA 1
ATOM 5671 C C . ARG B 1 254 ? -5.5 20.969 14.812 1 98.69 254 ARG B C 1
ATOM 5673 O O . ARG B 1 254 ? -6 20.391 13.844 1 98.69 254 ARG B O 1
ATOM 5680 N N . LEU B 1 255 ? -4.797 22.047 14.719 1 98.5 255 LEU B N 1
ATOM 5681 C CA . LEU B 1 255 ? -4.633 22.734 13.445 1 98.5 255 LEU B CA 1
ATOM 5682 C C . LEU B 1 255 ? -3.891 21.859 12.445 1 98.5 255 LEU B C 1
ATOM 5684 O O . LEU B 1 255 ? -4.332 21.688 11.305 1 98.5 255 LEU B O 1
ATOM 5688 N N . TYR B 1 256 ? -2.76 21.312 12.922 1 98.31 256 TYR B N 1
ATOM 5689 C CA . TYR B 1 256 ? -1.918 20.484 12.062 1 98.31 256 TYR B CA 1
ATOM 5690 C C . TYR B 1 256 ? -2.711 19.312 11.484 1 98.31 256 TYR B C 1
ATOM 5692 O O . TYR B 1 256 ? -2.664 19.062 10.281 1 98.31 256 TYR B O 1
ATOM 5700 N N . CYS B 1 257 ? -3.447 18.609 12.32 1 98.69 257 CYS B N 1
ATOM 5701 C CA . CYS B 1 257 ? -4.156 17.406 11.898 1 98.69 257 CYS B CA 1
ATOM 5702 C C . CYS B 1 257 ? -5.344 17.75 11.008 1 98.69 257 CYS B C 1
ATOM 5704 O O . CYS B 1 257 ? -5.672 17.016 10.086 1 98.69 257 CYS B O 1
ATOM 5706 N N . ALA B 1 258 ? -6.008 18.828 11.289 1 98.31 258 ALA B N 1
ATOM 5707 C CA . ALA B 1 258 ? -7.113 19.25 10.43 1 98.31 258 ALA B CA 1
ATOM 5708 C C . ALA B 1 258 ? -6.609 19.641 9.047 1 98.31 258 ALA B C 1
ATOM 5710 O O . ALA B 1 258 ? -7.23 19.312 8.031 1 98.31 258 ALA B O 1
ATOM 5711 N N . LEU B 1 259 ? -5.465 20.328 8.984 1 97.31 259 LEU B N 1
ATOM 5712 C CA . LEU B 1 259 ? -4.91 20.844 7.734 1 97.31 259 LEU B CA 1
ATOM 5713 C C . LEU B 1 259 ? -4.367 19.703 6.875 1 97.31 259 LEU B C 1
ATOM 5715 O O . LEU B 1 259 ? -4.449 19.75 5.648 1 97.31 259 LEU B O 1
ATOM 5719 N N . HIS B 1 260 ? -3.811 18.672 7.5 1 97.06 260 HIS B N 1
ATOM 5720 C CA . HIS B 1 260 ? -3.113 17.609 6.777 1 97.06 260 HIS B CA 1
ATOM 5721 C C . HIS B 1 260 ? -4.023 16.406 6.547 1 97.06 260 HIS B C 1
ATOM 5723 O O . HIS B 1 260 ? -3.6 15.398 5.977 1 97.06 260 HIS B O 1
ATOM 5729 N N . GLY B 1 261 ? -5.277 16.531 6.953 1 97.94 261 GLY B N 1
ATOM 5730 C CA . GLY B 1 261 ? -6.203 15.406 6.914 1 97.94 261 GLY B CA 1
ATOM 5731 C C . GLY B 1 261 ? -6.484 14.922 5.504 1 97.94 261 GLY B C 1
ATOM 5732 O O . GLY B 1 261 ? -6.777 13.742 5.301 1 97.94 261 GLY B O 1
ATOM 5733 N N . ASP B 1 262 ? -6.406 15.828 4.543 1 98 262 ASP B N 1
ATOM 5734 C CA . ASP B 1 262 ? -6.684 15.477 3.156 1 98 262 ASP B CA 1
ATOM 5735 C C . ASP B 1 262 ? -5.941 16.406 2.195 1 98 262 ASP B C 1
ATOM 5737 O O . ASP B 1 262 ? -5.641 17.547 2.535 1 98 262 ASP B O 1
ATOM 5741 N N . HIS B 1 263 ? -5.535 15.898 1.115 1 96.56 263 HIS B N 1
ATOM 5742 C CA . HIS B 1 263 ? -4.836 16.688 0.101 1 96.56 263 HIS B CA 1
ATOM 5743 C C . HIS B 1 263 ? -5.035 16.094 -1.288 1 96.56 263 HIS B C 1
ATOM 5745 O O . HIS B 1 263 ? -4.062 15.828 -2 1 96.56 263 HIS B O 1
ATOM 5751 N N . GLU B 1 264 ? -6.297 15.844 -1.621 1 96.69 264 GLU B N 1
ATOM 5752 C CA . GLU B 1 264 ? -6.758 15.266 -2.881 1 96.69 264 GLU B CA 1
ATOM 5753 C C . GLU B 1 264 ? -6.27 13.828 -3.039 1 96.69 264 GLU B C 1
ATOM 5755 O O . GLU B 1 264 ? -5.633 13.281 -2.137 1 96.69 264 GLU B O 1
ATOM 5760 N N . GLY B 1 265 ? -6.582 13.234 -4.191 1 97.75 265 GLY B N 1
ATOM 5761 C CA . GLY B 1 265 ? -6.457 11.789 -4.297 1 97.75 265 GLY B CA 1
ATOM 5762 C C . GLY B 1 265 ? -5.148 11.344 -4.922 1 97.75 265 GLY B C 1
ATOM 5763 O O . GLY B 1 265 ? -4.758 10.18 -4.809 1 97.75 265 GLY B O 1
ATOM 5764 N N . GLY B 1 266 ? -4.418 12.266 -5.488 1 97.19 266 GLY B N 1
ATOM 5765 C CA . GLY B 1 266 ? -3.297 11.875 -6.324 1 97.19 266 GLY B CA 1
ATOM 5766 C C . GLY B 1 266 ? -2 11.727 -5.555 1 97.19 266 GLY B C 1
ATOM 5767 O O . GLY B 1 266 ? -1.027 11.172 -6.07 1 97.19 266 GLY B O 1
ATOM 5768 N N . ASN B 1 267 ? -1.911 12.305 -4.293 1 96.69 267 ASN B N 1
ATOM 5769 C CA . ASN B 1 267 ? -0.709 12.062 -3.5 1 96.69 267 ASN B CA 1
ATOM 5770 C C . ASN B 1 267 ? -0.563 10.586 -3.141 1 96.69 267 ASN B C 1
ATOM 5772 O O . ASN B 1 267 ? -1.556 9.859 -3.064 1 96.69 267 ASN B O 1
ATOM 5776 N N . VAL B 1 268 ? 0.594 10.148 -2.857 1 98.19 268 VAL B N 1
ATOM 5777 C CA . VAL B 1 268 ? 0.94 8.734 -2.799 1 98.19 268 VAL B CA 1
ATOM 5778 C C . VAL B 1 268 ? 0.135 8.047 -1.695 1 98.19 268 VAL B C 1
ATOM 5780 O O . VAL B 1 268 ? -0.401 6.957 -1.896 1 98.19 268 VAL B O 1
ATOM 5783 N N . SER B 1 269 ? 0.032 8.617 -0.507 1 98.5 269 SER B N 1
ATOM 5784 C CA . SER B 1 269 ? -0.664 7.961 0.594 1 98.5 269 SER B CA 1
ATOM 5785 C C . SER B 1 269 ? -2.15 7.801 0.291 1 98.5 269 SER B C 1
ATOM 5787 O O . SER B 1 269 ? -2.725 6.738 0.523 1 98.5 269 SER B O 1
ATOM 5789 N N . ALA B 1 270 ? -2.771 8.867 -0.254 1 98.56 270 ALA B N 1
ATOM 5790 C CA . ALA B 1 270 ? -4.188 8.805 -0.605 1 98.56 270 ALA B CA 1
ATOM 5791 C C . ALA B 1 270 ? -4.434 7.805 -1.728 1 98.56 270 ALA B C 1
ATOM 5793 O O . ALA B 1 270 ? -5.324 6.957 -1.629 1 98.56 270 ALA B O 1
ATOM 5794 N N . HIS B 1 271 ? -3.652 7.906 -2.76 1 98.75 271 HIS B N 1
ATOM 5795 C CA . HIS B 1 271 ? -3.824 7.035 -3.916 1 98.75 271 HIS B CA 1
ATOM 5796 C C . HIS B 1 271 ? -3.586 5.574 -3.545 1 98.75 271 HIS B C 1
ATOM 5798 O O . HIS B 1 271 ? -4.32 4.688 -3.992 1 98.75 271 HIS B O 1
ATOM 5804 N N . ALA B 1 272 ? -2.541 5.285 -2.801 1 98.88 272 ALA B N 1
ATOM 5805 C CA . ALA B 1 272 ? -2.273 3.912 -2.379 1 98.88 272 ALA B CA 1
ATOM 5806 C C . ALA B 1 272 ? -3.434 3.352 -1.562 1 98.88 272 ALA B C 1
ATOM 5808 O O . ALA B 1 272 ? -3.801 2.184 -1.713 1 98.88 272 ALA B O 1
ATOM 5809 N N . THR B 1 273 ? -4 4.168 -0.647 1 98.94 273 THR B N 1
ATOM 5810 C CA . THR B 1 273 ? -5.156 3.73 0.13 1 98.94 273 THR B CA 1
ATOM 5811 C C . THR B 1 273 ? -6.324 3.379 -0.788 1 98.94 273 THR B C 1
ATOM 5813 O O . THR B 1 273 ? -6.945 2.326 -0.633 1 98.94 273 THR B O 1
ATOM 5816 N N . HIS B 1 274 ? -6.59 4.254 -1.748 1 98.88 274 HIS B N 1
ATOM 5817 C CA . HIS B 1 274 ? -7.664 4.027 -2.709 1 98.88 274 HIS B CA 1
ATOM 5818 C C . HIS B 1 274 ? -7.398 2.779 -3.545 1 98.88 274 HIS B C 1
ATOM 5820 O O . HIS B 1 274 ? -8.281 1.941 -3.719 1 98.88 274 HIS B O 1
ATOM 5826 N N . LEU B 1 275 ? -6.195 2.691 -4.062 1 98.88 275 LEU B N 1
ATOM 5827 C CA . LEU B 1 275 ? -5.797 1.6 -4.945 1 98.88 275 LEU B CA 1
ATOM 5828 C C . LEU B 1 275 ? -5.926 0.254 -4.238 1 98.88 275 LEU B C 1
ATOM 5830 O O . LEU B 1 275 ? -6.566 -0.664 -4.754 1 98.88 275 LEU B O 1
ATOM 5834 N N . VAL B 1 276 ? -5.355 0.097 -3.078 1 98.88 276 VAL B N 1
ATOM 5835 C CA . VAL B 1 276 ? -5.438 -1.137 -2.305 1 98.88 276 VAL B CA 1
ATOM 5836 C C . VAL B 1 276 ? -6.887 -1.401 -1.905 1 98.88 276 VAL B C 1
ATOM 5838 O O . VAL B 1 276 ? -7.371 -2.529 -2.02 1 98.88 276 VAL B O 1
ATOM 5841 N N . GLY B 1 277 ? -7.582 -0.355 -1.523 1 98.81 277 GLY B N 1
ATOM 5842 C CA . GLY B 1 277 ? -8.992 -0.478 -1.19 1 98.81 277 GLY B CA 1
ATOM 5843 C C . GLY B 1 277 ? -9.852 -0.904 -2.367 1 98.81 277 GLY B C 1
ATOM 5844 O O . GLY B 1 277 ? -10.898 -1.524 -2.186 1 98.81 277 GLY B O 1
ATOM 5845 N N . SER B 1 278 ? -9.445 -0.578 -3.578 1 98.56 278 SER B N 1
ATOM 5846 C CA . SER B 1 278 ? -10.242 -0.888 -4.758 1 98.56 278 SER B CA 1
ATOM 5847 C C . SER B 1 278 ? -10.375 -2.395 -4.961 1 98.56 278 SER B C 1
ATOM 5849 O O . SER B 1 278 ? -11.281 -2.859 -5.648 1 98.56 278 SER B O 1
ATOM 5851 N N . ALA B 1 279 ? -9.461 -3.156 -4.352 1 97.5 279 ALA B N 1
ATOM 5852 C CA . ALA B 1 279 ? -9.539 -4.613 -4.395 1 97.5 279 ALA B CA 1
ATOM 5853 C C . ALA B 1 279 ? -10.367 -5.152 -3.232 1 97.5 279 ALA B C 1
ATOM 5855 O O . ALA B 1 279 ? -10.375 -6.359 -2.979 1 97.5 279 ALA B O 1
ATOM 5856 N N . LEU B 1 280 ? -10.961 -4.27 -2.488 1 97.94 280 LEU B N 1
ATOM 5857 C CA . LEU B 1 280 ? -11.82 -4.555 -1.349 1 97.94 280 LEU B CA 1
ATOM 5858 C C . LEU B 1 280 ? -11.008 -5.023 -0.149 1 97.94 280 LEU B C 1
ATOM 5860 O O . LEU B 1 280 ? -11.5 -5.781 0.686 1 97.94 280 LEU B O 1
ATOM 5864 N N . SER B 1 281 ? -9.742 -4.688 -0.125 1 98.56 281 SER B N 1
ATOM 5865 C CA . SER B 1 281 ? -9.07 -4.734 1.17 1 98.56 281 SER B CA 1
ATOM 5866 C C . SER B 1 281 ? -9.781 -3.852 2.191 1 98.56 281 SER B C 1
ATOM 5868 O O . SER B 1 281 ? -10.297 -2.785 1.849 1 98.56 281 SER B O 1
ATOM 5870 N N . ASP B 1 282 ? -9.844 -4.281 3.43 1 98.75 282 ASP B N 1
ATOM 5871 C CA . ASP B 1 282 ? -10.539 -3.51 4.457 1 98.75 282 ASP B CA 1
ATOM 5872 C C . ASP B 1 282 ? -9.812 -2.195 4.742 1 98.75 282 ASP B C 1
ATOM 5874 O O . ASP B 1 282 ? -8.719 -1.957 4.223 1 98.75 282 ASP B O 1
ATOM 5878 N N . PRO B 1 283 ? -10.406 -1.314 5.551 1 98.94 283 PRO B N 1
ATOM 5879 C CA . PRO B 1 283 ? -9.82 0.007 5.797 1 98.94 283 PRO B CA 1
ATOM 5880 C C . PRO B 1 283 ? -8.445 -0.068 6.457 1 98.94 283 PRO B C 1
ATOM 5882 O O . PRO B 1 283 ? -7.582 0.774 6.191 1 98.94 283 PRO B O 1
ATOM 5885 N N . TYR B 1 284 ? -8.172 -1.056 7.305 1 98.94 284 TYR B N 1
ATOM 5886 C CA . TYR B 1 284 ? -6.887 -1.179 7.988 1 98.94 284 TYR B CA 1
ATOM 5887 C C . TYR B 1 284 ? -5.766 -1.477 7 1 98.94 284 TYR B C 1
ATOM 5889 O O . TYR B 1 284 ? -4.758 -0.768 6.965 1 98.94 284 TYR B O 1
ATOM 5897 N N . LEU B 1 285 ? -5.977 -2.453 6.129 1 98.94 285 LEU B N 1
ATOM 5898 C CA . LEU B 1 285 ? -4.969 -2.807 5.137 1 98.94 285 LEU B CA 1
ATOM 5899 C C . LEU B 1 285 ? -4.82 -1.701 4.098 1 98.94 285 LEU B C 1
ATOM 5901 O O . LEU B 1 285 ? -3.705 -1.387 3.674 1 98.94 285 LEU B O 1
ATOM 5905 N N . SER B 1 286 ? -5.945 -1.129 3.703 1 98.94 286 SER B N 1
ATOM 5906 C CA . SER B 1 286 ? -5.918 -0.053 2.719 1 98.94 286 SER B CA 1
ATOM 5907 C C . SER B 1 286 ? -5.086 1.128 3.211 1 98.94 286 SER B C 1
ATOM 5909 O O . SER B 1 286 ? -4.18 1.59 2.514 1 98.94 286 SER B O 1
ATOM 5911 N N . TYR B 1 287 ? -5.371 1.562 4.406 1 98.94 287 TYR B N 1
ATOM 5912 C CA . TYR B 1 287 ? -4.676 2.748 4.891 1 98.94 287 TYR B CA 1
ATOM 5913 C C . TYR B 1 287 ? -3.248 2.41 5.309 1 98.94 287 TYR B C 1
ATOM 5915 O O . TYR B 1 287 ? -2.344 3.238 5.176 1 98.94 287 TYR B O 1
ATOM 5923 N N . SER B 1 288 ? -2.98 1.191 5.832 1 98.94 288 SER B N 1
ATOM 5924 C CA . SER B 1 288 ? -1.607 0.778 6.102 1 98.94 288 SER B CA 1
ATOM 5925 C C . SER B 1 288 ? -0.73 0.936 4.863 1 98.94 288 SER B C 1
ATOM 5927 O O . SER B 1 288 ? 0.409 1.396 4.961 1 98.94 288 SER B O 1
ATOM 5929 N N . ALA B 1 289 ? -1.281 0.585 3.699 1 98.94 289 ALA B N 1
ATOM 5930 C CA . ALA B 1 289 ? -0.549 0.782 2.451 1 98.94 289 ALA B CA 1
ATOM 5931 C C . ALA B 1 289 ? -0.261 2.262 2.211 1 98.94 289 ALA B C 1
ATOM 5933 O O . ALA B 1 289 ? 0.83 2.625 1.765 1 98.94 289 ALA B O 1
ATOM 5934 N N . GLY B 1 290 ? -1.271 3.096 2.457 1 98.88 290 GLY B N 1
ATOM 5935 C CA . GLY B 1 290 ? -1.062 4.531 2.359 1 98.88 290 GLY B CA 1
ATOM 5936 C C . GLY B 1 290 ? 0.065 5.031 3.246 1 98.88 290 GLY B C 1
ATOM 5937 O O . GLY B 1 290 ? 0.872 5.863 2.822 1 98.88 290 GLY B O 1
ATOM 5938 N N . VAL B 1 291 ? 0.14 4.523 4.453 1 98.81 291 VAL B N 1
ATOM 5939 C CA . VAL B 1 291 ? 1.152 4.914 5.43 1 98.81 291 VAL B CA 1
ATOM 5940 C C . VAL B 1 291 ? 2.533 4.48 4.941 1 98.81 291 VAL B C 1
ATOM 5942 O O . VAL B 1 291 ? 3.52 5.191 5.141 1 98.81 291 VAL B O 1
ATOM 5945 N N . GLN B 1 292 ? 2.625 3.355 4.285 1 98.75 292 GLN B N 1
ATOM 5946 C CA . GLN B 1 292 ? 3.895 2.893 3.73 1 98.75 292 GLN B CA 1
ATOM 5947 C C . GLN B 1 292 ? 4.391 3.83 2.635 1 98.75 292 GLN B C 1
ATOM 5949 O O . GLN B 1 292 ? 5.598 4.035 2.486 1 98.75 292 GLN B O 1
ATOM 5954 N N . GLY B 1 293 ? 3.484 4.352 1.878 1 98.38 293 GLY B N 1
ATOM 5955 C CA . GLY B 1 293 ? 3.832 5.371 0.901 1 98.38 293 GLY B CA 1
ATOM 5956 C C . GLY B 1 293 ? 4.277 6.676 1.533 1 98.38 293 GLY B C 1
ATOM 5957 O O . GLY B 1 293 ? 5.238 7.297 1.076 1 98.38 293 GLY B O 1
ATOM 5958 N N . LEU B 1 294 ? 3.561 7.035 2.611 1 97.69 294 LEU B N 1
ATOM 5959 C CA . LEU B 1 294 ? 3.865 8.258 3.342 1 97.69 294 LEU B CA 1
ATOM 5960 C C . LEU B 1 294 ? 5.25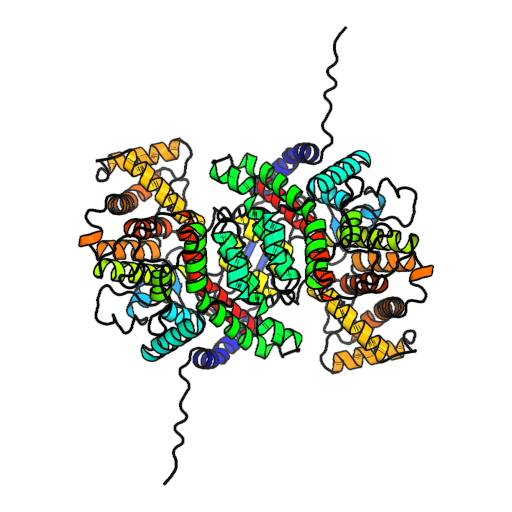8 8.188 3.961 1 97.69 294 LEU B C 1
ATOM 5962 O O . LEU B 1 294 ? 5.922 9.219 4.121 1 97.69 294 LEU B O 1
ATOM 5966 N N . ALA B 1 295 ? 5.754 7.031 4.219 1 97.12 295 ALA B N 1
ATOM 5967 C CA . ALA B 1 295 ? 7.055 6.805 4.844 1 97.12 295 ALA B CA 1
ATOM 5968 C C . ALA B 1 295 ? 8.188 7.094 3.865 1 97.12 295 ALA B C 1
ATOM 5970 O O . ALA B 1 295 ? 9.344 7.23 4.273 1 97.12 295 ALA B O 1
ATOM 5971 N N . GLY B 1 296 ? 7.891 7.191 2.562 1 96.12 296 GLY B N 1
ATOM 5972 C CA . GLY B 1 296 ? 8.914 7.48 1.573 1 96.12 296 GLY B CA 1
ATOM 5973 C C . GLY B 1 296 ? 9.445 8.898 1.657 1 96.12 296 GLY B C 1
ATOM 5974 O O . GLY B 1 296 ? 8.68 9.844 1.887 1 96.12 296 GLY B O 1
ATOM 5975 N N . PRO B 1 297 ? 10.68 9.062 1.416 1 93.19 297 PRO B N 1
ATOM 5976 C CA . PRO B 1 297 ? 11.305 10.375 1.609 1 93.19 297 PRO B CA 1
ATOM 5977 C C . PRO B 1 297 ? 10.734 11.445 0.688 1 93.19 297 PRO B C 1
ATOM 5979 O O . PRO B 1 297 ? 10.75 12.633 1.029 1 93.19 297 PRO B O 1
ATOM 5982 N N . LEU B 1 298 ? 10.164 11.133 -0.44 1 92.56 298 LEU B N 1
ATOM 5983 C CA . LEU B 1 298 ? 9.617 12.125 -1.356 1 92.56 298 LEU B CA 1
ATOM 5984 C C . LEU B 1 298 ? 8.203 12.523 -0.947 1 92.56 298 LEU B C 1
ATOM 5986 O O . LEU B 1 298 ? 7.59 13.391 -1.574 1 92.56 298 LEU B O 1
ATOM 5990 N N . HIS B 1 299 ? 7.738 11.914 0.115 1 91.69 299 HIS B N 1
ATOM 5991 C CA . HIS B 1 299 ? 6.379 12.172 0.571 1 91.69 299 HIS B CA 1
ATOM 5992 C C . HIS B 1 299 ? 6.367 12.672 2.012 1 91.69 299 HIS B C 1
ATOM 5994 O O . HIS B 1 299 ? 6.469 13.883 2.254 1 91.69 299 HIS B O 1
ATOM 6000 N N . GLY B 1 300 ? 6.754 11.883 2.945 1 83.44 300 GLY B N 1
ATOM 6001 C CA . GLY B 1 300 ? 6.457 12.211 4.328 1 83.44 300 GLY B CA 1
ATOM 6002 C C . GLY B 1 300 ? 7.652 12.773 5.078 1 83.44 300 GLY B C 1
ATOM 6003 O O . GLY B 1 300 ? 7.508 13.289 6.188 1 83.44 300 GLY B O 1
ATOM 6004 N N . LEU B 1 301 ? 8.836 12.727 4.551 1 81.44 301 LEU B N 1
ATOM 6005 C CA . LEU B 1 301 ? 9.992 13.094 5.363 1 81.44 301 LEU B CA 1
ATOM 6006 C C . LEU B 1 301 ? 10.359 14.562 5.156 1 81.44 301 LEU B C 1
ATOM 6008 O O . LEU B 1 301 ? 11.375 15.031 5.676 1 81.44 301 LEU B O 1
ATOM 6012 N N . ALA B 1 302 ? 9.516 15.266 4.531 1 84.06 302 ALA B N 1
ATOM 6013 C CA . ALA B 1 302 ? 9.836 16.641 4.156 1 84.06 302 ALA B CA 1
ATOM 6014 C C . ALA B 1 302 ? 9.977 17.531 5.387 1 84.06 302 ALA B C 1
ATOM 6016 O O . ALA B 1 302 ? 10.891 18.344 5.469 1 84.06 302 ALA B O 1
ATOM 6017 N N . ALA B 1 303 ? 9.117 17.328 6.363 1 87.94 303 ALA B N 1
ATOM 6018 C CA . ALA B 1 303 ? 9.125 18.188 7.543 1 87.94 303 ALA B CA 1
ATOM 6019 C C . ALA B 1 303 ? 10.422 18.031 8.328 1 87.94 303 ALA B C 1
ATOM 6021 O O . ALA B 1 303 ? 11 19.016 8.789 1 87.94 303 ALA B O 1
ATOM 6022 N N . GLN B 1 304 ? 10.875 16.844 8.492 1 90.62 304 GLN B N 1
ATOM 6023 C CA . GLN B 1 304 ? 12.109 16.609 9.234 1 90.62 304 GLN B CA 1
ATOM 6024 C C . GLN B 1 304 ? 13.312 17.203 8.508 1 90.62 304 GLN B C 1
ATOM 6026 O O . GLN B 1 304 ? 14.219 17.75 9.133 1 90.62 304 GLN B O 1
ATOM 6031 N N . GLU B 1 305 ? 13.289 17.125 7.23 1 89.62 305 GLU B N 1
ATOM 6032 C CA . GLU B 1 305 ? 14.383 17.688 6.438 1 89.62 305 GLU B CA 1
ATOM 6033 C C . GLU B 1 305 ? 14.422 19.203 6.559 1 89.62 305 GLU B C 1
ATOM 6035 O O . GLU B 1 305 ? 15.5 19.797 6.578 1 89.62 305 GLU B O 1
ATOM 6040 N N . VAL B 1 306 ? 13.297 19.781 6.645 1 94.06 306 VAL B N 1
ATOM 6041 C CA . VAL B 1 306 ? 13.211 21.234 6.793 1 94.06 306 VAL B CA 1
ATOM 6042 C C . VAL B 1 306 ? 13.812 21.641 8.141 1 94.06 306 VAL B C 1
ATOM 6044 O O . VAL B 1 306 ? 14.594 22.594 8.211 1 94.06 306 VAL B O 1
ATOM 6047 N N . VAL B 1 307 ? 13.438 20.938 9.195 1 95.88 307 VAL B N 1
ATOM 6048 C CA . VAL B 1 307 ? 13.945 21.297 10.516 1 95.88 307 VAL B CA 1
ATOM 6049 C C . VAL B 1 307 ? 15.461 21.141 10.555 1 95.88 307 VAL B C 1
ATOM 6051 O O . VAL B 1 307 ? 16.172 22 11.078 1 95.88 307 VAL B O 1
ATOM 6054 N N . ARG B 1 308 ? 15.977 20.078 9.961 1 93.94 308 ARG B N 1
ATOM 6055 C CA . ARG B 1 308 ? 17.422 19.875 9.883 1 93.94 308 ARG B CA 1
ATOM 6056 C C . ARG B 1 308 ? 18.094 21.031 9.133 1 93.94 308 ARG B C 1
ATOM 6058 O O . ARG B 1 308 ? 19.141 21.531 9.57 1 93.94 308 ARG B O 1
ATOM 6065 N N . PHE B 1 309 ? 17.516 21.391 8.047 1 95 309 PHE B N 1
ATOM 6066 C CA . PHE B 1 309 ? 18.016 22.484 7.219 1 95 309 PHE B CA 1
ATOM 6067 C C . PHE B 1 309 ? 18.047 23.797 8 1 95 309 PHE B C 1
ATOM 6069 O O . PHE B 1 309 ? 19.047 24.516 7.98 1 95 309 PHE B O 1
ATOM 6076 N N . ILE B 1 310 ? 16.984 24.047 8.734 1 96.62 310 ILE B N 1
ATOM 6077 C CA . ILE B 1 310 ? 16.844 25.281 9.484 1 96.62 310 ILE B CA 1
ATOM 6078 C C . ILE B 1 310 ? 17.859 25.312 10.625 1 96.62 310 ILE B C 1
ATOM 6080 O O . ILE B 1 310 ? 18.469 26.344 10.906 1 96.62 310 ILE B O 1
ATOM 6084 N N . LEU B 1 311 ? 18.016 24.219 11.32 1 96.31 311 LEU B N 1
ATOM 6085 C CA . LEU B 1 311 ? 19 24.125 12.398 1 96.31 311 LEU B CA 1
ATOM 6086 C C . LEU B 1 311 ? 20.406 24.344 11.875 1 96.31 311 LEU B C 1
ATOM 6088 O O . LEU B 1 311 ? 21.203 25.062 12.492 1 96.31 311 LEU B O 1
ATOM 6092 N N . GLU B 1 312 ? 20.656 23.75 10.742 1 95.5 312 GLU B N 1
ATOM 6093 C CA . GLU B 1 312 ? 21.953 23.938 10.117 1 95.5 312 GLU B CA 1
ATOM 6094 C C . GLU B 1 312 ? 22.172 25.391 9.719 1 95.5 312 GLU B C 1
ATOM 6096 O O . GLU B 1 312 ? 23.266 25.938 9.93 1 95.5 312 GLU B O 1
ATOM 6101 N N . MET B 1 313 ? 21.219 25.922 9.133 1 95.75 313 MET B N 1
ATOM 6102 C CA . MET B 1 313 ? 21.297 27.312 8.703 1 95.75 313 MET B CA 1
ATOM 6103 C C . MET B 1 313 ? 21.5 28.25 9.891 1 95.75 313 MET B C 1
ATOM 6105 O O . MET B 1 313 ? 22.344 29.141 9.836 1 95.75 313 MET B O 1
ATOM 6109 N N . LYS B 1 314 ? 20.703 28.031 10.906 1 95.5 314 LYS B N 1
ATOM 6110 C CA . LYS B 1 314 ? 20.828 28.812 12.133 1 95.5 314 LYS B CA 1
ATOM 6111 C C . LYS B 1 314 ? 22.281 28.812 12.633 1 95.5 314 LYS B C 1
ATOM 6113 O O . LYS B 1 314 ? 22.812 29.844 13.023 1 95.5 314 LYS B O 1
ATOM 6118 N N . ASP B 1 315 ? 22.891 27.672 12.625 1 95.31 315 ASP B N 1
ATOM 6119 C CA . ASP B 1 315 ? 24.25 27.531 13.125 1 95.31 315 ASP B CA 1
ATOM 6120 C C . ASP B 1 315 ? 25.234 28.266 12.227 1 95.31 315 ASP B C 1
ATOM 6122 O O . ASP B 1 315 ? 26.234 28.812 12.711 1 95.31 315 ASP B O 1
ATOM 6126 N N . LYS B 1 316 ? 24.953 28.328 10.977 1 93.5 316 LYS B N 1
ATOM 6127 C CA . LYS B 1 316 ? 25.891 28.906 10.008 1 93.5 316 LYS B CA 1
ATOM 6128 C C . LYS B 1 316 ? 25.75 30.422 9.961 1 93.5 316 LYS B C 1
ATOM 6130 O O . LYS B 1 316 ? 26.75 31.125 9.758 1 93.5 316 LYS B O 1
ATOM 6135 N N . ILE B 1 317 ? 24.594 30.859 10.125 1 91.62 317 ILE B N 1
ATOM 6136 C CA . ILE B 1 317 ? 24.422 32.312 10.023 1 91.62 317 ILE B CA 1
ATOM 6137 C C . ILE B 1 317 ? 23.953 32.875 11.359 1 91.62 317 ILE B C 1
ATOM 6139 O O . ILE B 1 317 ? 23.094 33.75 11.406 1 91.62 317 ILE B O 1
ATOM 6143 N N . PHE B 1 318 ? 24.5 32.312 12.367 1 83.75 318 PHE B N 1
ATOM 6144 C CA . PHE B 1 318 ? 24.156 32.688 13.727 1 83.75 318 PHE B CA 1
ATOM 6145 C C . PHE B 1 318 ? 24.25 34.219 13.922 1 83.75 318 PHE B C 1
ATOM 6147 O O . PHE B 1 318 ? 25.234 34.812 13.516 1 83.75 318 PHE B O 1
ATOM 6154 N N . GLY B 1 319 ? 23.281 34.812 14.438 1 84.69 319 GLY B N 1
ATOM 6155 C CA . GLY B 1 319 ? 23.281 36.219 14.75 1 84.69 319 GLY B CA 1
ATOM 6156 C C . GLY B 1 319 ? 22.859 37.094 13.578 1 84.69 319 GLY B C 1
ATOM 6157 O O . GLY B 1 319 ? 22.688 38.312 13.727 1 84.69 319 GLY B O 1
ATOM 6158 N N . GLU B 1 320 ? 22.703 36.406 12.469 1 89.5 320 GLU B N 1
ATOM 6159 C CA . GLU B 1 320 ? 22.359 37.156 11.266 1 89.5 320 GLU B CA 1
ATOM 6160 C C . GLU B 1 320 ? 21.078 36.656 10.625 1 89.5 320 GLU B C 1
ATOM 6162 O O . GLU B 1 320 ? 20.922 36.688 9.406 1 89.5 320 GLU B O 1
ATOM 6167 N N . ILE B 1 321 ? 20.234 36.156 11.414 1 87.5 321 ILE B N 1
ATOM 6168 C CA . ILE B 1 321 ? 19.062 35.469 10.883 1 87.5 321 ILE B CA 1
ATOM 6169 C C . ILE B 1 321 ? 18.078 36.5 10.32 1 87.5 321 ILE B C 1
ATOM 6171 O O . ILE B 1 321 ? 17.188 36.156 9.555 1 87.5 321 ILE B O 1
ATOM 6175 N N . ASN B 1 322 ? 18.297 37.812 10.648 1 91.19 322 ASN B N 1
ATOM 6176 C CA . ASN B 1 322 ? 17.422 38.875 10.156 1 91.19 322 ASN B CA 1
ATOM 6177 C C . ASN B 1 322 ? 18.062 39.656 9 1 91.19 322 ASN B C 1
ATOM 6179 O O . ASN B 1 322 ? 17.469 40.594 8.469 1 91.19 322 ASN B O 1
ATOM 6183 N N . ASN B 1 323 ? 19.203 39.156 8.648 1 93.75 323 ASN B N 1
ATOM 6184 C CA . ASN B 1 323 ? 19.906 39.75 7.516 1 93.75 323 ASN B CA 1
ATOM 6185 C C . ASN B 1 323 ? 19.562 39.031 6.207 1 93.75 323 ASN B C 1
ATOM 6187 O O . ASN B 1 323 ? 20.141 38 5.891 1 93.75 323 ASN B O 1
ATOM 6191 N N . SER B 1 324 ? 18.75 39.656 5.41 1 95.38 324 SER B N 1
ATOM 6192 C CA . SER B 1 324 ? 18.25 39.062 4.172 1 95.38 324 SER B CA 1
ATOM 6193 C C . SER B 1 324 ? 19.406 38.719 3.229 1 95.38 324 SER B C 1
ATOM 6195 O O . SER B 1 324 ? 19.344 37.719 2.51 1 95.38 324 SER B O 1
ATOM 6197 N N . ALA B 1 325 ? 20.391 39.562 3.221 1 96.12 325 ALA B N 1
ATOM 6198 C CA . ALA B 1 325 ? 21.531 39.344 2.334 1 96.12 325 ALA B CA 1
ATOM 6199 C C . ALA B 1 325 ? 22.281 38.062 2.717 1 96.12 325 ALA B C 1
ATOM 6201 O O . ALA B 1 325 ? 22.75 37.344 1.849 1 96.12 325 ALA B O 1
ATOM 6202 N N . LYS B 1 326 ? 22.406 37.906 3.977 1 96.12 326 LYS B N 1
ATOM 6203 C CA . LYS B 1 326 ? 23.094 36.719 4.457 1 96.12 326 LYS B CA 1
ATOM 6204 C C . LYS B 1 326 ? 22.281 35.438 4.18 1 96.12 326 LYS B C 1
ATOM 6206 O O . LYS B 1 326 ? 22.844 34.406 3.873 1 96.12 326 LYS B O 1
ATOM 6211 N N . ILE B 1 327 ? 21 35.531 4.391 1 97.06 327 ILE B N 1
ATOM 6212 C CA . ILE B 1 327 ? 20.109 34.406 4.07 1 97.06 327 ILE B CA 1
ATOM 6213 C C . ILE B 1 327 ? 20.219 34.062 2.586 1 97.06 327 ILE B C 1
ATOM 6215 O O . ILE B 1 327 ? 20.359 32.906 2.223 1 97.06 327 ILE B O 1
ATOM 6219 N N . GLU B 1 328 ? 20.188 35.062 1.765 1 97.19 328 GLU B N 1
ATOM 6220 C CA . GLU B 1 328 ? 20.297 34.875 0.323 1 97.19 328 GLU B CA 1
ATOM 6221 C C . GLU B 1 328 ? 21.625 34.188 -0.036 1 97.19 328 GLU B C 1
ATOM 6223 O O . GLU B 1 328 ? 21.641 33.281 -0.853 1 97.19 328 GLU B O 1
ATOM 6228 N N . GLU B 1 329 ? 22.656 34.688 0.564 1 96.88 329 GLU B N 1
ATOM 6229 C CA . GLU B 1 329 ? 23.969 34.125 0.323 1 96.88 329 GLU B CA 1
ATOM 6230 C C . GLU B 1 329 ? 24 32.625 0.684 1 96.88 329 GLU B C 1
ATOM 6232 O O . GLU B 1 329 ? 24.547 31.828 -0.06 1 96.88 329 GLU B O 1
ATOM 6237 N N . TYR B 1 330 ? 23.484 32.375 1.812 1 96.69 330 TYR B N 1
ATOM 6238 C CA . TYR B 1 330 ? 23.438 30.984 2.26 1 96.69 330 TYR B CA 1
ATOM 6239 C C . TYR B 1 330 ? 22.656 30.109 1.276 1 96.69 330 TYR B C 1
ATOM 6241 O O . TYR B 1 330 ? 23.094 29.016 0.922 1 96.69 330 TYR B O 1
ATOM 6249 N N . LEU B 1 331 ? 21.5 30.562 0.825 1 97.25 331 LEU B N 1
ATOM 6250 C CA . LEU B 1 331 ? 20.656 29.812 -0.101 1 97.25 331 LEU B CA 1
ATOM 6251 C C . LEU B 1 331 ? 21.375 29.562 -1.418 1 97.25 331 LEU B C 1
ATOM 6253 O O . LEU B 1 331 ? 21.312 28.453 -1.967 1 97.25 331 LEU B O 1
ATOM 6257 N N . TRP B 1 332 ? 22.062 30.547 -1.906 1 96.81 332 TRP B N 1
ATOM 6258 C CA . TRP B 1 332 ? 22.797 30.375 -3.152 1 96.81 332 TRP B CA 1
ATOM 6259 C C . TRP B 1 332 ? 23.953 29.391 -2.977 1 96.81 332 TRP B C 1
ATOM 6261 O O . TRP B 1 332 ? 24.266 28.625 -3.896 1 96.81 332 TRP B O 1
ATOM 6271 N N . SER B 1 333 ? 24.594 29.5 -1.806 1 96.12 333 SER B N 1
ATOM 6272 C CA . SER B 1 333 ? 25.672 28.531 -1.547 1 96.12 333 SER B CA 1
ATOM 6273 C C . SER B 1 333 ? 25.141 27.109 -1.598 1 96.12 333 SER B C 1
ATOM 6275 O O . SER B 1 333 ? 25.812 26.219 -2.113 1 96.12 333 SER B O 1
ATOM 6277 N N . LEU B 1 334 ? 23.969 26.922 -0.992 1 94.12 334 LEU B N 1
ATOM 6278 C CA . LEU B 1 334 ? 23.328 25.609 -1.021 1 94.12 334 LEU B CA 1
ATOM 6279 C C . LEU B 1 334 ? 23.016 25.188 -2.453 1 94.12 334 LEU B C 1
ATOM 6281 O O . LEU B 1 334 ? 23.344 24.078 -2.867 1 94.12 334 LEU B O 1
ATOM 6285 N N . LEU B 1 335 ? 22.375 26.016 -3.254 1 94.81 335 LEU B N 1
ATOM 6286 C CA . LEU B 1 335 ? 21.969 25.719 -4.625 1 94.81 335 LEU B CA 1
ATOM 6287 C C . LEU B 1 335 ? 23.172 25.469 -5.512 1 94.81 335 LEU B C 1
ATOM 6289 O O . LEU B 1 335 ? 23.141 24.594 -6.375 1 94.81 335 LEU B O 1
ATOM 6293 N N . ASN B 1 336 ? 24.234 26.188 -5.332 1 94.5 336 ASN B N 1
ATOM 6294 C CA . ASN B 1 336 ? 25.453 26.047 -6.117 1 94.5 336 ASN B CA 1
ATOM 6295 C C . ASN B 1 336 ? 26.141 24.719 -5.812 1 94.5 336 ASN B C 1
ATOM 6297 O O . ASN B 1 336 ? 26.938 24.219 -6.625 1 94.5 336 ASN B O 1
ATOM 6301 N N . SER B 1 337 ? 25.953 24.281 -4.625 1 92 337 SER B N 1
ATOM 6302 C CA . SER B 1 337 ? 26.484 22.969 -4.27 1 92 337 SER B CA 1
ATOM 6303 C C . SER B 1 337 ? 25.562 21.844 -4.719 1 92 337 SER B C 1
ATOM 6305 O O . SER B 1 337 ? 25.688 20.719 -4.258 1 92 337 SER B O 1
ATOM 6307 N N . LYS B 1 338 ? 24.5 22.188 -5.43 1 87.25 338 LYS B N 1
ATOM 6308 C CA . LYS B 1 338 ? 23.562 21.266 -6.055 1 87.25 338 LYS B CA 1
ATOM 6309 C C . LYS B 1 338 ? 22.625 20.641 -5.023 1 87.25 338 LYS B C 1
ATOM 6311 O O . LYS B 1 338 ? 22.141 19.516 -5.199 1 87.25 338 LYS B O 1
ATOM 6316 N N . ARG B 1 339 ? 22.5 21.359 -3.953 1 87.75 339 ARG B N 1
ATOM 6317 C CA . ARG B 1 339 ? 21.516 20.969 -2.961 1 87.75 339 ARG B CA 1
ATOM 6318 C C . ARG B 1 339 ? 20.219 21.75 -3.16 1 87.75 339 ARG B C 1
ATOM 6320 O O . ARG B 1 339 ? 20.203 22.797 -3.799 1 87.75 339 ARG B O 1
ATOM 6327 N N . VAL B 1 340 ? 19.188 21.172 -2.627 1 87.19 340 VAL B N 1
ATOM 6328 C CA . VAL B 1 340 ? 17.891 21.828 -2.76 1 87.19 340 VAL B CA 1
ATOM 6329 C C . VAL B 1 340 ? 17.547 22.562 -1.47 1 87.19 340 VAL B C 1
ATOM 6331 O O . VAL B 1 340 ? 18.156 22.328 -0.426 1 87.19 340 VAL B O 1
ATOM 6334 N N . ILE B 1 341 ? 16.672 23.516 -1.574 1 92.94 341 ILE B N 1
ATOM 6335 C CA . ILE B 1 341 ? 16.125 24.203 -0.405 1 92.94 341 ILE B CA 1
ATOM 6336 C C . ILE B 1 341 ? 14.883 23.453 0.095 1 92.94 341 ILE B C 1
ATOM 6338 O O . ILE B 1 341 ? 13.828 23.5 -0.545 1 92.94 341 ILE B O 1
ATOM 6342 N N . PRO B 1 342 ? 14.992 22.75 1.247 1 92.06 342 PRO B N 1
ATOM 6343 C CA . PRO B 1 342 ? 13.859 21.984 1.754 1 92.06 342 PRO B CA 1
ATOM 6344 C C . PRO B 1 342 ? 12.656 22.875 2.094 1 92.06 342 PRO B C 1
ATOM 6346 O O . PRO B 1 342 ? 12.82 23.984 2.605 1 92.06 342 PRO B O 1
ATOM 6349 N N . GLY B 1 343 ? 11.5 22.344 1.884 1 92.56 343 GLY B N 1
ATOM 6350 C CA . GLY B 1 343 ? 10.281 23.031 2.277 1 92.56 343 GLY B CA 1
ATOM 6351 C C . GLY B 1 343 ? 9.75 23.969 1.208 1 92.56 343 GLY B C 1
ATOM 6352 O O . GLY B 1 343 ? 8.758 24.672 1.427 1 92.56 343 GLY B O 1
ATOM 6353 N N . TYR B 1 344 ? 10.422 23.984 0.1 1 92.44 344 TYR B N 1
ATOM 6354 C CA . TYR B 1 344 ? 9.992 24.828 -1.005 1 92.44 344 TYR B CA 1
ATOM 6355 C C . TYR B 1 344 ? 9.781 24.016 -2.271 1 92.44 344 TYR B C 1
ATOM 6357 O O . TYR B 1 344 ? 10.539 23.078 -2.553 1 92.44 344 TYR B O 1
ATOM 6365 N N . GLY B 1 345 ? 8.727 24.344 -2.949 1 84.19 345 GLY B N 1
ATOM 6366 C CA . GLY B 1 345 ? 8.273 23.562 -4.09 1 84.19 345 GLY B CA 1
ATOM 6367 C C . GLY B 1 345 ? 7.02 22.766 -3.801 1 84.19 345 GLY B C 1
ATOM 6368 O O . GLY B 1 345 ? 6.738 22.438 -2.646 1 84.19 345 GLY B O 1
ATOM 6369 N N . HIS B 1 346 ? 6.199 22.562 -4.742 1 80.12 346 HIS B N 1
ATOM 6370 C CA . HIS B 1 346 ? 4.984 21.766 -4.641 1 80.12 346 HIS B CA 1
ATOM 6371 C C . HIS B 1 346 ? 4.672 21.078 -5.965 1 80.12 346 HIS B C 1
ATOM 6373 O O . HIS B 1 346 ? 4.797 21.672 -7.031 1 80.12 346 HIS B O 1
ATOM 6379 N N . GLY B 1 347 ? 4.246 19.875 -5.883 1 76.56 347 GLY B N 1
ATOM 6380 C CA . GLY B 1 347 ? 3.961 19.109 -7.086 1 76.56 347 GLY B CA 1
ATOM 6381 C C . GLY B 1 347 ? 2.795 19.656 -7.883 1 76.56 347 GLY B C 1
ATOM 6382 O O . GLY B 1 347 ? 2.701 19.438 -9.094 1 76.56 347 GLY B O 1
ATOM 6383 N N . VAL B 1 348 ? 1.899 20.375 -7.184 1 81 348 VAL B N 1
ATOM 6384 C CA . VAL B 1 348 ? 0.678 20.812 -7.848 1 81 348 VAL B CA 1
ATOM 6385 C C . VAL B 1 348 ? 0.578 22.328 -7.789 1 81 348 VAL B C 1
ATOM 6387 O O . VAL B 1 348 ? 0.324 22.984 -8.805 1 81 348 VAL B O 1
ATOM 6390 N N . LEU B 1 349 ? 0.874 22.953 -6.676 1 85.19 349 LEU B N 1
ATOM 6391 C CA . LEU B 1 349 ? 0.605 24.359 -6.418 1 85.19 349 LEU B CA 1
ATOM 6392 C C . LEU B 1 349 ? 1.599 25.25 -7.16 1 85.19 349 LEU B C 1
ATOM 6394 O O . LEU B 1 349 ? 2.76 24.875 -7.34 1 85.19 349 LEU B O 1
ATOM 6398 N N . ARG B 1 350 ? 1.065 26.406 -7.523 1 86 350 ARG B 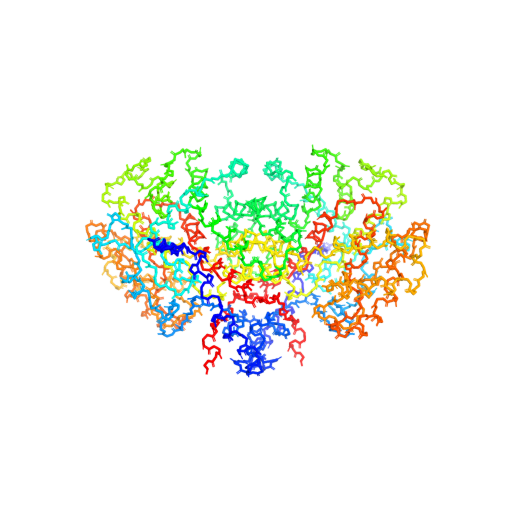N 1
ATOM 6399 C CA . ARG B 1 350 ? 1.868 27.438 -8.172 1 86 350 ARG B CA 1
ATOM 6400 C C . ARG B 1 350 ? 1.775 28.75 -7.41 1 86 350 ARG B C 1
ATOM 6402 O O . ARG B 1 350 ? 2.133 29.812 -7.938 1 86 350 ARG B O 1
ATOM 6409 N N . ARG B 1 351 ? 1.203 28.719 -6.25 1 86.56 351 ARG B N 1
ATOM 6410 C CA . ARG B 1 351 ? 1.083 29.812 -5.297 1 86.56 351 ARG B CA 1
ATOM 6411 C C . ARG B 1 351 ? 1.437 29.359 -3.887 1 86.56 351 ARG B C 1
ATOM 6413 O O . ARG B 1 351 ? 1.622 28.156 -3.645 1 86.56 351 ARG B O 1
ATOM 6420 N N . PRO B 1 352 ? 1.557 30.328 -3.047 1 87.44 352 PRO B N 1
ATOM 6421 C CA . PRO B 1 352 ? 1.855 29.922 -1.672 1 87.44 352 PRO B CA 1
ATOM 6422 C C . PRO B 1 352 ? 0.845 28.906 -1.123 1 87.44 352 PRO B C 1
ATOM 6424 O O . PRO B 1 352 ? -0.357 29.047 -1.366 1 87.44 352 PRO B O 1
ATOM 6427 N N . ASP B 1 353 ? 1.36 27.922 -0.482 1 92.62 353 ASP B N 1
ATOM 6428 C CA . ASP B 1 353 ? 0.545 26.891 0.154 1 92.62 353 ASP B CA 1
ATOM 6429 C C . ASP B 1 353 ? -0.293 27.484 1.289 1 92.62 353 ASP B C 1
ATOM 6431 O O . ASP B 1 353 ? 0.251 27.953 2.285 1 92.62 353 ASP B O 1
ATOM 6435 N N . PRO B 1 354 ? -1.612 27.484 1.12 1 94.31 354 PRO B N 1
ATOM 6436 C CA . PRO B 1 354 ? -2.443 28.062 2.184 1 94.31 354 PRO B CA 1
ATOM 6437 C C . PRO B 1 354 ? -2.23 27.375 3.531 1 94.31 354 PRO B C 1
ATOM 6439 O O . PRO B 1 354 ? -2.484 27.969 4.578 1 94.31 354 PRO B O 1
ATOM 6442 N N . ARG B 1 355 ? -1.838 26.25 3.541 1 96.12 355 ARG B N 1
ATOM 6443 C CA . ARG B 1 355 ? -1.558 25.547 4.789 1 96.12 355 ARG B CA 1
ATOM 6444 C C . ARG B 1 355 ? -0.347 26.156 5.496 1 96.12 355 ARG B C 1
ATOM 6446 O O . ARG B 1 355 ? -0.309 26.219 6.727 1 96.12 355 ARG B O 1
ATOM 6453 N N . PHE B 1 356 ? 0.664 26.469 4.688 1 95.75 356 PHE B N 1
ATOM 6454 C CA . PHE B 1 356 ? 1.801 27.188 5.258 1 95.75 356 PHE B CA 1
ATOM 6455 C C . PHE B 1 356 ? 1.343 28.453 5.957 1 95.75 356 PHE B C 1
ATOM 6457 O O . PHE B 1 356 ? 1.772 28.75 7.078 1 95.75 356 PHE B O 1
ATOM 6464 N N . ASN B 1 357 ? 0.493 29.125 5.301 1 95.38 357 ASN B N 1
ATOM 6465 C CA . ASN B 1 357 ? -0.012 30.375 5.855 1 95.38 357 ASN B CA 1
ATOM 6466 C C . ASN B 1 357 ? -0.725 30.156 7.188 1 95.38 357 ASN B C 1
ATOM 6468 O O . ASN B 1 357 ? -0.547 30.922 8.133 1 95.38 357 ASN B O 1
ATOM 6472 N N . ALA B 1 358 ? -1.512 29.125 7.203 1 96.44 358 ALA B N 1
ATOM 6473 C CA . ALA B 1 358 ? -2.229 28.812 8.438 1 96.44 358 ALA B CA 1
ATOM 6474 C C . ALA B 1 358 ? -1.256 28.484 9.57 1 96.44 358 ALA B C 1
ATOM 6476 O O . ALA B 1 358 ? -1.448 28.922 10.703 1 96.44 358 ALA B O 1
ATOM 6477 N N . MET B 1 359 ? -0.21 27.797 9.281 1 97.06 359 MET B N 1
ATOM 6478 C CA . MET B 1 359 ? 0.757 27.375 10.289 1 97.06 359 MET B CA 1
ATOM 6479 C C . MET B 1 359 ? 1.587 28.562 10.773 1 97.06 359 MET B C 1
ATOM 6481 O O . MET B 1 359 ? 1.856 28.688 11.969 1 97.06 359 MET B O 1
ATOM 6485 N N . ILE B 1 360 ? 2.014 29.406 9.852 1 96.44 360 ILE B N 1
ATOM 6486 C CA . ILE B 1 360 ? 2.799 30.578 10.227 1 96.44 360 ILE B CA 1
ATOM 6487 C C . ILE B 1 360 ? 1.945 31.516 11.07 1 96.44 360 ILE B C 1
ATOM 6489 O O . ILE B 1 360 ? 2.434 32.125 12.031 1 96.44 360 ILE B O 1
ATOM 6493 N N . GLN B 1 361 ? 0.691 31.672 10.672 1 96.88 361 GLN B N 1
ATOM 6494 C CA . GLN B 1 361 ? -0.217 32.531 11.438 1 96.88 361 GLN B CA 1
ATOM 6495 C C . GLN B 1 361 ? -0.397 32 12.859 1 96.88 361 GLN B C 1
ATOM 6497 O O . GLN B 1 361 ? -0.545 32.781 13.797 1 96.88 361 GLN B O 1
ATOM 6502 N N . PHE B 1 362 ? -0.38 30.719 13.039 1 97.62 362 PHE B N 1
ATOM 6503 C CA . PHE B 1 362 ? -0.436 30.125 14.367 1 97.62 362 PHE B CA 1
ATOM 6504 C C . PHE B 1 362 ? 0.643 30.703 15.273 1 97.62 362 PHE B C 1
ATOM 6506 O O . PHE B 1 362 ? 0.363 31.109 16.406 1 97.62 362 PHE B O 1
ATOM 6513 N N . GLY B 1 363 ? 1.881 30.75 14.812 1 97.44 363 GLY B N 1
ATOM 6514 C CA . GLY B 1 363 ? 2.988 31.297 15.57 1 97.44 363 GLY B CA 1
ATOM 6515 C C . GLY B 1 363 ? 2.887 32.812 15.766 1 97.44 363 GLY B C 1
ATOM 6516 O O . GLY B 1 363 ? 3.143 33.312 16.859 1 97.44 363 GLY B O 1
ATOM 6517 N N . LEU B 1 364 ? 2.469 33.5 14.703 1 96.94 364 LEU B N 1
ATOM 6518 C CA . LEU B 1 364 ? 2.375 34.969 14.75 1 96.94 364 LEU B CA 1
ATOM 6519 C C . LEU B 1 364 ? 1.318 35.406 15.758 1 96.94 364 LEU B C 1
ATOM 6521 O O . LEU B 1 364 ? 1.463 36.469 16.391 1 96.94 364 LEU B O 1
ATOM 6525 N N . ASN B 1 365 ? 0.317 34.656 15.93 1 96.81 365 ASN B N 1
ATOM 6526 C CA . ASN B 1 365 ? -0.764 34.969 16.859 1 96.81 365 ASN B CA 1
ATOM 6527 C C . ASN B 1 365 ? -0.368 34.656 18.297 1 96.81 365 ASN B C 1
ATOM 6529 O O . ASN B 1 365 ? -1.149 34.906 19.219 1 96.81 365 ASN B O 1
ATOM 6533 N N . ARG B 1 366 ? 0.799 34.219 18.469 1 96.81 366 ARG B N 1
ATOM 6534 C CA . ARG B 1 366 ? 1.315 33.875 19.797 1 96.81 366 ARG B CA 1
ATOM 6535 C C . ARG B 1 366 ? 2.697 34.5 20 1 96.81 366 ARG B C 1
ATOM 6537 O O . ARG B 1 366 ? 3.666 33.781 20.25 1 96.81 366 ARG B O 1
ATOM 6544 N N . PRO B 1 367 ? 2.781 35.75 20.031 1 96 367 PRO B N 1
ATOM 6545 C CA . PRO B 1 367 ? 4.074 36.438 20.078 1 96 367 PRO B CA 1
ATOM 6546 C C . PRO B 1 367 ? 4.871 36.125 21.328 1 96 367 PRO B C 1
ATOM 6548 O O . PRO B 1 367 ? 6.105 36.094 21.297 1 96 367 PRO B O 1
ATOM 6551 N N . GLU B 1 368 ? 4.242 35.938 22.438 1 94.75 368 GLU B N 1
ATOM 6552 C CA . GLU B 1 368 ? 4.934 35.625 23.672 1 94.75 368 GLU B CA 1
ATOM 6553 C C . GLU B 1 368 ? 5.785 34.375 23.531 1 94.75 368 GLU B C 1
ATOM 6555 O O . GLU B 1 368 ? 6.816 34.25 24.188 1 94.75 368 GLU B O 1
ATOM 6560 N N . GLN B 1 369 ? 5.387 33.5 22.641 1 94.75 369 GLN B N 1
ATOM 6561 C CA . GLN B 1 369 ? 6.078 32.219 22.484 1 94.75 369 GLN B CA 1
ATOM 6562 C C . GLN B 1 369 ? 7.062 32.281 21.312 1 94.75 369 GLN B C 1
ATOM 6564 O O . GLN B 1 369 ? 8.125 31.656 21.359 1 94.75 369 GLN B O 1
ATOM 6569 N N . PHE B 1 370 ? 6.676 33.062 20.25 1 96.81 370 PHE B N 1
ATOM 6570 C CA . PHE B 1 370 ? 7.387 32.812 19 1 96.81 370 PHE B CA 1
ATOM 6571 C C . PHE B 1 370 ? 8.172 34.062 18.578 1 96.81 370 PHE B C 1
ATOM 6573 O O . PHE B 1 370 ? 9.039 33.969 17.703 1 96.81 370 PHE B O 1
ATOM 6580 N N . GLU B 1 371 ? 7.984 35.219 19.219 1 95 371 GLU B N 1
ATOM 6581 C CA . GLU B 1 371 ? 8.672 36.438 18.828 1 95 371 GLU B CA 1
ATOM 6582 C C . GLU B 1 371 ? 10.18 36.312 19 1 95 371 GLU B C 1
ATOM 6584 O O . GLU B 1 371 ? 10.953 36.875 18.234 1 95 371 GLU B O 1
ATOM 6589 N N . ARG B 1 372 ? 10.609 35.531 20 1 94.31 372 ARG B N 1
ATOM 6590 C CA . ARG B 1 372 ? 12.031 35.406 20.281 1 94.31 372 ARG B CA 1
ATOM 6591 C C . ARG B 1 372 ? 12.555 34.031 19.844 1 94.31 372 ARG B C 1
ATOM 6593 O O . ARG B 1 372 ? 13.719 33.719 20.094 1 94.31 372 ARG B O 1
ATOM 6600 N N . ASP B 1 373 ? 11.68 33.219 19.312 1 95.56 373 ASP B N 1
ATOM 6601 C CA . ASP B 1 373 ? 12.109 31.922 18.812 1 95.56 373 ASP B CA 1
ATOM 6602 C C . ASP B 1 373 ? 12.93 32.094 17.531 1 95.56 373 ASP B C 1
ATOM 6604 O O . ASP B 1 373 ? 12.375 32.344 16.453 1 95.56 373 ASP B O 1
ATOM 6608 N N . VAL B 1 374 ? 14.188 31.828 17.609 1 95.69 374 VAL B N 1
ATOM 6609 C CA . VAL B 1 374 ? 15.133 32.094 16.531 1 95.69 374 VAL B CA 1
ATOM 6610 C C . VAL B 1 374 ? 14.781 31.219 15.32 1 95.69 374 VAL B C 1
ATOM 6612 O O . VAL B 1 374 ? 14.883 31.688 14.18 1 95.69 374 VAL B O 1
ATOM 6615 N N . LEU B 1 375 ? 14.406 30.031 15.57 1 96.38 375 LEU B N 1
ATOM 6616 C CA . LEU B 1 375 ? 14.086 29.141 14.461 1 96.38 375 LEU B CA 1
ATOM 6617 C C . LEU B 1 375 ? 12.828 29.594 13.742 1 96.38 375 LEU B C 1
ATOM 6619 O O . LEU B 1 375 ? 12.773 29.594 12.508 1 96.38 375 LEU B O 1
ATOM 6623 N N . PHE B 1 376 ? 11.805 29.984 14.508 1 96.88 376 PHE B N 1
ATOM 6624 C CA . PHE B 1 376 ? 10.578 30.484 13.906 1 96.88 376 PHE B CA 1
ATOM 6625 C C . PHE B 1 376 ? 10.844 31.75 13.102 1 96.88 376 PHE B C 1
ATOM 6627 O O . PHE B 1 376 ? 10.32 31.906 11.992 1 96.88 376 PHE B O 1
ATOM 6634 N N . GLN B 1 377 ? 11.664 32.594 13.641 1 96.19 377 GLN B N 1
ATOM 6635 C CA . GLN B 1 377 ? 12 33.844 12.938 1 96.19 377 GLN B CA 1
ATOM 6636 C C . GLN B 1 377 ? 12.758 33.531 11.648 1 96.19 377 GLN B C 1
ATOM 6638 O O . GLN B 1 377 ? 12.555 34.219 10.633 1 96.19 377 GLN B O 1
ATOM 6643 N N . LEU B 1 378 ? 13.594 32.594 11.719 1 96.31 378 LEU B N 1
ATOM 6644 C CA . LEU B 1 378 ? 14.336 32.188 10.523 1 96.31 378 LEU B CA 1
ATOM 6645 C C . LEU B 1 378 ? 13.383 31.688 9.445 1 96.31 378 LEU B C 1
ATOM 6647 O O . LEU B 1 378 ? 13.555 31.984 8.266 1 96.31 378 LEU B O 1
ATOM 6651 N N . VAL B 1 379 ? 12.398 30.875 9.836 1 96.31 379 VAL B N 1
ATOM 6652 C CA . VAL B 1 379 ? 11.391 30.359 8.906 1 96.31 379 VAL B CA 1
ATOM 6653 C C . VAL B 1 379 ? 10.641 31.531 8.273 1 96.31 379 VAL B C 1
ATOM 6655 O O . VAL B 1 379 ? 10.414 31.547 7.059 1 96.31 379 VAL B O 1
ATOM 6658 N N . LYS B 1 380 ? 10.273 32.469 9.078 1 95.88 380 LYS B N 1
ATOM 6659 C CA . LYS B 1 380 ? 9.578 33.688 8.609 1 95.88 380 LYS B CA 1
ATOM 6660 C C . LYS B 1 380 ? 10.422 34.438 7.602 1 95.88 380 LYS B C 1
ATOM 6662 O O . LYS B 1 380 ? 9.945 34.812 6.523 1 95.88 380 LYS B O 1
ATOM 6667 N N . ASN B 1 381 ? 11.633 34.656 7.906 1 96.25 381 ASN B N 1
ATOM 6668 C CA . ASN B 1 381 ? 12.539 35.406 7.035 1 96.25 381 ASN B CA 1
ATOM 6669 C C . ASN B 1 381 ? 12.828 34.625 5.746 1 96.25 381 ASN B C 1
ATOM 6671 O O . ASN B 1 381 ? 12.906 35.219 4.672 1 96.25 381 ASN B O 1
ATOM 6675 N N . LEU B 1 382 ? 13.008 33.344 5.891 1 96.31 382 LEU B N 1
ATOM 6676 C CA . LEU B 1 382 ? 13.227 32.5 4.73 1 96.31 382 LEU B CA 1
ATOM 6677 C C . LEU B 1 382 ? 12.055 32.594 3.756 1 96.31 382 LEU B C 1
ATOM 6679 O O . LEU B 1 382 ? 12.258 32.594 2.539 1 96.31 382 LEU B O 1
ATOM 6683 N N . SER B 1 383 ? 10.836 32.594 4.289 1 95.81 383 SER B N 1
ATOM 6684 C CA . SER B 1 383 ? 9.648 32.625 3.443 1 95.81 383 SER B CA 1
ATOM 6685 C C . SER B 1 383 ? 9.586 33.906 2.633 1 95.81 383 SER B C 1
ATOM 6687 O O . SER B 1 383 ? 8.938 33.969 1.582 1 95.81 383 SER B O 1
ATOM 6689 N N . LYS B 1 384 ? 10.305 34.938 3.029 1 95.81 384 LYS B N 1
ATOM 6690 C CA . LYS B 1 384 ? 10.344 36.188 2.328 1 95.81 384 LYS B CA 1
ATOM 6691 C C . LYS B 1 384 ? 11.461 36.219 1.285 1 95.81 384 LYS B C 1
ATOM 6693 O O . LYS B 1 384 ? 11.32 36.844 0.236 1 95.81 384 LYS B O 1
ATOM 6698 N N . VAL B 1 385 ? 12.508 35.5 1.528 1 96.94 385 VAL B N 1
ATOM 6699 C CA . VAL B 1 385 ? 13.727 35.625 0.74 1 96.94 385 VAL B CA 1
ATOM 6700 C C . VAL B 1 385 ? 13.805 34.5 -0.282 1 96.94 385 VAL B C 1
ATOM 6702 O O . VAL B 1 385 ? 14.156 34.719 -1.441 1 96.94 385 VAL B O 1
ATOM 6705 N N . ALA B 1 386 ? 13.477 33.312 0.118 1 96.62 386 ALA B N 1
ATOM 6706 C CA . ALA B 1 386 ? 13.719 32.094 -0.651 1 96.62 386 ALA B CA 1
ATOM 6707 C C . ALA B 1 386 ? 13.008 32.156 -1.999 1 96.62 386 ALA B C 1
ATOM 6709 O O . ALA B 1 386 ? 13.555 31.734 -3.018 1 96.62 386 ALA B O 1
ATOM 6710 N N . PRO B 1 387 ? 11.734 32.656 -2.053 1 95.94 387 PRO B N 1
ATOM 6711 C CA . PRO B 1 387 ? 11.047 32.688 -3.346 1 95.94 387 PRO B CA 1
ATOM 6712 C C . PRO B 1 387 ? 11.805 33.469 -4.41 1 95.94 387 PRO B C 1
ATOM 6714 O O . PRO B 1 387 ? 11.867 33.031 -5.566 1 95.94 387 PRO B O 1
ATOM 6717 N N . GLY B 1 388 ? 12.352 34.562 -4.059 1 95.81 388 GLY B N 1
ATOM 6718 C CA . GLY B 1 388 ? 13.141 35.344 -4.992 1 95.81 388 GLY B CA 1
ATOM 6719 C C . GLY B 1 388 ? 14.367 34.594 -5.5 1 95.81 388 GLY B C 1
ATOM 6720 O O . GLY B 1 388 ? 14.664 34.625 -6.695 1 95.81 388 GLY B O 1
ATOM 6721 N N . VAL B 1 389 ? 15.047 34 -4.582 1 97 389 VAL B N 1
ATOM 6722 C CA . VAL B 1 389 ? 16.25 33.25 -4.914 1 97 389 VAL B CA 1
ATOM 6723 C C . VAL B 1 389 ? 15.898 32.094 -5.859 1 97 389 VAL B C 1
ATOM 6725 O O . VAL B 1 389 ? 16.594 31.859 -6.852 1 97 389 VAL B O 1
ATOM 6728 N N . LEU B 1 390 ? 14.836 31.406 -5.555 1 96 390 LEU B N 1
ATOM 6729 C CA . LEU B 1 390 ? 14.414 30.234 -6.332 1 96 390 LEU B CA 1
ATOM 6730 C C . LEU B 1 390 ? 13.938 30.656 -7.719 1 96 390 LEU B C 1
ATOM 6732 O O . LEU B 1 390 ? 14.172 29.953 -8.703 1 96 390 LEU B O 1
ATOM 6736 N N . LYS B 1 391 ? 13.258 31.766 -7.816 1 94.62 391 LYS B N 1
ATOM 6737 C CA . LYS B 1 391 ? 12.852 32.312 -9.109 1 94.62 391 LYS B CA 1
ATOM 6738 C C . LYS B 1 391 ? 14.062 32.625 -9.984 1 94.62 391 LYS B C 1
ATOM 6740 O O . LYS B 1 391 ? 14.07 32.312 -11.18 1 94.62 391 LYS B O 1
ATOM 6745 N N . GLU B 1 392 ? 14.984 33.156 -9.383 1 95.69 392 GLU B N 1
ATOM 6746 C CA . GLU B 1 392 ? 16.203 33.5 -10.102 1 95.69 392 GLU B CA 1
ATOM 6747 C C . GLU B 1 392 ? 16.953 32.25 -10.523 1 95.69 392 GLU B C 1
ATOM 6749 O O . GLU B 1 392 ? 17.516 32.188 -11.625 1 95.69 392 GLU B O 1
ATOM 6754 N N . HIS B 1 393 ? 17.047 31.359 -9.586 1 94.25 393 HIS B N 1
ATOM 6755 C CA . HIS B 1 393 ? 17.703 30.078 -9.898 1 94.25 393 HIS B CA 1
ATOM 6756 C C . HIS B 1 393 ? 17.031 29.406 -11.094 1 94.25 393 HIS B C 1
ATOM 6758 O O . HIS B 1 393 ? 17.703 28.781 -11.914 1 94.25 393 HIS B O 1
ATOM 6764 N N . GLY B 1 394 ? 15.688 29.406 -11.148 1 90.94 394 GLY B N 1
ATOM 6765 C CA . GLY B 1 394 ? 14.945 29.094 -12.359 1 90.94 394 GLY B CA 1
ATOM 6766 C C . GLY B 1 394 ? 14.648 27.609 -12.516 1 90.94 394 GLY B C 1
ATOM 6767 O O . GLY B 1 394 ? 14.008 27.203 -13.484 1 90.94 394 GLY B O 1
ATOM 6768 N N . LYS B 1 395 ? 14.891 26.781 -11.602 1 84.69 395 LYS B N 1
ATOM 6769 C CA . LYS B 1 395 ? 14.703 25.344 -11.758 1 84.69 395 LYS B CA 1
ATOM 6770 C C . LYS B 1 395 ? 13.461 24.859 -11 1 84.69 395 LYS B C 1
ATOM 6772 O O . LYS B 1 395 ? 13.008 23.734 -11.195 1 84.69 395 LYS B O 1
ATOM 6777 N N . THR B 1 396 ? 12.922 25.656 -10.133 1 84.12 396 THR B N 1
ATOM 6778 C CA . THR B 1 396 ? 11.766 25.281 -9.32 1 84.12 396 THR B CA 1
ATOM 6779 C C . THR B 1 396 ? 10.477 25.844 -9.922 1 84.12 396 THR B C 1
ATOM 6781 O O . THR B 1 396 ? 10.398 27.047 -10.219 1 84.12 396 THR B O 1
ATOM 6784 N N . LYS B 1 397 ? 9.555 25.016 -10.086 1 80 397 LYS B N 1
ATOM 6785 C CA . LYS B 1 397 ? 8.297 25.438 -10.695 1 80 397 LYS B CA 1
ATOM 6786 C C . LYS B 1 397 ? 7.48 26.297 -9.727 1 80 397 LYS B C 1
ATOM 6788 O O . LYS B 1 397 ? 6.82 27.25 -10.141 1 80 397 LYS B O 1
ATOM 6793 N N . ASN B 1 398 ? 7.422 25.938 -8.469 1 87.19 398 ASN B N 1
ATOM 6794 C CA . ASN B 1 398 ? 6.789 26.719 -7.402 1 87.19 398 ASN B CA 1
ATOM 6795 C C . ASN B 1 398 ? 7.801 27.156 -6.348 1 87.19 398 ASN B C 1
ATOM 6797 O O . ASN B 1 398 ? 8.195 26.344 -5.5 1 87.19 398 ASN B O 1
ATOM 6801 N N . PRO B 1 399 ? 8.141 28.422 -6.359 1 92.31 399 PRO B N 1
ATOM 6802 C CA . PRO B 1 399 ? 9.219 28.875 -5.477 1 92.31 399 PRO B CA 1
ATOM 6803 C C . PRO B 1 399 ? 8.734 29.141 -4.051 1 92.31 399 PRO B C 1
ATOM 6805 O O . PRO B 1 399 ? 9.531 29.531 -3.189 1 92.31 399 PRO B O 1
ATOM 6808 N N . PHE B 1 400 ? 7.496 28.922 -3.762 1 93.38 400 PHE B N 1
ATOM 6809 C CA . PHE B 1 400 ? 6.914 29.312 -2.484 1 93.38 400 PHE B CA 1
ATOM 6810 C C . PHE B 1 400 ? 7 28.188 -1.471 1 93.38 400 PHE B C 1
ATOM 6812 O O . PHE B 1 400 ? 7.219 27.031 -1.841 1 93.38 400 PHE B O 1
ATOM 6819 N N . PRO B 1 401 ? 6.867 28.562 -0.189 1 94.38 401 PRO B N 1
ATOM 6820 C CA . PRO B 1 401 ? 6.945 27.516 0.842 1 94.38 401 PRO B CA 1
ATOM 6821 C C . PRO B 1 401 ? 5.707 26.625 0.87 1 94.38 401 PRO B C 1
ATOM 6823 O O . PRO B 1 401 ? 4.59 27.094 0.65 1 94.38 401 PRO B O 1
ATOM 6826 N N . ASN B 1 402 ? 5.941 25.375 1.037 1 92.69 402 ASN B N 1
ATOM 6827 C CA . ASN B 1 402 ? 4.855 24.453 1.318 1 92.69 402 ASN B CA 1
ATOM 6828 C C . ASN B 1 402 ? 4.641 24.281 2.818 1 92.69 402 ASN B C 1
ATOM 6830 O O . ASN B 1 402 ? 5.305 24.922 3.625 1 92.69 402 ASN B O 1
ATOM 6834 N N . VAL B 1 403 ? 3.686 23.5 3.193 1 92.88 403 VAL B N 1
ATOM 6835 C CA . VAL B 1 403 ? 3.264 23.375 4.586 1 92.88 403 VAL B CA 1
ATOM 6836 C C . VAL B 1 403 ? 4.414 22.828 5.43 1 92.88 403 VAL B C 1
ATOM 6838 O O . VAL B 1 403 ? 4.562 23.203 6.598 1 92.88 403 VAL B O 1
ATOM 6841 N N . ASP B 1 404 ? 5.273 22.016 4.898 1 92.5 404 ASP B N 1
ATOM 6842 C CA . ASP B 1 404 ? 6.359 21.375 5.641 1 92.5 404 ASP B CA 1
ATOM 6843 C C . ASP B 1 404 ? 7.41 22.406 6.062 1 92.5 404 ASP B C 1
ATOM 6845 O O . ASP B 1 404 ? 8.188 22.156 6.984 1 92.5 404 ASP B O 1
ATOM 6849 N N . SER B 1 405 ? 7.441 23.594 5.453 1 94.12 405 SER B N 1
ATOM 6850 C CA . SER B 1 405 ? 8.391 24.656 5.762 1 94.12 405 SER B CA 1
ATOM 6851 C C . SER B 1 405 ? 8.156 25.219 7.156 1 94.12 405 SER B C 1
ATOM 6853 O O . SER B 1 405 ? 9.047 25.844 7.738 1 94.12 405 SER B O 1
ATOM 6855 N N . SER B 1 406 ? 6.992 24.938 7.695 1 93.69 406 SER B N 1
ATOM 6856 C CA . SER B 1 406 ? 6.695 25.594 8.961 1 93.69 406 SER B CA 1
ATOM 6857 C C . SER B 1 406 ? 6.27 24.594 10.023 1 93.69 406 SER B C 1
ATOM 6859 O O . SER B 1 406 ? 6.461 24.812 11.219 1 93.69 406 SER B O 1
ATOM 6861 N N . SER B 1 407 ? 5.668 23.5 9.633 1 94.56 407 SER B N 1
ATOM 6862 C CA . SER B 1 407 ? 4.992 22.625 10.594 1 94.56 407 SER B CA 1
ATOM 6863 C C . SER B 1 407 ? 5.984 22.031 11.586 1 94.56 407 SER B C 1
ATOM 6865 O O . SER B 1 407 ? 5.75 22.062 12.797 1 94.56 407 SER B O 1
ATOM 6867 N N . GLY B 1 408 ? 7.117 21.578 11.094 1 95.81 408 GLY B N 1
ATOM 6868 C CA . GLY B 1 408 ? 8.094 20.922 11.945 1 95.81 408 GLY B CA 1
ATOM 6869 C C . GLY B 1 408 ? 8.672 21.844 13.008 1 95.81 408 GLY B C 1
ATOM 6870 O O . GLY B 1 408 ? 8.914 21.422 14.141 1 95.81 408 GLY B O 1
ATOM 6871 N N . ILE B 1 409 ? 8.844 23.125 12.68 1 96.62 409 ILE B N 1
ATOM 6872 C CA . ILE B 1 409 ? 9.492 24.094 13.578 1 96.62 409 ILE B CA 1
ATOM 6873 C C . ILE B 1 409 ? 8.555 24.406 14.742 1 96.62 409 ILE B C 1
ATOM 6875 O O . ILE B 1 409 ? 9.008 24.625 15.867 1 96.62 409 ILE B O 1
ATOM 6879 N N . LEU B 1 410 ? 7.277 24.359 14.461 1 97.81 410 LEU B N 1
ATOM 6880 C CA . LEU B 1 410 ? 6.316 24.609 15.523 1 97.81 410 LEU B CA 1
ATOM 6881 C C . LEU B 1 410 ? 6.32 23.469 16.547 1 97.81 410 LEU B C 1
ATOM 6883 O O . LEU B 1 410 ? 6.324 23.719 17.75 1 97.81 410 LEU B O 1
ATOM 6887 N N . PHE B 1 411 ? 6.348 22.219 16.078 1 97.5 411 PHE B N 1
ATOM 6888 C CA . PHE B 1 411 ? 6.461 21.078 16.969 1 97.5 411 PHE B CA 1
ATOM 6889 C C . PHE B 1 411 ? 7.777 21.109 17.734 1 97.5 411 PHE B C 1
ATOM 6891 O O . PHE B 1 411 ? 7.809 20.844 18.938 1 97.5 411 PHE B O 1
ATOM 6898 N N . TYR B 1 412 ? 8.82 21.453 17.016 1 97.38 412 TYR B N 1
ATOM 6899 C CA . TYR B 1 412 ? 10.156 21.547 17.594 1 97.38 412 TYR B CA 1
ATOM 6900 C C . TYR B 1 412 ? 10.203 22.578 18.719 1 97.38 412 TYR B C 1
ATOM 6902 O O . TYR B 1 412 ? 10.852 22.375 19.75 1 97.38 412 TYR B O 1
ATOM 6910 N N . HIS B 1 413 ? 9.539 23.703 18.547 1 97.44 413 HIS B N 1
ATOM 6911 C CA . HIS B 1 413 ? 9.469 24.766 19.531 1 97.44 413 HIS B CA 1
ATOM 6912 C C . HIS B 1 413 ? 8.93 24.25 20.859 1 97.44 413 HIS B C 1
ATOM 6914 O O . HIS B 1 413 ? 9.438 24.609 21.922 1 97.44 413 HIS B O 1
ATOM 6920 N N . TYR B 1 414 ? 7.941 23.375 20.797 1 97.44 414 TYR B N 1
ATOM 6921 C CA . TYR B 1 414 ? 7.273 22.938 22.016 1 97.44 414 TYR B CA 1
ATOM 6922 C C . TYR B 1 414 ? 7.973 21.703 22.594 1 97.44 414 TYR B C 1
ATOM 6924 O O . TYR B 1 414 ? 7.574 21.203 23.641 1 97.44 414 TYR B O 1
ATOM 6932 N N . GLY B 1 415 ? 8.969 21.172 21.875 1 96.31 415 GLY B N 1
ATOM 6933 C CA . GLY B 1 415 ? 9.82 20.203 22.531 1 96.31 415 GLY B CA 1
ATOM 6934 C C . GLY B 1 415 ? 9.797 18.844 21.859 1 96.31 415 GLY B C 1
ATOM 6935 O O . GLY B 1 415 ? 10.484 17.906 22.297 1 96.31 415 GLY B O 1
ATOM 6936 N N . VAL B 1 416 ? 9.031 18.625 20.797 1 96 416 VAL B N 1
ATOM 6937 C CA . VAL B 1 416 ? 9.148 17.391 20.016 1 96 416 VAL B CA 1
ATOM 6938 C C . VAL B 1 416 ? 10.422 17.438 19.172 1 96 416 VAL B C 1
ATOM 6940 O O . VAL B 1 416 ? 10.398 17.906 18.031 1 96 416 VAL B O 1
ATOM 6943 N N . LYS B 1 417 ? 11.43 16.844 19.703 1 95.88 417 LYS B N 1
ATOM 6944 C CA . LYS B 1 417 ? 12.75 16.984 19.094 1 95.88 417 LYS B CA 1
ATOM 6945 C C . LYS B 1 417 ? 13.086 15.773 18.219 1 95.88 417 LYS B C 1
ATOM 6947 O O . LYS B 1 417 ? 14.016 15.82 17.422 1 95.88 417 LYS B O 1
ATOM 6952 N N . GLU B 1 418 ? 12.305 14.695 18.438 1 95.75 418 GLU B N 1
ATOM 6953 C CA . GLU B 1 418 ? 12.477 13.523 17.578 1 95.75 418 GLU B CA 1
ATOM 6954 C C . GLU B 1 418 ? 11.891 13.766 16.188 1 95.75 418 GLU B C 1
ATOM 6956 O O . GLU B 1 418 ? 10.727 13.453 15.938 1 95.75 418 GLU B O 1
ATOM 6961 N N . LEU B 1 419 ? 12.68 14.172 15.266 1 94.56 419 LEU B N 1
ATOM 6962 C CA . LEU B 1 419 ? 12.25 14.711 13.984 1 94.56 419 LEU B CA 1
ATOM 6963 C C . LEU B 1 419 ? 11.516 13.656 13.164 1 94.56 419 LEU B C 1
ATOM 6965 O O . LEU B 1 419 ? 10.578 13.969 12.43 1 94.56 419 LEU B O 1
ATOM 6969 N N . LEU B 1 420 ? 11.891 12.391 13.336 1 92.62 420 LEU B N 1
ATOM 6970 C CA . LEU B 1 420 ? 11.25 11.312 12.594 1 92.62 420 LEU B CA 1
ATOM 6971 C C . LEU B 1 420 ? 9.789 11.164 13.008 1 92.62 420 LEU B C 1
ATOM 6973 O O . LEU B 1 420 ? 8.977 10.609 12.258 1 92.62 420 LEU B O 1
ATOM 6977 N N . PHE B 1 421 ? 9.5 11.664 14.172 1 95.88 421 PHE B N 1
ATOM 6978 C CA . PHE B 1 421 ? 8.172 11.383 14.711 1 95.88 421 PHE B CA 1
ATOM 6979 C C . PHE B 1 421 ? 7.148 12.367 14.164 1 95.88 421 PHE B C 1
ATOM 6981 O O . PHE B 1 421 ? 5.941 12.141 14.273 1 95.88 421 PHE B O 1
ATOM 6988 N N . PHE B 1 422 ? 7.562 13.547 13.5 1 95.75 422 PHE B N 1
ATOM 6989 C CA . PHE B 1 422 ? 6.652 14.453 12.82 1 95.75 422 PHE B CA 1
ATOM 6990 C C . PHE B 1 422 ? 5.789 13.703 11.812 1 95.75 422 PHE B C 1
ATOM 6992 O O . PHE B 1 422 ? 4.578 13.93 11.734 1 95.75 422 PHE B O 1
ATOM 6999 N N . THR B 1 423 ? 6.414 12.766 11.141 1 95.94 423 THR B N 1
ATOM 7000 C CA . THR B 1 423 ? 5.711 12.062 10.07 1 95.94 423 THR B CA 1
ATOM 7001 C C . THR B 1 423 ? 4.684 11.086 10.648 1 95.94 423 THR B C 1
ATOM 7003 O O . THR B 1 423 ? 3.684 10.781 10.008 1 95.94 423 THR B O 1
ATOM 7006 N N . VAL B 1 424 ? 4.902 10.586 11.891 1 98.19 424 VAL B N 1
ATOM 7007 C CA . VAL B 1 424 ? 3.93 9.703 12.523 1 98.19 424 VAL B CA 1
ATOM 7008 C C . VAL B 1 424 ? 2.65 10.477 12.828 1 98.19 424 VAL B C 1
ATOM 7010 O O . VAL B 1 424 ? 1.547 9.984 12.586 1 98.19 424 VAL B O 1
ATOM 7013 N N . ILE B 1 425 ? 2.807 11.703 13.305 1 98.06 425 ILE B N 1
ATOM 7014 C CA . ILE B 1 425 ? 1.649 12.555 13.539 1 98.06 425 ILE B CA 1
ATOM 7015 C C . ILE B 1 425 ? 0.956 12.867 12.211 1 98.06 425 ILE B C 1
ATOM 7017 O O . ILE B 1 425 ? -0.274 12.836 12.133 1 98.06 425 ILE B O 1
ATOM 7021 N N . PHE B 1 426 ? 1.765 13.133 11.18 1 97.56 426 PHE B N 1
ATOM 7022 C CA . PHE B 1 426 ? 1.247 13.32 9.828 1 97.56 426 PHE B CA 1
ATOM 7023 C C . PHE B 1 426 ? 0.439 12.109 9.383 1 97.56 426 PHE B C 1
ATOM 7025 O O . PHE B 1 426 ? -0.643 12.25 8.805 1 97.56 426 PHE B O 1
ATOM 7032 N N . GLY B 1 427 ? 0.966 10.906 9.641 1 98.38 427 GLY B N 1
ATOM 7033 C CA . GLY B 1 427 ? 0.28 9.672 9.273 1 98.38 427 GLY B CA 1
ATOM 7034 C C . GLY B 1 427 ? -1.069 9.523 9.953 1 98.38 427 GLY B C 1
ATOM 7035 O O . GLY B 1 427 ? -2.027 9.055 9.336 1 98.38 427 GLY B O 1
ATOM 7036 N N . ALA B 1 428 ? -1.132 9.875 11.219 1 98.69 428 ALA B N 1
ATOM 7037 C CA . ALA B 1 428 ? -2.422 9.852 11.898 1 98.69 428 ALA B CA 1
ATOM 7038 C C . ALA B 1 428 ? -3.402 10.828 11.258 1 98.69 428 ALA B C 1
ATOM 7040 O O . ALA B 1 428 ? -4.559 10.484 11 1 98.69 428 ALA B O 1
ATOM 7041 N N . SER B 1 429 ? -2.924 12.008 10.992 1 98.25 429 SER B N 1
ATOM 7042 C CA . SER B 1 429 ? -3.732 13.07 10.406 1 98.25 429 SER B CA 1
ATOM 7043 C C . SER B 1 429 ? -4.25 12.672 9.023 1 98.25 429 SER B C 1
ATOM 7045 O O . SER B 1 429 ? -5.438 12.836 8.734 1 98.25 429 SER B O 1
ATOM 7047 N N . ARG B 1 430 ? -3.416 12.133 8.203 1 98.44 430 ARG B N 1
ATOM 7048 C CA . ARG B 1 430 ? -3.705 11.844 6.801 1 98.44 430 ARG B CA 1
ATOM 7049 C C . ARG B 1 430 ? -4.777 10.766 6.672 1 98.44 430 ARG B C 1
ATOM 7051 O O . ARG B 1 430 ? -5.395 10.625 5.613 1 98.44 430 ARG B O 1
ATOM 7058 N N . SER B 1 431 ? -5.047 10.023 7.723 1 98.88 431 SER B N 1
ATOM 7059 C CA . SER B 1 431 ? -6.055 8.969 7.684 1 98.88 431 SER B CA 1
ATOM 7060 C C . SER B 1 431 ? -7.438 9.539 7.371 1 98.88 431 SER B C 1
ATOM 7062 O O . SER B 1 431 ? -8.281 8.852 6.789 1 98.88 431 SER B O 1
ATOM 7064 N N . LEU B 1 432 ? -7.699 10.797 7.703 1 98.88 432 LEU B N 1
ATOM 7065 C CA . LEU B 1 432 ? -9.031 11.391 7.652 1 98.88 432 LEU B CA 1
ATOM 7066 C C . LEU B 1 432 ? -9.562 11.414 6.227 1 98.88 432 LEU B C 1
ATOM 7068 O O . LEU B 1 432 ? -10.656 10.906 5.957 1 98.88 432 LEU B O 1
ATOM 7072 N N . GLY B 1 433 ? -8.805 11.906 5.332 1 98.75 433 GLY B N 1
ATOM 7073 C CA . GLY B 1 433 ? -9.234 12.055 3.953 1 98.75 433 GLY B CA 1
ATOM 7074 C C . GLY B 1 433 ? -9.375 10.734 3.223 1 98.75 433 GLY B C 1
ATOM 7075 O O . GLY B 1 433 ? -10.453 10.398 2.725 1 98.75 433 GLY B O 1
ATOM 7076 N N . PRO B 1 434 ? -8.305 9.945 3.166 1 98.88 434 PRO B N 1
ATOM 7077 C CA . PRO B 1 434 ? -8.336 8.68 2.438 1 98.88 434 PRO B CA 1
ATOM 7078 C C . PRO B 1 434 ? -9.414 7.727 2.951 1 98.88 434 PRO B C 1
ATOM 7080 O O . PRO B 1 434 ? -10.055 7.027 2.16 1 98.88 434 PRO B O 1
ATOM 7083 N N . LEU B 1 435 ? -9.633 7.684 4.285 1 98.94 435 LEU B N 1
ATOM 7084 C CA . LEU B 1 435 ? -10.664 6.793 4.805 1 98.94 435 LEU B CA 1
ATOM 7085 C C . LEU B 1 435 ? -12.055 7.328 4.48 1 98.94 435 LEU B C 1
ATOM 7087 O O . LEU B 1 435 ? -12.984 6.551 4.23 1 98.94 435 LEU B O 1
ATOM 7091 N N . ALA B 1 436 ? -12.227 8.688 4.508 1 98.94 436 ALA B N 1
ATOM 7092 C CA . ALA B 1 436 ? -13.484 9.258 4.031 1 98.94 436 ALA B CA 1
ATOM 7093 C C . ALA B 1 436 ? -13.758 8.852 2.586 1 98.94 436 ALA B C 1
ATOM 7095 O O . ALA B 1 436 ? -14.875 8.445 2.252 1 98.94 436 ALA B O 1
ATOM 7096 N N . GLN B 1 437 ? -12.773 8.945 1.739 1 98.81 437 GLN B N 1
ATOM 7097 C CA . GLN B 1 437 ? -12.93 8.586 0.334 1 98.81 437 GLN B CA 1
ATOM 7098 C C . GLN B 1 437 ? -13.219 7.098 0.175 1 98.81 437 GLN B C 1
ATOM 7100 O O . GLN B 1 437 ? -13.992 6.695 -0.697 1 98.81 437 GLN B O 1
ATOM 7105 N N . LEU B 1 438 ? -12.562 6.285 0.98 1 98.88 438 LEU B N 1
ATOM 7106 C CA . LEU B 1 438 ? -12.766 4.844 0.89 1 98.88 438 LEU B CA 1
ATOM 7107 C C . LEU B 1 438 ? -14.227 4.484 1.162 1 98.88 438 LEU B C 1
ATOM 7109 O O . LEU B 1 438 ? -14.781 3.598 0.512 1 98.88 438 LEU B O 1
ATOM 7113 N N . VAL B 1 439 ? -14.82 5.121 2.17 1 98.94 439 VAL B N 1
ATOM 7114 C CA . VAL B 1 439 ? -16.234 4.926 2.443 1 98.94 439 VAL B CA 1
ATOM 7115 C C . VAL B 1 439 ? -17.062 5.285 1.206 1 98.94 439 VAL B C 1
ATOM 7117 O O . VAL B 1 439 ? -17.938 4.531 0.796 1 98.94 439 VAL B O 1
ATOM 7120 N N . TRP B 1 440 ? -16.766 6.371 0.582 1 98.88 440 TRP B N 1
ATOM 7121 C CA . TRP B 1 440 ? -17.5 6.812 -0.604 1 98.88 440 TRP B CA 1
ATOM 7122 C C . TRP B 1 440 ? -17.234 5.879 -1.781 1 98.88 440 TRP B C 1
ATOM 7124 O O . TRP B 1 440 ? -18.125 5.656 -2.613 1 98.88 440 TRP B O 1
ATOM 7134 N N . ASP B 1 441 ? -15.992 5.348 -1.875 1 98.75 441 ASP B N 1
ATOM 7135 C CA . ASP B 1 441 ? -15.727 4.348 -2.904 1 98.75 441 ASP B CA 1
ATOM 7136 C C . ASP B 1 441 ? -16.734 3.207 -2.84 1 98.75 441 ASP B C 1
ATOM 7138 O O . ASP B 1 441 ? -17.219 2.734 -3.873 1 98.75 441 ASP B O 1
ATOM 7142 N N . ARG B 1 442 ? -17.016 2.76 -1.573 1 98.75 442 ARG B N 1
ATOM 7143 C CA . ARG B 1 442 ? -17.969 1.665 -1.381 1 98.75 442 ARG B CA 1
ATOM 7144 C C . ARG B 1 442 ? -19.391 2.119 -1.667 1 98.75 442 ARG B C 1
ATOM 7146 O O . ARG B 1 442 ? -20.172 1.384 -2.273 1 98.75 442 ARG B O 1
ATOM 7153 N N . ILE B 1 443 ? -19.719 3.314 -1.23 1 98.75 443 ILE B N 1
ATOM 7154 C CA . ILE B 1 443 ? -21.062 3.846 -1.418 1 98.75 443 ILE B CA 1
ATOM 7155 C C . ILE B 1 443 ? -21.375 3.941 -2.91 1 98.75 443 ILE B C 1
ATOM 7157 O O . ILE B 1 443 ? -22.469 3.584 -3.342 1 98.75 443 ILE B O 1
ATOM 7161 N N . LEU B 1 444 ? -20.406 4.41 -3.693 1 98.5 444 LEU B N 1
ATOM 7162 C CA . LEU B 1 444 ? -20.609 4.645 -5.117 1 98.5 444 LEU B CA 1
ATOM 7163 C C . LEU B 1 444 ? -20.344 3.377 -5.922 1 98.5 444 LEU B C 1
ATOM 7165 O O . LEU B 1 444 ? -20.594 3.336 -7.129 1 98.5 444 LEU B O 1
ATOM 7169 N N . GLY B 1 445 ? -19.812 2.346 -5.293 1 97.56 445 GLY B N 1
ATOM 7170 C CA . GLY B 1 445 ? -19.531 1.094 -5.977 1 97.56 445 GLY B CA 1
ATOM 7171 C C . GLY B 1 445 ? -18.422 1.212 -7 1 97.56 445 GLY B C 1
ATOM 7172 O O . GLY B 1 445 ? -18.516 0.649 -8.094 1 97.56 445 GLY B O 1
ATOM 7173 N N . LEU B 1 446 ? -17.391 1.99 -6.641 1 98 446 LEU B N 1
ATOM 7174 C CA . LEU B 1 446 ? -16.281 2.154 -7.582 1 98 446 LEU B CA 1
ATOM 7175 C C . LEU B 1 446 ? -15.578 0.822 -7.836 1 98 446 LEU B C 1
ATOM 7177 O O . LEU B 1 446 ? -15.406 0.021 -6.914 1 98 446 LEU B O 1
ATOM 7181 N N . PRO B 1 447 ? -15.18 0.582 -9.047 1 96.81 447 PRO B N 1
ATOM 7182 C CA . PRO B 1 447 ? -14.555 -0.7 -9.391 1 96.81 447 PRO B CA 1
ATOM 7183 C C . PRO B 1 447 ? -13.086 -0.771 -8.984 1 96.81 447 PRO B C 1
ATOM 7185 O O . PRO B 1 447 ? -12.516 0.226 -8.531 1 96.81 447 PRO B O 1
ATOM 7188 N N . ILE B 1 448 ? -12.531 -1.951 -9.109 1 96.94 448 ILE B N 1
ATOM 7189 C CA . ILE B 1 448 ? -11.102 -2.176 -8.898 1 96.94 448 ILE B CA 1
ATOM 7190 C C . ILE B 1 448 ? -10.297 -1.313 -9.867 1 96.94 448 ILE B C 1
ATOM 7192 O O . ILE B 1 448 ? -10.672 -1.16 -11.039 1 96.94 448 ILE B O 1
ATOM 7196 N N . GLU B 1 449 ? -9.258 -0.612 -9.344 1 97.88 449 GLU B N 1
ATOM 7197 C CA . GLU B 1 449 ? -8.352 0.169 -10.18 1 97.88 449 GLU B CA 1
ATOM 7198 C C . GLU B 1 449 ? -7.34 -0.728 -10.891 1 97.88 449 GLU B C 1
ATOM 7200 O O . GLU B 1 449 ? -6.637 -1.506 -10.242 1 97.88 449 GLU B O 1
ATOM 7205 N N . ARG B 1 450 ? -7.277 -0.661 -12.172 1 96.19 450 ARG B N 1
ATOM 7206 C CA . ARG B 1 450 ? -6.383 -1.522 -12.938 1 96.19 450 ARG B CA 1
ATOM 7207 C C . ARG B 1 450 ? -5.988 -0.867 -14.258 1 96.19 450 ARG B C 1
ATOM 7209 O O . ARG B 1 450 ? -6.418 -1.302 -15.328 1 96.19 450 ARG B O 1
ATOM 7216 N N . PRO B 1 451 ? -5.121 0.098 -14.242 1 97 451 PRO B N 1
ATOM 7217 C CA . PRO B 1 451 ? -4.609 0.665 -15.492 1 97 451 PRO B CA 1
ATOM 7218 C C . PRO B 1 451 ? -3.791 -0.336 -16.297 1 97 451 PRO B C 1
ATOM 7220 O O . PRO B 1 451 ? -3.58 -1.469 -15.859 1 97 451 PRO B O 1
ATOM 7223 N N . LYS B 1 452 ? -3.529 0.035 -17.516 1 96 452 LYS B N 1
ATOM 7224 C CA . LYS B 1 452 ? -2.674 -0.769 -18.375 1 96 452 LYS B CA 1
ATOM 7225 C C . LYS B 1 452 ? -1.222 -0.304 -18.297 1 96 452 LYS B C 1
ATOM 7227 O O . LYS B 1 452 ? -0.952 0.86 -18 1 96 452 LYS B O 1
ATOM 7232 N N . SER B 1 453 ? -0.28 -1.25 -18.438 1 96.5 453 SER B N 1
ATOM 7233 C CA . SER B 1 453 ? 1.137 -0.909 -18.516 1 96.5 453 SER B CA 1
ATOM 7234 C C . SER B 1 453 ? 1.688 -1.183 -19.906 1 96.5 453 SER B C 1
ATOM 7236 O O . SER B 1 453 ? 1.093 -1.935 -20.688 1 96.5 453 SER B O 1
ATOM 7238 N N . VAL B 1 454 ? 2.76 -0.499 -20.234 1 95.94 454 VAL B N 1
ATOM 7239 C CA . VAL B 1 454 ? 3.453 -0.631 -21.516 1 95.94 454 VAL B CA 1
ATOM 7240 C C . VAL B 1 454 ? 4.961 -0.649 -21.281 1 95.94 454 VAL B C 1
ATOM 7242 O O . VAL B 1 454 ? 5.461 -0.026 -20.344 1 95.94 454 VAL B O 1
ATOM 7245 N N . ASP B 1 455 ? 5.723 -1.436 -22.031 1 96.06 455 ASP B N 1
ATOM 7246 C CA . ASP B 1 455 ? 7.172 -1.451 -21.891 1 96.06 455 ASP B CA 1
ATOM 7247 C C . ASP B 1 455 ? 7.832 -0.43 -22.812 1 96.06 455 ASP B C 1
ATOM 7249 O O . ASP B 1 455 ? 7.168 0.15 -23.672 1 96.06 455 ASP B O 1
ATOM 7253 N N . LEU B 1 456 ? 9.062 -0.175 -22.656 1 95.81 456 LEU B N 1
ATOM 7254 C CA . LEU B 1 456 ? 9.805 0.857 -23.375 1 95.81 456 LEU B CA 1
ATOM 7255 C C . LEU B 1 456 ? 9.867 0.542 -24.875 1 95.81 456 LEU B C 1
ATOM 7257 O O . LEU B 1 456 ? 9.797 1.448 -25.703 1 95.81 456 LEU B O 1
ATOM 7261 N N . LYS B 1 457 ? 10.094 -0.734 -25.172 1 94.31 457 LYS B N 1
ATOM 7262 C CA . LYS B 1 457 ? 10.188 -1.13 -26.562 1 94.31 457 LYS B CA 1
ATOM 7263 C C . LYS B 1 457 ? 8.906 -0.78 -27.328 1 94.31 457 LYS B C 1
ATOM 7265 O O . LYS B 1 457 ? 8.961 -0.277 -28.438 1 94.31 457 LYS B O 1
ATOM 7270 N N . THR B 1 458 ? 7.785 -1.098 -26.734 1 93.25 458 THR B N 1
ATOM 7271 C CA . THR B 1 458 ? 6.496 -0.787 -27.344 1 93.25 458 THR B CA 1
ATOM 7272 C C . THR B 1 458 ? 6.32 0.722 -27.484 1 93.25 458 THR B C 1
ATOM 7274 O O . THR B 1 458 ? 5.832 1.199 -28.516 1 93.25 458 THR B O 1
ATOM 7277 N N . LEU B 1 459 ? 6.684 1.52 -26.438 1 95.06 459 LEU B N 1
ATOM 7278 C CA . LEU B 1 459 ? 6.582 2.973 -26.5 1 95.06 459 LEU B CA 1
ATOM 7279 C C . LEU B 1 459 ? 7.445 3.531 -27.625 1 95.06 459 LEU B C 1
ATOM 7281 O O . LEU B 1 459 ? 7.035 4.461 -28.328 1 95.06 459 LEU B O 1
ATOM 7285 N N . ALA B 1 460 ? 8.609 2.934 -27.812 1 94.25 460 ALA B N 1
ATOM 7286 C CA . ALA B 1 460 ? 9.523 3.373 -28.875 1 94.25 460 ALA B CA 1
ATOM 7287 C C . ALA B 1 460 ? 8.945 3.084 -30.25 1 94.25 460 ALA B C 1
ATOM 7289 O O . ALA B 1 460 ? 9.172 3.85 -31.188 1 94.25 460 ALA B O 1
ATOM 7290 N N . GLN B 1 461 ? 8.227 2.01 -30.438 1 89.25 461 GLN B N 1
ATOM 7291 C CA . GLN B 1 461 ? 7.605 1.635 -31.703 1 89.25 461 GLN B CA 1
ATOM 7292 C C . GLN B 1 461 ? 6.398 2.518 -32 1 89.25 461 GLN B C 1
ATOM 7294 O O . GLN B 1 461 ? 6.082 2.768 -33.156 1 89.25 461 GLN B O 1
#

Organism: Wickerhamomyces anomalus (strain ATCC 58044 / CBS 1984 / NCYC 433 / NRRL Y-366-8) (NCBI:txid683960)